Protein 7Y3W (pdb70)

B-factor: mean 22.17, std 8.35, range [11.73, 77.09]

Foldseek 3Di:
DDFPLLQFAFDDQQQFFLADAAADPPLRVLLRVLSCQLQFFAQLDQFLLAQCLNLQSSLLRSLRFYSVLNVLLNVLSPSSGDGQADADVVLLVVCVDVVSLLVQLARNCLVSQLVNQSVVCSVPNLLVSLCVQAPVPPPRNLLVQLCCPNLRSLLSQCLVCLRSVRSSSVSSSVSCSSNNHDLPCSVLLVLLQCLLVVVPEAADFLVVLLVVQLVPCQLLVQADVCVRNSLNVGVVRVSNPLSNSLSNHDADLPRLLVLLLLLLLVLLQQQQFLDDPQFDRFGAPSSSLSSSVSLVSVCPDPSDDSVVSRSNSSSSSSVNSSSCSNLSSGGGDLVRLVVPQQDPPPDDLSVLSVVVSNFSENNPLSNSSSLSSSQVSCPPPDDDPSRSAYDCSSVSSNSLCRQAGPDPHVRSHFSSRPVVRRVVTDGD/DDFPLLQFQFDDQQQDQLADDAAPPPLSVLLRVLSCQLQFFAQLDQFLRAQCLNLQQSLLRSLRFYSVLNVLLNVLSPSSGDGQADEDVVLLVVCVPVVSLLVQLARNCLVSQLVNQSVVCSVPNLLVVLCVQQPVPDPRNLLVQLCCPNLRSLLSQCLVCLSSVRSSSVSSSSSSSSNNNDLPCSVLLVLLQCLLVVVPAAADFLLVLLVVQLVPQQLLVQADVCVRNSLNVGVVRQSNPLSSSLSNHAADLPRLLVLLLLLLLSLLQQQQFLDDPQFPRFGAPSSSLVSSVSLVSVCPDPSDDSVRSRSNSSSSSSVVSSSCSNLSSGDGDLVRLVVDQQDPPHDDLSVLSVVVSNFSENNVLSNSSSLSSSQVSCPPPDDDPRRSAYDCSSVSSNSLCRQAGPDDHVRSHFSSRDVVRRVVGDGD

Secondary structure (DSSP, 8-state):
---GGG-----SS---TT--SPPPTTHHHHHHH--HHHHHB---SSSS----HHHHHHHHHHTT--HHHHHHHHHHTGGG--BPPPP-HHHHHHTTSHHHHHH---GGGHHHHHHHHHHHHHHH-HHHHHIIIIIS-SHHHH---GGGHHHHHHHHHHHHHHHTT-HHHHHHHHHHHHHSPP-S-HHHHHHHHHHHHHS-S----HHHHHHHHHH-HHHHTT----GGGIIIII---SHHHHHHHHTT----TT-HHHHHHHHHHHHHHHHHH---TTB-----S----TTHHHHHHHHT-TTS-HHHHHHHHHHHHHHHHHHHHHTT-----THHHHH---STT---HHHHHHHHHTS--SSS---HHHHHHHHHHTTTPPP-SS--S-TTHHHHHH--HHHHTTS-HHHH---TT-HHHHTTSPB-/---GGG-----SS---TT--SPPPTTHHHHHHH--HHHHHB---SSSS----HHHHHHHHHHTT--HHHHHHHHHHTGGG--BPPPP-HHHHHHTTSHHHHHH---GGGHHHHHHHHHHHHHHH-HHHHHIIIIIS-SHHHH---GGGHHHHHHHHHHHHHHHTT-HHHHHHHHHHHHHSPP-S-HHHHHHHHHHHHTS-S----HHHHHHHHHH-HHHHTT----GGGIIIII---SHHHHHHHHTT----TT-HHHHHHHHHHHHHHHHHH---TTB-----S----TTHHHHHHHHT-TTS-HHHHHHHHHHHHHHHHHHHHHTT-----THHHHH---STT---HHHHHHHHHHS--SSS---HHHHHHHHHHTTT----SS--S-TTHHHHHH--HHHHTTS-GGGS---TT-HHHHTTS-B-

Sequence (856 aa):
TVLATSRLHIEGDFRGYGSLDKSPPGALETLNRLQNNHDEFDFWRPDAGHNHTAHSLLSVYALGGSSADLERAYRDDDPHQVPIGAVDHSVVASLKDPRIFIHRQRLDQYSNYLRFFEERIEARGWKAVVVEYLFSRSDAAEALGQLFEGAYHPLIQLGFGIEFELPGLVAEGLAHCAAHDAANIIPFFQKAEKLAKSGSVAPAPLVELYKEVRDTEKIRLAAKTQGPVRVRDGVGEAQDDIAAVAAKFQVGPDGLKQAIIETTSCAAYSCGGAQRPGKVAKVDFFFHVTSSIFLSILARQDWLETEDKIRLVEWKGRLDLVWYAASSAPALDRKWLEQYQPTLSAGDWRALYRRAVTVEPDDGHLAIVRSLKWAEEEAKGVETSETIPVAGSGWFKLAQAYDSTAHLPIPAKWIGAGYDFLWTRVDSLTVLATSRLHIEGDFRGYGSLDKSPPGALETLNRLQNNHDEFDFWRPDAGHNHTAHSLLSVYALGGSSADLERAYRDDDPHQVPIGAVDHSVVASLKDPRIFIHRQRLDQYSNYLRFFEERIEARGWKAVVVEYLFSRSDAAEALGQLFEGAYHPLIQLGFGIEFELPGLVAEGLAHCAAHDAANIIPFFQKAEKLAKSGSVAPAPLVELYKEVRDTEKIRLAAKTQGPVRVRDGVGEAQDDIAAVAAKFQVGPDGLKQAIIETTSCAAYSCGGAQRPGKVAKVDFFFHVTSSIFLSILARQDWLETEDKIRLVEWKGRLDLVWYAASSAPALDRKWLEQYQPTLSAGDWRALYRRAVTVEPDDGHLAIVRSLKWAEEEAKGVETSETIPVAGSGWFKLAQAYDSTAHLPIPAKWIGAGYDFLWTRVDSL

Solvent-accessible surface area: 32587 Å² total

Radius of gyration: 28.72 Å; Cα contacts (8 Å, |Δi|>4): 1543; chains: 2; bounding box: 73×64×81 Å

Structure (mmCIF, N/CA/C/O backbone):
data_7Y3W
#
_entry.id   7Y3W
#
_cell.length_a   78.781
_cell.length_b   99.618
_cell.length_c   130.638
_cell.angle_alpha   90.000
_cell.angle_beta   90.000
_cell.angle_gamma   90.000
#
_symmetry.space_group_name_H-M   'P 21 21 21'
#
loop_
_entity.id
_entity.type
_entity.pdbx_description
1 polymer 'questin oxidase'
2 non-polymer 'FE (III) ION'
3 non-polymer GLYCEROL
4 water water
#
loop_
_atom_site.group_PDB
_atom_site.id
_atom_site.type_symbol
_atom_site.label_atom_id
_atom_site.label_alt_id
_atom_site.label_comp_id
_atom_site.label_asym_id
_atom_site.label_entity_id
_atom_site.label_seq_id
_atom_site.pdbx_PDB_ins_code
_atom_site.Cartn_x
_atom_site.Cartn_y
_atom_site.Cartn_z
_atom_site.occupancy
_atom_site.B_iso_or_equiv
_atom_site.auth_seq_id
_atom_site.auth_comp_id
_atom_site.auth_asym_id
_atom_site.auth_atom_id
_atom_site.pdbx_PDB_model_num
ATOM 1 N N . THR A 1 2 ? -37.104 -5.698 54.763 1.00 53.41 2 THR A N 1
ATOM 2 C CA . THR A 1 2 ? -37.797 -5.715 56.077 1.00 50.11 2 THR A CA 1
ATOM 3 C C . THR A 1 2 ? -37.034 -4.814 57.045 1.00 50.22 2 THR A C 1
ATOM 4 O O . THR A 1 2 ? -35.890 -5.170 57.402 1.00 40.65 2 THR A O 1
ATOM 8 N N . VAL A 1 3 ? -37.637 -3.682 57.406 1.00 43.97 3 VAL A N 1
ATOM 9 C CA . VAL A 1 3 ? -37.213 -2.856 58.569 1.00 44.34 3 VAL A CA 1
ATOM 10 C C . VAL A 1 3 ? -37.391 -3.724 59.822 1.00 39.74 3 VAL A C 1
ATOM 11 O O . VAL A 1 3 ? -38.479 -4.350 59.996 1.00 38.56 3 VAL A O 1
ATOM 15 N N . LEU A 1 4 ? -36.346 -3.816 60.638 1.00 32.74 4 LEU A N 1
ATOM 16 C CA . LEU A 1 4 ? -36.362 -4.557 61.935 1.00 29.92 4 LEU A CA 1
ATOM 17 C C . LEU A 1 4 ? -36.479 -3.549 63.088 1.00 30.18 4 LEU A C 1
ATOM 18 O O . LEU A 1 4 ? -35.851 -2.473 62.987 1.00 34.35 4 LEU A O 1
ATOM 23 N N . ALA A 1 5 ? -37.214 -3.889 64.147 1.00 28.38 5 ALA A N 1
ATOM 24 C CA . ALA A 1 5 ? -37.325 -3.096 65.387 1.00 28.54 5 ALA A CA 1
ATOM 25 C C . ALA A 1 5 ? -35.932 -3.019 66.003 1.00 28.62 5 ALA A C 1
ATOM 26 O O . ALA A 1 5 ? -35.573 -1.967 66.493 1.00 28.00 5 ALA A O 1
ATOM 28 N N . THR A 1 6 ? -35.167 -4.103 65.891 1.00 26.00 6 THR A N 1
ATOM 29 C CA . THR A 1 6 ? -33.779 -4.222 66.413 1.00 26.62 6 THR A CA 1
ATOM 30 C C . THR A 1 6 ? -32.837 -3.143 65.843 1.00 27.06 6 THR A C 1
ATOM 31 O O . THR A 1 6 ? -31.953 -2.688 66.622 1.00 31.66 6 THR A O 1
ATOM 35 N N . SER A 1 7 ? -33.012 -2.720 64.589 1.00 25.79 7 SER A N 1
ATOM 36 C CA . SER A 1 7 ? -32.136 -1.711 63.912 1.00 25.99 7 SER A CA 1
ATOM 37 C C . SER A 1 7 ? -32.315 -0.333 64.558 1.00 27.01 7 SER A C 1
ATOM 38 O O . SER A 1 7 ? -31.471 0.525 64.347 1.00 24.77 7 SER A O 1
ATOM 41 N N . ARG A 1 8 ? -33.370 -0.120 65.340 1.00 27.36 8 ARG A N 1
ATOM 42 C CA . ARG A 1 8 ? -33.606 1.185 65.993 1.00 30.99 8 ARG A CA 1
ATOM 43 C C . ARG A 1 8 ? -32.869 1.168 67.341 1.00 29.66 8 ARG A C 1
ATOM 44 O O . ARG A 1 8 ? -33.095 0.257 68.135 1.00 28.43 8 ARG A O 1
ATOM 52 N N . LEU A 1 9 ? -31.910 2.070 67.532 1.00 30.09 9 LEU A N 1
ATOM 53 C CA . LEU A 1 9 ? -31.173 2.220 68.812 1.00 29.16 9 LEU A CA 1
ATOM 54 C C . LEU A 1 9 ? -31.817 3.407 69.540 1.00 30.55 9 LEU A C 1
ATOM 55 O O . LEU A 1 9 ? -31.732 4.548 69.013 1.00 34.03 9 LEU A O 1
ATOM 60 N N . HIS A 1 10 ? -32.459 3.157 70.674 1.00 29.24 10 HIS A N 1
ATOM 61 C CA . HIS A 1 10 ? -33.145 4.215 71.462 1.00 32.92 10 HIS A CA 1
ATOM 62 C C . HIS A 1 10 ? -32.925 3.971 72.946 1.00 28.42 10 HIS A C 1
ATOM 63 O O . HIS A 1 10 ? -33.430 2.966 73.486 1.00 27.38 10 HIS A O 1
ATOM 70 N N . ILE A 1 11 ? -32.146 4.832 73.574 1.00 26.13 11 ILE A N 1
ATOM 71 C CA . ILE A 1 11 ? -31.987 4.778 75.042 1.00 27.91 11 ILE A CA 1
ATOM 72 C C . ILE A 1 11 ? -33.142 5.592 75.616 1.00 31.63 11 ILE A C 1
ATOM 73 O O . ILE A 1 11 ? -33.373 6.746 75.154 1.00 30.15 11 ILE A O 1
ATOM 78 N N . GLU A 1 12 ? -33.858 4.994 76.554 1.00 39.15 12 GLU A N 1
ATOM 79 C CA . GLU A 1 12 ? -34.909 5.695 77.328 1.00 44.27 12 GLU A CA 1
ATOM 80 C C . GLU A 1 12 ? -34.848 5.203 78.759 1.00 44.23 12 GLU A C 1
ATOM 81 O O . GLU A 1 12 ? -34.164 4.203 79.045 1.00 44.11 12 GLU A O 1
ATOM 87 N N . GLY A 1 13 ? -35.538 5.916 79.633 1.00 47.48 13 GLY A N 1
ATOM 88 C CA . GLY A 1 13 ? -35.331 5.755 81.070 1.00 46.98 13 GLY A CA 1
ATOM 89 C C . GLY A 1 13 ? -34.075 6.496 81.437 1.00 43.56 13 GLY A C 1
ATOM 90 O O . GLY A 1 13 ? -33.494 7.228 80.568 1.00 44.80 13 GLY A O 1
ATOM 91 N N . ASP A 1 14 ? -33.665 6.325 82.671 1.00 41.25 14 ASP A N 1
ATOM 92 C CA . ASP A 1 14 ? -32.679 7.245 83.267 1.00 51.31 14 ASP A CA 1
ATOM 93 C C . ASP A 1 14 ? -31.358 6.506 83.512 1.00 45.16 14 ASP A C 1
ATOM 94 O O . ASP A 1 14 ? -30.458 7.200 83.996 1.00 48.51 14 ASP A O 1
ATOM 99 N N . PHE A 1 15 ? -31.230 5.208 83.159 1.00 39.76 15 PHE A N 1
ATOM 100 C CA . PHE A 1 15 ? -29.950 4.454 83.266 1.00 33.23 15 PHE A CA 1
ATOM 101 C C . PHE A 1 15 ? -28.907 5.214 82.451 1.00 30.47 15 PHE A C 1
ATOM 102 O O . PHE A 1 15 ? -29.120 5.543 81.252 1.00 33.57 15 PHE A O 1
ATOM 110 N N . ARG A 1 16 ? -27.832 5.637 83.112 1.00 28.17 16 ARG A N 1
ATOM 111 C CA . ARG A 1 16 ? -26.853 6.558 82.478 1.00 29.60 16 ARG A CA 1
ATOM 112 C C . ARG A 1 16 ? -25.444 5.986 82.620 1.00 25.88 16 ARG A C 1
ATOM 113 O O . ARG A 1 16 ? -24.511 6.702 82.300 1.00 29.03 16 ARG A O 1
ATOM 121 N N . GLY A 1 17 ? -25.309 4.693 82.929 1.00 22.67 17 GLY A N 1
ATOM 122 C CA . GLY A 1 17 ? -24.025 3.996 82.808 1.00 21.57 17 GLY A CA 1
ATOM 123 C C . GLY A 1 17 ? -23.358 3.712 84.139 1.00 20.63 17 GLY A C 1
ATOM 124 O O . GLY A 1 17 ? -23.492 4.512 85.091 1.00 20.20 17 GLY A O 1
ATOM 125 N N . TYR A 1 18 ? -22.631 2.595 84.218 1.00 17.51 18 TYR A N 1
ATOM 126 C CA . TYR A 1 18 ? -21.763 2.282 85.362 1.00 19.34 18 TYR A CA 1
ATOM 127 C C . TYR A 1 18 ? -20.752 3.410 85.528 1.00 17.13 18 TYR A C 1
ATOM 128 O O . TYR A 1 18 ? -20.282 3.940 84.501 1.00 18.39 18 TYR A O 1
ATOM 137 N N . GLY A 1 19 ? -20.516 3.813 86.773 1.00 17.55 19 GLY A N 1
ATOM 138 C CA . GLY A 1 19 ? -19.504 4.833 87.115 1.00 18.20 19 GLY A CA 1
ATOM 139 C C . GLY A 1 19 ? -20.013 6.258 86.922 1.00 18.54 19 GLY A C 1
ATOM 140 O O . GLY A 1 19 ? -19.196 7.192 86.979 1.00 22.55 19 GLY A O 1
ATOM 141 N N . SER A 1 20 ? -21.282 6.428 86.597 1.00 20.81 20 SER A N 1
ATOM 142 C CA . SER A 1 20 ? -21.839 7.768 86.305 1.00 20.58 20 SER A CA 1
ATOM 143 C C . SER A 1 20 ? -21.953 8.534 87.634 1.00 20.99 20 SER A C 1
ATOM 144 O O . SER A 1 20 ? -22.214 7.916 88.677 1.00 21.65 20 SER A O 1
ATOM 147 N N . LEU A 1 21 ? -21.720 9.839 87.584 1.00 19.46 21 LEU A N 1
ATOM 148 C CA . LEU A 1 21 ? -21.798 10.788 88.723 1.00 20.07 21 LEU A CA 1
ATOM 149 C C . LEU A 1 21 ? -22.890 11.821 88.386 1.00 20.80 21 LEU A C 1
ATOM 150 O O . LEU A 1 21 ? -24.030 11.465 88.470 1.00 19.05 21 LEU A O 1
ATOM 155 N N . ASP A 1 22 ? -22.561 12.980 87.818 1.00 19.94 22 ASP A N 1
ATOM 156 C CA . ASP A 1 22 ? -23.577 13.994 87.418 1.00 19.47 22 ASP A CA 1
ATOM 157 C C . ASP A 1 22 ? -24.355 13.494 86.189 1.00 20.11 22 ASP A C 1
ATOM 158 O O . ASP A 1 22 ? -23.768 12.840 85.282 1.00 18.46 22 ASP A O 1
ATOM 163 N N . LYS A 1 23 ? -25.655 13.752 86.198 1.00 19.76 23 LYS A N 1
ATOM 164 C CA . LYS A 1 23 ? -26.570 13.540 85.060 1.00 24.14 23 LYS A CA 1
ATOM 165 C C . LYS A 1 23 ? -26.191 14.525 83.966 1.00 21.91 23 LYS A C 1
ATOM 166 O O . LYS A 1 23 ? -25.955 15.709 84.280 1.00 21.75 23 LYS A O 1
ATOM 172 N N . SER A 1 24 ? -26.234 14.104 82.718 1.00 18.68 24 SER A N 1
ATOM 173 C CA . SER A 1 24 ? -26.122 15.042 81.593 1.00 19.24 24 SER A CA 1
ATOM 174 C C . SER A 1 24 ? -27.235 16.083 81.736 1.00 18.96 24 SER A C 1
ATOM 175 O O . SER A 1 24 ? -28.352 15.758 82.123 1.00 18.20 24 SER A O 1
ATOM 178 N N . PRO A 1 25 ? -27.014 17.346 81.360 1.00 16.72 25 PRO A N 1
ATOM 179 C CA . PRO A 1 25 ? -28.119 18.313 81.345 1.00 18.43 25 PRO A CA 1
ATOM 180 C C . PRO A 1 25 ? -29.143 18.014 80.252 1.00 19.80 25 PRO A C 1
ATOM 181 O O . PRO A 1 25 ? -28.933 17.139 79.369 1.00 17.47 25 PRO A O 1
ATOM 185 N N . PRO A 1 26 ? -30.305 18.707 80.275 1.00 20.58 26 PRO A N 1
ATOM 186 C CA . PRO A 1 26 ? -31.343 18.491 79.267 1.00 19.81 26 PRO A CA 1
ATOM 187 C C . PRO A 1 26 ? -30.859 18.644 77.836 1.00 19.03 26 PRO A C 1
ATOM 188 O O . PRO A 1 26 ? -30.039 19.516 77.594 1.00 18.31 26 PRO A O 1
ATOM 192 N N . GLY A 1 27 ? -31.381 17.782 76.951 1.00 18.04 27 GLY A N 1
ATOM 193 C CA . GLY A 1 27 ? -31.057 17.771 75.521 1.00 18.16 27 GLY A CA 1
ATOM 194 C C . GLY A 1 27 ? -30.049 16.684 75.162 1.00 18.84 27 GLY A C 1
ATOM 195 O O . GLY A 1 27 ? -30.018 16.276 73.961 1.00 19.27 27 GLY A O 1
ATOM 196 N N . ALA A 1 28 ? -29.227 16.251 76.121 1.00 18.92 28 ALA A N 1
ATOM 197 C CA . ALA A 1 28 ? -28.126 15.301 75.866 1.00 18.76 28 ALA A CA 1
ATOM 198 C C . ALA A 1 28 ? -28.676 13.973 75.316 1.00 19.13 28 ALA A C 1
ATOM 199 O O . ALA A 1 28 ? -28.110 13.466 74.329 1.00 18.77 28 ALA A O 1
ATOM 201 N N . LEU A 1 29 ? -29.661 13.382 75.987 1.00 19.07 29 LEU A N 1
ATOM 202 C CA . LEU A 1 29 ? -30.228 12.065 75.612 1.00 20.30 29 LEU A CA 1
ATOM 203 C C . LEU A 1 29 ? -30.736 12.128 74.169 1.00 20.38 29 LEU A C 1
ATOM 204 O O . LEU A 1 29 ? -30.452 11.199 73.407 1.00 20.51 29 LEU A O 1
ATOM 209 N N . GLU A 1 30 ? -31.484 13.166 73.798 1.00 20.97 30 GLU A N 1
ATOM 210 C CA . GLU A 1 30 ? -31.991 13.302 72.415 1.00 23.76 30 GLU A CA 1
ATOM 211 C C . GLU A 1 30 ? -30.804 13.312 71.448 1.00 23.29 30 GLU A C 1
ATOM 212 O O . GLU A 1 30 ? -30.866 12.596 70.394 1.00 19.67 30 GLU A O 1
ATOM 218 N N . THR A 1 31 ? -29.764 14.100 71.737 1.00 20.49 31 THR A N 1
ATOM 219 C CA . THR A 1 31 ? -28.573 14.185 70.858 1.00 19.59 31 THR A CA 1
ATOM 220 C C . THR A 1 31 ? -27.934 12.787 70.765 1.00 17.19 31 THR A C 1
ATOM 221 O O . THR A 1 31 ? -27.599 12.333 69.626 1.00 16.57 31 THR A O 1
ATOM 225 N N . LEU A 1 32 ? -27.768 12.114 71.900 1.00 15.88 32 LEU A N 1
ATOM 226 C CA . LEU A 1 32 ? -27.112 10.789 71.923 1.00 17.80 32 LEU A CA 1
ATOM 227 C C . LEU A 1 32 ? -27.867 9.845 70.975 1.00 18.52 32 LEU A C 1
ATOM 228 O O . LEU A 1 32 ? -27.235 9.130 70.212 1.00 17.85 32 LEU A O 1
ATOM 233 N N . ASN A 1 33 ? -29.188 9.806 71.074 1.00 19.67 33 ASN A N 1
ATOM 234 C CA . ASN A 1 33 ? -30.025 8.839 70.332 1.00 20.33 33 ASN A CA 1
ATOM 235 C C . ASN A 1 33 ? -29.876 9.144 68.843 1.00 21.12 33 ASN A C 1
ATOM 236 O O . ASN A 1 33 ? -29.707 8.183 68.097 1.00 19.96 33 ASN A O 1
ATOM 241 N N . ARG A 1 34 ? -29.871 10.413 68.436 1.00 20.32 34 ARG A N 1
ATOM 242 C CA . ARG A 1 34 ? -29.759 10.780 67.005 1.00 22.14 34 ARG A CA 1
ATOM 243 C C . ARG A 1 34 ? -28.388 10.324 66.468 1.00 21.09 34 ARG A C 1
ATOM 244 O O . ARG A 1 34 ? -28.348 9.688 65.404 1.00 17.48 34 ARG A O 1
ATOM 252 N N . LEU A 1 35 ? -27.312 10.590 67.207 1.00 17.88 35 LEU A N 1
ATOM 253 C CA . LEU A 1 35 ? -25.927 10.280 66.744 1.00 18.71 35 LEU A CA 1
ATOM 254 C C . LEU A 1 35 ? -25.669 8.771 66.753 1.00 17.73 35 LEU A C 1
ATOM 255 O O . LEU A 1 35 ? -25.037 8.264 65.823 1.00 17.35 35 LEU A O 1
ATOM 268 N N . GLN A 1 37 ? -27.820 6.398 66.303 1.00 19.49 37 GLN A N 1
ATOM 269 C CA . GLN A 1 37 ? -28.558 5.842 65.181 1.00 19.96 37 GLN A CA 1
ATOM 270 C C . GLN A 1 37 ? -27.870 6.161 63.856 1.00 18.63 37 GLN A C 1
ATOM 271 O O . GLN A 1 37 ? -27.779 5.242 63.034 1.00 20.74 37 GLN A O 1
ATOM 277 N N . ASN A 1 38 ? -27.438 7.401 63.636 1.00 19.73 38 ASN A N 1
ATOM 278 C CA . ASN A 1 38 ? -26.678 7.797 62.418 1.00 19.41 38 ASN A CA 1
ATOM 279 C C . ASN A 1 38 ? -25.471 6.880 62.280 1.00 18.66 38 ASN A C 1
ATOM 280 O O . ASN A 1 38 ? -25.252 6.366 61.191 1.00 18.66 38 ASN A O 1
ATOM 285 N N . ASN A 1 39 ? -24.686 6.710 63.344 1.00 17.45 39 ASN A N 1
ATOM 286 C CA . ASN A 1 39 ? -23.458 5.884 63.306 1.00 18.33 39 ASN A CA 1
ATOM 287 C C . ASN A 1 39 ? -23.845 4.442 62.972 1.00 17.62 39 ASN A C 1
ATOM 288 O O . ASN A 1 39 ? -23.188 3.839 62.149 1.00 19.06 39 ASN A O 1
ATOM 293 N N . HIS A 1 40 ? -24.869 3.912 63.621 1.00 16.42 40 HIS A N 1
ATOM 294 C CA . HIS A 1 40 ? -25.310 2.510 63.424 1.00 18.24 40 HIS A CA 1
ATOM 295 C C . HIS A 1 40 ? -25.657 2.254 61.943 1.00 18.88 40 HIS A C 1
ATOM 296 O O . HIS A 1 40 ? -25.269 1.182 61.393 1.00 19.46 40 HIS A O 1
ATOM 303 N N . ASP A 1 41 ? -26.332 3.228 61.339 1.00 18.88 41 ASP A N 1
ATOM 304 C CA . ASP A 1 41 ? -26.923 3.156 59.987 1.00 20.06 41 ASP A CA 1
ATOM 305 C C . ASP A 1 41 ? -25.880 3.433 58.900 1.00 19.05 41 ASP A C 1
ATOM 306 O O . ASP A 1 41 ? -25.906 2.754 57.878 1.00 20.11 41 ASP A O 1
ATOM 311 N N . GLU A 1 42 ? -24.989 4.390 59.107 1.00 20.85 42 GLU A N 1
ATOM 312 C CA . GLU A 1 42 ? -24.195 4.965 57.990 1.00 20.74 42 GLU A CA 1
ATOM 313 C C . GLU A 1 42 ? -22.802 4.340 57.908 1.00 19.67 42 GLU A C 1
ATOM 314 O O . GLU A 1 42 ? -22.219 4.369 56.790 1.00 17.32 42 GLU A O 1
ATOM 320 N N . PHE A 1 43 ? -22.224 3.912 59.040 1.00 18.78 43 PHE A N 1
ATOM 321 C CA . PHE A 1 43 ? -20.767 3.663 59.129 1.00 18.05 43 PHE A CA 1
ATOM 322 C C . PHE A 1 43 ? -20.422 2.202 59.388 1.00 19.01 43 PHE A C 1
ATOM 323 O O . PHE A 1 43 ? -21.103 1.482 60.171 1.00 17.92 43 PHE A O 1
ATOM 331 N N . ASP A 1 44 ? -19.312 1.789 58.771 1.00 18.55 44 ASP A N 1
ATOM 332 C CA . ASP A 1 44 ? -18.701 0.460 58.993 1.00 18.85 44 ASP A CA 1
ATOM 333 C C . ASP A 1 44 ? -18.102 0.383 60.408 1.00 18.53 44 ASP A C 1
ATOM 334 O O . ASP A 1 44 ? -17.933 1.383 61.101 1.00 16.38 44 ASP A O 1
ATOM 347 N N . PHE A 1 46 ? -15.131 -0.945 60.618 1.00 16.77 46 PHE A N 1
ATOM 348 C CA . PHE A 1 46 ? -13.697 -0.981 60.379 1.00 16.65 46 PHE A CA 1
ATOM 349 C C . PHE A 1 46 ? -13.345 0.012 59.280 1.00 16.87 46 PHE A C 1
ATOM 350 O O . PHE A 1 46 ? -13.915 -0.039 58.148 1.00 16.79 46 PHE A O 1
ATOM 358 N N . TRP A 1 47 ? -12.433 0.917 59.582 1.00 16.63 47 TRP A N 1
ATOM 359 C CA . TRP A 1 47 ? -12.089 1.993 58.636 1.00 17.69 47 TRP A CA 1
ATOM 360 C C . TRP A 1 47 ? -10.686 1.803 58.041 1.00 18.70 47 TRP A C 1
ATOM 361 O O . TRP A 1 47 ? -10.326 2.555 57.121 1.00 19.02 47 TRP A O 1
ATOM 372 N N . ARG A 1 48 ? -9.923 0.835 58.528 1.00 19.14 48 ARG A N 1
ATOM 373 C CA . ARG A 1 48 ? -8.639 0.419 57.892 1.00 19.71 48 ARG A CA 1
ATOM 374 C C . ARG A 1 48 ? -8.309 -0.990 58.391 1.00 22.63 48 ARG A C 1
ATOM 375 O O . ARG A 1 48 ? -8.883 -1.477 59.357 1.00 20.09 48 ARG A O 1
ATOM 383 N N . PRO A 1 49 ? -7.359 -1.705 57.755 1.00 22.89 49 PRO A N 1
ATOM 384 C CA . PRO A 1 49 ? -7.139 -3.124 58.060 1.00 23.12 49 PRO A CA 1
ATOM 385 C C . PRO A 1 49 ? -6.543 -3.481 59.436 1.00 24.27 49 PRO A C 1
ATOM 386 O O . PRO A 1 49 ? -6.706 -4.617 59.872 1.00 24.95 49 PRO A O 1
ATOM 390 N N . ASP A 1 50 ? -5.836 -2.543 60.058 1.00 21.39 50 ASP A N 1
ATOM 391 C CA . ASP A 1 50 ? -5.167 -2.751 61.371 1.00 22.71 50 ASP A CA 1
ATOM 392 C C . ASP A 1 50 ? -5.519 -1.570 62.286 1.00 22.76 50 ASP A C 1
ATOM 393 O O . ASP A 1 50 ? -5.406 -0.421 61.823 1.00 22.26 50 ASP A O 1
ATOM 398 N N . ALA A 1 51 ? -5.923 -1.821 63.544 1.00 20.61 51 ALA A N 1
ATOM 399 C CA . ALA A 1 51 ? -6.244 -0.727 64.507 1.00 18.57 51 ALA A CA 1
ATOM 400 C C . ALA A 1 51 ? -7.296 0.236 63.917 1.00 16.79 51 ALA A C 1
ATOM 401 O O . ALA A 1 51 ? -7.303 1.460 64.182 1.00 19.06 51 ALA A O 1
ATOM 403 N N . GLY A 1 52 ? -8.235 -0.335 63.192 1.00 14.83 52 GLY A N 1
ATOM 404 C CA . GLY A 1 52 ? -9.249 0.393 62.401 1.00 16.30 52 GLY A CA 1
ATOM 405 C C . GLY A 1 52 ? -10.637 0.303 63.022 1.00 15.59 52 GLY A C 1
ATOM 406 O O . GLY A 1 52 ? -11.618 0.423 62.289 1.00 17.05 52 GLY A O 1
ATOM 407 N N . HIS A 1 53 ? -10.741 0.135 64.335 1.00 15.00 53 HIS A N 1
ATOM 408 C CA . HIS A 1 53 ? -12.069 -0.029 64.989 1.00 14.79 53 HIS A CA 1
ATOM 409 C C . HIS A 1 53 ? -12.775 1.328 65.038 1.00 14.40 53 HIS A C 1
ATOM 410 O O . HIS A 1 53 ? -12.103 2.356 65.301 1.00 13.09 53 HIS A O 1
ATOM 417 N N . ASN A 1 54 ? -14.063 1.343 64.702 1.00 12.98 54 ASN A N 1
ATOM 418 C CA . ASN A 1 54 ? -14.903 2.559 64.818 1.00 15.07 54 ASN A CA 1
ATOM 419 C C . ASN A 1 54 ? -15.256 2.793 66.293 1.00 15.78 54 ASN A C 1
ATOM 420 O O . ASN A 1 54 ? -16.007 1.969 66.855 1.00 15.82 54 ASN A O 1
ATOM 425 N N . HIS A 1 55 ? -14.731 3.854 66.920 1.00 14.00 55 HIS A N 1
ATOM 426 C CA . HIS A 1 55 ? -14.924 4.117 68.380 1.00 15.59 55 HIS A CA 1
ATOM 427 C C . HIS A 1 55 ? -16.126 5.039 68.644 1.00 14.24 55 HIS A C 1
ATOM 428 O O . HIS A 1 55 ? -16.391 5.409 69.802 1.00 14.86 55 HIS A O 1
ATOM 435 N N . THR A 1 56 ? -16.856 5.398 67.605 1.00 13.87 56 THR A N 1
ATOM 436 C CA . THR A 1 56 ? -17.904 6.437 67.703 1.00 14.50 56 THR A CA 1
ATOM 437 C C . THR A 1 56 ? -18.880 6.099 68.844 1.00 14.74 56 THR A C 1
ATOM 438 O O . THR A 1 56 ? -19.219 7.038 69.640 1.00 15.11 56 THR A O 1
ATOM 442 N N . ALA A 1 57 ? -19.427 4.873 68.870 1.00 15.81 57 ALA A N 1
ATOM 443 C CA . ALA A 1 57 ? -20.420 4.437 69.880 1.00 17.68 57 ALA A CA 1
ATOM 444 C C . ALA A 1 57 ? -19.798 4.524 71.276 1.00 16.65 57 ALA A C 1
ATOM 445 O O . ALA A 1 57 ? -20.492 4.960 72.203 1.00 15.41 57 ALA A O 1
ATOM 447 N N . HIS A 1 58 ? -18.523 4.134 71.411 1.00 17.20 58 HIS A N 1
ATOM 448 C CA . HIS A 1 58 ? -17.778 4.145 72.699 1.00 15.53 58 HIS A CA 1
ATOM 449 C C . HIS A 1 58 ? -17.676 5.575 73.225 1.00 16.12 58 HIS A C 1
ATOM 450 O O . HIS A 1 58 ? -17.928 5.828 74.435 1.00 16.63 58 HIS A O 1
ATOM 457 N N . SER A 1 59 ? -17.261 6.481 72.347 1.00 15.77 59 SER A N 1
ATOM 458 C CA . SER A 1 59 ? -17.033 7.903 72.681 1.00 15.54 59 SER A CA 1
ATOM 459 C C . SER A 1 59 ? -18.380 8.535 73.062 1.00 15.71 59 SER A C 1
ATOM 460 O O . SER A 1 59 ? -18.455 9.190 74.129 1.00 16.77 59 SER A O 1
ATOM 463 N N . LEU A 1 60 ? -19.440 8.313 72.288 1.00 15.54 60 LEU A N 1
ATOM 464 C CA . LEU A 1 60 ? -20.765 8.880 72.646 1.00 14.35 60 LEU A CA 1
ATOM 465 C C . LEU A 1 60 ? -21.222 8.345 74.002 1.00 15.70 60 LEU A C 1
ATOM 466 O O . LEU A 1 60 ? -21.592 9.171 74.880 1.00 16.21 60 LEU A O 1
ATOM 471 N N . LEU A 1 61 ? -21.277 7.019 74.177 1.00 14.42 61 LEU A N 1
ATOM 472 C CA . LEU A 1 61 ? -21.852 6.468 75.420 1.00 15.18 61 LEU A CA 1
ATOM 473 C C . LEU A 1 61 ? -20.980 6.823 76.637 1.00 16.44 61 LEU A C 1
ATOM 474 O O . LEU A 1 61 ? -21.589 7.097 77.704 1.00 14.36 61 LEU A O 1
ATOM 479 N N . SER A 1 62 ? -19.642 6.864 76.507 1.00 14.61 62 SER A N 1
ATOM 480 C CA . SER A 1 62 ? -18.770 7.237 77.649 1.00 15.95 62 SER A CA 1
ATOM 481 C C . SER A 1 62 ? -18.984 8.712 78.023 1.00 15.68 62 SER A C 1
ATOM 482 O O . SER A 1 62 ? -19.137 9.027 79.215 1.00 16.02 62 SER A O 1
ATOM 485 N N . VAL A 1 63 ? -19.079 9.586 77.049 1.00 15.76 63 VAL A N 1
ATOM 486 C CA . VAL A 1 63 ? -19.264 11.034 77.318 1.00 16.45 63 VAL A CA 1
ATOM 487 C C . VAL A 1 63 ? -20.634 11.246 77.977 1.00 15.93 63 VAL A C 1
ATOM 488 O O . VAL A 1 63 ? -20.725 11.981 78.959 1.00 16.30 63 VAL A O 1
ATOM 492 N N . TYR A 1 64 ? -21.663 10.561 77.509 1.00 16.91 64 TYR A N 1
ATOM 493 C CA . TYR A 1 64 ? -23.006 10.599 78.135 1.00 15.16 64 TYR A CA 1
ATOM 494 C C . TYR A 1 64 ? -22.913 10.125 79.598 1.00 14.89 64 TYR A C 1
ATOM 495 O O . TYR A 1 64 ? -23.432 10.796 80.525 1.00 14.90 64 TYR A O 1
ATOM 504 N N . ALA A 1 65 ? -22.276 8.986 79.833 1.00 14.56 65 ALA A N 1
ATOM 505 C CA . ALA A 1 65 ? -22.094 8.440 81.207 1.00 15.06 65 ALA A CA 1
ATOM 506 C C . ALA A 1 65 ? -21.357 9.448 82.097 1.00 14.98 65 ALA A C 1
ATOM 507 O O . ALA A 1 65 ? -21.687 9.537 83.327 1.00 16.27 65 ALA A O 1
ATOM 509 N N . LEU A 1 66 ? -20.417 10.207 81.545 1.00 15.20 66 LEU A N 1
ATOM 510 C CA . LEU A 1 66 ? -19.655 11.200 82.328 1.00 16.17 66 LEU A CA 1
ATOM 511 C C . LEU A 1 66 ? -20.477 12.490 82.505 1.00 16.09 66 LEU A C 1
ATOM 512 O O . LEU A 1 66 ? -19.922 13.444 83.092 1.00 16.41 66 LEU A O 1
ATOM 517 N N . GLY A 1 67 ? -21.722 12.552 82.042 1.00 15.08 67 GLY A N 1
ATOM 518 C CA . GLY A 1 67 ? -22.549 13.757 82.249 1.00 14.63 67 GLY A CA 1
ATOM 519 C C . GLY A 1 67 ? -22.345 14.816 81.177 1.00 15.16 67 GLY A C 1
ATOM 520 O O . GLY A 1 67 ? -22.735 15.957 81.400 1.00 15.63 67 GLY A O 1
ATOM 521 N N . GLY A 1 68 ? -21.863 14.448 79.994 1.00 15.10 68 GLY A N 1
ATOM 522 C CA . GLY A 1 68 ? -21.664 15.407 78.887 1.00 15.35 68 GLY A CA 1
ATOM 523 C C . GLY A 1 68 ? -22.960 16.004 78.352 1.00 16.13 68 GLY A C 1
ATOM 524 O O . GLY A 1 68 ? -24.023 15.350 78.365 1.00 17.14 68 GLY A O 1
ATOM 525 N N . SER A 1 69 ? -22.879 17.236 77.874 1.00 17.28 69 SER A N 1
ATOM 526 C CA . SER A 1 69 ? -24.018 17.962 77.279 1.00 17.47 69 SER A CA 1
ATOM 527 C C . SER A 1 69 ? -24.174 17.522 75.825 1.00 17.22 69 SER A C 1
ATOM 528 O O . SER A 1 69 ? -23.280 16.815 75.322 1.00 16.54 69 SER A O 1
ATOM 531 N N . SER A 1 70 ? -25.256 17.921 75.151 1.00 17.76 70 SER A N 1
ATOM 532 C CA . SER A 1 70 ? -25.380 17.801 73.673 1.00 16.98 70 SER A CA 1
ATOM 533 C C . SER A 1 70 ? -24.103 18.275 72.980 1.00 17.49 70 SER A C 1
ATOM 534 O O . SER A 1 70 ? -23.644 17.599 72.036 1.00 18.15 70 SER A O 1
ATOM 537 N N . ALA A 1 71 ? -23.527 19.415 73.362 1.00 16.75 71 ALA A N 1
ATOM 538 C CA . ALA A 1 71 ? -22.355 19.915 72.618 1.00 17.17 71 ALA A CA 1
ATOM 539 C C . ALA A 1 71 ? -21.159 18.966 72.837 1.00 16.77 71 ALA A C 1
ATOM 540 O O . ALA A 1 71 ? -20.342 18.842 71.880 1.00 17.44 71 ALA A O 1
ATOM 542 N N . ASP A 1 72 ? -21.022 18.353 74.019 1.00 15.73 72 ASP A N 1
ATOM 543 C CA . ASP A 1 72 ? -19.940 17.354 74.335 1.00 15.90 72 ASP A CA 1
ATOM 544 C C . ASP A 1 72 ? -20.101 16.079 73.461 1.00 15.48 72 ASP A C 1
ATOM 545 O O . ASP A 1 72 ? -19.078 15.544 72.944 1.00 14.78 72 ASP A O 1
ATOM 550 N N . LEU A 1 73 ? -21.329 15.622 73.254 1.00 14.83 73 LEU A N 1
ATOM 551 C CA . LEU A 1 73 ? -21.648 14.491 72.347 1.00 16.20 73 LEU A CA 1
ATOM 552 C C . LEU A 1 73 ? -21.368 14.875 70.901 1.00 17.06 73 LEU A C 1
ATOM 553 O O . LEU A 1 73 ? -20.793 14.045 70.170 1.00 15.43 73 LEU A O 1
ATOM 558 N N . GLU A 1 74 ? -21.723 16.094 70.488 1.00 16.00 74 GLU A N 1
ATOM 559 C CA . GLU A 1 74 ? -21.402 16.538 69.108 1.00 19.43 74 GLU A CA 1
ATOM 560 C C . GLU A 1 74 ? -19.882 16.582 68.906 1.00 17.36 74 GLU A C 1
ATOM 561 O O . GLU A 1 74 ? -19.408 16.167 67.846 1.00 14.01 74 GLU A O 1
ATOM 567 N N . ARG A 1 75 ? -19.136 17.103 69.873 1.00 17.37 75 ARG A N 1
ATOM 568 C CA . ARG A 1 75 ? -17.657 17.089 69.792 1.00 16.71 75 ARG A CA 1
ATOM 569 C C . ARG A 1 75 ? -17.175 15.639 69.676 1.00 15.51 75 ARG A C 1
ATOM 570 O O . ARG A 1 75 ? -16.315 15.386 68.842 1.00 15.68 75 ARG A O 1
ATOM 578 N N . ALA A 1 76 ? -17.647 14.726 70.519 1.00 16.50 76 ALA A N 1
ATOM 579 C CA . ALA A 1 76 ? -17.165 13.314 70.500 1.00 16.77 76 ALA A CA 1
ATOM 580 C C . ALA A 1 76 ? -17.377 12.734 69.089 1.00 17.71 76 ALA A C 1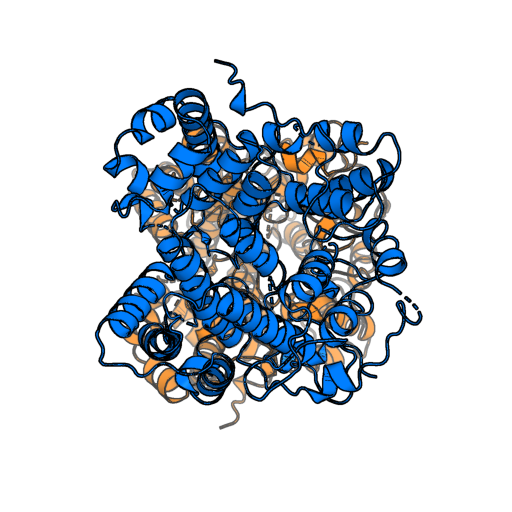
ATOM 581 O O . ALA A 1 76 ? -16.447 12.110 68.498 1.00 17.06 76 ALA A O 1
ATOM 583 N N . TYR A 1 77 ? -18.524 13.043 68.498 1.00 17.54 77 TYR A N 1
ATOM 584 C CA . TYR A 1 77 ? -18.927 12.539 67.170 1.00 17.56 77 TYR A CA 1
ATOM 585 C C . TYR A 1 77 ? -18.026 13.133 66.091 1.00 16.73 77 TYR A C 1
ATOM 586 O O . TYR A 1 77 ? -17.489 12.355 65.271 1.00 17.17 77 TYR A O 1
ATOM 595 N N . ARG A 1 78 ? -17.791 14.432 66.136 1.00 17.97 78 ARG A N 1
ATOM 596 C CA . ARG A 1 78 ? -16.939 15.135 65.144 1.00 19.11 78 ARG A CA 1
ATOM 597 C C . ARG A 1 78 ? -15.499 14.643 65.325 1.00 17.71 78 ARG A C 1
ATOM 598 O O . ARG A 1 78 ? -14.835 14.384 64.277 1.00 15.41 78 ARG A O 1
ATOM 606 N N . ASP A 1 79 ? -15.028 14.472 66.576 1.00 16.83 79 ASP A N 1
ATOM 607 C CA . ASP A 1 79 ? -13.638 13.982 66.816 1.00 18.10 79 ASP A CA 1
ATOM 608 C C . ASP A 1 79 ? -13.427 12.575 66.224 1.00 18.12 79 ASP A C 1
ATOM 609 O O . ASP A 1 79 ? -12.263 12.263 65.892 1.00 17.34 79 ASP A O 1
ATOM 614 N N . ASP A 1 80 ? -14.477 11.763 66.069 1.00 15.11 80 ASP A N 1
ATOM 615 C CA . ASP A 1 80 ? -14.353 10.396 65.493 1.00 17.07 80 ASP A CA 1
ATOM 616 C C . ASP A 1 80 ? -14.727 10.403 63.994 1.00 16.69 80 ASP A C 1
ATOM 617 O O . ASP A 1 80 ? -14.839 9.329 63.398 1.00 15.74 80 ASP A O 1
ATOM 622 N N . ASP A 1 81 ? -14.747 11.560 63.345 1.00 17.56 81 ASP A N 1
ATOM 623 C CA . ASP A 1 81 ? -14.945 11.627 61.869 1.00 18.31 81 ASP A CA 1
ATOM 624 C C . ASP A 1 81 ? -13.953 10.691 61.157 1.00 18.90 81 ASP A C 1
ATOM 625 O O . ASP A 1 81 ? -14.365 10.043 60.213 1.00 14.66 81 ASP A O 1
ATOM 630 N N . PRO A 1 82 ? -12.646 10.585 61.544 1.00 19.16 82 PRO A N 1
ATOM 631 C CA . PRO A 1 82 ? -11.717 9.674 60.864 1.00 20.56 82 PRO A CA 1
ATOM 632 C C . PRO A 1 82 ? -12.128 8.198 60.964 1.00 20.73 82 PRO A C 1
ATOM 633 O O . PRO A 1 82 ? -11.768 7.438 60.101 1.00 21.31 82 PRO A O 1
ATOM 637 N N . HIS A 1 83 ? -12.957 7.853 61.947 1.00 18.06 83 HIS A N 1
ATOM 638 C CA . HIS A 1 83 ? -13.374 6.457 62.208 1.00 18.42 83 HIS A CA 1
ATOM 639 C C . HIS A 1 83 ? -14.624 6.114 61.402 1.00 18.56 83 HIS A C 1
ATOM 640 O O . HIS A 1 83 ? -15.057 4.950 61.494 1.00 18.46 83 HIS A O 1
ATOM 647 N N . GLN A 1 84 ? -15.182 7.082 60.690 1.00 17.76 84 GLN A N 1
ATOM 648 C CA . GLN A 1 84 ? -16.537 6.992 60.098 1.00 18.29 84 GLN A CA 1
ATOM 649 C C . GLN A 1 84 ? -16.428 6.876 58.572 1.00 20.22 84 GLN A C 1
ATOM 650 O O . GLN A 1 84 ? -16.334 7.889 57.902 1.00 22.83 84 GLN A O 1
ATOM 656 N N . VAL A 1 85 ? -16.531 5.663 58.049 1.00 19.11 85 VAL A N 1
ATOM 657 C CA . VAL A 1 85 ? -16.520 5.433 56.586 1.00 17.92 85 VAL A CA 1
ATOM 658 C C . VAL A 1 85 ? -17.775 4.666 56.220 1.00 16.93 85 VAL A C 1
ATOM 659 O O . VAL A 1 85 ? -18.352 3.979 57.062 1.00 18.45 85 VAL A O 1
ATOM 663 N N . PRO A 1 86 ? -18.225 4.756 54.952 1.00 17.55 86 PRO A N 1
ATOM 664 C CA . PRO A 1 86 ? -19.494 4.148 54.550 1.00 18.72 86 PRO A CA 1
ATOM 665 C C . PRO A 1 86 ? -19.570 2.653 54.879 1.00 17.98 86 PRO A C 1
ATOM 666 O O . PRO A 1 86 ? -18.630 1.901 54.604 1.00 19.49 86 PRO A O 1
ATOM 670 N N . ILE A 1 87 ? -20.669 2.242 55.530 1.00 18.12 87 ILE A N 1
ATOM 671 C CA . ILE A 1 87 ? -20.945 0.800 55.831 1.00 18.77 87 ILE A CA 1
ATOM 672 C C . ILE A 1 87 ? -20.972 -0.003 54.519 1.00 18.92 87 ILE A C 1
ATOM 673 O O . ILE A 1 87 ? -21.524 0.473 53.482 1.00 17.48 87 ILE A O 1
ATOM 678 N N . GLY A 1 88 ? -20.382 -1.184 54.534 1.00 17.15 88 GLY A N 1
ATOM 679 C CA . GLY A 1 88 ? -20.408 -2.094 53.378 1.00 19.68 88 GLY A CA 1
ATOM 680 C C . GLY A 1 88 ? -21.826 -2.487 52.982 1.00 20.12 88 GLY A C 1
ATOM 681 O O . GLY A 1 88 ? -22.726 -2.641 53.862 1.00 21.41 88 GLY A O 1
ATOM 682 N N . ALA A 1 89 ? -22.038 -2.654 51.681 1.00 23.14 89 ALA A N 1
ATOM 683 C CA . ALA A 1 89 ? -23.283 -3.186 51.088 1.00 23.88 89 ALA A CA 1
ATOM 684 C C . ALA A 1 89 ? -23.542 -4.561 51.698 1.00 22.59 89 ALA A C 1
ATOM 685 O O . ALA A 1 89 ? -22.571 -5.291 51.940 1.00 21.87 89 ALA A O 1
ATOM 687 N N . VAL A 1 90 ? -24.799 -4.870 52.012 1.00 21.49 90 VAL A N 1
ATOM 688 C CA . VAL A 1 90 ? -25.201 -6.199 52.550 1.00 22.86 90 VAL A CA 1
ATOM 689 C C . VAL A 1 90 ? -25.481 -7.123 51.365 1.00 22.41 90 VAL A C 1
ATOM 690 O O . VAL A 1 90 ? -26.186 -6.700 50.474 1.00 24.78 90 VAL A O 1
ATOM 694 N N . ASP A 1 91 ? -24.978 -8.351 51.389 1.00 22.14 91 ASP A N 1
ATOM 695 C CA . ASP A 1 91 ? -25.351 -9.407 50.412 1.00 24.44 91 ASP A CA 1
ATOM 696 C C . ASP A 1 91 ? -26.386 -10.286 51.112 1.00 22.68 91 ASP A C 1
ATOM 697 O O . ASP A 1 91 ? -26.018 -11.047 52.037 1.00 23.77 91 ASP A O 1
ATOM 702 N N . HIS A 1 92 ? -27.655 -10.120 50.748 1.00 23.64 92 HIS A N 1
ATOM 703 C CA . HIS A 1 92 ? -28.792 -10.753 51.460 1.00 23.98 92 HIS A CA 1
ATOM 704 C C . HIS A 1 92 ? -28.761 -12.259 51.244 1.00 25.13 92 HIS A C 1
ATOM 705 O O . HIS A 1 92 ? -29.196 -12.992 52.166 1.00 27.89 92 HIS A O 1
ATOM 712 N N . SER A 1 93 ? -28.136 -12.720 50.169 1.00 24.55 93 SER A N 1
ATOM 713 C CA . SER A 1 93 ? -27.971 -14.184 49.956 1.00 28.70 93 SER A CA 1
ATOM 714 C C . SER A 1 93 ? -26.904 -14.724 50.928 1.00 27.40 93 SER A C 1
ATOM 715 O O . SER A 1 93 ? -27.104 -15.860 51.478 1.00 26.40 93 SER A O 1
ATOM 718 N N . VAL A 1 94 ? -25.860 -13.931 51.246 1.00 25.98 94 VAL A N 1
ATOM 719 C CA . VAL A 1 94 ? -24.886 -14.332 52.305 1.00 24.09 94 VAL A CA 1
ATOM 720 C C . VAL A 1 94 ? -25.597 -14.439 53.662 1.00 22.83 94 VAL A C 1
ATOM 721 O O . VAL A 1 94 ? -25.367 -15.465 54.381 1.00 23.11 94 VAL A O 1
ATOM 725 N N . VAL A 1 95 ? -26.405 -13.439 54.011 1.00 23.73 95 VAL A N 1
ATOM 726 C CA . VAL A 1 95 ? -27.162 -13.353 55.298 1.00 23.54 95 VAL A CA 1
ATOM 727 C C . VAL A 1 95 ? -28.042 -14.606 55.469 1.00 25.85 95 VAL A C 1
ATOM 728 O O . VAL A 1 95 ? -28.018 -15.217 56.581 1.00 26.28 95 VAL A O 1
ATOM 732 N N . ALA A 1 96 ? -28.711 -15.068 54.408 1.00 27.55 96 ALA A N 1
ATOM 733 C CA . ALA A 1 96 ? -29.555 -16.293 54.458 1.00 28.84 96 ALA A CA 1
ATOM 734 C C . ALA A 1 96 ? -28.649 -17.496 54.720 1.00 27.48 96 ALA A C 1
ATOM 735 O O . ALA A 1 96 ? -29.028 -18.335 55.533 1.00 31.02 96 ALA A O 1
ATOM 737 N N . SER A 1 97 ? -27.481 -17.571 54.081 1.00 28.18 97 SER A N 1
ATOM 738 C CA . SER A 1 97 ? -26.568 -18.737 54.188 1.00 27.87 97 SER A CA 1
ATOM 739 C C . SER A 1 97 ? -25.942 -18.838 55.593 1.00 26.31 97 SER A C 1
ATOM 740 O O . SER A 1 97 ? -25.551 -19.936 55.969 1.00 24.13 97 SER A O 1
ATOM 743 N N . LEU A 1 98 ? -25.907 -17.759 56.387 1.00 26.03 98 LEU A N 1
ATOM 744 C CA . LEU A 1 98 ? -25.189 -17.753 57.695 1.00 26.50 98 LEU A CA 1
ATOM 745 C C . LEU A 1 98 ? -25.964 -18.566 58.742 1.00 27.33 98 LEU A C 1
ATOM 746 O O . LEU A 1 98 ? -25.395 -18.820 59.841 1.00 26.67 98 LEU A O 1
ATOM 751 N N . LYS A 1 99 ? -27.180 -19.017 58.414 1.00 30.97 99 LYS A N 1
ATOM 752 C CA . LYS A 1 99 ? -28.003 -19.911 59.284 1.00 34.36 99 LYS A CA 1
ATOM 753 C C . LYS A 1 99 ? -27.320 -21.265 59.428 1.00 31.88 99 LYS A C 1
ATOM 754 O O . LYS A 1 99 ? -27.591 -21.976 60.414 1.00 31.48 99 LYS A O 1
ATOM 760 N N . ASP A 1 100 ? -26.519 -21.626 58.438 1.00 30.77 100 ASP A N 1
ATOM 761 C CA . ASP A 1 100 ? -25.763 -22.900 58.416 1.00 30.85 100 ASP A CA 1
ATOM 762 C C . ASP A 1 100 ? -24.470 -22.710 59.198 1.00 30.32 100 ASP A C 1
ATOM 763 O O . ASP A 1 100 ? -23.607 -21.940 58.765 1.00 31.65 100 ASP A O 1
ATOM 768 N N . PRO A 1 101 ? -24.307 -23.392 60.354 1.00 34.28 101 PRO A N 1
ATOM 769 C CA . PRO A 1 101 ? -23.132 -23.209 61.211 1.00 33.77 101 PRO A CA 1
ATOM 770 C C . PRO A 1 101 ? -21.793 -23.345 60.463 1.00 32.22 101 PRO A C 1
ATOM 771 O O . PRO A 1 101 ? -20.859 -22.639 60.789 1.00 28.89 101 PRO A O 1
ATOM 775 N N . ARG A 1 102 ? -21.700 -24.244 59.480 1.00 32.74 102 ARG A N 1
ATOM 776 C CA . ARG A 1 102 ? -20.463 -24.415 58.661 1.00 34.77 102 ARG A CA 1
ATOM 777 C C . ARG A 1 102 ? -20.149 -23.125 57.895 1.00 26.90 102 ARG A C 1
ATOM 778 O O . ARG A 1 102 ? -18.970 -22.778 57.764 1.00 25.15 102 ARG A O 1
ATOM 786 N N . ILE A 1 103 ? -21.147 -22.518 57.286 1.00 25.24 103 ILE A N 1
ATOM 787 C CA . ILE A 1 103 ? -20.948 -21.297 56.463 1.00 25.71 103 ILE A CA 1
ATOM 788 C C . ILE A 1 103 ? -20.668 -20.120 57.407 1.00 24.80 103 ILE A C 1
ATOM 789 O O . ILE A 1 103 ? -19.751 -19.349 57.118 1.00 23.64 103 ILE A O 1
ATOM 794 N N . PHE A 1 104 ? -21.400 -20.054 58.520 1.00 24.40 104 PHE A N 1
ATOM 795 C CA . PHE A 1 104 ? -21.181 -19.046 59.579 1.00 24.03 104 PHE A CA 1
ATOM 796 C C . PHE A 1 104 ? -19.699 -19.043 59.949 1.00 22.53 104 PHE A C 1
ATOM 797 O O . PHE A 1 104 ? -19.074 -17.986 59.871 1.00 22.36 104 PHE A O 1
ATOM 805 N N . ILE A 1 105 ? -19.142 -20.202 60.264 1.00 20.67 105 ILE A N 1
ATOM 806 C CA . ILE A 1 105 ? -17.732 -20.348 60.719 1.00 23.65 105 ILE A CA 1
ATOM 807 C C . ILE A 1 105 ? -16.804 -20.018 59.545 1.00 24.59 105 ILE A C 1
ATOM 808 O O . ILE A 1 105 ? -15.852 -19.260 59.739 1.00 22.44 105 ILE A O 1
ATOM 813 N N . HIS A 1 106 ? -17.103 -20.529 58.352 1.00 26.06 106 HIS A N 1
ATOM 814 C CA . HIS A 1 106 ? -16.236 -20.355 57.159 1.00 23.09 106 HIS A CA 1
ATOM 815 C C . HIS A 1 106 ? -16.050 -18.861 56.847 1.00 22.15 106 HIS A C 1
ATOM 816 O O . HIS A 1 106 ? -14.946 -18.469 56.394 1.00 24.26 106 HIS A O 1
ATOM 823 N N . ARG A 1 107 ? -17.061 -18.030 57.078 1.00 21.81 107 ARG A N 1
ATOM 824 C CA . ARG A 1 107 ? -16.972 -16.596 56.695 1.00 23.23 107 ARG A CA 1
ATOM 825 C C . ARG A 1 107 ? -16.414 -15.694 57.784 1.00 20.87 107 ARG A C 1
ATOM 826 O O . ARG A 1 107 ? -16.312 -14.482 57.557 1.00 21.05 107 ARG A O 1
ATOM 842 N N . GLN A 1 109 ? -13.811 -13.864 60.540 1.00 20.44 109 GLN A N 1
ATOM 843 C CA . GLN A 1 109 ? -12.436 -13.388 60.545 1.00 20.85 109 GLN A CA 1
ATOM 844 C C . GLN A 1 109 ? -12.124 -12.653 59.236 1.00 19.94 109 GLN A C 1
ATOM 845 O O . GLN A 1 109 ? -10.939 -12.481 58.949 1.00 20.29 109 GLN A O 1
ATOM 851 N N . ARG A 1 110 ? -13.164 -12.158 58.556 1.00 19.52 110 ARG A N 1
ATOM 852 C CA . ARG A 1 110 ? -13.032 -11.330 57.326 1.00 22.38 110 ARG A CA 1
ATOM 853 C C . ARG A 1 110 ? -13.657 -9.967 57.654 1.00 21.85 110 ARG A C 1
ATOM 854 O O . ARG A 1 110 ? -14.883 -9.931 57.875 1.00 19.42 110 ARG A O 1
ATOM 862 N N . LEU A 1 111 ? -12.858 -8.893 57.688 1.00 18.28 111 LEU A N 1
ATOM 863 C CA . LEU A 1 111 ? -13.411 -7.575 58.099 1.00 18.38 111 LEU A CA 1
ATOM 864 C C . LEU A 1 111 ? -14.601 -7.191 57.224 1.00 17.84 111 LEU A C 1
ATOM 865 O O . LEU A 1 111 ? -15.528 -6.502 57.714 1.00 18.62 111 LEU A O 1
ATOM 870 N N . ASP A 1 112 ? -14.539 -7.528 55.938 1.00 19.72 112 ASP A N 1
ATOM 871 C CA . ASP A 1 112 ? -15.499 -7.006 54.932 1.00 21.19 112 ASP A CA 1
ATOM 872 C C . ASP A 1 112 ? -16.885 -7.652 55.118 1.00 19.54 112 ASP A C 1
ATOM 873 O O . ASP A 1 112 ? -17.815 -7.194 54.446 1.00 20.80 112 ASP A O 1
ATOM 878 N N . GLN A 1 113 ? -17.017 -8.646 55.982 1.00 17.07 113 GLN A N 1
ATOM 879 C CA . GLN A 1 113 ? -18.304 -9.311 56.270 1.00 18.82 113 GLN A CA 1
ATOM 880 C C . GLN A 1 113 ? -19.060 -8.631 57.427 1.00 18.73 113 GLN A C 1
ATOM 881 O O . GLN A 1 113 ? -20.139 -9.113 57.741 1.00 18.40 113 GLN A O 1
ATOM 887 N N . TYR A 1 114 ? -18.543 -7.561 58.043 1.00 16.74 114 TYR A N 1
ATOM 888 C CA . TYR A 1 114 ? -19.241 -6.875 59.169 1.00 17.44 114 TYR A CA 1
ATOM 889 C C . TYR A 1 114 ? -20.715 -6.601 58.834 1.00 16.22 114 TYR A C 1
ATOM 890 O O . TYR A 1 114 ? -21.612 -6.992 59.583 1.00 15.89 114 TYR A O 1
ATOM 899 N N . SER A 1 115 ? -21.015 -5.940 57.717 1.00 18.24 115 SER A N 1
ATOM 900 C CA . SER A 1 115 ? -22.418 -5.543 57.437 1.00 18.53 115 SER A CA 1
ATOM 901 C C . SER A 1 115 ? -23.301 -6.792 57.218 1.00 18.29 115 SER A C 1
ATOM 902 O O . SER A 1 115 ? -24.468 -6.725 57.623 1.00 17.02 115 SER A O 1
ATOM 905 N N . ASN A 1 116 ? -22.759 -7.896 56.685 1.00 18.22 116 ASN A N 1
ATOM 906 C CA . ASN A 1 116 ? -23.495 -9.168 56.463 1.00 18.32 116 ASN A CA 1
ATOM 907 C C . ASN A 1 116 ? -23.783 -9.788 57.836 1.00 17.83 116 ASN A C 1
ATOM 908 O O . ASN A 1 116 ? -24.937 -10.165 58.083 1.00 19.12 116 ASN A O 1
ATOM 913 N N . TYR A 1 117 ? -22.803 -9.857 58.738 1.00 18.41 117 TYR A N 1
ATOM 914 C CA . TYR A 1 117 ? -23.049 -10.384 60.113 1.00 17.13 117 TYR A CA 1
ATOM 915 C C . TYR A 1 117 ? -24.007 -9.461 60.862 1.00 17.13 117 TYR A C 1
ATOM 916 O O . TYR A 1 117 ? -24.808 -9.961 61.688 1.00 15.56 117 TYR A O 1
ATOM 925 N N . LEU A 1 118 ? -23.910 -8.148 60.669 1.00 15.63 118 LEU A N 1
ATOM 926 C CA . LEU A 1 118 ? -24.793 -7.209 61.403 1.00 17.19 118 LEU A CA 1
ATOM 927 C C . LEU A 1 118 ? -26.254 -7.506 61.036 1.00 18.01 118 LEU A C 1
ATOM 928 O O . LEU A 1 118 ? -27.099 -7.629 61.967 1.00 16.55 118 LEU A O 1
ATOM 933 N N . ARG A 1 119 ? -26.557 -7.570 59.734 1.00 18.56 119 ARG A N 1
ATOM 934 C CA . ARG A 1 119 ? -27.947 -7.880 59.281 1.00 20.92 119 ARG A CA 1
ATOM 935 C C . ARG A 1 119 ? -28.397 -9.220 59.863 1.00 21.86 119 ARG A C 1
ATOM 936 O O . ARG A 1 119 ? -29.544 -9.298 60.411 1.00 22.81 119 ARG A O 1
ATOM 944 N N . PHE A 1 120 ? -27.564 -10.245 59.740 1.00 19.31 120 PHE A N 1
ATOM 945 C CA . PHE A 1 120 ? -27.805 -11.586 60.315 1.00 20.09 120 PHE A CA 1
ATOM 946 C C . PHE A 1 120 ? -28.152 -11.505 61.802 1.00 20.45 120 PHE A C 1
ATOM 947 O O . PHE A 1 120 ? -29.166 -12.123 62.205 1.00 18.49 120 PHE A O 1
ATOM 955 N N . PHE A 1 121 ? -27.352 -10.799 62.621 1.00 18.46 121 PHE A N 1
ATOM 956 C CA . PHE A 1 121 ? -27.580 -10.756 64.086 1.00 18.73 121 PHE A CA 1
ATOM 957 C C . PHE A 1 121 ? -28.810 -9.901 64.382 1.00 18.45 121 PHE A C 1
ATOM 958 O O . PHE A 1 121 ? -29.527 -10.284 65.281 1.00 19.46 121 PHE A O 1
ATOM 966 N N . GLU A 1 122 ? -29.089 -8.860 63.603 1.00 20.78 122 GLU A N 1
ATOM 967 C CA . GLU A 1 122 ? -30.314 -8.048 63.790 1.00 21.85 122 GLU A CA 1
ATOM 968 C C . GLU A 1 122 ? -31.544 -8.921 63.511 1.00 21.07 122 GLU A C 1
ATOM 969 O O . GLU A 1 122 ? -32.519 -8.829 64.293 1.00 23.24 122 GLU A O 1
ATOM 975 N N . GLU A 1 123 ? -31.465 -9.817 62.532 1.00 21.79 123 GLU A N 1
ATOM 976 C CA . GLU A 1 123 ? -32.571 -10.749 62.176 1.00 23.37 123 GLU A CA 1
ATOM 977 C C . GLU A 1 123 ? -32.738 -11.759 63.311 1.00 25.99 123 GLU A C 1
ATOM 978 O O . GLU A 1 123 ? -33.907 -11.937 63.805 1.00 25.44 123 GLU A O 1
ATOM 984 N N . ARG A 1 124 ? -31.643 -12.360 63.789 1.00 24.82 124 ARG A N 1
ATOM 985 C CA . ARG A 1 124 ? -31.742 -13.384 64.870 1.00 25.97 124 ARG A CA 1
ATOM 986 C C . ARG A 1 124 ? -32.305 -12.726 66.135 1.00 25.79 124 ARG A C 1
ATOM 987 O O . ARG A 1 124 ? -33.073 -13.375 66.882 1.00 22.66 124 ARG A O 1
ATOM 995 N N . ILE A 1 125 ? -31.838 -11.528 66.451 1.00 23.11 125 ILE A N 1
ATOM 996 C CA . ILE A 1 125 ? -32.262 -10.809 67.685 1.00 21.98 125 ILE A CA 1
ATOM 997 C C . ILE A 1 125 ? -33.732 -10.391 67.522 1.00 22.13 125 ILE A C 1
ATOM 998 O O . ILE A 1 125 ? -34.488 -10.511 68.494 1.00 24.98 125 ILE A O 1
ATOM 1003 N N . GLU A 1 126 ? -34.153 -10.027 66.320 1.00 25.52 126 GLU A N 1
ATOM 1004 C CA . GLU A 1 126 ? -35.579 -9.727 66.049 1.00 26.73 126 GLU A CA 1
ATOM 1005 C C . GLU A 1 126 ? -36.420 -10.956 66.433 1.00 25.28 126 GLU A C 1
ATOM 1006 O O . GLU A 1 126 ? -37.450 -10.771 67.087 1.00 26.67 126 GLU A O 1
ATOM 1012 N N . ALA A 1 127 ? -35.954 -12.161 66.117 1.00 24.02 127 ALA A N 1
ATOM 1013 C CA . ALA A 1 127 ? -36.718 -13.415 66.292 1.00 26.75 127 ALA A CA 1
ATOM 1014 C C . ALA A 1 127 ? -36.625 -13.894 67.743 1.00 28.63 127 ALA A C 1
ATOM 1015 O O . ALA A 1 127 ? -37.643 -14.363 68.203 1.00 30.71 127 ALA A O 1
ATOM 1017 N N . ARG A 1 128 ? -35.476 -13.783 68.436 1.00 27.44 128 ARG A N 1
ATOM 1018 C CA . ARG A 1 128 ? -35.189 -14.542 69.693 1.00 27.55 128 ARG A CA 1
ATOM 1019 C C . ARG A 1 128 ? -34.863 -13.655 70.903 1.00 26.91 128 ARG A C 1
ATOM 1020 O O . ARG A 1 128 ? -34.732 -14.211 72.036 1.00 29.51 128 ARG A O 1
ATOM 1028 N N . GLY A 1 129 ? -34.654 -12.354 70.716 1.00 25.12 129 GLY A N 1
ATOM 1029 C CA . GLY A 1 129 ? -34.260 -11.444 71.819 1.00 24.62 129 GLY A CA 1
ATOM 1030 C C . GLY A 1 129 ? -32.755 -11.462 71.975 1.00 24.83 129 GLY A C 1
ATOM 1031 O O . GLY A 1 129 ? -32.159 -12.510 71.656 1.00 22.15 129 GLY A O 1
ATOM 1032 N N . TRP A 1 130 ? -32.144 -10.364 72.424 1.00 22.36 130 TRP A N 1
ATOM 1033 C CA . TRP A 1 130 ? -30.664 -10.232 72.369 1.00 23.35 130 TRP A CA 1
ATOM 1034 C C . TRP A 1 130 ? -29.990 -11.199 73.345 1.00 22.58 130 TRP A C 1
ATOM 1035 O O . TRP A 1 130 ? -28.903 -11.716 73.014 1.00 21.45 130 TRP A O 1
ATOM 1046 N N . LYS A 1 131 ? -30.595 -11.478 74.500 1.00 20.99 131 LYS A N 1
ATOM 1047 C CA . LYS A 1 131 ? -29.973 -12.368 75.501 1.00 23.45 131 LYS A CA 1
ATOM 1048 C C . LYS A 1 131 ? -29.791 -13.777 74.913 1.00 23.36 131 LYS A C 1
ATOM 1049 O O . LYS A 1 131 ? -28.678 -14.376 75.076 1.00 21.90 131 LYS A O 1
ATOM 1055 N N . ALA A 1 132 ? -30.816 -14.313 74.254 1.00 21.99 132 ALA A N 1
ATOM 1056 C CA . ALA A 1 132 ? -30.780 -15.702 73.723 1.00 23.66 132 ALA A CA 1
ATOM 1057 C C . ALA A 1 132 ? -29.703 -15.804 72.634 1.00 19.09 132 ALA A C 1
ATOM 1058 O O . ALA A 1 132 ? -29.022 -16.847 72.564 1.00 17.55 132 ALA A O 1
ATOM 1060 N N . VAL A 1 133 ? -29.567 -14.757 71.817 1.00 19.72 133 VAL A N 1
ATOM 1061 C CA . VAL A 1 133 ? -28.613 -14.745 70.685 1.00 19.46 133 VAL A CA 1
ATOM 1062 C C . VAL A 1 133 ? -27.173 -14.671 71.218 1.00 20.12 133 VAL A C 1
ATOM 1063 O O . VAL A 1 133 ? -26.309 -15.404 70.680 1.00 17.61 133 VAL A O 1
ATOM 1067 N N . VAL A 1 134 ? -26.919 -13.850 72.229 1.00 17.94 134 VAL A N 1
ATOM 1068 C CA . VAL A 1 134 ? -25.585 -13.755 72.884 1.00 19.89 134 VAL A CA 1
ATOM 1069 C C . VAL A 1 134 ? -25.221 -15.115 73.491 1.00 19.56 134 VAL A C 1
ATOM 1070 O O . VAL A 1 134 ? -24.124 -15.599 73.247 1.00 17.87 134 VAL A O 1
ATOM 1074 N N . VAL A 1 135 ? -26.149 -15.763 74.206 1.00 19.94 135 VAL A N 1
ATOM 1075 C CA . VAL A 1 135 ? -25.859 -17.102 74.790 1.00 20.01 135 VAL A CA 1
ATOM 1076 C C . VAL A 1 135 ? -25.530 -18.072 73.637 1.00 18.51 135 VAL A C 1
ATOM 1077 O O . VAL A 1 135 ? -24.524 -18.825 73.741 1.00 18.60 135 VAL A O 1
ATOM 1081 N N . GLU A 1 136 ? -26.372 -18.108 72.608 1.00 20.92 136 GLU A N 1
ATOM 1082 C CA . GLU A 1 136 ? -26.212 -19.050 71.468 1.00 23.67 136 GLU A CA 1
ATOM 1083 C C . GLU A 1 136 ? -24.828 -18.850 70.808 1.00 22.94 136 GLU A C 1
ATOM 1084 O O . GLU A 1 136 ? -24.204 -19.852 70.489 1.00 21.31 136 GLU A O 1
ATOM 1090 N N . TYR A 1 137 ? -24.360 -17.616 70.589 1.00 19.76 137 TYR A N 1
ATOM 1091 C CA . TYR A 1 137 ? -23.192 -17.377 69.695 1.00 18.73 137 TYR A CA 1
ATOM 1092 C C . TYR A 1 137 ? -21.901 -17.154 70.495 1.00 18.92 137 TYR A C 1
ATOM 1093 O O . TYR A 1 137 ? -20.834 -17.119 69.837 1.00 18.78 137 TYR A O 1
ATOM 1102 N N . LEU A 1 138 ? -21.964 -17.030 71.837 1.00 20.75 138 LEU A N 1
ATOM 1103 C CA . LEU A 1 138 ? -20.747 -16.874 72.662 1.00 19.15 138 LEU A CA 1
ATOM 1104 C C . LEU A 1 138 ? -20.574 -17.969 73.713 1.00 19.33 138 LEU A C 1
ATOM 1105 O O . LEU A 1 138 ? -19.447 -18.281 74.010 1.00 17.92 138 LEU A O 1
ATOM 1110 N N . PHE A 1 139 ? -21.637 -18.498 74.299 1.00 19.83 139 PHE A N 1
ATOM 1111 C CA . PHE A 1 139 ? -21.546 -19.274 75.551 1.00 20.02 139 PHE A CA 1
ATOM 1112 C C . PHE A 1 139 ? -22.103 -20.695 75.382 1.00 20.40 139 PHE A C 1
ATOM 1113 O O . PHE A 1 139 ? -21.850 -21.475 76.309 1.00 24.30 139 PHE A O 1
ATOM 1121 N N . SER A 1 140 ? -22.698 -21.053 74.246 1.00 20.47 140 SER A N 1
ATOM 1122 C CA . SER A 1 140 ? -23.375 -22.376 74.038 1.00 20.13 140 SER A CA 1
ATOM 1123 C C . SER A 1 140 ? -22.374 -23.540 73.835 1.00 21.49 140 SER A C 1
ATOM 1124 O O . SER A 1 140 ? -22.845 -24.711 73.772 1.00 18.74 140 SER A O 1
ATOM 1127 N N . ARG A 1 141 ? -21.060 -23.274 73.746 1.00 20.47 141 ARG A N 1
ATOM 1128 C CA . ARG A 1 141 ? -19.995 -24.309 73.610 1.00 22.06 141 ARG A CA 1
ATOM 1129 C C . ARG A 1 141 ? -20.028 -25.000 72.234 1.00 22.79 141 ARG A C 1
ATOM 1130 O O . ARG A 1 141 ? -19.249 -25.931 72.060 1.00 24.57 141 ARG A O 1
ATOM 1138 N N . SER A 1 142 ? -20.836 -24.547 71.274 1.00 23.53 142 SER A N 1
ATOM 1139 C CA . SER A 1 142 ? -20.798 -25.022 69.872 1.00 23.26 142 SER A CA 1
ATOM 1140 C C . SER A 1 142 ? -19.427 -24.680 69.282 1.00 25.30 142 SER A C 1
ATOM 1141 O O . SER A 1 142 ? -18.675 -23.828 69.888 1.00 22.12 142 SER A O 1
ATOM 1144 N N . ASP A 1 143 ? -19.101 -25.238 68.120 1.00 22.31 143 ASP A N 1
ATOM 1145 C CA . ASP A 1 143 ? -17.847 -24.883 67.407 1.00 23.15 143 ASP A CA 1
ATOM 1146 C C . ASP A 1 143 ? -17.862 -23.373 67.108 1.00 20.61 143 ASP A C 1
ATOM 1147 O O . ASP A 1 143 ? -16.812 -22.726 67.305 1.00 21.16 143 ASP A O 1
ATOM 1152 N N . ALA A 1 144 ? -18.981 -22.832 66.640 1.00 19.41 144 ALA A N 1
ATOM 1153 C CA . ALA A 1 144 ? -19.101 -21.393 66.319 1.00 20.01 144 ALA A CA 1
ATOM 1154 C C . ALA A 1 144 ? -18.878 -20.543 67.574 1.00 20.17 144 ALA A C 1
ATOM 1155 O O . ALA A 1 144 ? -18.158 -19.500 67.490 1.00 19.20 144 ALA A O 1
ATOM 1157 N N . ALA A 1 145 ? -19.491 -20.924 68.694 1.00 19.87 145 ALA A N 1
ATOM 1158 C CA . ALA A 1 145 ? -19.497 -20.126 69.936 1.00 19.89 145 ALA A CA 1
ATOM 1159 C C . ALA A 1 145 ? -18.086 -20.122 70.506 1.00 19.73 145 ALA A C 1
ATOM 1160 O O . ALA A 1 145 ? -17.659 -19.053 70.981 1.00 19.98 145 ALA A O 1
ATOM 1162 N N . GLU A 1 146 ? -17.410 -21.272 70.524 1.00 18.48 146 GLU A N 1
ATOM 1163 C CA . GLU A 1 146 ? -16.003 -21.353 71.013 1.00 20.19 146 GLU A CA 1
ATOM 1164 C C . GLU A 1 146 ? -15.088 -20.423 70.177 1.00 18.66 146 GLU A C 1
ATOM 1165 O O . GLU A 1 146 ? -14.204 -19.765 70.775 1.00 18.81 146 GLU A O 1
ATOM 1171 N N . ALA A 1 147 ? -15.299 -20.335 68.868 1.00 19.38 147 ALA A N 1
ATOM 1172 C CA . ALA A 1 147 ? -14.542 -19.416 67.978 1.00 18.55 147 ALA A CA 1
ATOM 1173 C C . ALA A 1 147 ? -14.891 -17.965 68.298 1.00 18.75 147 ALA A C 1
ATOM 1174 O O . ALA A 1 147 ? -13.992 -17.113 68.382 1.00 18.44 147 ALA A O 1
ATOM 1184 N N . LEU A 1 149 ? -15.941 -16.777 71.084 1.00 17.58 149 LEU A N 1
ATOM 1185 C CA . LEU A 1 149 ? -15.428 -16.408 72.393 1.00 19.51 149 LEU A CA 1
ATOM 1186 C C . LEU A 1 149 ? -13.958 -16.004 72.328 1.00 18.90 149 LEU A C 1
ATOM 1187 O O . LEU A 1 149 ? -13.604 -15.037 72.988 1.00 20.75 149 LEU A O 1
ATOM 1192 N N . GLY A 1 150 ? -13.113 -16.692 71.557 1.00 18.89 150 GLY A N 1
ATOM 1193 C CA . GLY A 1 150 ? -11.755 -16.190 71.299 1.00 19.11 150 GLY A CA 1
ATOM 1194 C C . GLY A 1 150 ? -11.762 -14.837 70.576 1.00 19.18 150 GLY A C 1
ATOM 1195 O O . GLY A 1 150 ? -10.982 -13.928 70.974 1.00 19.96 150 GLY A O 1
ATOM 1196 N N . GLN A 1 151 ? -12.589 -14.687 69.551 1.00 18.87 151 GLN A N 1
ATOM 1197 C CA . GLN A 1 151 ? -12.732 -13.418 68.768 1.00 18.94 151 GLN A CA 1
ATOM 1198 C C . GLN A 1 151 ? -13.151 -12.233 69.652 1.00 18.35 151 GLN A C 1
ATOM 1199 O O . GLN A 1 151 ? -12.745 -11.090 69.361 1.00 17.34 151 GLN A O 1
ATOM 1205 N N . LEU A 1 152 ? -13.942 -12.477 70.695 1.00 17.97 152 LEU A N 1
ATOM 1206 C CA . LEU A 1 152 ? -14.456 -11.389 71.571 1.00 18.57 152 LEU A CA 1
ATOM 1207 C C . LEU A 1 152 ? -13.283 -10.530 72.117 1.00 18.40 152 LEU A C 1
ATOM 1208 O O . LEU A 1 152 ? -13.481 -9.331 72.382 1.00 17.50 152 LEU A O 1
ATOM 1213 N N . PHE A 1 153 ? -12.116 -11.126 72.351 1.00 17.10 153 PHE A N 1
ATOM 1214 C CA . PHE A 1 153 ? -10.941 -10.448 72.961 1.00 17.20 153 PHE A CA 1
ATOM 1215 C C . PHE A 1 153 ? -9.993 -9.911 71.892 1.00 17.54 153 PHE A C 1
ATOM 1216 O O . PHE A 1 153 ? -8.964 -9.366 72.259 1.00 18.76 153 PHE A O 1
ATOM 1224 N N . GLU A 1 154 ? -10.342 -10.010 70.612 1.00 18.16 154 GLU A N 1
ATOM 1225 C CA . GLU A 1 154 ? -9.421 -9.577 69.516 1.00 16.81 154 GLU A CA 1
ATOM 1226 C C . GLU A 1 154 ? -9.139 -8.071 69.520 1.00 16.24 154 GLU A C 1
ATOM 1227 O O . GLU A 1 154 ? -9.964 -7.277 70.021 1.00 16.61 154 GLU A O 1
ATOM 1233 N N . GLY A 1 155 ? -8.015 -7.693 68.925 1.00 16.59 155 GLY A N 1
ATOM 1234 C CA . GLY A 1 155 ? -7.664 -6.289 68.659 1.00 17.49 155 GLY A CA 1
ATOM 1235 C C . GLY A 1 155 ? -7.605 -5.432 69.910 1.00 18.13 155 GLY A C 1
ATOM 1236 O O . GLY A 1 155 ? -8.019 -4.261 69.840 1.00 17.75 155 GLY A O 1
ATOM 1237 N N . ALA A 1 156 ? -7.078 -5.975 71.006 1.00 16.93 156 ALA A N 1
ATOM 1238 C CA . ALA A 1 156 ? -7.047 -5.311 72.325 1.00 17.34 156 ALA A CA 1
ATOM 1239 C C . ALA A 1 156 ? -8.483 -4.966 72.750 1.00 17.02 156 ALA A C 1
ATOM 1240 O O . ALA A 1 156 ? -8.676 -3.875 73.290 1.00 15.94 156 ALA A O 1
ATOM 1242 N N . TYR A 1 157 ? -9.416 -5.926 72.598 1.00 15.14 157 TYR A N 1
ATOM 1243 C CA . TYR A 1 157 ? -10.686 -6.056 73.368 1.00 15.39 157 TYR A CA 1
ATOM 1244 C C . TYR A 1 157 ? -11.804 -5.204 72.770 1.00 15.66 157 TYR A C 1
ATOM 1245 O O . TYR A 1 157 ? -12.873 -5.068 73.422 1.00 14.93 157 TYR A O 1
ATOM 1254 N N . HIS A 1 158 ? -11.624 -4.725 71.540 1.00 14.77 158 HIS A N 1
ATOM 1255 C CA . HIS A 1 158 ? -12.659 -3.931 70.839 1.00 15.16 158 HIS A CA 1
ATOM 1256 C C . HIS A 1 158 ? -13.979 -4.687 70.674 1.00 15.62 158 HIS A C 1
ATOM 1257 O O . HIS A 1 158 ? -15.003 -4.064 70.945 1.00 16.16 158 HIS A O 1
ATOM 1264 N N . PRO A 1 159 ? -14.079 -5.958 70.229 1.00 15.41 159 PRO A N 1
ATOM 1265 C CA . PRO A 1 159 ? -15.393 -6.606 70.158 1.00 16.69 159 PRO A CA 1
ATOM 1266 C C . PRO A 1 159 ? -16.056 -6.687 71.546 1.00 17.14 159 PRO A C 1
ATOM 1267 O O . PRO A 1 159 ? -17.255 -6.425 71.671 1.00 18.01 159 PRO A O 1
ATOM 1271 N N . LEU A 1 160 ? -15.274 -7.068 72.561 1.00 16.83 160 LEU A N 1
ATOM 1272 C CA . LEU A 1 160 ? -15.727 -7.118 73.980 1.00 16.13 160 LEU A CA 1
ATOM 1273 C C . LEU A 1 160 ? -16.295 -5.758 74.403 1.00 17.95 160 LEU A C 1
ATOM 1274 O O . LEU A 1 160 ? -17.373 -5.729 75.054 1.00 18.28 160 LEU A O 1
ATOM 1279 N N . ILE A 1 161 ? -15.624 -4.659 74.074 1.00 16.07 161 ILE A N 1
ATOM 1280 C CA . ILE A 1 161 ? -16.109 -3.291 74.418 1.00 16.19 161 ILE A CA 1
ATOM 1281 C C . ILE A 1 161 ? -17.401 -2.993 73.668 1.00 15.85 161 ILE A C 1
ATOM 1282 O O . ILE A 1 161 ? -18.365 -2.514 74.315 1.00 16.47 161 ILE A O 1
ATOM 1287 N N . GLN A 1 162 ? -17.476 -3.303 72.367 1.00 16.00 162 GLN A N 1
ATOM 1288 C CA . GLN A 1 162 ? -18.676 -2.985 71.536 1.00 17.24 162 GLN A CA 1
ATOM 1289 C C . GLN A 1 162 ? -19.887 -3.740 72.105 1.00 17.27 162 GLN A C 1
ATOM 1290 O O . GLN A 1 162 ? -20.964 -3.124 72.345 1.00 14.67 162 GLN A O 1
ATOM 1296 N N . LEU A 1 163 ? -19.702 -5.033 72.355 1.00 18.76 163 LEU A N 1
ATOM 1297 C CA . LEU A 1 163 ? -20.771 -5.908 72.893 1.00 18.77 163 LEU A CA 1
ATOM 1298 C C . LEU A 1 163 ? -21.120 -5.462 74.313 1.00 19.02 163 LEU A C 1
ATOM 1299 O O . LEU A 1 163 ? -22.325 -5.410 74.646 1.00 18.96 163 LEU A O 1
ATOM 1304 N N . GLY A 1 164 ? -20.101 -5.119 75.103 1.00 16.00 164 GLY A N 1
ATOM 1305 C CA . GLY A 1 164 ? -20.270 -4.659 76.482 1.00 17.26 164 GLY A CA 1
ATOM 1306 C C . GLY A 1 164 ? -21.147 -3.436 76.573 1.00 16.42 164 GLY A C 1
ATOM 1307 O O . GLY A 1 164 ? -21.994 -3.413 77.436 1.00 15.86 164 GLY A O 1
ATOM 1308 N N . PHE A 1 165 ? -20.963 -2.437 75.708 1.00 16.42 165 PHE A N 1
ATOM 1309 C CA . PHE A 1 165 ? -21.843 -1.245 75.725 1.00 16.49 165 PHE A CA 1
ATOM 1310 C C . PHE A 1 165 ? -23.272 -1.647 75.332 1.00 15.78 165 PHE A C 1
ATOM 1311 O O . PHE A 1 165 ? -24.209 -1.126 75.917 1.00 17.34 165 PHE A O 1
ATOM 1319 N N . GLY A 1 166 ? -23.449 -2.563 74.381 1.00 16.56 166 GLY A N 1
ATOM 1320 C CA . GLY A 1 166 ? -24.814 -2.991 73.981 1.00 17.07 166 GLY A CA 1
ATOM 1321 C C . GLY A 1 166 ? -25.526 -3.693 75.136 1.00 17.38 166 GLY A C 1
ATOM 1322 O O . GLY A 1 166 ? -26.750 -3.395 75.412 1.00 17.08 166 GLY A O 1
ATOM 1323 N N . ILE A 1 167 ? -24.770 -4.467 75.908 1.00 18.22 167 ILE A N 1
ATOM 1324 C CA . ILE A 1 167 ? -25.303 -5.238 77.078 1.00 19.72 167 ILE A CA 1
ATOM 1325 C C . ILE A 1 167 ? -25.561 -4.259 78.233 1.00 18.84 167 ILE A C 1
ATOM 1326 O O . ILE A 1 167 ? -26.633 -4.302 78.865 1.00 16.29 167 ILE A O 1
ATOM 1331 N N . GLU A 1 168 ? -24.602 -3.387 78.494 1.00 18.98 168 GLU A N 1
ATOM 1332 C CA . GLU A 1 168 ? -24.702 -2.358 79.549 1.00 19.28 168 GLU A CA 1
ATOM 1333 C C . GLU A 1 168 ? -26.014 -1.563 79.385 1.00 18.96 168 GLU A C 1
ATOM 1334 O O . GLU A 1 168 ? -26.727 -1.399 80.397 1.00 19.95 168 GLU A O 1
ATOM 1340 N N . PHE A 1 169 ? -26.276 -1.010 78.206 1.00 18.30 169 PHE A N 1
ATOM 1341 C CA . PHE A 1 169 ? -27.444 -0.140 77.937 1.00 20.73 169 PHE A CA 1
ATOM 1342 C C . PHE A 1 169 ? -28.619 -0.976 77.419 1.00 22.09 169 PHE A C 1
ATOM 1343 O O . PHE A 1 169 ? -29.651 -0.385 77.096 1.00 21.10 169 PHE A O 1
ATOM 1351 N N . GLU A 1 170 ? -28.484 -2.302 77.348 1.00 23.36 170 GLU A N 1
ATOM 1352 C CA . GLU A 1 170 ? -29.576 -3.206 76.892 1.00 23.54 170 GLU A CA 1
ATOM 1353 C C . GLU A 1 170 ? -30.135 -2.657 75.573 1.00 25.46 170 GLU A C 1
ATOM 1354 O O . GLU A 1 170 ? -31.354 -2.551 75.405 1.00 22.54 170 GLU A O 1
ATOM 1360 N N . LEU A 1 171 ? -29.239 -2.415 74.617 1.00 23.25 171 LEU A N 1
ATOM 1361 C CA . LEU A 1 171 ? -29.543 -1.909 73.262 1.00 22.46 171 LEU A CA 1
ATOM 1362 C C . LEU A 1 171 ? -29.380 -3.030 72.240 1.00 23.87 171 LEU A C 1
ATOM 1363 O O . LEU A 1 171 ? -28.268 -3.293 71.773 1.00 17.16 171 LEU A O 1
ATOM 1368 N N . PRO A 1 172 ? -30.480 -3.695 71.831 1.00 24.48 172 PRO A N 1
ATOM 1369 C CA . PRO A 1 172 ? -30.395 -4.850 70.942 1.00 22.89 172 PRO A CA 1
ATOM 1370 C C . PRO A 1 172 ? -29.568 -4.584 69.679 1.00 21.71 172 PRO A C 1
ATOM 1371 O O . PRO A 1 172 ? -28.791 -5.452 69.305 1.00 21.23 172 PRO A O 1
ATOM 1375 N N . GLY A 1 173 ? -29.743 -3.423 69.055 1.00 18.86 173 GLY A N 1
ATOM 1376 C CA . GLY A 1 173 ? -29.007 -3.099 67.825 1.00 20.76 173 GLY A CA 1
ATOM 1377 C C . GLY A 1 173 ? -27.516 -2.959 68.104 1.00 19.35 173 GLY A C 1
ATOM 1378 O O . GLY A 1 173 ? -26.708 -3.175 67.202 1.00 18.84 173 GLY A O 1
ATOM 1379 N N . LEU A 1 174 ? -27.148 -2.530 69.298 1.00 18.10 174 LEU A N 1
ATOM 1380 C CA . LEU A 1 174 ? -25.717 -2.343 69.634 1.00 19.17 174 LEU A CA 1
ATOM 1381 C C . LEU A 1 174 ? -25.164 -3.718 69.971 1.00 18.99 174 LEU A C 1
ATOM 1382 O O . LEU A 1 174 ? -23.991 -3.988 69.681 1.00 19.23 174 LEU A O 1
ATOM 1387 N N . VAL A 1 175 ? -25.969 -4.570 70.603 1.00 17.88 175 VAL A N 1
ATOM 1388 C CA . VAL A 1 175 ? -25.521 -5.967 70.836 1.00 18.79 175 VAL A CA 1
ATOM 1389 C C . VAL A 1 175 ? -25.243 -6.560 69.459 1.00 17.85 175 VAL A C 1
ATOM 1390 O O . VAL A 1 175 ? -24.259 -7.284 69.354 1.00 17.49 175 VAL A O 1
ATOM 1394 N N . ALA A 1 176 ? -26.083 -6.277 68.457 1.00 17.71 176 ALA A N 1
ATOM 1395 C CA . ALA A 1 176 ? -25.907 -6.809 67.083 1.00 18.31 176 ALA A CA 1
ATOM 1396 C C . ALA A 1 176 ? -24.565 -6.303 66.540 1.00 16.98 176 ALA A C 1
ATOM 1397 O O . ALA A 1 176 ? -23.780 -7.118 66.028 1.00 16.37 176 ALA A O 1
ATOM 1399 N N . GLU A 1 177 ? -24.291 -5.023 66.716 1.00 17.94 177 GLU A N 1
ATOM 1400 C CA . GLU A 1 177 ? -22.981 -4.439 66.336 1.00 18.26 177 GLU A CA 1
ATOM 1401 C C . GLU A 1 177 ? -21.846 -5.263 66.936 1.00 18.40 177 GLU A C 1
ATOM 1402 O O . GLU A 1 177 ? -20.888 -5.553 66.202 1.00 16.23 177 GLU A O 1
ATOM 1408 N N . GLY A 1 178 ? -21.875 -5.526 68.241 1.00 17.81 178 GLY A N 1
ATOM 1409 C CA . GLY A 1 178 ? -20.807 -6.257 68.945 1.00 17.87 178 GLY A CA 1
ATOM 1410 C C . GLY A 1 178 ? -20.643 -7.682 68.440 1.00 18.50 178 GLY A C 1
ATOM 1411 O O . GLY A 1 178 ? -19.522 -8.092 68.224 1.00 18.85 178 GLY A O 1
ATOM 1412 N N . LEU A 1 179 ? -21.724 -8.440 68.248 1.00 18.11 179 LEU A N 1
ATOM 1413 C CA . LEU A 1 179 ? -21.608 -9.817 67.707 1.00 18.38 179 LEU A CA 1
ATOM 1414 C C . LEU A 1 179 ? -21.019 -9.772 66.296 1.00 16.94 179 LEU A C 1
ATOM 1415 O O . LEU A 1 179 ? -20.204 -10.652 65.969 1.00 15.80 179 LEU A O 1
ATOM 1420 N N . ALA A 1 180 ? -21.445 -8.825 65.468 1.00 16.67 180 ALA A N 1
ATOM 1421 C CA . ALA A 1 180 ? -20.989 -8.741 64.062 1.00 16.11 180 ALA A CA 1
ATOM 1422 C C . ALA A 1 180 ? -19.504 -8.366 64.046 1.00 16.70 180 ALA A C 1
ATOM 1423 O O . ALA A 1 180 ? -18.734 -8.949 63.275 1.00 16.01 180 ALA A O 1
ATOM 1425 N N . HIS A 1 181 ? -19.084 -7.503 64.964 1.00 17.87 181 HIS A N 1
ATOM 1426 C CA . HIS A 1 181 ? -17.663 -7.085 65.110 1.00 17.87 181 HIS A CA 1
ATOM 1427 C C . HIS A 1 181 ? -16.830 -8.318 65.484 1.00 18.90 181 HIS A C 1
ATOM 1428 O O . HIS A 1 181 ? -15.741 -8.590 64.898 1.00 17.36 181 HIS A O 1
ATOM 1435 N N . CYS A 1 182 ? -17.332 -9.037 66.474 1.00 18.93 182 CYS A N 1
ATOM 1436 C CA . CYS A 1 182 ? -16.762 -10.289 66.976 1.00 18.56 182 CYS A CA 1
ATOM 1437 C C . CYS A 1 182 ? -16.564 -11.279 65.819 1.00 19.21 182 CYS A C 1
ATOM 1438 O O . CYS A 1 182 ? -15.431 -11.799 65.655 1.00 18.64 182 CYS A O 1
ATOM 1441 N N . ALA A 1 183 ? -17.595 -11.515 65.010 1.00 17.24 183 ALA A N 1
ATOM 1442 C CA . ALA A 1 183 ? -17.557 -12.493 63.893 1.00 16.98 183 ALA A CA 1
ATOM 1443 C C . ALA A 1 183 ? -16.520 -12.108 62.831 1.00 18.70 183 ALA A C 1
ATOM 1444 O O . ALA A 1 183 ? -15.803 -13.025 62.339 1.00 17.04 183 ALA A O 1
ATOM 1446 N N . ALA A 1 184 ? -16.460 -10.819 62.485 1.00 18.68 184 ALA A N 1
ATOM 1447 C CA . ALA A 1 184 ? -15.744 -10.298 61.303 1.00 19.52 184 ALA A CA 1
ATOM 1448 C C . ALA A 1 184 ? -14.290 -9.963 61.640 1.00 17.69 184 ALA A C 1
ATOM 1449 O O . ALA A 1 184 ? -13.531 -9.809 60.680 1.00 19.16 184 ALA A O 1
ATOM 1451 N N . HIS A 1 185 ? -13.916 -9.825 62.925 1.00 15.55 185 HIS A N 1
ATOM 1452 C CA . HIS A 1 185 ? -12.583 -9.298 63.328 1.00 15.08 185 HIS A CA 1
ATOM 1453 C C . HIS A 1 185 ? -11.483 -10.226 62.773 1.00 15.28 185 HIS A C 1
ATOM 1454 O O . HIS A 1 185 ? -11.609 -11.448 62.945 1.00 14.79 185 HIS A O 1
ATOM 1461 N N . ASP A 1 186 ? -10.442 -9.671 62.162 1.00 15.23 186 ASP A N 1
ATOM 1462 C CA . ASP A 1 186 ? -9.296 -10.478 61.640 1.00 17.46 186 ASP A CA 1
ATOM 1463 C C . ASP A 1 186 ? -8.623 -11.190 62.826 1.00 17.45 186 ASP A C 1
ATOM 1464 O O . ASP A 1 186 ? -8.637 -10.637 63.964 1.00 16.33 186 ASP A O 1
ATOM 1469 N N . ALA A 1 187 ? -8.047 -12.362 62.581 1.00 18.87 187 ALA A N 1
ATOM 1470 C CA . ALA A 1 187 ? -7.471 -13.236 63.619 1.00 19.84 187 ALA A CA 1
ATOM 1471 C C . ALA A 1 187 ? -6.009 -12.872 63.917 1.00 18.15 187 ALA A C 1
ATOM 1472 O O . ALA A 1 187 ? -5.206 -12.719 62.979 1.00 19.30 187 ALA A O 1
ATOM 1474 N N . ALA A 1 188 ? -5.637 -12.804 65.196 1.00 15.42 188 ALA A N 1
ATOM 1475 C CA . ALA A 1 188 ? -4.222 -12.635 65.624 1.00 15.75 188 ALA A CA 1
ATOM 1476 C C . ALA A 1 188 ? -3.638 -13.968 66.125 1.00 15.89 188 ALA A C 1
ATOM 1477 O O . ALA A 1 188 ? -2.606 -13.922 66.801 1.00 17.54 188 ALA A O 1
ATOM 1479 N N . ASN A 1 189 ? -4.249 -15.123 65.808 1.00 17.07 189 ASN A N 1
ATOM 1480 C CA . ASN A 1 189 ? -3.759 -16.439 66.299 1.00 17.02 189 ASN A CA 1
ATOM 1481 C C . ASN A 1 189 ? -3.753 -16.427 67.846 1.00 19.34 189 ASN A C 1
ATOM 1482 O O . ASN A 1 189 ? -2.807 -16.962 68.466 1.00 17.85 189 ASN A O 1
ATOM 1487 N N . ILE A 1 190 ? -4.805 -15.862 68.447 1.00 18.58 190 ILE A N 1
ATOM 1488 C CA . ILE A 1 190 ? -5.013 -15.911 69.921 1.00 17.36 190 ILE A CA 1
ATOM 1489 C C . ILE A 1 190 ? -5.934 -17.087 70.276 1.00 16.04 190 ILE A C 1
ATOM 1490 O O . ILE A 1 190 ? -5.838 -17.537 71.398 1.00 15.70 190 ILE A O 1
ATOM 1495 N N . ILE A 1 191 ? -6.768 -17.573 69.371 1.00 16.20 191 ILE A N 1
ATOM 1496 C CA . ILE A 1 191 ? -7.686 -18.696 69.715 1.00 17.83 191 ILE A CA 1
ATOM 1497 C C . ILE A 1 191 ? -6.855 -19.888 70.222 1.00 18.70 191 ILE A C 1
ATOM 1498 O O . ILE A 1 191 ? -7.169 -20.470 71.275 1.00 17.97 191 ILE A O 1
ATOM 1503 N N . PRO A 1 192 ? -5.764 -20.322 69.548 1.00 19.69 192 PRO A N 1
ATOM 1504 C CA . PRO A 1 192 ? -5.002 -21.451 70.066 1.00 18.21 192 PRO A CA 1
ATOM 1505 C C . PRO A 1 192 ? -4.306 -21.155 71.402 1.00 18.91 192 PRO A C 1
ATOM 1506 O O . PRO A 1 192 ? -4.122 -22.097 72.138 1.00 17.09 192 PRO A O 1
ATOM 1510 N N . PHE A 1 193 ? -3.929 -19.904 71.680 1.00 15.92 193 PHE A N 1
ATOM 1511 C CA . PHE A 1 193 ? -3.426 -19.504 73.007 1.00 15.96 193 PHE A CA 1
ATOM 1512 C C . PHE A 1 193 ? -4.500 -19.796 74.065 1.00 17.11 193 PHE A C 1
ATOM 1513 O O . PHE A 1 193 ? -4.197 -20.424 75.068 1.00 18.38 193 PHE A O 1
ATOM 1521 N N . PHE A 1 194 ? -5.732 -19.348 73.857 1.00 17.37 194 PHE A N 1
ATOM 1522 C CA . PHE A 1 194 ? -6.825 -19.549 74.828 1.00 16.90 194 PHE A CA 1
ATOM 1523 C C . PHE A 1 194 ? -7.057 -21.054 75.022 1.00 17.22 194 PHE A C 1
ATOM 1524 O O . PHE A 1 194 ? -7.230 -21.502 76.153 1.00 17.18 194 PHE A O 1
ATOM 1532 N N . GLN A 1 195 ? -7.082 -21.797 73.936 1.00 17.17 195 GLN A N 1
ATOM 1533 C CA . GLN A 1 195 ? -7.293 -23.260 73.993 1.00 18.67 195 GLN A CA 1
ATOM 1534 C C . GLN A 1 195 ? -6.147 -23.921 74.765 1.00 18.45 195 GLN A C 1
ATOM 1535 O O . GLN A 1 195 ? -6.442 -24.753 75.649 1.00 20.60 195 GLN A O 1
ATOM 1541 N N . LYS A 1 196 ? -4.889 -23.587 74.477 1.00 18.89 196 LYS A N 1
ATOM 1542 C CA . LYS A 1 196 ? -3.743 -24.309 75.094 1.00 18.42 196 LYS A CA 1
ATOM 1543 C C . LYS A 1 196 ? -3.709 -23.943 76.571 1.00 19.32 196 LYS A C 1
ATOM 1544 O O . LYS A 1 196 ? -3.474 -24.826 77.390 1.00 18.50 196 LYS A O 1
ATOM 1550 N N . ALA A 1 197 ? -3.925 -22.663 76.911 1.00 17.36 197 ALA A N 1
ATOM 1551 C CA . ALA A 1 197 ? -3.846 -22.208 78.323 1.00 18.74 197 ALA A CA 1
ATOM 1552 C C . ALA A 1 197 ? -4.975 -22.859 79.146 1.00 20.47 197 ALA A C 1
ATOM 1553 O O . ALA A 1 197 ? -4.712 -23.220 80.322 1.00 18.63 197 ALA A O 1
ATOM 1555 N N . GLU A 1 198 ? -6.192 -22.897 78.609 1.00 20.00 198 GLU A N 1
ATOM 1556 C CA . GLU A 1 198 ? -7.355 -23.477 79.321 1.00 20.32 198 GLU A CA 1
ATOM 1557 C C . GLU A 1 198 ? -7.085 -24.971 79.526 1.00 20.94 198 GLU A C 1
ATOM 1558 O O . GLU A 1 198 ? -7.357 -25.478 80.613 1.00 22.54 198 GLU A O 1
ATOM 1564 N N . LYS A 1 199 ? -6.672 -25.685 78.483 1.00 21.34 199 LYS A N 1
ATOM 1565 C CA . LYS A 1 199 ? -6.434 -27.138 78.577 1.00 23.24 199 LYS A CA 1
ATOM 1566 C C . LYS A 1 199 ? -5.457 -27.388 79.726 1.00 21.24 199 LYS A C 1
ATOM 1567 O O . LYS A 1 199 ? -5.736 -28.270 80.538 1.00 22.42 199 LYS A O 1
ATOM 1573 N N . LEU A 1 200 ? -4.360 -26.624 79.801 1.00 23.15 200 LEU A N 1
ATOM 1574 C CA . LEU A 1 200 ? -3.312 -26.786 80.853 1.00 22.69 200 LEU A CA 1
ATOM 1575 C C . LEU A 1 200 ? -3.913 -26.448 82.215 1.00 21.98 200 LEU A C 1
ATOM 1576 O O . LEU A 1 200 ? -3.693 -27.222 83.166 1.00 18.83 200 LEU A O 1
ATOM 1581 N N . ALA A 1 201 ? -4.686 -25.355 82.302 1.00 20.48 201 ALA A N 1
ATOM 1582 C CA . ALA A 1 201 ? -5.339 -24.919 83.560 1.00 20.56 201 ALA A CA 1
ATOM 1583 C C . ALA A 1 201 ? -6.260 -26.015 84.124 1.00 21.29 201 ALA A C 1
ATOM 1584 O O . ALA A 1 201 ? -6.299 -26.149 85.346 1.00 22.39 201 ALA A O 1
ATOM 1586 N N . LYS A 1 202 ? -7.027 -26.700 83.273 1.00 20.73 202 LYS A N 1
ATOM 1587 C CA . LYS A 1 202 ? -8.024 -27.731 83.670 1.00 24.35 202 LYS A CA 1
ATOM 1588 C C . LYS A 1 202 ? -7.398 -29.136 83.786 1.00 25.68 202 LYS A C 1
ATOM 1589 O O . LYS A 1 202 ? -8.116 -30.036 84.218 1.00 31.49 202 LYS A O 1
ATOM 1595 N N . SER A 1 203 ? -6.140 -29.314 83.395 1.00 27.70 203 SER A N 1
ATOM 1596 C CA . SER A 1 203 ? -5.418 -30.622 83.392 1.00 28.65 203 SER A CA 1
ATOM 1597 C C . SER A 1 203 ? -5.176 -31.100 84.835 1.00 32.37 203 SER A C 1
ATOM 1598 O O . SER A 1 203 ? -5.101 -32.303 85.054 1.00 33.46 203 SER A O 1
ATOM 1601 N N . GLY A 1 204 ? -5.051 -30.188 85.783 1.00 30.34 204 GLY A N 1
ATOM 1602 C CA . GLY A 1 204 ? -4.573 -30.482 87.153 1.00 32.21 204 GLY A CA 1
ATOM 1603 C C . GLY A 1 204 ? -3.053 -30.534 87.251 1.00 29.96 204 GLY A C 1
ATOM 1604 O O . GLY A 1 204 ? -2.564 -30.681 88.378 1.00 31.83 204 GLY A O 1
ATOM 1605 N N . SER A 1 205 ? -2.306 -30.352 86.156 1.00 26.75 205 SER A N 1
ATOM 1606 C CA . SER A 1 205 ? -0.819 -30.385 86.188 1.00 29.06 205 SER A CA 1
ATOM 1607 C C . SER A 1 205 ? -0.215 -29.018 86.531 1.00 29.78 205 SER A C 1
ATOM 1608 O O . SER A 1 205 ? 1.030 -28.943 86.605 1.00 30.64 205 SER A O 1
ATOM 1611 N N . VAL A 1 206 ? -1.014 -27.957 86.663 1.00 27.95 206 VAL A N 1
ATOM 1612 C CA . VAL A 1 206 ? -0.473 -26.569 86.771 1.00 24.70 206 VAL A CA 1
ATOM 1613 C C . VAL A 1 206 ? -1.036 -25.923 88.028 1.00 23.31 206 VAL A C 1
ATOM 1614 O O . VAL A 1 206 ? -2.257 -25.678 88.078 1.00 25.46 206 VAL A O 1
ATOM 1618 N N . ALA A 1 207 ? -0.165 -25.606 88.977 1.00 25.96 207 ALA A N 1
ATOM 1619 C CA . ALA A 1 207 ? -0.512 -24.907 90.228 1.00 27.86 207 ALA A CA 1
ATOM 1620 C C . ALA A 1 207 ? -0.891 -23.476 89.863 1.00 29.39 207 ALA A C 1
ATOM 1621 O O . ALA A 1 207 ? -0.188 -22.874 89.055 1.00 30.35 207 ALA A O 1
ATOM 1623 N N . PRO A 1 208 ? -1.997 -22.912 90.405 1.00 29.51 208 PRO A N 1
ATOM 1624 C CA . PRO A 1 208 ? -2.331 -21.510 90.146 1.00 27.89 208 PRO A CA 1
ATOM 1625 C C . PRO A 1 208 ? -1.304 -20.585 90.794 1.00 28.64 208 PRO A C 1
ATOM 1626 O O . PRO A 1 208 ? -0.686 -20.981 91.779 1.00 24.84 208 PRO A O 1
ATOM 1630 N N . ALA A 1 209 ? -1.159 -19.369 90.270 1.00 26.21 209 ALA A N 1
ATOM 1631 C CA . ALA A 1 209 ? -0.291 -18.331 90.865 1.00 23.32 209 ALA A CA 1
ATOM 1632 C C . ALA A 1 209 ? -1.007 -16.987 90.732 1.00 22.76 209 ALA A C 1
ATOM 1633 O O . ALA A 1 209 ? -1.822 -16.813 89.832 1.00 22.14 209 ALA A O 1
ATOM 1635 N N . PRO A 1 210 ? -0.713 -16.000 91.597 1.00 23.20 210 PRO A N 1
ATOM 1636 C CA . PRO A 1 210 ? -1.310 -14.672 91.459 1.00 23.29 210 PRO A CA 1
ATOM 1637 C C . PRO A 1 210 ? -0.888 -14.019 90.134 1.00 23.04 210 PRO A C 1
ATOM 1638 O O . PRO A 1 210 ? 0.263 -14.158 89.682 1.00 18.85 210 PRO A O 1
ATOM 1642 N N . 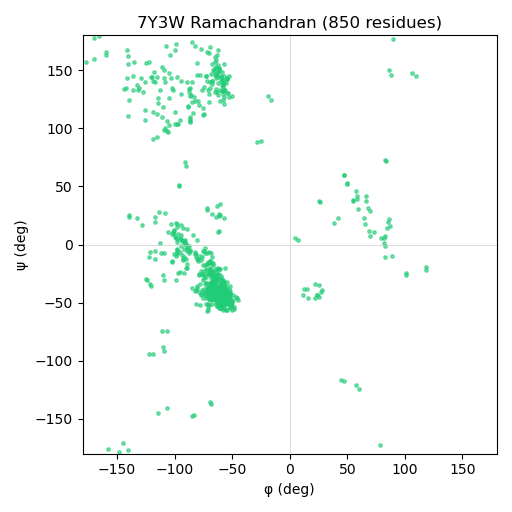LEU A 1 211 ? -1.780 -13.222 89.570 1.00 22.41 211 LEU A N 1
ATOM 1643 C CA . LEU A 1 211 ? -1.539 -12.626 88.241 1.00 21.00 211 LEU A CA 1
ATOM 1644 C C . LEU A 1 211 ? -0.264 -11.764 88.287 1.00 21.70 211 LEU A C 1
ATOM 1645 O O . LEU A 1 211 ? 0.442 -11.780 87.282 1.00 21.70 211 LEU A O 1
ATOM 1650 N N . VAL A 1 212 ? 0.032 -11.048 89.381 1.00 22.16 212 VAL A N 1
ATOM 1651 C CA . VAL A 1 212 ? 1.218 -10.149 89.458 1.00 25.57 212 VAL A CA 1
ATOM 1652 C C . VAL A 1 212 ? 2.479 -10.971 89.214 1.00 26.34 212 VAL A C 1
ATOM 1653 O O . VAL A 1 212 ? 3.420 -10.392 88.675 1.00 24.34 212 VAL A O 1
ATOM 1657 N N . GLU A 1 213 ? 2.485 -12.258 89.585 1.00 24.82 213 GLU A N 1
ATOM 1658 C CA . GLU A 1 213 ? 3.692 -13.119 89.464 1.00 25.92 213 GLU A CA 1
ATOM 1659 C C . GLU A 1 213 ? 3.810 -13.551 87.999 1.00 22.53 213 GLU A C 1
ATOM 1660 O O . GLU A 1 213 ? 4.932 -13.842 87.537 1.00 22.12 213 GLU A O 1
ATOM 1666 N N . LEU A 1 214 ? 2.683 -13.589 87.301 1.00 20.65 214 LEU A N 1
ATOM 1667 C CA . LEU A 1 214 ? 2.628 -14.011 85.876 1.00 21.59 214 LEU A CA 1
ATOM 1668 C C . LEU A 1 214 ? 3.139 -12.871 84.981 1.00 21.30 214 LEU A C 1
ATOM 1669 O O . LEU A 1 214 ? 3.922 -13.153 84.075 1.00 17.92 214 LEU A O 1
ATOM 1674 N N . TYR A 1 215 ? 2.748 -11.622 85.252 1.00 21.31 215 TYR A N 1
ATOM 1675 C CA . TYR A 1 215 ? 3.406 -10.447 84.619 1.00 19.94 215 TYR A CA 1
ATOM 1676 C C . TYR A 1 215 ? 4.921 -10.584 84.838 1.00 21.46 215 TYR A C 1
ATOM 1677 O O . TYR A 1 215 ? 5.664 -10.457 83.882 1.00 20.76 215 TYR A O 1
ATOM 1686 N N . LYS A 1 216 ? 5.357 -10.899 86.059 1.00 20.57 216 LYS A N 1
ATOM 1687 C CA . LYS A 1 216 ? 6.805 -10.936 86.370 1.00 24.44 216 LYS A CA 1
ATOM 1688 C C . LYS A 1 216 ? 7.448 -12.053 85.543 1.00 21.41 216 LYS A C 1
ATOM 1689 O O . LYS A 1 216 ? 8.546 -11.838 85.050 1.00 21.12 216 LYS A O 1
ATOM 1695 N N . GLU A 1 217 ? 6.797 -13.215 85.452 1.00 20.95 217 GLU A N 1
ATOM 1696 C CA . GLU A 1 217 ? 7.331 -14.381 84.727 1.00 22.41 217 GLU A CA 1
ATOM 1697 C C . GLU A 1 217 ? 7.448 -14.037 83.235 1.00 21.89 217 GLU A C 1
ATOM 1698 O O . GLU A 1 217 ? 8.451 -14.382 82.616 1.00 22.58 217 GLU A O 1
ATOM 1704 N N . VAL A 1 218 ? 6.485 -13.291 82.690 1.00 20.59 218 VAL A N 1
ATOM 1705 C CA . VAL A 1 218 ? 6.534 -12.841 81.277 1.00 18.45 218 VAL A CA 1
ATOM 1706 C C . VAL A 1 218 ? 7.768 -11.969 81.082 1.00 19.91 218 VAL A C 1
ATOM 1707 O O . VAL A 1 218 ? 8.474 -12.185 80.083 1.00 21.05 218 VAL A O 1
ATOM 1711 N N . ARG A 1 219 ? 8.002 -11.001 81.974 1.00 19.35 219 ARG A N 1
ATOM 1712 C CA . ARG A 1 219 ? 9.171 -10.099 81.848 1.00 20.50 219 ARG A CA 1
ATOM 1713 C C . ARG A 1 219 ? 10.482 -10.896 82.029 1.00 21.10 219 ARG A C 1
ATOM 1714 O O . ARG A 1 219 ? 11.455 -10.608 81.330 1.00 19.24 219 ARG A O 1
ATOM 1722 N N . ASP A 1 220 ? 10.497 -11.851 82.949 1.00 22.31 220 ASP A N 1
ATOM 1723 C CA . ASP A 1 220 ? 11.732 -12.583 83.324 1.00 22.93 220 ASP A CA 1
ATOM 1724 C C . ASP A 1 220 ? 12.056 -13.688 82.316 1.00 23.67 220 ASP A C 1
ATOM 1725 O O . ASP A 1 220 ? 13.157 -14.248 82.402 1.00 24.79 220 ASP A O 1
ATOM 1730 N N . THR A 1 221 ? 11.143 -14.043 81.416 1.00 23.56 221 THR A N 1
ATOM 1731 C CA . THR A 1 221 ? 11.359 -15.085 80.383 1.00 24.39 221 THR A CA 1
ATOM 1732 C C . THR A 1 221 ? 11.757 -14.416 79.057 1.00 27.04 221 THR A C 1
ATOM 1733 O O . THR A 1 221 ? 10.857 -13.896 78.346 1.00 23.43 221 THR A O 1
ATOM 1737 N N . GLU A 1 222 ? 13.035 -14.458 78.691 1.00 24.66 222 GLU A N 1
ATOM 1738 C CA . GLU A 1 222 ? 13.553 -13.662 77.546 1.00 25.90 222 GLU A CA 1
ATOM 1739 C C . GLU A 1 222 ? 12.826 -14.068 76.252 1.00 23.61 222 GLU A C 1
ATOM 1740 O O . GLU A 1 222 ? 12.533 -13.186 75.412 1.00 25.14 222 GLU A O 1
ATOM 1746 N N . LYS A 1 223 ? 12.527 -15.350 76.091 1.00 21.79 223 LYS A N 1
ATOM 1747 C CA . LYS A 1 223 ? 11.841 -15.884 74.892 1.00 23.05 223 LYS A CA 1
ATOM 1748 C C . LYS A 1 223 ? 10.479 -15.182 74.731 1.00 21.00 223 LYS A C 1
ATOM 1749 O O . LYS A 1 223 ? 10.085 -14.887 73.592 1.00 21.57 223 LYS A O 1
ATOM 1755 N N . ILE A 1 224 ? 9.780 -14.924 75.820 1.00 20.43 224 ILE A N 1
ATOM 1756 C CA . ILE A 1 224 ? 8.438 -14.275 75.734 1.00 19.07 224 ILE A CA 1
ATOM 1757 C C . ILE A 1 224 ? 8.658 -12.764 75.593 1.00 19.24 224 ILE A C 1
ATOM 1758 O O . ILE A 1 224 ? 8.087 -12.164 74.659 1.00 21.21 224 ILE A O 1
ATOM 1763 N N . ARG A 1 225 ? 9.452 -12.169 76.468 1.00 18.92 225 ARG A N 1
ATOM 1764 C CA . ARG A 1 225 ? 9.619 -10.697 76.504 1.00 20.32 225 ARG A CA 1
ATOM 1765 C C . ARG A 1 225 ? 10.039 -10.176 75.128 1.00 21.62 225 ARG A C 1
ATOM 1766 O O . ARG A 1 225 ? 9.540 -9.083 74.747 1.00 22.15 225 ARG A O 1
ATOM 1774 N N . LEU A 1 226 ? 10.923 -10.895 74.418 1.00 21.09 226 LEU A N 1
ATOM 1775 C CA . LEU A 1 226 ? 11.549 -10.398 73.166 1.00 22.94 226 LEU A CA 1
ATOM 1776 C C . LEU A 1 226 ? 10.857 -10.966 71.925 1.00 21.23 226 LEU A C 1
ATOM 1777 O O . LEU A 1 226 ? 11.331 -10.713 70.810 1.00 20.08 226 LEU A O 1
ATOM 1782 N N . ALA A 1 227 ? 9.763 -11.683 72.073 1.00 19.89 227 ALA A N 1
ATOM 1783 C CA . ALA A 1 227 ? 9.047 -12.252 70.918 1.00 21.08 227 ALA A CA 1
ATOM 1784 C C . ALA A 1 227 ? 8.538 -11.121 70.012 1.00 21.28 227 ALA A C 1
ATOM 1785 O O . ALA A 1 227 ? 8.706 -11.234 68.771 1.00 23.19 227 ALA A O 1
ATOM 1787 N N . ALA A 1 228 ? 7.960 -10.049 70.586 1.00 20.30 228 ALA A N 1
ATOM 1788 C CA . ALA A 1 228 ? 7.400 -8.924 69.799 1.00 20.67 228 ALA A CA 1
ATOM 1789 C C . ALA A 1 228 ? 8.505 -7.934 69.467 1.00 19.91 228 ALA A C 1
ATOM 1790 O O . ALA A 1 228 ? 9.373 -7.680 70.286 1.00 17.22 228 ALA A O 1
ATOM 1792 N N . LYS A 1 229 ? 8.476 -7.416 68.254 1.00 18.10 229 LYS A N 1
ATOM 1793 C CA . LYS A 1 229 ? 9.415 -6.364 67.827 1.00 20.67 229 LYS A CA 1
ATOM 1794 C C . LYS A 1 229 ? 8.637 -5.064 67.749 1.00 18.76 229 LYS A C 1
ATOM 1795 O O . LYS A 1 229 ? 7.491 -5.055 67.311 1.00 18.76 229 LYS A O 1
ATOM 1809 N N . THR A 1 231 ? 8.748 -2.596 65.581 1.00 15.18 231 THR A N 1
ATOM 1810 C CA . THR A 1 231 ? 8.251 -2.212 64.261 1.00 17.19 231 THR A CA 1
ATOM 1811 C C . THR A 1 231 ? 7.240 -3.221 63.711 1.00 17.48 231 THR A C 1
ATOM 1812 O O . THR A 1 231 ? 6.717 -2.976 62.575 1.00 17.88 231 THR A O 1
ATOM 1816 N N . GLN A 1 232 ? 6.866 -4.254 64.469 1.00 17.67 232 GLN A N 1
ATOM 1817 C CA . GLN A 1 232 ? 5.678 -5.053 64.089 1.00 18.86 232 GLN A CA 1
ATOM 1818 C C . GLN A 1 232 ? 4.388 -4.238 64.343 1.00 19.76 232 GLN A C 1
ATOM 1819 O O . GLN A 1 232 ? 3.332 -4.647 63.836 1.00 21.26 232 GLN A O 1
ATOM 1825 N N . GLY A 1 233 ? 4.450 -3.173 65.133 1.00 19.52 233 GLY A N 1
ATOM 1826 C CA . GLY A 1 233 ? 3.315 -2.243 65.373 1.00 19.49 233 GLY A CA 1
ATOM 1827 C C . GLY A 1 233 ? 2.037 -3.013 65.686 1.00 20.89 233 GLY A C 1
ATOM 1828 O O . GLY A 1 233 ? 1.995 -3.782 66.658 1.00 17.71 233 GLY A O 1
ATOM 1829 N N . PRO A 1 234 ? 0.987 -2.893 64.843 1.00 22.14 234 PRO A N 1
ATOM 1830 C CA . PRO A 1 234 ? -0.324 -3.489 65.148 1.00 21.46 234 PRO A CA 1
ATOM 1831 C C . PRO A 1 234 ? -0.380 -5.018 65.000 1.00 20.65 234 PRO A C 1
ATOM 1832 O O . PRO A 1 234 ? -1.376 -5.591 65.399 1.00 20.83 234 PRO A O 1
ATOM 1836 N N . VAL A 1 235 ? 0.695 -5.669 64.557 1.00 19.00 235 VAL A N 1
ATOM 1837 C CA . VAL A 1 235 ? 0.729 -7.147 64.404 1.00 21.47 235 VAL A CA 1
ATOM 1838 C C . VAL A 1 235 ? 1.787 -7.778 65.330 1.00 18.25 235 VAL A C 1
ATOM 1839 O O . VAL A 1 235 ? 2.188 -8.891 65.104 1.00 18.93 235 VAL A O 1
ATOM 1843 N N . ARG A 1 236 ? 2.223 -7.082 66.374 1.00 18.21 236 ARG A N 1
ATOM 1844 C CA . ARG A 1 236 ? 3.131 -7.659 67.408 1.00 17.67 236 ARG A CA 1
ATOM 1845 C C . ARG A 1 236 ? 2.557 -8.939 68.003 1.00 17.22 236 ARG A C 1
ATOM 1846 O O . ARG A 1 236 ? 3.332 -9.854 68.272 1.00 18.62 236 ARG A O 1
ATOM 1854 N N . VAL A 1 237 ? 1.254 -9.010 68.263 1.00 16.63 237 VAL A N 1
ATOM 1855 C CA . VAL A 1 237 ? 0.650 -10.229 68.887 1.00 16.61 237 VAL A CA 1
ATOM 1856 C C . VAL A 1 237 ? 0.667 -11.353 67.863 1.00 17.15 237 VAL A C 1
ATOM 1857 O O . VAL A 1 237 ? 1.244 -12.425 68.156 1.00 15.45 237 VAL A O 1
ATOM 1861 N N . ARG A 1 238 ? 0.069 -11.116 66.691 1.00 16.32 238 ARG A N 1
ATOM 1862 C CA . ARG A 1 238 ? -0.006 -12.174 65.658 1.00 18.47 238 ARG A CA 1
ATOM 1863 C C . ARG A 1 238 ? 1.396 -12.633 65.246 1.00 18.30 238 ARG A C 1
ATOM 1864 O O . ARG A 1 238 ? 1.654 -13.829 65.305 1.00 18.28 238 ARG A O 1
ATOM 1872 N N . ASP A 1 239 ? 2.265 -11.731 64.836 1.00 19.62 239 ASP A N 1
ATOM 1873 C CA . ASP A 1 239 ? 3.549 -12.126 64.185 1.00 20.29 239 ASP A CA 1
ATOM 1874 C C . ASP A 1 239 ? 4.644 -12.287 65.237 1.00 21.75 239 ASP A C 1
ATOM 1875 O O . ASP A 1 239 ? 5.605 -12.958 64.942 1.00 20.55 239 ASP A O 1
ATOM 1880 N N . GLY A 1 240 ? 4.522 -11.708 66.429 1.00 17.22 240 GLY A N 1
ATOM 1881 C CA . GLY A 1 240 ? 5.575 -11.787 67.456 1.00 16.73 240 GLY A CA 1
ATOM 1882 C C . GLY A 1 240 ? 5.225 -12.707 68.603 1.00 18.15 240 GLY A C 1
ATOM 1883 O O . GLY A 1 240 ? 5.810 -13.808 68.704 1.00 21.62 240 GLY A O 1
ATOM 1884 N N . VAL A 1 241 ? 4.327 -12.290 69.504 1.00 17.96 241 VAL A N 1
ATOM 1885 C CA . VAL A 1 241 ? 4.074 -13.097 70.724 1.00 17.27 241 VAL A CA 1
ATOM 1886 C C . VAL A 1 241 ? 3.514 -14.465 70.334 1.00 18.31 241 VAL A C 1
ATOM 1887 O O . VAL A 1 241 ? 3.958 -15.478 70.859 1.00 19.37 241 VAL A O 1
ATOM 1899 N N . GLY A 1 243 ? 3.440 -15.714 67.120 1.00 22.92 243 GLY A N 1
ATOM 1900 C CA . GLY A 1 243 ? 4.255 -16.364 66.093 1.00 22.43 243 GLY A CA 1
ATOM 1901 C C . GLY A 1 243 ? 5.459 -17.085 66.704 1.00 24.32 243 GLY A C 1
ATOM 1902 O O . GLY A 1 243 ? 5.846 -18.142 66.179 1.00 25.18 243 GLY A O 1
ATOM 1903 N N . GLU A 1 244 ? 6.026 -16.551 67.788 1.00 22.53 244 GLU A N 1
ATOM 1904 C CA . GLU A 1 244 ? 7.320 -17.007 68.353 1.00 25.45 244 GLU A CA 1
ATOM 1905 C C . GLU A 1 244 ? 7.108 -17.741 69.679 1.00 23.35 244 GLU A C 1
ATOM 1906 O O . GLU A 1 244 ? 7.955 -18.545 70.000 1.00 23.42 244 GLU A O 1
ATOM 1912 N N . ALA A 1 245 ? 6.090 -17.411 70.475 1.00 19.32 245 ALA A N 1
ATOM 1913 C CA . ALA A 1 245 ? 6.110 -17.774 71.907 1.00 20.54 245 ALA A CA 1
ATOM 1914 C C . ALA A 1 245 ? 4.730 -18.237 72.377 1.00 18.10 245 ALA A C 1
ATOM 1915 O O . ALA A 1 245 ? 4.517 -18.215 73.568 1.00 18.86 245 ALA A O 1
ATOM 1917 N N . GLN A 1 246 ? 3.887 -18.749 71.484 1.00 19.15 246 GLN A N 1
ATOM 1918 C CA . GLN A 1 246 ? 2.480 -19.071 71.818 1.00 18.80 246 GLN A CA 1
ATOM 1919 C C . GLN A 1 246 ? 2.439 -20.141 72.905 1.00 20.14 246 GLN A C 1
ATOM 1920 O O . GLN A 1 246 ? 1.751 -19.920 73.882 1.00 18.39 246 GLN A O 1
ATOM 1926 N N . ASP A 1 247 ? 3.150 -21.260 72.738 1.00 20.57 247 ASP A N 1
ATOM 1927 C CA . ASP A 1 247 ? 3.175 -22.362 73.742 1.00 22.47 247 ASP A CA 1
ATOM 1928 C C . ASP A 1 247 ? 3.757 -21.864 75.060 1.00 20.92 247 ASP A C 1
ATOM 1929 O O . ASP A 1 247 ? 3.213 -22.200 76.126 1.00 24.28 247 ASP A O 1
ATOM 1934 N N . ASP A 1 248 ? 4.816 -21.065 74.989 1.00 21.96 248 ASP A N 1
ATOM 1935 C CA . ASP A 1 248 ? 5.558 -20.593 76.186 1.00 22.49 248 ASP A CA 1
ATOM 1936 C C . ASP A 1 248 ? 4.605 -19.724 77.005 1.00 21.16 248 ASP A C 1
ATOM 1937 O O . ASP A 1 248 ? 4.509 -19.909 78.206 1.00 20.12 248 ASP A O 1
ATOM 1942 N N . ILE A 1 249 ? 3.961 -18.745 76.374 1.00 18.85 249 ILE A N 1
ATOM 1943 C CA . ILE A 1 249 ? 3.111 -17.806 77.153 1.00 17.31 249 ILE A CA 1
ATOM 1944 C C . ILE A 1 249 ? 1.811 -18.515 77.572 1.00 18.75 249 ILE A C 1
ATOM 1945 O O . ILE A 1 249 ? 1.263 -18.147 78.640 1.00 20.59 249 ILE A O 1
ATOM 1950 N N . ALA A 1 250 ? 1.320 -19.493 76.806 1.00 17.78 250 ALA A N 1
ATOM 1951 C CA . ALA A 1 250 ? 0.120 -20.290 77.161 1.00 18.37 250 ALA A CA 1
ATOM 1952 C C . ALA A 1 250 ? 0.361 -21.015 78.487 1.00 19.79 250 ALA A C 1
ATOM 1953 O O . ALA A 1 250 ? -0.544 -21.018 79.374 1.00 18.29 250 ALA A O 1
ATOM 1955 N N . ALA A 1 251 ? 1.585 -21.487 78.693 1.00 19.88 251 ALA A N 1
ATOM 1956 C CA . ALA A 1 251 ? 2.018 -22.210 79.900 1.00 21.00 251 ALA A CA 1
ATOM 1957 C C . ALA A 1 251 ? 2.012 -21.247 81.089 1.00 21.97 251 ALA A C 1
ATOM 1958 O O . ALA A 1 251 ? 1.643 -21.677 82.222 1.00 21.14 251 ALA A O 1
ATOM 1960 N N . VAL A 1 252 ? 2.418 -20.001 80.870 1.00 19.26 252 VAL A N 1
ATOM 1961 C CA . VAL A 1 252 ? 2.443 -18.972 81.948 1.00 19.32 252 VAL A CA 1
ATOM 1962 C C . VAL A 1 252 ? 0.988 -18.616 82.284 1.00 19.19 252 VAL A C 1
ATOM 1963 O O . VAL A 1 252 ? 0.616 -18.593 83.480 1.00 22.97 252 VAL A O 1
ATOM 1967 N N . ALA A 1 253 ? 0.176 -18.404 81.242 1.00 17.19 253 ALA A N 1
ATOM 1968 C CA . ALA A 1 253 ? -1.226 -17.948 81.359 1.00 18.65 253 ALA A CA 1
ATOM 1969 C C . ALA A 1 253 ? -2.089 -19.032 82.049 1.00 20.04 253 ALA A C 1
ATOM 1970 O O . ALA A 1 253 ? -3.085 -18.665 82.750 1.00 19.28 253 ALA A O 1
ATOM 1972 N N . ALA A 1 254 ? -1.768 -20.312 81.830 1.00 20.28 254 ALA A N 1
ATOM 1973 C CA . ALA A 1 254 ? -2.467 -21.475 82.463 1.00 19.97 254 ALA A CA 1
ATOM 1974 C C . ALA A 1 254 ? -2.445 -21.384 83.991 1.00 18.82 254 ALA A C 1
ATOM 1975 O O . ALA A 1 254 ? -3.330 -21.997 84.653 1.00 19.88 254 ALA A O 1
ATOM 1977 N N . LYS A 1 255 ? -1.525 -20.606 84.556 1.00 19.47 255 LYS A N 1
ATOM 1978 C CA . LYS A 1 255 ? -1.376 -20.471 86.032 1.00 20.46 255 LYS A CA 1
ATOM 1979 C C . LYS A 1 255 ? -2.421 -19.513 86.609 1.00 20.73 255 LYS A C 1
ATOM 1980 O O . LYS A 1 255 ? -2.554 -19.438 87.864 1.00 21.21 255 LYS A O 1
ATOM 1986 N N . PHE A 1 256 ? -3.094 -18.735 85.762 1.00 20.78 256 PHE A N 1
ATOM 1987 C CA . PHE A 1 256 ? -4.170 -17.837 86.230 1.00 18.26 256 PHE A CA 1
ATOM 1988 C C . PHE A 1 256 ? -5.460 -18.651 86.257 1.00 18.27 256 PHE A C 1
ATOM 1989 O O . PHE A 1 256 ? -5.995 -18.934 85.211 1.00 19.75 256 PHE A O 1
ATOM 1997 N N . GLN A 1 257 ? -5.953 -18.955 87.449 1.00 20.23 257 GLN A N 1
ATOM 1998 C CA . GLN A 1 257 ? -7.059 -19.922 87.685 1.00 20.90 257 GLN A CA 1
ATOM 1999 C C . GLN A 1 257 ? -7.943 -19.324 88.767 1.00 21.70 257 GLN A C 1
ATOM 2000 O O . GLN A 1 257 ? -7.428 -18.977 89.868 1.00 25.07 257 GLN A O 1
ATOM 2006 N N . VAL A 1 258 ? -9.213 -19.184 88.454 1.00 21.51 258 VAL A N 1
ATOM 2007 C CA . VAL A 1 258 ? -10.203 -18.558 89.361 1.00 22.23 258 VAL A CA 1
ATOM 2008 C C . VAL A 1 258 ? -11.080 -19.646 89.971 1.00 25.63 258 VAL A C 1
ATOM 2009 O O . VAL A 1 258 ? -11.666 -20.409 89.222 1.00 26.47 258 VAL A O 1
ATOM 2013 N N . GLY A 1 259 ? -11.183 -19.684 91.296 1.00 29.32 259 GLY A N 1
ATOM 2014 C CA . GLY A 1 259 ? -12.033 -20.689 91.976 1.00 28.11 259 GLY A CA 1
ATOM 2015 C C . GLY A 1 259 ? -13.508 -20.308 91.882 1.00 29.44 259 GLY A C 1
ATOM 2016 O O . GLY A 1 259 ? -13.839 -19.190 91.471 1.00 25.81 259 GLY A O 1
ATOM 2017 N N . PRO A 1 260 ? -14.445 -21.232 92.230 1.00 31.35 260 PRO A N 1
ATOM 2018 C CA . PRO A 1 260 ? -15.864 -21.035 91.913 1.00 30.54 260 PRO A CA 1
ATOM 2019 C C . PRO A 1 260 ? -16.510 -19.818 92.597 1.00 29.62 260 PRO A C 1
ATOM 2020 O O . PRO A 1 260 ? -17.530 -19.360 92.065 1.00 30.43 260 PRO A O 1
ATOM 2024 N N . ASP A 1 261 ? -15.972 -19.377 93.751 1.00 27.22 261 ASP A N 1
ATOM 2025 C CA . ASP A 1 261 ? -16.440 -18.186 94.511 1.00 29.02 261 ASP A CA 1
ATOM 2026 C C . ASP A 1 261 ? -15.510 -16.985 94.230 1.00 27.21 261 ASP A C 1
ATOM 2027 O O . ASP A 1 261 ? -15.580 -16.019 94.952 1.00 26.66 261 ASP A O 1
ATOM 2032 N N . GLY A 1 262 ? -14.626 -17.051 93.240 1.00 25.88 262 GLY A N 1
ATOM 2033 C CA . GLY A 1 262 ? -13.572 -16.035 93.116 1.00 23.64 262 GLY A CA 1
ATOM 2034 C C . GLY A 1 262 ? -13.866 -14.963 92.066 1.00 23.61 262 GLY A C 1
ATOM 2035 O O . GLY A 1 262 ? -12.898 -14.236 91.733 1.00 21.49 262 GLY A O 1
ATOM 2036 N N . LEU A 1 263 ? -15.092 -14.850 91.529 1.00 19.83 263 LEU A N 1
ATOM 2037 C CA . LEU A 1 263 ? -15.355 -13.980 90.355 1.00 19.90 263 LEU A CA 1
ATOM 2038 C C . LEU A 1 263 ? -14.997 -12.524 90.707 1.00 22.69 263 LEU A C 1
ATOM 2039 O O . LEU A 1 263 ? -14.205 -11.882 89.981 1.00 20.32 263 LEU A O 1
ATOM 2044 N N . LYS A 1 264 ? -15.523 -12.015 91.813 1.00 20.55 264 LYS A N 1
ATOM 2045 C CA . LYS A 1 264 ? -15.367 -10.581 92.151 1.00 23.20 264 LYS A CA 1
ATOM 2046 C C . LYS A 1 264 ? -13.894 -10.289 92.437 1.00 23.11 264 LYS A C 1
ATOM 2047 O O . LYS A 1 264 ? -13.399 -9.250 91.951 1.00 19.44 264 LYS A O 1
ATOM 2053 N N . GLN A 1 265 ? -13.211 -11.173 93.173 1.00 21.97 265 GLN A N 1
ATOM 2054 C CA . GLN A 1 265 ? -11.777 -10.974 93.469 1.00 24.38 265 GLN A CA 1
ATOM 2055 C C . GLN A 1 265 ? -10.982 -11.022 92.146 1.00 20.45 265 GLN A C 1
ATOM 2056 O O . GLN A 1 265 ? -10.027 -10.245 92.018 1.00 20.03 265 GLN A O 1
ATOM 2062 N N . ALA A 1 266 ? -11.333 -11.895 91.206 1.00 19.78 266 ALA A N 1
ATOM 2063 C CA . ALA A 1 266 ? -10.595 -12.016 89.922 1.00 20.93 266 ALA A CA 1
ATOM 2064 C C . ALA A 1 266 ? -10.800 -10.724 89.091 1.00 19.80 266 ALA A C 1
ATOM 2065 O O . ALA A 1 266 ? -9.848 -10.281 88.436 1.00 18.69 266 ALA A O 1
ATOM 2067 N N . ILE A 1 267 ? -12.004 -10.150 89.052 1.00 19.41 267 ILE A N 1
ATOM 2068 C CA . ILE A 1 267 ? -12.233 -8.857 88.344 1.00 19.04 267 ILE A CA 1
ATOM 2069 C C . ILE A 1 267 ? -11.323 -7.787 88.948 1.00 20.14 267 ILE A C 1
ATOM 2070 O O . ILE A 1 267 ? -10.614 -7.100 88.182 1.00 22.11 267 ILE A O 1
ATOM 2075 N N . ILE A 1 268 ? -11.268 -7.703 90.268 1.00 17.17 268 ILE A N 1
ATOM 2076 C CA . ILE A 1 268 ? -10.396 -6.723 90.954 1.00 18.58 268 ILE A CA 1
ATOM 2077 C C . ILE A 1 268 ? -8.927 -7.022 90.640 1.00 16.82 268 ILE A C 1
ATOM 2078 O O . ILE A 1 268 ? -8.185 -6.078 90.409 1.00 15.92 268 ILE A O 1
ATOM 2083 N N . GLU A 1 269 ? -8.508 -8.276 90.694 1.00 16.00 269 GLU A N 1
ATOM 2084 C CA . GLU A 1 269 ? -7.089 -8.643 90.461 1.00 17.72 269 GLU A CA 1
ATOM 2085 C C . GLU A 1 269 ? -6.690 -8.286 89.023 1.00 16.99 269 GLU A C 1
ATOM 2086 O O . GLU A 1 269 ? -5.613 -7.639 88.845 1.00 18.56 269 GLU A O 1
ATOM 2092 N N . THR A 1 270 ? -7.493 -8.648 88.034 1.00 16.77 270 THR A N 1
ATOM 2093 C CA . THR A 1 270 ? -7.163 -8.366 86.606 1.00 16.87 270 THR A CA 1
ATOM 2094 C C . THR A 1 270 ? -7.171 -6.852 86.395 1.00 17.68 270 THR A C 1
ATOM 2095 O O . THR A 1 270 ? -6.249 -6.350 85.713 1.00 17.13 270 THR A O 1
ATOM 2099 N N . THR A 1 271 ? -8.135 -6.135 86.987 1.00 17.24 271 THR A N 1
ATOM 2100 C CA . THR A 1 271 ? -8.261 -4.664 86.795 1.00 17.53 271 THR A CA 1
ATOM 2101 C C . THR A 1 271 ? -7.091 -3.949 87.494 1.00 16.05 271 THR A C 1
ATOM 2102 O O . THR A 1 271 ? -6.521 -2.978 86.908 1.00 14.60 271 THR A O 1
ATOM 2106 N N . SER A 1 272 ? -6.787 -4.335 88.726 1.00 15.68 272 SER A N 1
ATOM 2107 C CA . SER A 1 272 ? -5.643 -3.800 89.504 1.00 18.02 272 SER A CA 1
ATOM 2108 C C . SER A 1 272 ? -4.328 -4.051 88.753 1.00 17.51 272 SER A C 1
ATOM 2109 O O . SER A 1 272 ? -3.527 -3.075 88.664 1.00 18.48 272 SER A O 1
ATOM 2112 N N . CYS A 1 273 ? -4.061 -5.267 88.246 1.00 16.15 273 CYS A N 1
ATOM 2113 C CA . CYS A 1 273 ? -2.823 -5.510 87.445 1.00 17.39 273 CYS A CA 1
ATOM 2114 C C . CYS A 1 273 ? -2.804 -4.680 86.147 1.00 17.49 273 CYS A C 1
ATOM 2115 O O . CYS A 1 273 ? -1.707 -4.239 85.750 1.00 17.60 273 CYS A O 1
ATOM 2118 N N . ALA A 1 274 ? -3.930 -4.515 85.455 1.00 18.03 274 ALA A N 1
ATOM 2119 C CA . ALA A 1 274 ? -3.982 -3.641 84.246 1.00 16.84 274 ALA A CA 1
ATOM 2120 C C . ALA A 1 274 ? -3.636 -2.196 84.616 1.00 17.21 274 ALA A C 1
ATOM 2121 O O . ALA A 1 274 ? -2.833 -1.565 83.876 1.00 16.66 274 ALA A O 1
ATOM 2123 N N . ALA A 1 275 ? -4.246 -1.665 85.675 1.00 17.02 275 ALA A N 1
ATOM 2124 C CA . ALA A 1 275 ? -4.008 -0.285 86.146 1.00 17.01 275 ALA A CA 1
ATOM 2125 C C . ALA A 1 275 ? -2.543 -0.148 86.577 1.00 15.40 275 ALA A C 1
ATOM 2126 O O . ALA A 1 275 ? -1.928 0.875 86.290 1.00 17.73 275 ALA A O 1
ATOM 2128 N N . TYR A 1 276 ? -1.988 -1.167 87.218 1.00 15.83 276 TYR A N 1
ATOM 2129 C CA . TYR A 1 276 ? -0.570 -1.182 87.628 1.00 17.48 276 TYR A CA 1
ATOM 2130 C C . TYR A 1 276 ? 0.338 -1.102 86.399 1.00 17.31 276 TYR A C 1
ATOM 2131 O O . TYR A 1 276 ? 1.339 -0.361 86.430 1.00 19.07 276 TYR A O 1
ATOM 2140 N N . SER A 1 277 ? 0.006 -1.824 85.329 1.00 18.44 277 SER A N 1
ATOM 2141 C CA . SER A 1 277 ? 0.757 -1.731 84.054 1.00 18.15 277 SER A CA 1
ATOM 2142 C C . SER A 1 277 ? 0.768 -0.280 83.564 1.00 16.86 277 SER A C 1
ATOM 2143 O O . SER A 1 277 ? 1.828 0.201 83.221 1.00 16.03 277 SER A O 1
ATOM 2146 N N . CYS A 1 278 ? -0.407 0.362 83.451 1.00 16.22 278 CYS A N 1
ATOM 2147 C CA . CYS A 1 278 ? -0.523 1.752 82.990 1.00 15.28 278 CYS A CA 1
ATOM 2148 C C . CYS A 1 278 ? 0.336 2.682 83.873 1.00 16.77 278 CYS A C 1
ATOM 2149 O O . CYS A 1 278 ? 1.144 3.459 83.325 1.00 20.51 278 CYS A O 1
ATOM 2152 N N . GLY A 1 279 ? 0.111 2.668 85.190 1.00 17.44 279 GLY A N 1
ATOM 2153 C CA . GLY A 1 279 ? 0.740 3.595 86.143 1.00 18.20 279 GLY A CA 1
ATOM 2154 C C . GLY A 1 279 ? 2.215 3.276 86.350 1.00 17.73 279 GLY A C 1
ATOM 2155 O O . GLY A 1 279 ? 2.984 4.188 86.655 1.00 19.88 279 GLY A O 1
ATOM 2156 N N . GLY A 1 280 ? 2.556 2.001 86.276 1.00 18.94 280 GLY A N 1
ATOM 2157 C CA . GLY A 1 280 ? 3.806 1.458 86.818 1.00 19.90 280 GLY A CA 1
ATOM 2158 C C . GLY A 1 280 ? 4.898 1.425 85.766 1.00 20.63 280 GLY A C 1
ATOM 2159 O O . GLY A 1 280 ? 6.067 1.208 86.135 1.00 18.56 280 GLY A O 1
ATOM 2160 N N . ALA A 1 281 ? 4.559 1.623 84.489 1.00 18.94 281 ALA A N 1
ATOM 2161 C CA . ALA A 1 281 ? 5.552 1.467 83.398 1.00 19.83 281 ALA A CA 1
ATOM 2162 C C . ALA A 1 281 ? 6.144 2.834 83.038 1.00 20.29 281 ALA A C 1
ATOM 2163 O O . ALA A 1 281 ? 6.134 3.196 81.860 1.00 21.65 281 ALA A O 1
ATOM 2165 N N . GLN A 1 282 ? 6.613 3.601 84.019 1.00 18.31 282 GLN A N 1
ATOM 2166 C CA . GLN A 1 282 ? 7.201 4.933 83.770 1.00 18.85 282 GLN A CA 1
ATOM 2167 C C . GLN A 1 282 ? 8.731 4.826 83.759 1.00 19.21 282 GLN A C 1
ATOM 2168 O O . GLN A 1 282 ? 9.239 3.737 84.022 1.00 18.96 282 GLN A O 1
ATOM 2174 N N . ARG A 1 283 ? 9.415 5.913 83.404 1.00 18.84 283 ARG A N 1
ATOM 2175 C CA . ARG A 1 283 ? 10.891 5.948 83.231 1.00 21.29 283 ARG A CA 1
ATOM 2176 C C . ARG A 1 283 ? 11.457 7.121 84.019 1.00 22.69 283 ARG A C 1
ATOM 2177 O O . ARG A 1 283 ? 10.861 8.198 84.083 1.00 22.20 283 ARG A O 1
ATOM 2185 N N . PRO A 1 284 ? 12.650 6.957 84.621 1.00 24.96 284 PRO A N 1
ATOM 2186 C CA . PRO A 1 284 ? 13.317 8.092 85.266 1.00 24.63 284 PRO A CA 1
ATOM 2187 C C . PRO A 1 284 ? 13.583 9.233 84.279 1.00 23.59 284 PRO A C 1
ATOM 2188 O O . PRO A 1 284 ? 13.951 8.980 83.160 1.00 22.03 284 PRO A O 1
ATOM 2192 N N . GLY A 1 285 ? 13.340 10.459 84.727 1.00 22.74 285 GLY A N 1
ATOM 2193 C CA . GLY A 1 285 ? 13.681 11.697 84.014 1.00 24.63 285 GLY A CA 1
ATOM 2194 C C . GLY A 1 285 ? 12.668 12.008 82.918 1.00 23.09 285 GLY A C 1
ATOM 2195 O O . GLY A 1 285 ? 12.911 12.946 82.177 1.00 24.52 285 GLY A O 1
ATOM 2196 N N . LYS A 1 286 ? 11.582 11.246 82.810 1.00 20.11 286 LYS A N 1
ATOM 2197 C CA . LYS A 1 286 ? 10.607 11.400 81.682 1.00 21.17 286 LYS A CA 1
ATOM 2198 C C . LYS A 1 286 ? 9.244 11.806 82.237 1.00 19.22 286 LYS A C 1
ATOM 2199 O O . LYS A 1 286 ? 8.878 11.381 83.360 1.00 18.15 286 LYS A O 1
ATOM 2205 N N . VAL A 1 287 ? 8.490 12.578 81.476 1.00 18.56 287 VAL A N 1
ATOM 2206 C CA . VAL A 1 287 ? 7.089 12.889 81.903 1.00 19.89 287 VAL A CA 1
ATOM 2207 C C . VAL A 1 287 ? 6.313 11.570 81.920 1.00 18.75 287 VAL A C 1
ATOM 2208 O O . VAL A 1 287 ? 6.715 10.585 81.259 1.00 18.15 287 VAL A O 1
ATOM 2212 N N . ALA A 1 288 ? 5.213 11.524 82.653 1.00 18.79 288 ALA A N 1
ATOM 2213 C CA . ALA A 1 288 ? 4.396 10.307 82.710 1.00 17.95 288 ALA A CA 1
ATOM 2214 C C . ALA A 1 288 ? 3.721 10.116 81.338 1.00 17.78 288 ALA A C 1
ATOM 2215 O O . ALA A 1 288 ? 3.244 11.105 80.762 1.00 16.57 288 ALA A O 1
ATOM 2217 N N . LYS A 1 289 ? 3.657 8.879 80.857 1.00 17.06 289 LYS A N 1
ATOM 2218 C CA . LYS A 1 289 ? 2.863 8.523 79.656 1.00 17.04 289 LYS A CA 1
ATOM 2219 C C . LYS A 1 289 ? 2.225 7.161 79.927 1.00 17.95 289 LYS A C 1
ATOM 2220 O O . LYS A 1 289 ? 2.865 6.251 80.559 1.00 18.76 289 LYS A O 1
ATOM 2226 N N . VAL A 1 290 ? 1.010 6.994 79.445 1.00 17.29 290 VAL A N 1
ATOM 2227 C CA . VAL A 1 290 ? 0.273 5.721 79.611 1.00 15.49 290 VAL A CA 1
ATOM 2228 C C . VAL A 1 290 ? 0.362 4.956 78.286 1.00 15.60 290 VAL A C 1
ATOM 2229 O O . VAL A 1 290 ? 0.135 5.553 77.198 1.00 16.45 290 VAL A O 1
ATOM 2233 N N . ASP A 1 291 ? 0.694 3.673 78.361 1.00 15.77 291 ASP A N 1
ATOM 2234 C CA . ASP A 1 291 ? 0.785 2.762 77.192 1.00 15.55 291 ASP A CA 1
ATOM 2235 C C . ASP A 1 291 ? -0.627 2.615 76.582 1.00 14.95 291 ASP A C 1
ATOM 2236 O O . ASP A 1 291 ? -1.592 2.281 77.326 1.00 15.36 291 ASP A O 1
ATOM 2241 N N . PHE A 1 292 ? -0.733 2.777 75.260 1.00 15.63 292 PHE A N 1
ATOM 2242 C CA . PHE A 1 292 ? -1.995 2.654 74.473 1.00 15.01 292 PHE A CA 1
ATOM 2243 C C . PHE A 1 292 ? -2.664 1.298 74.705 1.00 14.63 292 PHE A C 1
ATOM 2244 O O . PHE A 1 292 ? -3.885 1.232 74.841 1.00 16.80 292 PHE A O 1
ATOM 2252 N N . PHE A 1 293 ? -1.889 0.221 74.745 1.00 15.15 293 PHE A N 1
ATOM 2253 C CA . PHE A 1 293 ? -2.406 -1.165 74.830 1.00 15.20 293 PHE A CA 1
ATOM 2254 C C . PHE A 1 293 ? -2.801 -1.445 76.277 1.00 16.68 293 PHE A C 1
ATOM 2255 O O . PHE A 1 293 ? -3.854 -2.025 76.503 1.00 16.08 293 PHE A O 1
ATOM 2263 N N . PHE A 1 294 ? -2.013 -0.990 77.238 1.00 14.46 294 PHE A N 1
ATOM 2264 C CA . PHE A 1 294 ? -2.337 -1.161 78.665 1.00 15.34 294 PHE A CA 1
ATOM 2265 C C . PHE A 1 294 ? -3.642 -0.414 78.972 1.00 16.34 294 PHE A C 1
ATOM 2266 O O . PHE A 1 294 ? -4.451 -0.870 79.783 1.00 14.73 294 PHE A O 1
ATOM 2282 N N . HIS A 1 296 ? -6.136 -0.024 77.009 1.00 15.70 296 HIS A N 1
ATOM 2283 C CA . HIS A 1 296 ? -7.203 -0.923 76.582 1.00 15.88 296 HIS A CA 1
ATOM 2284 C C . HIS A 1 296 ? -7.483 -2.023 77.609 1.00 14.97 296 HIS A C 1
ATOM 2285 O O . HIS A 1 296 ? -8.602 -2.520 77.726 1.00 14.26 296 HIS A O 1
ATOM 2300 N N . VAL A 1 298 ? -7.351 -1.602 80.717 1.00 16.27 298 VAL A N 1
ATOM 2301 C CA . VAL A 1 298 ? -8.213 -0.956 81.706 1.00 17.28 298 VAL A CA 1
ATOM 2302 C C . VAL A 1 298 ? -9.587 -0.592 81.127 1.00 17.09 298 VAL A C 1
ATOM 2303 O O . VAL A 1 298 ? -10.571 -0.791 81.850 1.00 15.83 298 VAL A O 1
ATOM 2307 N N . THR A 1 299 ? -9.687 -0.045 79.918 1.00 16.77 299 THR A N 1
ATOM 2308 C CA . THR A 1 299 ? -10.981 0.396 79.354 1.00 17.36 299 THR A CA 1
ATOM 2309 C C . THR A 1 299 ? -11.946 -0.779 79.245 1.00 17.02 299 THR A C 1
ATOM 2310 O O . THR A 1 299 ? -13.109 -0.584 79.579 1.00 16.05 299 THR A O 1
ATOM 2314 N N . SER A 1 300 ? -11.457 -1.949 78.850 1.00 15.97 300 SER A N 1
ATOM 2315 C CA . SER A 1 300 ? -12.271 -3.180 78.730 1.00 16.44 300 SER A CA 1
ATOM 2316 C C . SER A 1 300 ? -12.744 -3.709 80.094 1.00 16.62 300 SER A C 1
ATOM 2317 O O . SER A 1 300 ? -13.749 -4.438 80.123 1.00 16.68 300 SER A O 1
ATOM 2320 N N . SER A 1 301 ? -12.028 -3.425 81.184 1.00 17.02 301 SER A N 1
ATOM 2321 C CA . SER A 1 301 ? -12.305 -4.030 82.514 1.00 17.22 301 SER A CA 1
ATOM 2322 C C . SER A 1 301 ? -13.740 -3.763 82.968 1.00 17.27 301 SER A C 1
ATOM 2323 O O . SER A 1 301 ? -14.324 -4.665 83.607 1.00 17.42 301 SER A O 1
ATOM 2326 N N . ILE A 1 302 ? -14.295 -2.583 82.680 1.00 16.54 302 ILE A N 1
ATOM 2327 C CA . ILE A 1 302 ? -15.664 -2.227 83.147 1.00 16.96 302 ILE A CA 1
ATOM 2328 C C . ILE A 1 302 ? -16.638 -3.281 82.588 1.00 16.97 302 ILE A C 1
ATOM 2329 O O . ILE A 1 302 ? -17.623 -3.681 83.288 1.00 16.79 302 ILE A O 1
ATOM 2334 N N . PHE A 1 303 ? -16.392 -3.778 81.380 1.00 16.27 303 PHE A N 1
ATOM 2335 C CA . PHE A 1 303 ? -17.341 -4.703 80.715 1.00 16.78 303 PHE A CA 1
ATOM 2336 C C . PHE A 1 303 ? -17.287 -6.088 81.380 1.00 16.91 303 PHE A C 1
ATOM 2337 O O . PHE A 1 303 ? -18.339 -6.759 81.362 1.00 18.11 303 PHE A O 1
ATOM 2345 N N . LEU A 1 304 ? -16.185 -6.474 82.016 1.00 19.13 304 LEU A N 1
ATOM 2346 C CA . LEU A 1 304 ? -16.160 -7.711 82.830 1.00 19.58 304 LEU A CA 1
ATOM 2347 C C . LEU A 1 304 ? -17.101 -7.542 84.031 1.00 21.12 304 LEU A C 1
ATOM 2348 O O . LEU A 1 304 ? -17.838 -8.496 84.357 1.00 20.65 304 LEU A O 1
ATOM 2353 N N . SER A 1 305 ? -17.062 -6.387 84.696 1.00 20.90 305 SER A N 1
ATOM 2354 C CA . SER A 1 305 ? -17.964 -6.061 85.836 1.00 20.17 305 SER A CA 1
ATOM 2355 C C . SER A 1 305 ? -19.423 -6.066 85.394 1.00 20.09 305 SER A C 1
ATOM 2356 O O . SER A 1 305 ? -20.305 -6.565 86.161 1.00 20.18 305 SER A O 1
ATOM 2359 N N . ILE A 1 306 ? -19.708 -5.519 84.213 1.00 19.08 306 ILE A N 1
ATOM 2360 C CA . ILE A 1 306 ? -21.098 -5.446 83.678 1.00 19.65 306 ILE A CA 1
ATOM 2361 C C . ILE A 1 306 ? -21.582 -6.862 83.339 1.00 21.02 306 ILE A C 1
ATOM 2362 O O . ILE A 1 306 ? -22.728 -7.216 83.726 1.00 20.96 306 ILE A O 1
ATOM 2367 N N . LEU A 1 307 ? -20.741 -7.642 82.653 1.00 20.63 307 LEU A N 1
ATOM 2368 C CA . LEU A 1 307 ? -21.053 -9.035 82.303 1.00 20.85 307 LEU A CA 1
ATOM 2369 C C . LEU A 1 307 ? -21.272 -9.826 83.599 1.00 21.39 307 LEU A C 1
ATOM 2370 O O . LEU A 1 307 ? -22.228 -10.653 83.595 1.00 19.12 307 LEU A O 1
ATOM 2375 N N . ALA A 1 308 ? -20.524 -9.520 84.668 1.00 20.30 308 ALA A N 1
ATOM 2376 C CA . ALA A 1 308 ? -20.612 -10.236 85.971 1.00 20.93 308 ALA A CA 1
ATOM 2377 C C . ALA A 1 308 ? -21.997 -10.046 86.621 1.00 21.34 308 ALA A C 1
ATOM 2378 O O . ALA A 1 308 ? -22.403 -10.909 87.396 1.00 20.12 308 ALA A O 1
ATOM 2380 N N . ARG A 1 309 ? -22.710 -8.965 86.275 1.00 22.48 309 ARG A N 1
ATOM 2381 C CA . ARG A 1 309 ? -24.024 -8.651 86.912 1.00 22.41 309 ARG A CA 1
ATOM 2382 C C . ARG A 1 309 ? -25.219 -9.113 86.062 1.00 21.44 309 ARG A C 1
ATOM 2383 O O . ARG A 1 309 ? -26.364 -8.823 86.463 1.00 22.07 309 ARG A O 1
ATOM 2391 N N . GLN A 1 310 ? -24.969 -9.799 84.944 1.00 20.22 310 GLN A N 1
ATOM 2392 C CA . GLN A 1 310 ? -26.038 -10.305 84.050 1.00 17.75 310 GLN A CA 1
ATOM 2393 C C . GLN A 1 310 ? -26.659 -11.590 84.636 1.00 19.72 310 GLN A C 1
ATOM 2394 O O . GLN A 1 310 ? -25.938 -12.632 84.819 1.00 17.13 310 GLN A O 1
ATOM 2400 N N . ASP A 1 311 ? -27.960 -11.553 84.907 1.00 21.45 311 ASP A N 1
ATOM 2401 C CA . ASP A 1 311 ? -28.648 -12.692 85.562 1.00 24.19 311 ASP A CA 1
ATOM 2402 C C . ASP A 1 311 ? -28.852 -13.840 84.578 1.00 24.15 311 ASP A C 1
ATOM 2403 O O . ASP A 1 311 ? -29.100 -14.945 85.030 1.00 27.04 311 ASP A O 1
ATOM 2408 N N . TRP A 1 312 ? -28.761 -13.601 83.279 1.00 24.03 312 TRP A N 1
ATOM 2409 C CA . TRP A 1 312 ? -28.980 -14.633 82.234 1.00 24.12 312 TRP A CA 1
ATOM 2410 C C . TRP A 1 312 ? -27.707 -15.426 81.899 1.00 25.33 312 TRP A C 1
ATOM 2411 O O . TRP A 1 312 ? -27.803 -16.304 81.007 1.00 22.43 312 TRP A O 1
ATOM 2422 N N . LEU A 1 313 ? -26.571 -15.116 82.526 1.00 22.32 313 LEU A N 1
ATOM 2423 C CA . LEU A 1 313 ? -25.243 -15.691 82.217 1.00 23.43 313 LEU A CA 1
ATOM 2424 C C . LEU A 1 313 ? -24.828 -16.502 83.437 1.00 22.92 313 LEU A C 1
ATOM 2425 O O . LEU A 1 313 ? -24.944 -15.953 84.521 1.00 22.09 313 LEU A O 1
ATOM 2430 N N . GLU A 1 314 ? -24.482 -17.779 83.284 1.00 21.41 314 GLU A N 1
ATOM 2431 C CA . GLU A 1 314 ? -24.012 -18.623 84.414 1.00 23.55 314 GLU A CA 1
ATOM 2432 C C . GLU A 1 314 ? -22.688 -18.087 84.985 1.00 24.16 314 GLU A C 1
ATOM 2433 O O . GLU A 1 314 ? -21.838 -17.581 84.202 1.00 23.10 314 GLU A O 1
ATOM 2439 N N . THR A 1 315 ? -22.519 -18.229 86.296 1.00 21.03 315 THR A N 1
ATOM 2440 C CA . THR A 1 315 ? -21.337 -17.802 87.064 1.00 22.90 315 THR A CA 1
ATOM 2441 C C . THR A 1 315 ? -20.083 -18.373 86.400 1.00 23.91 315 THR A C 1
ATOM 2442 O O . THR A 1 315 ? -19.133 -17.599 86.243 1.00 20.86 315 THR A O 1
ATOM 2446 N N . GLU A 1 316 ? -20.117 -19.654 86.004 1.00 20.48 316 GLU A N 1
ATOM 2447 C CA . GLU A 1 316 ? -18.975 -20.345 85.342 1.00 21.52 316 GLU A CA 1
ATOM 2448 C C . GLU A 1 316 ? -18.538 -19.571 84.087 1.00 19.75 316 GLU A C 1
ATOM 2449 O O . GLU A 1 316 ? -17.340 -19.530 83.873 1.00 19.55 316 GLU A O 1
ATOM 2455 N N . ASP A 1 317 ? -19.475 -19.005 83.313 1.00 17.01 317 ASP A N 1
ATOM 2456 C CA . ASP A 1 317 ? -19.192 -18.271 82.057 1.00 17.66 317 ASP A CA 1
ATOM 2457 C C . ASP A 1 317 ? -18.597 -16.910 82.401 1.00 19.40 317 ASP A C 1
ATOM 2458 O O . ASP A 1 317 ? -17.653 -16.499 81.727 1.00 20.38 317 ASP A O 1
ATOM 2463 N N . LYS A 1 318 ? -19.084 -16.269 83.461 1.00 18.86 318 LYS A N 1
ATOM 2464 C CA . LYS A 1 318 ? -18.535 -14.983 83.964 1.00 20.31 318 LYS A CA 1
ATOM 2465 C C . LYS A 1 318 ? -17.080 -15.202 84.393 1.00 18.99 318 LYS A C 1
ATOM 2466 O O . LYS A 1 318 ? -16.205 -14.410 84.034 1.00 20.62 318 LYS A O 1
ATOM 2472 N N . ILE A 1 319 ? -16.828 -16.264 85.136 1.00 19.84 319 ILE A N 1
ATOM 2473 C CA . ILE A 1 319 ? -15.456 -16.627 85.562 1.00 19.52 319 ILE A CA 1
ATOM 2474 C C . ILE A 1 319 ? -14.582 -16.910 84.331 1.00 20.11 319 ILE A C 1
ATOM 2475 O O . ILE A 1 319 ? -13.407 -16.453 84.301 1.00 20.35 319 ILE A O 1
ATOM 2480 N N . ARG A 1 320 ? -15.108 -17.643 83.367 1.00 19.44 320 ARG A N 1
ATOM 2481 C CA . ARG A 1 320 ? -14.361 -17.967 82.130 1.00 18.01 320 ARG A CA 1
ATOM 2482 C C . ARG A 1 320 ? -13.960 -16.670 81.405 1.00 17.52 320 ARG A C 1
ATOM 2483 O O . ARG A 1 320 ? -12.825 -16.605 80.947 1.00 17.64 320 ARG A O 1
ATOM 2491 N N . LEU A 1 321 ? -14.848 -15.692 81.308 1.00 17.49 321 LEU A N 1
ATOM 2492 C CA . LEU A 1 321 ? -14.535 -14.360 80.704 1.00 18.97 321 LEU A CA 1
ATOM 2493 C C . LEU A 1 321 ? -13.353 -13.737 81.416 1.00 17.18 321 LEU A C 1
ATOM 2494 O O . LEU A 1 321 ? -12.410 -13.293 80.716 1.00 18.68 321 LEU A O 1
ATOM 2499 N N . VAL A 1 322 ? -13.385 -13.684 82.753 1.00 17.71 322 VAL A N 1
ATOM 2500 C CA . VAL A 1 322 ? -12.308 -13.021 83.526 1.00 17.30 322 VAL A CA 1
ATOM 2501 C C . VAL A 1 322 ? -10.983 -13.792 83.365 1.00 18.52 322 VAL A C 1
ATOM 2502 O O . VAL A 1 322 ? -9.925 -13.120 83.225 1.00 17.85 322 VAL A O 1
ATOM 2506 N N . GLU A 1 323 ? -10.978 -15.120 83.391 1.00 18.48 323 GLU A N 1
ATOM 2507 C CA . GLU A 1 323 ? -9.755 -15.934 83.169 1.00 17.86 323 GLU A CA 1
ATOM 2508 C C . GLU A 1 323 ? -9.149 -15.589 81.796 1.00 17.84 323 GLU A C 1
ATOM 2509 O O . GLU A 1 323 ? -7.941 -15.321 81.697 1.00 19.68 323 GLU A O 1
ATOM 2515 N N . TRP A 1 324 ? -9.962 -15.597 80.756 1.00 16.27 324 TRP A N 1
ATOM 2516 C CA . TRP A 1 324 ? -9.453 -15.408 79.375 1.00 17.00 324 TRP A CA 1
ATOM 2517 C C . TRP A 1 324 ? -8.907 -13.985 79.258 1.00 17.54 324 TRP A C 1
ATOM 2518 O O . TRP A 1 324 ? -7.828 -13.787 78.639 1.00 15.74 324 TRP A O 1
ATOM 2529 N N . LYS A 1 325 ? -9.617 -13.020 79.812 1.00 17.57 325 LYS A N 1
ATOM 2530 C CA . LYS A 1 325 ? -9.178 -11.610 79.739 1.00 18.15 325 LYS A CA 1
ATOM 2531 C C . LYS A 1 325 ? -7.836 -11.460 80.474 1.00 19.27 325 LYS A C 1
ATOM 2532 O O . LYS A 1 325 ? -6.867 -10.836 79.926 1.00 16.52 325 LYS A O 1
ATOM 2538 N N . GLY A 1 326 ? -7.730 -11.985 81.693 1.00 17.01 326 GLY A N 1
ATOM 2539 C CA . GLY A 1 326 ? -6.492 -11.842 82.483 1.00 17.44 326 GLY A CA 1
ATOM 2540 C C . GLY A 1 326 ? -5.326 -12.555 81.797 1.00 16.78 326 GLY A C 1
ATOM 2541 O O . GLY A 1 326 ? -4.184 -11.978 81.726 1.00 16.26 326 GLY A O 1
ATOM 2542 N N . ARG A 1 327 ? -5.610 -13.700 81.187 1.00 15.57 327 ARG A N 1
ATOM 2543 C CA . ARG A 1 327 ? -4.590 -14.418 80.374 1.00 16.12 327 ARG A CA 1
ATOM 2544 C C . ARG A 1 327 ? -4.144 -13.551 79.178 1.00 16.03 327 ARG A C 1
ATOM 2545 O O . ARG A 1 327 ? -2.924 -13.453 78.928 1.00 17.08 327 ARG A O 1
ATOM 2553 N N . LEU A 1 328 ? -5.068 -12.968 78.414 1.00 16.84 328 LEU A N 1
ATOM 2554 C CA . LEU A 1 328 ? -4.661 -12.182 77.223 1.00 15.86 328 LEU A CA 1
ATOM 2555 C C . LEU A 1 328 ? -3.978 -10.886 77.665 1.00 14.87 328 LEU A C 1
ATOM 2556 O O . LEU A 1 328 ? -3.113 -10.359 76.898 1.00 16.49 328 LEU A O 1
ATOM 2561 N N . ASP A 1 329 ? -4.264 -10.383 78.863 1.00 16.90 329 ASP A N 1
ATOM 2562 C CA . ASP A 1 329 ? -3.533 -9.211 79.411 1.00 16.67 329 ASP A CA 1
ATOM 2563 C C . ASP A 1 329 ? -2.014 -9.521 79.438 1.00 16.23 329 ASP A C 1
ATOM 2564 O O . ASP A 1 329 ? -1.215 -8.621 79.099 1.00 16.26 329 ASP A O 1
ATOM 2569 N N . LEU A 1 330 ? -1.589 -10.750 79.756 1.00 16.76 330 LEU A N 1
ATOM 2570 C CA . LEU A 1 330 ? -0.148 -11.139 79.718 1.00 16.39 330 LEU A CA 1
ATOM 2571 C C . LEU A 1 330 ? 0.402 -11.018 78.295 1.00 15.26 330 LEU A C 1
ATOM 2572 O O . LEU A 1 330 ? 1.614 -10.639 78.116 1.00 15.02 330 LEU A O 1
ATOM 2577 N N . VAL A 1 331 ? -0.419 -11.353 77.301 1.00 15.01 331 VAL A N 1
ATOM 2578 C CA . VAL A 1 331 ? -0.019 -11.283 75.868 1.00 15.36 331 VAL A CA 1
ATOM 2579 C C . VAL A 1 331 ? 0.183 -9.811 75.500 1.00 14.69 331 VAL A C 1
ATOM 2580 O O . VAL A 1 331 ? 1.253 -9.476 74.918 1.00 16.27 331 VAL A O 1
ATOM 2584 N N . TRP A 1 332 ? -0.726 -8.920 75.906 1.00 15.05 332 TRP A N 1
ATOM 2585 C CA . TRP A 1 332 ? -0.572 -7.470 75.612 1.00 14.91 332 TRP A CA 1
ATOM 2586 C C . TRP A 1 332 ? 0.627 -6.883 76.383 1.00 15.35 332 TRP A C 1
ATOM 2587 O O . TRP A 1 332 ? 1.342 -6.048 75.812 1.00 14.95 332 TRP A O 1
ATOM 2598 N N . TYR A 1 333 ? 0.885 -7.335 77.614 1.00 13.63 333 TYR A N 1
ATOM 2599 C CA . TYR A 1 333 ? 2.058 -6.913 78.379 1.00 14.80 333 TYR A CA 1
ATOM 2600 C C . TYR A 1 333 ? 3.329 -7.318 77.605 1.00 16.49 333 TYR A C 1
ATOM 2601 O O . TYR A 1 333 ? 4.206 -6.476 77.374 1.00 16.47 333 TYR A O 1
ATOM 2610 N N . ALA A 1 334 ? 3.433 -8.571 77.182 1.00 16.33 334 ALA A N 1
ATOM 2611 C CA . ALA A 1 334 ? 4.538 -9.084 76.315 1.00 17.44 334 ALA A CA 1
ATOM 2612 C C . ALA A 1 334 ? 4.680 -8.260 75.019 1.00 17.16 334 ALA A C 1
ATOM 2613 O O . ALA A 1 334 ? 5.826 -7.865 74.640 1.00 17.22 334 ALA A O 1
ATOM 2615 N N . ALA A 1 335 ? 3.568 -7.906 74.379 1.00 17.03 335 ALA A N 1
ATOM 2616 C CA . ALA A 1 335 ? 3.582 -7.147 73.107 1.00 16.92 335 ALA A CA 1
ATOM 2617 C C . ALA A 1 335 ? 4.200 -5.747 73.287 1.00 15.55 335 ALA A C 1
ATOM 2618 O O . ALA A 1 335 ? 4.748 -5.188 72.309 1.00 15.48 335 ALA A O 1
ATOM 2620 N N . SER A 1 336 ? 4.147 -5.185 74.494 1.00 16.25 336 SER A N 1
ATOM 2621 C CA . SER A 1 336 ? 4.731 -3.862 74.821 1.00 16.50 336 SER A CA 1
ATOM 2622 C C . SER A 1 336 ? 6.159 -4.057 75.360 1.00 15.87 336 SER A C 1
ATOM 2623 O O . SER A 1 336 ? 6.758 -3.094 75.852 1.00 16.49 336 SER A O 1
ATOM 2626 N N . SER A 1 337 ? 6.716 -5.236 75.177 1.00 17.01 337 SER A N 1
ATOM 2627 C CA . SER A 1 337 ? 8.082 -5.617 75.611 1.00 17.94 337 SER A CA 1
ATOM 2628 C C . SER A 1 337 ? 8.169 -5.671 77.146 1.00 18.13 337 SER A C 1
ATOM 2629 O O . SER A 1 337 ? 9.263 -5.468 77.687 1.00 16.93 337 SER A O 1
ATOM 2632 N N . ALA A 1 338 ? 7.080 -6.024 77.823 1.00 16.30 338 ALA A N 1
ATOM 2633 C CA . ALA A 1 338 ? 7.087 -6.438 79.245 1.00 18.31 338 ALA A CA 1
ATOM 2634 C C . ALA A 1 338 ? 7.913 -5.437 80.066 1.00 18.07 338 ALA A C 1
ATOM 2635 O O . ALA A 1 338 ? 8.886 -5.802 80.730 1.00 19.03 338 ALA A O 1
ATOM 2637 N N . PRO A 1 339 ? 7.538 -4.137 80.093 1.00 17.75 339 PRO A N 1
ATOM 2638 C CA . PRO A 1 339 ? 8.326 -3.121 80.779 1.00 18.68 339 PRO A CA 1
ATOM 2639 C C . PRO A 1 339 ? 8.388 -3.471 82.271 1.00 18.99 339 PRO A C 1
ATOM 2640 O O . PRO A 1 339 ? 7.399 -4.038 82.822 1.00 19.12 339 PRO A O 1
ATOM 2644 N N . ALA A 1 340 ? 9.481 -3.060 82.923 1.00 18.30 340 ALA A N 1
ATOM 2645 C CA . ALA A 1 340 ? 9.598 -3.033 84.401 1.00 19.59 340 ALA A CA 1
ATOM 2646 C C . ALA A 1 340 ? 8.483 -2.155 85.002 1.00 20.04 340 ALA A C 1
ATOM 2647 O O . ALA A 1 340 ? 8.286 -0.984 84.552 1.00 19.34 340 ALA A O 1
ATOM 2649 N N . LEU A 1 341 ? 7.758 -2.678 85.983 1.00 18.17 341 LEU A N 1
ATOM 2650 C CA . LEU A 1 341 ? 6.690 -1.956 86.701 1.00 18.24 341 LEU A CA 1
ATOM 2651 C C . LEU A 1 341 ? 7.148 -1.655 88.124 1.00 22.40 341 LEU A C 1
ATOM 2652 O O . LEU A 1 341 ? 7.848 -2.481 88.739 1.00 22.14 341 LEU A O 1
ATOM 2657 N N . ASP A 1 342 ? 6.780 -0.506 88.638 1.00 19.91 342 ASP A N 1
ATOM 2658 C CA . ASP A 1 342 ? 7.155 -0.138 90.013 1.00 21.32 342 ASP A CA 1
ATOM 2659 C C . ASP A 1 342 ? 5.982 0.645 90.587 1.00 20.35 342 ASP A C 1
ATOM 2660 O O . ASP A 1 342 ? 5.518 1.594 89.896 1.00 20.77 342 ASP A O 1
ATOM 2665 N N . ARG A 1 343 ? 5.569 0.322 91.817 1.00 19.77 343 ARG A N 1
ATOM 2666 C CA . ARG A 1 343 ? 4.418 0.999 92.475 1.00 21.01 343 ARG A CA 1
ATOM 2667 C C . ARG A 1 343 ? 4.801 2.412 92.937 1.00 20.35 343 ARG A C 1
ATOM 2668 O O . ARG A 1 343 ? 3.899 3.129 93.414 1.00 19.54 343 ARG A O 1
ATOM 2676 N N . LYS A 1 344 ? 6.075 2.802 92.807 1.00 20.24 344 LYS A N 1
ATOM 2677 C CA . LYS A 1 344 ? 6.491 4.154 93.246 1.00 20.77 344 LYS A CA 1
ATOM 2678 C C . LYS A 1 344 ? 5.881 5.199 92.322 1.00 20.71 344 LYS A C 1
ATOM 2679 O O . LYS A 1 344 ? 5.596 6.288 92.808 1.00 20.20 344 LYS A O 1
ATOM 2685 N N . TRP A 1 345 ? 5.744 4.923 91.018 1.00 20.45 345 TRP A N 1
ATOM 2686 C CA . TRP A 1 345 ? 5.405 6.024 90.073 1.00 20.60 345 TRP A CA 1
ATOM 2687 C C . TRP A 1 345 ? 4.026 6.608 90.418 1.00 20.92 345 TRP A C 1
ATOM 2688 O O . TRP A 1 345 ? 3.905 7.830 90.473 1.00 24.00 345 TRP A O 1
ATOM 2699 N N . LEU A 1 346 ? 3.003 5.775 90.525 1.00 21.02 346 LEU A N 1
ATOM 2700 C CA . LEU A 1 346 ? 1.630 6.230 90.848 1.00 23.39 346 LEU A CA 1
ATOM 2701 C C . LEU A 1 346 ? 1.607 6.790 92.284 1.00 25.89 346 LEU A C 1
ATOM 2702 O O . LEU A 1 346 ? 0.868 7.763 92.489 1.00 22.68 346 LEU A O 1
ATOM 2707 N N . GLU A 1 347 ? 2.344 6.183 93.243 1.00 26.71 347 GLU A N 1
ATOM 2708 C CA . GLU A 1 347 ? 2.374 6.634 94.669 1.00 26.52 347 GLU A CA 1
ATOM 2709 C C . GLU A 1 347 ? 2.924 8.059 94.707 1.00 26.35 347 GLU A C 1
ATOM 2710 O O . GLU A 1 347 ? 2.400 8.855 95.465 1.00 28.95 347 GLU A O 1
ATOM 2716 N N . GLN A 1 348 ? 3.978 8.350 93.954 1.00 23.89 348 GLN A N 1
ATOM 2717 C CA . GLN A 1 348 ? 4.698 9.646 94.002 1.00 26.30 348 GLN A CA 1
ATOM 2718 C C . GLN A 1 348 ? 4.120 10.618 92.970 1.00 24.41 348 GLN A C 1
ATOM 2719 O O . GLN A 1 348 ? 4.535 11.761 92.996 1.00 22.06 348 GLN A O 1
ATOM 2725 N N . TYR A 1 349 ? 3.258 10.174 92.046 1.00 23.66 349 TYR A N 1
ATOM 2726 C CA . TYR A 1 349 ? 2.815 11.050 90.927 1.00 22.79 349 TYR A CA 1
ATOM 2727 C C . TYR A 1 349 ? 2.169 12.314 91.509 1.00 21.75 349 TYR A C 1
ATOM 2728 O O . TYR A 1 349 ? 1.261 12.207 92.406 1.00 21.30 349 TYR A O 1
ATOM 2737 N N . GLN A 1 350 ? 2.575 13.467 90.981 1.00 22.42 350 GLN A N 1
ATOM 2738 C CA . GLN A 1 350 ? 2.001 14.803 91.331 1.00 24.46 350 GLN A CA 1
ATOM 2739 C C . GLN A 1 350 ? 1.134 15.297 90.178 1.00 21.72 350 GLN A C 1
ATOM 2740 O O . GLN A 1 350 ? 1.653 15.677 89.131 1.00 19.69 350 GLN A O 1
ATOM 2746 N N . PRO A 1 351 ? -0.206 15.276 90.306 1.00 18.93 351 PRO A N 1
ATOM 2747 C CA . PRO A 1 351 ? -1.067 15.781 89.240 1.00 20.81 351 PRO A CA 1
ATOM 2748 C C . PRO A 1 351 ? -0.741 17.209 88.824 1.00 20.72 351 PRO A C 1
ATOM 2749 O O . PRO A 1 351 ? -0.368 18.042 89.649 1.00 18.34 351 PRO A O 1
ATOM 2753 N N . THR A 1 352 ? -0.869 17.471 87.524 1.00 19.98 352 THR A N 1
ATOM 2754 C CA . THR A 1 352 ? -0.484 18.765 86.917 1.00 19.54 352 THR A CA 1
ATOM 2755 C C . THR A 1 352 ? -1.776 19.468 86.511 1.00 19.86 352 THR A C 1
ATOM 2756 O O . THR A 1 352 ? -2.392 20.178 87.352 1.00 19.44 352 THR A O 1
ATOM 2760 N N . LEU A 1 353 ? -2.255 19.201 85.300 1.00 20.82 353 LEU A N 1
ATOM 2761 C CA . LEU A 1 353 ? -3.502 19.832 84.798 1.00 21.24 353 LEU A CA 1
ATOM 2762 C C . LEU A 1 353 ? -4.682 19.468 85.712 1.00 20.88 353 LEU A C 1
ATOM 2763 O O . LEU A 1 353 ? -5.574 20.327 85.889 1.00 20.93 353 LEU A O 1
ATOM 2768 N N . SER A 1 354 ? -4.726 18.267 86.307 1.00 17.50 354 SER A N 1
ATOM 2769 C CA . SER A 1 354 ? -5.878 17.818 87.139 1.00 17.64 354 SER A CA 1
ATOM 2770 C C . SER A 1 354 ? -5.640 18.040 88.649 1.00 19.03 354 SER A C 1
ATOM 2771 O O . SER A 1 354 ? -6.426 17.524 89.475 1.00 17.82 354 SER A O 1
ATOM 2774 N N . ALA A 1 355 ? -4.584 18.750 89.031 1.00 18.66 355 ALA A N 1
ATOM 2775 C CA . ALA A 1 355 ? -4.326 19.073 90.454 1.00 19.51 355 ALA A CA 1
ATOM 2776 C C . ALA A 1 355 ? -5.598 19.660 91.084 1.00 21.26 355 ALA A C 1
ATOM 2777 O O . ALA A 1 355 ? -6.190 20.582 90.515 1.00 20.81 355 ALA A O 1
ATOM 2779 N N . GLY A 1 356 ? -6.015 19.089 92.211 1.00 22.06 356 GLY A N 1
ATOM 2780 C CA . GLY A 1 356 ? -7.102 19.624 93.039 1.00 25.45 356 GLY A CA 1
ATOM 2781 C C . GLY A 1 356 ? -8.484 19.224 92.527 1.00 25.51 356 GLY A C 1
ATOM 2782 O O . GLY A 1 356 ? -9.477 19.625 93.124 1.00 23.31 356 GLY A O 1
ATOM 2791 N N . ASP A 1 358 ? -11.630 16.685 91.797 1.00 19.96 358 ASP A N 1
ATOM 2792 C CA . ASP A 1 358 ? -12.220 15.452 92.302 1.00 20.82 358 ASP A CA 1
ATOM 2793 C C . ASP A 1 358 ? -12.785 14.683 91.103 1.00 18.85 358 ASP A C 1
ATOM 2794 O O . ASP A 1 358 ? -12.584 15.129 89.966 1.00 16.88 358 ASP A O 1
ATOM 2799 N N . TRP A 1 359 ? -13.533 13.605 91.322 1.00 16.23 359 TRP A N 1
ATOM 2800 C CA . TRP A 1 359 ? -14.033 12.830 90.181 1.00 17.93 359 TRP A CA 1
ATOM 2801 C C . TRP A 1 359 ? -14.958 13.717 89.328 1.00 19.33 359 TRP A C 1
ATOM 2802 O O . TRP A 1 359 ? -14.847 13.642 88.122 1.00 16.83 359 TRP A O 1
ATOM 2813 N N . ARG A 1 360 ? -15.897 14.452 89.940 1.00 17.46 360 ARG A N 1
ATOM 2814 C CA . ARG A 1 360 ? -16.869 15.259 89.161 1.00 19.28 360 ARG A CA 1
ATOM 2815 C C . ARG A 1 360 ? -16.140 16.291 88.276 1.00 19.57 360 ARG A C 1
ATOM 2816 O O . ARG A 1 360 ? -16.549 16.447 87.078 1.00 17.81 360 ARG A O 1
ATOM 2824 N N . ALA A 1 361 ? -15.115 16.961 88.805 1.00 17.93 361 ALA A N 1
ATOM 2825 C CA . ALA A 1 361 ? -14.353 17.972 88.053 1.00 17.67 361 ALA A CA 1
ATOM 2826 C C . ALA A 1 361 ? -13.550 17.266 86.946 1.00 16.85 361 ALA A C 1
ATOM 2827 O O . ALA A 1 361 ? -13.454 17.820 85.857 1.00 15.85 361 ALA A O 1
ATOM 2829 N N . LEU A 1 362 ? -13.033 16.055 87.188 1.00 15.51 362 LEU A N 1
ATOM 2830 C CA . LEU A 1 362 ? -12.229 15.364 86.155 1.00 17.32 362 LEU A CA 1
ATOM 2831 C C . LEU A 1 362 ? -13.180 14.944 85.036 1.00 15.52 362 LEU A C 1
ATOM 2832 O O . LEU A 1 362 ? -12.873 15.161 83.860 1.00 16.33 362 LEU A O 1
ATOM 2837 N N . TYR A 1 363 ? -14.331 14.375 85.386 1.00 16.39 363 TYR A N 1
ATOM 2838 C CA . TYR A 1 363 ? -15.370 13.982 84.409 1.00 15.96 363 TYR A CA 1
ATOM 2839 C C . TYR A 1 363 ? -15.703 15.165 83.502 1.00 16.69 363 TYR A C 1
ATOM 2840 O O . TYR A 1 363 ? -15.687 15.015 82.248 1.00 17.05 363 TYR A O 1
ATOM 2849 N N . ARG A 1 364 ? -15.939 16.343 84.093 1.00 18.09 364 ARG A N 1
ATOM 2850 C CA A ARG A 1 364 ? -16.322 17.553 83.328 0.50 17.71 364 ARG A CA 1
ATOM 2851 C CA B ARG A 1 364 ? -16.336 17.536 83.298 0.50 17.14 364 ARG A CA 1
ATOM 2852 C C . ARG A 1 364 ? -15.166 17.938 82.381 1.00 17.78 364 ARG A C 1
ATOM 2853 O O . ARG A 1 364 ? -15.400 18.247 81.155 1.00 17.01 364 ARG A O 1
ATOM 2868 N N . ALA A 1 365 ? -13.950 17.904 82.896 1.00 17.48 365 ALA A N 1
ATOM 2869 C CA . ALA A 1 365 ? -12.752 18.215 82.102 1.00 16.02 365 ALA A CA 1
ATOM 2870 C C . ALA A 1 365 ? -12.672 17.238 80.909 1.00 15.24 365 ALA A C 1
ATOM 2871 O O . ALA A 1 365 ? -12.292 17.696 79.778 1.00 15.37 365 ALA A O 1
ATOM 2873 N N . VAL A 1 366 ? -12.933 15.950 81.146 1.00 16.69 366 VAL A N 1
ATOM 2874 C CA . VAL A 1 366 ? -12.871 14.903 80.081 1.00 14.90 366 VAL A CA 1
ATOM 2875 C C . VAL A 1 366 ? -13.985 15.175 79.044 1.00 16.76 366 VAL A C 1
ATOM 2876 O O . VAL A 1 366 ? -13.730 15.033 77.819 1.00 14.82 366 VAL A O 1
ATOM 2880 N N . THR A 1 367 ? -15.186 15.612 79.458 1.00 15.57 367 THR A N 1
ATOM 2881 C CA . THR A 1 367 ? -16.298 15.720 78.475 1.00 16.91 367 THR A CA 1
ATOM 2882 C C . THR A 1 367 ? -15.925 16.743 77.386 1.00 16.11 367 THR A C 1
ATOM 2883 O O . THR A 1 367 ? -16.454 16.636 76.222 1.00 15.65 367 THR A O 1
ATOM 2887 N N . VAL A 1 368 ? -15.095 17.735 77.716 1.00 14.77 368 VAL A N 1
ATOM 2888 C CA . VAL A 1 368 ? -14.818 18.837 76.748 1.00 17.31 368 VAL A CA 1
ATOM 2889 C C . VAL A 1 368 ? -13.502 18.597 75.976 1.00 18.74 368 VAL A C 1
ATOM 2890 O O . VAL A 1 368 ? -13.215 19.380 75.042 1.00 18.33 368 VAL A O 1
ATOM 2894 N N . GLU A 1 369 ? -12.712 17.575 76.311 1.00 18.27 369 GLU A N 1
ATOM 2895 C CA . GLU A 1 369 ? -11.344 17.381 75.759 1.00 17.64 369 GLU A CA 1
ATOM 2896 C C . GLU A 1 369 ? -11.387 16.711 74.379 1.00 16.99 369 GLU A C 1
ATOM 2897 O O . GLU A 1 369 ? -11.980 15.643 74.233 1.00 18.37 369 GLU A O 1
ATOM 2903 N N . PRO A 1 370 ? -10.808 17.330 73.323 1.00 17.38 370 PRO A N 1
ATOM 2904 C CA . PRO A 1 370 ? -10.737 16.698 72.015 1.00 18.29 370 PRO A CA 1
ATOM 2905 C C . PRO A 1 370 ? -10.012 15.361 72.142 1.00 18.99 370 PRO A C 1
ATOM 2906 O O . PRO A 1 370 ? -8.926 15.271 72.758 1.00 18.99 370 PRO A O 1
ATOM 2910 N N . ASP A 1 371 ? -10.670 14.327 71.643 1.00 17.08 371 ASP A N 1
ATOM 2911 C CA . ASP A 1 371 ? -10.273 12.931 71.943 1.00 16.73 371 ASP A CA 1
ATOM 2912 C C . ASP A 1 371 ? -11.167 11.983 71.160 1.00 16.57 371 ASP A C 1
ATOM 2913 O O . ASP A 1 371 ? -12.281 12.389 70.775 1.00 16.03 371 ASP A O 1
ATOM 2918 N N . ASP A 1 372 ? -10.696 10.767 70.916 1.00 15.82 372 ASP A N 1
ATOM 2919 C CA . ASP A 1 372 ? -11.424 9.755 70.119 1.00 15.94 372 ASP A CA 1
ATOM 2920 C C . ASP A 1 372 ? -12.304 8.872 70.992 1.00 16.56 372 ASP A C 1
ATOM 2921 O O . ASP A 1 372 ? -12.914 7.955 70.427 1.00 17.52 372 ASP A O 1
ATOM 2926 N N . GLY A 1 373 ? -12.352 9.101 72.307 1.00 15.90 373 GLY A N 1
ATOM 2927 C CA . GLY A 1 373 ? -13.147 8.279 73.223 1.00 14.87 373 GLY A CA 1
ATOM 2928 C C . GLY A 1 373 ? -12.293 7.563 74.277 1.00 15.64 373 GLY A C 1
ATOM 2929 O O . GLY A 1 373 ? -12.826 7.269 75.376 1.00 13.89 373 GLY A O 1
ATOM 2930 N N . HIS A 1 374 ? -11.003 7.356 74.039 1.00 14.66 374 HIS A N 1
ATOM 2931 C CA . HIS A 1 374 ? -10.172 6.558 74.978 1.00 15.32 374 HIS A CA 1
ATOM 2932 C C . HIS A 1 374 ? -10.086 7.239 76.348 1.00 15.71 374 HIS A C 1
ATOM 2933 O O . HIS A 1 374 ? -10.114 6.513 77.364 1.00 14.75 374 HIS A O 1
ATOM 2940 N N . LEU A 1 375 ? -9.944 8.566 76.424 1.00 16.68 375 LEU A N 1
ATOM 2941 C CA . LEU A 1 375 ? -9.853 9.241 77.751 1.00 15.59 375 LEU A CA 1
ATOM 2942 C C . LEU A 1 375 ? -11.138 9.022 78.547 1.00 14.83 375 LEU A C 1
ATOM 2943 O O . LEU A 1 375 ? -11.036 8.648 79.742 1.00 14.64 375 LEU A O 1
ATOM 2948 N N . ALA A 1 376 ? -12.302 9.264 77.946 1.00 15.75 376 ALA A N 1
ATOM 2949 C CA . ALA A 1 376 ? -13.605 9.052 78.612 1.00 15.16 376 ALA A CA 1
ATOM 2950 C C . ALA A 1 376 ? -13.704 7.599 79.086 1.00 16.32 376 ALA A C 1
ATOM 2951 O O . ALA A 1 376 ? -14.110 7.365 80.230 1.00 15.38 376 ALA A O 1
ATOM 2965 N N . ILE A 1 378 ? -11.198 5.372 79.761 1.00 15.55 378 ILE A N 1
ATOM 2966 C CA . ILE A 1 378 ? -10.287 4.965 80.832 1.00 14.72 378 ILE A CA 1
ATOM 2967 C C . ILE A 1 378 ? -10.711 5.597 82.168 1.00 15.89 378 ILE A C 1
ATOM 2968 O O . ILE A 1 378 ? -10.666 4.907 83.215 1.00 14.78 378 ILE A O 1
ATOM 2973 N N . VAL A 1 379 ? -11.168 6.845 82.165 1.00 16.71 379 VAL A N 1
ATOM 2974 C CA . VAL A 1 379 ? -11.530 7.529 83.436 1.00 16.98 379 VAL A CA 1
ATOM 2975 C C . VAL A 1 379 ? -12.789 6.872 83.984 1.00 16.46 379 VAL A C 1
ATOM 2976 O O . VAL A 1 379 ? -12.846 6.675 85.206 1.00 15.12 379 VAL A O 1
ATOM 2980 N N . ARG A 1 380 ? -13.731 6.492 83.115 1.00 14.83 380 ARG A N 1
ATOM 2981 C CA . ARG A 1 380 ? -14.960 5.825 83.608 1.00 15.37 380 ARG A CA 1
ATOM 2982 C C . ARG A 1 380 ? -14.611 4.448 84.175 1.00 15.42 380 ARG A C 1
ATOM 2983 O O . ARG A 1 380 ? -15.119 4.099 85.249 1.00 13.04 380 ARG A O 1
ATOM 2991 N N . SER A 1 381 ? -13.762 3.679 83.494 1.00 15.06 381 SER A N 1
ATOM 2992 C CA . SER A 1 381 ? -13.351 2.339 83.995 1.00 15.37 381 SER A CA 1
ATOM 2993 C C . SER A 1 381 ? -12.697 2.461 85.374 1.00 13.75 381 SER A C 1
ATOM 2994 O O . SER A 1 381 ? -12.883 1.551 86.224 1.00 16.92 381 SER A O 1
ATOM 2997 N N . LEU A 1 382 ? -11.935 3.509 85.598 1.00 14.31 382 LEU A N 1
ATOM 2998 C CA . LEU A 1 382 ? -11.189 3.690 86.853 1.00 14.95 382 LEU A CA 1
ATOM 2999 C C . LEU A 1 382 ? -12.124 4.132 87.971 1.00 16.03 382 LEU A C 1
ATOM 3000 O O . LEU A 1 382 ? -11.934 3.613 89.092 1.00 17.20 382 LEU A O 1
ATOM 3005 N N . LYS A 1 383 ? -13.090 5.008 87.681 1.00 15.21 383 LYS A N 1
ATOM 3006 C CA . LYS A 1 383 ? -14.124 5.369 88.695 1.00 17.28 383 LYS A CA 1
ATOM 3007 C C . LYS A 1 383 ? -14.879 4.103 89.082 1.00 17.03 383 LYS A C 1
ATOM 3008 O O . LYS A 1 383 ? -15.030 3.824 90.282 1.00 16.31 383 LYS A O 1
ATOM 3014 N N . TRP A 1 384 ? -15.330 3.344 88.086 1.00 18.26 384 TRP A N 1
ATOM 3015 C CA . TRP A 1 384 ? -16.004 2.060 88.358 1.00 17.66 384 TRP A CA 1
ATOM 3016 C C . TRP A 1 384 ? -15.082 1.118 89.148 1.00 17.72 384 TRP A C 1
ATOM 3017 O O . TRP A 1 384 ? -15.593 0.520 90.128 1.00 16.72 384 TRP A O 1
ATOM 3028 N N . ALA A 1 385 ? -13.801 0.966 88.775 1.00 16.28 385 ALA A N 1
ATOM 3029 C CA . ALA A 1 385 ? -12.884 0.044 89.475 1.00 18.66 385 ALA A CA 1
ATOM 3030 C C . ALA A 1 385 ? -12.849 0.408 90.976 1.00 19.24 385 ALA A C 1
ATOM 3031 O O . ALA A 1 385 ? -12.774 -0.494 91.834 1.00 19.84 385 ALA A O 1
ATOM 3033 N N . GLU A 1 386 ? -12.841 1.694 91.282 1.00 18.25 386 GLU A N 1
ATOM 3034 C CA . GLU A 1 386 ? -12.817 2.186 92.670 1.00 19.22 386 GLU A CA 1
ATOM 3035 C C . GLU A 1 386 ? -14.050 1.655 93.411 1.00 22.05 386 GLU A C 1
ATOM 3036 O O . GLU A 1 386 ? -13.864 1.264 94.571 1.00 21.81 386 GLU A O 1
ATOM 3042 N N . GLU A 1 387 ? -15.229 1.602 92.758 1.00 20.47 387 GLU A N 1
ATOM 3043 C CA . GLU A 1 387 ? -16.465 1.055 93.377 1.00 22.47 387 GLU A CA 1
ATOM 3044 C C . GLU A 1 387 ? -16.369 -0.475 93.492 1.00 20.80 387 GLU A C 1
ATOM 3045 O O . GLU A 1 387 ? -16.672 -1.015 94.584 1.00 20.39 387 GLU A O 1
ATOM 3051 N N . GLU A 1 388 ? -15.946 -1.174 92.448 1.00 18.53 388 GLU A N 1
ATOM 3052 C CA . GLU A 1 388 ? -15.805 -2.660 92.457 1.00 19.60 388 GLU A CA 1
ATOM 3053 C C . GLU A 1 388 ? -14.882 -3.080 93.602 1.00 20.72 388 GLU A C 1
ATOM 3054 O O . GLU A 1 388 ? -15.205 -4.037 94.278 1.00 18.78 388 GLU A O 1
ATOM 3060 N N . ALA A 1 389 ? -13.765 -2.376 93.783 1.00 20.09 389 ALA A N 1
ATOM 3061 C CA . ALA A 1 389 ? -12.672 -2.716 94.698 1.00 21.06 389 ALA A CA 1
ATOM 3062 C C . ALA A 1 389 ? -12.805 -1.946 96.023 1.00 22.32 389 ALA A C 1
ATOM 3063 O O . ALA A 1 389 ? -11.829 -1.930 96.782 1.00 21.34 389 ALA A O 1
ATOM 3065 N N . LYS A 1 390 ? -13.961 -1.350 96.325 1.00 22.75 390 LYS A N 1
ATOM 3066 C CA . LYS A 1 390 ? -14.115 -0.554 97.586 1.00 24.81 390 LYS A CA 1
ATOM 3067 C C . LYS A 1 390 ? -13.785 -1.449 98.792 1.00 23.11 390 LYS A C 1
ATOM 3068 O O . LYS A 1 390 ? -14.175 -2.623 98.809 1.00 22.46 390 LYS A O 1
ATOM 3074 N N . GLY A 1 391 ? -12.971 -0.924 99.705 1.00 24.78 391 GLY A N 1
ATOM 3075 C CA . GLY A 1 391 ? -12.520 -1.644 100.897 1.00 26.47 391 GLY A CA 1
ATOM 3076 C C . GLY A 1 391 ? -11.333 -2.546 100.637 1.00 27.25 391 GLY A C 1
ATOM 3077 O O . GLY A 1 391 ? -10.818 -3.129 101.609 1.00 31.77 391 GLY A O 1
ATOM 3078 N N . VAL A 1 392 ? -10.951 -2.774 99.381 1.00 26.11 392 VAL A N 1
ATOM 3079 C CA . VAL A 1 392 ? -9.734 -3.558 99.062 1.00 26.31 392 VAL A CA 1
ATOM 3080 C C . VAL A 1 392 ? -8.563 -2.588 99.075 1.00 26.85 392 VAL A C 1
ATOM 3081 O O . VAL A 1 392 ? -8.589 -1.558 98.349 1.00 25.82 392 VAL A O 1
ATOM 3085 N N . GLU A 1 393 ? -7.543 -2.953 99.840 1.00 25.06 393 GLU A N 1
ATOM 3086 C CA . GLU A 1 393 ? -6.308 -2.158 100.003 1.00 28.35 393 GLU A CA 1
ATOM 3087 C C . GLU A 1 393 ? -5.196 -2.802 99.181 1.00 24.05 393 GLU A C 1
ATOM 3088 O O . GLU A 1 393 ? -5.362 -3.982 98.820 1.00 22.59 393 GLU A O 1
ATOM 3094 N N . THR A 1 394 ? -4.101 -2.083 98.910 1.00 22.22 394 THR A N 1
ATOM 3095 C CA . THR A 1 394 ? -2.958 -2.678 98.164 1.00 23.48 394 THR A CA 1
ATOM 3096 C C . THR A 1 394 ? -2.350 -3.780 99.005 1.00 26.79 394 THR A C 1
ATOM 3097 O O . THR A 1 394 ? -2.309 -3.644 100.241 1.00 26.61 394 THR A O 1
ATOM 3101 N N . SER A 1 395 ? -1.875 -4.809 98.326 1.00 28.35 395 SER A N 1
ATOM 3102 C CA . SER A 1 395 ? -1.301 -6.032 98.917 1.00 26.40 395 SER A CA 1
ATOM 3103 C C . SER A 1 395 ? -0.220 -6.569 97.986 1.00 28.99 395 SER A C 1
ATOM 3104 O O . SER A 1 395 ? 0.039 -5.956 96.927 1.00 25.41 395 SER A O 1
ATOM 3107 N N . GLU A 1 396 ? 0.386 -7.694 98.351 1.00 31.94 396 GLU A N 1
ATOM 3108 C CA . GLU A 1 396 ? 1.369 -8.345 97.442 1.00 35.23 396 GLU A CA 1
ATOM 3109 C C . GLU A 1 396 ? 0.686 -8.686 96.100 1.00 30.07 396 GLU A C 1
ATOM 3110 O O . GLU A 1 396 ? 1.370 -8.550 95.071 1.00 32.34 396 GLU A O 1
ATOM 3116 N N . THR A 1 397 ? -0.608 -9.042 96.066 1.00 25.22 397 THR A N 1
ATOM 3117 C CA . THR A 1 397 ? -1.309 -9.483 94.827 1.00 26.49 397 THR A CA 1
ATOM 3118 C C . THR A 1 397 ? -2.201 -8.382 94.217 1.00 25.23 397 THR A C 1
ATOM 3119 O O . THR A 1 397 ? -2.645 -8.581 93.075 1.00 23.25 397 THR A O 1
ATOM 3123 N N . ILE A 1 398 ? -2.514 -7.305 94.944 1.00 22.58 398 ILE A N 1
ATOM 3124 C CA . ILE A 1 398 ? -3.337 -6.165 94.443 1.00 21.42 398 ILE A CA 1
ATOM 3125 C C . ILE A 1 398 ? -2.446 -4.937 94.430 1.00 22.58 398 ILE A C 1
ATOM 3126 O O . ILE A 1 398 ? -2.317 -4.265 95.447 1.00 23.93 398 ILE A O 1
ATOM 3131 N N . PRO A 1 399 ? -1.779 -4.644 93.289 1.00 20.53 399 PRO A N 1
ATOM 3132 C CA . PRO A 1 399 ? -0.756 -3.601 93.246 1.00 23.39 399 PRO A CA 1
ATOM 3133 C C . PRO A 1 399 ? -1.308 -2.174 93.209 1.00 21.81 399 PRO A C 1
ATOM 3134 O O . PRO A 1 399 ? -0.609 -1.257 93.605 1.00 22.38 399 PRO A O 1
ATOM 3138 N N . VAL A 1 400 ? -2.547 -2.010 92.753 1.00 21.19 400 VAL A N 1
ATOM 3139 C CA . VAL A 1 400 ? -3.189 -0.674 92.684 1.00 20.13 400 VAL A CA 1
ATOM 3140 C C . VAL A 1 400 ? -4.521 -0.779 93.408 1.00 20.52 400 VAL A C 1
ATOM 3141 O O . VAL A 1 400 ? -5.301 -1.701 93.118 1.00 21.82 400 VAL A O 1
ATOM 3145 N N . ALA A 1 401 ? -4.786 0.161 94.297 1.00 20.20 401 ALA A N 1
ATOM 3146 C CA . ALA A 1 401 ? -6.089 0.211 94.972 1.00 20.78 401 ALA A CA 1
ATOM 3147 C C . ALA A 1 401 ? -6.254 1.560 95.649 1.00 18.72 401 ALA A C 1
ATOM 3148 O O . ALA A 1 401 ? -5.321 2.371 95.601 1.00 17.89 401 ALA A O 1
ATOM 3150 N N . GLY A 1 402 ? -7.394 1.759 96.295 1.00 21.16 402 GLY A N 1
ATOM 3151 C CA . GLY A 1 402 ? -7.625 2.957 97.130 1.00 22.60 402 GLY A CA 1
ATOM 3152 C C . GLY A 1 402 ? -7.513 4.214 96.298 1.00 20.45 402 GLY A C 1
ATOM 3153 O O . GLY A 1 402 ? -8.277 4.329 95.331 1.00 18.59 402 GLY A O 1
ATOM 3154 N N . SER A 1 403 ? -6.650 5.147 96.696 1.00 20.40 403 SER A N 1
ATOM 3155 C CA . SER A 1 403 ? -6.413 6.439 96.000 1.00 22.72 403 SER A CA 1
ATOM 3156 C C . SER A 1 403 ? -5.739 6.225 94.633 1.00 20.82 403 SER A C 1
ATOM 3157 O O . SER A 1 403 ? -5.718 7.205 93.852 1.00 19.09 403 SER A O 1
ATOM 3160 N N . GLY A 1 404 ? -5.244 5.010 94.321 1.00 18.44 404 GLY A N 1
ATOM 3161 C CA . GLY A 1 404 ? -4.508 4.700 93.069 1.00 18.11 404 GLY A CA 1
ATOM 3162 C C . GLY A 1 404 ? -5.379 4.806 91.830 1.00 17.31 404 GLY A C 1
ATOM 3163 O O . GLY A 1 404 ? -4.896 5.281 90.769 1.00 17.84 404 GLY A O 1
ATOM 3164 N N . TRP A 1 405 ? -6.640 4.429 91.940 1.00 17.77 405 TRP A N 1
ATOM 3165 C CA . TRP A 1 405 ? -7.586 4.471 90.797 1.00 18.08 405 TRP A CA 1
ATOM 3166 C C . TRP A 1 405 ? -7.705 5.908 90.266 1.00 19.22 405 TRP A C 1
ATOM 3167 O O . TRP A 1 405 ? -7.529 6.100 89.058 1.00 17.46 405 TRP A O 1
ATOM 3178 N N . PHE A 1 406 ? -7.990 6.877 91.137 1.00 18.85 406 PHE A N 1
ATOM 3179 C CA . PHE A 1 406 ? -8.132 8.304 90.759 1.00 19.76 406 PHE A CA 1
ATOM 3180 C C . PHE A 1 406 ? -6.768 8.851 90.350 1.00 18.74 406 PHE A C 1
ATOM 3181 O O . PHE A 1 406 ? -6.654 9.634 89.375 1.00 17.82 406 PHE A O 1
ATOM 3189 N N . LYS A 1 407 ? -5.718 8.479 91.071 1.00 18.31 407 LYS A N 1
ATOM 3190 C CA . LYS A 1 407 ? -4.375 8.965 90.666 1.00 19.73 407 LYS A CA 1
ATOM 3191 C C . LYS A 1 407 ? -4.090 8.585 89.203 1.00 18.37 407 LYS A C 1
ATOM 3192 O O . LYS A 1 407 ? -3.535 9.420 88.470 1.00 15.39 407 LYS A O 1
ATOM 3198 N N . LEU A 1 408 ? -4.389 7.354 88.790 1.00 17.14 408 LEU A N 1
ATOM 3199 C CA . LEU A 1 408 ? -4.089 6.938 87.396 1.00 17.81 408 LEU A CA 1
ATOM 3200 C C . LEU A 1 408 ? -4.993 7.745 86.444 1.00 17.67 408 LEU A C 1
ATOM 3201 O O . LEU A 1 408 ? -4.581 8.052 85.293 1.00 14.98 408 LEU A O 1
ATOM 3206 N N . ALA A 1 409 ? -6.229 8.017 86.857 1.00 16.81 409 ALA A N 1
ATOM 3207 C CA . ALA A 1 409 ? -7.168 8.766 86.001 1.00 17.72 409 ALA A CA 1
ATOM 3208 C C . ALA A 1 409 ? -6.584 10.168 85.783 1.00 16.59 409 ALA A C 1
ATOM 3209 O O . ALA A 1 409 ? -6.562 10.658 84.609 1.00 16.75 409 ALA A O 1
ATOM 3211 N N . GLN A 1 410 ? -6.046 10.773 86.854 1.00 15.69 410 GLN A N 1
ATOM 3212 C CA . GLN A 1 410 ? -5.367 12.098 86.789 1.00 17.16 410 GLN A CA 1
ATOM 3213 C C . GLN A 1 410 ? -4.146 12.008 85.856 1.00 16.12 410 GLN A C 1
ATOM 3214 O O . GLN A 1 410 ? -3.935 12.858 84.990 1.00 18.88 410 GLN A O 1
ATOM 3228 N N . ALA A 1 412 ? -3.669 9.865 83.360 1.00 14.65 412 ALA A N 1
ATOM 3229 C CA . ALA A 1 412 ? -4.143 9.725 81.989 1.00 15.02 412 ALA A CA 1
ATOM 3230 C C . ALA A 1 412 ? -4.591 11.084 81.443 1.00 14.87 412 ALA A C 1
ATOM 3231 O O . ALA A 1 412 ? -4.307 11.389 80.275 1.00 15.98 412 ALA A O 1
ATOM 3233 N N . TYR A 1 413 ? -5.319 11.878 82.237 1.00 15.01 413 TYR A N 1
ATOM 3234 C CA . TYR A 1 413 ? -5.760 13.215 81.772 1.00 14.83 413 TYR A CA 1
ATOM 3235 C C . TYR A 1 413 ? -4.528 14.084 81.512 1.00 15.18 413 TYR A C 1
ATOM 3236 O O . TYR A 1 413 ? -4.373 14.702 80.434 1.00 15.78 413 TYR A O 1
ATOM 3245 N N . ASP A 1 414 ? -3.652 14.167 82.514 1.00 15.46 414 ASP A N 1
ATOM 3246 C CA . ASP A 1 414 ? -2.478 15.084 82.504 1.00 15.54 414 ASP A CA 1
ATOM 3247 C C . ASP A 1 414 ? -1.581 14.795 81.301 1.00 16.13 414 ASP A C 1
ATOM 3248 O O . ASP A 1 414 ? -1.082 15.756 80.680 1.00 17.27 414 ASP A O 1
ATOM 3253 N N . SER A 1 415 ? -1.399 13.520 80.986 1.00 15.68 415 SER A N 1
ATOM 3254 C CA . SER A 1 415 ? -0.438 13.029 79.969 1.00 16.06 415 SER A CA 1
ATOM 3255 C C . SER A 1 415 ? -1.047 13.009 78.558 1.00 16.80 415 SER A C 1
ATOM 3256 O O . SER A 1 415 ? -0.259 12.776 77.599 1.00 17.08 415 SER A O 1
ATOM 3259 N N . THR A 1 416 ? -2.343 13.307 78.391 1.00 15.76 416 THR A N 1
ATOM 3260 C CA . THR A 1 416 ? -3.015 13.269 77.051 1.00 16.65 416 THR A CA 1
ATOM 3261 C C . THR A 1 416 ? -3.674 14.605 76.678 1.00 17.38 416 THR A C 1
ATOM 3262 O O . THR A 1 416 ? -3.782 14.901 75.448 1.00 16.77 416 THR A O 1
ATOM 3266 N N . ALA A 1 417 ? -4.145 15.373 77.661 1.00 17.67 417 ALA A N 1
ATOM 3267 C CA . ALA A 1 417 ? -4.925 16.599 77.403 1.00 18.83 417 ALA A CA 1
ATOM 3268 C C . ALA A 1 417 ? -4.093 17.582 76.574 1.00 19.77 417 ALA A C 1
ATOM 3269 O O . ALA A 1 417 ? -2.864 17.683 76.777 1.00 20.28 417 ALA A O 1
ATOM 3271 N N . HIS A 1 418 ? -4.732 18.318 75.678 1.00 21.26 418 HIS A N 1
ATOM 3272 C CA . HIS A 1 418 ? -4.108 19.425 74.912 1.00 21.98 418 HIS A CA 1
ATOM 3273 C C . HIS A 1 418 ? -3.086 18.885 73.910 1.00 24.80 418 HIS A C 1
ATOM 3274 O O . HIS A 1 418 ? -2.308 19.702 73.427 1.00 25.18 418 HIS A O 1
ATOM 3281 N N . LEU A 1 419 ? -3.024 17.572 73.653 1.00 21.20 419 LEU A N 1
ATOM 3282 C CA . LEU A 1 419 ? -2.109 16.979 72.641 1.00 21.97 419 LEU A CA 1
ATOM 3283 C C . LEU A 1 419 ? -2.914 16.481 71.449 1.00 23.13 419 LEU A C 1
ATOM 3284 O O . LEU A 1 419 ? -4.021 15.993 71.608 1.00 22.10 419 LEU A O 1
ATOM 3289 N N . PRO A 1 420 ? -2.353 16.480 70.224 1.00 25.37 420 PRO A N 1
ATOM 3290 C CA . PRO A 1 420 ? -2.976 15.760 69.118 1.00 26.44 420 PRO A CA 1
ATOM 3291 C C . PRO A 1 420 ? -3.035 14.256 69.415 1.00 24.30 420 PRO A C 1
ATOM 3292 O O . PRO A 1 420 ? -2.185 13.728 70.094 1.00 21.94 420 PRO A O 1
ATOM 3296 N N . ILE A 1 421 ? -3.988 13.582 68.802 1.00 25.65 421 ILE A N 1
ATOM 3297 C CA . ILE A 1 421 ? -4.308 12.151 69.067 1.00 31.12 421 ILE A CA 1
ATOM 3298 C C . ILE A 1 421 ? -3.049 11.283 68.998 1.00 29.02 421 ILE A C 1
ATOM 3299 O O . ILE A 1 421 ? -2.822 10.469 69.893 1.00 26.44 421 ILE A O 1
ATOM 3304 N N . PRO A 1 422 ? -2.184 11.371 67.959 1.00 28.63 422 PRO A N 1
ATOM 3305 C CA . PRO A 1 422 ? -1.027 10.478 67.868 1.00 28.53 422 PRO A CA 1
ATOM 3306 C C . PRO A 1 422 ? -0.002 10.606 69.003 1.00 27.59 422 PRO A C 1
ATOM 3307 O O . PRO A 1 422 ? 0.802 9.719 69.176 1.00 24.20 422 PRO A O 1
ATOM 3311 N N . ALA A 1 423 ? -0.009 11.729 69.718 1.00 24.29 423 ALA A N 1
ATOM 3312 C CA . ALA A 1 423 ? 1.001 12.063 70.752 1.00 24.55 423 ALA A CA 1
ATOM 3313 C C . ALA A 1 423 ? 0.490 11.656 72.144 1.00 19.53 423 ALA A C 1
ATOM 3314 O O . ALA A 1 423 ? 1.261 11.699 73.098 1.00 18.33 423 ALA A O 1
ATOM 3316 N N . LYS A 1 424 ? -0.767 11.207 72.238 1.00 18.02 424 LYS A N 1
ATOM 3317 C CA . LYS A 1 424 ? -1.451 11.014 73.544 1.00 16.99 424 LYS A CA 1
ATOM 3318 C C . LYS A 1 424 ? -0.858 9.813 74.297 1.00 17.14 424 LYS A C 1
ATOM 3319 O O . LYS A 1 424 ? -0.498 9.981 75.487 1.00 19.60 424 LYS A O 1
ATOM 3325 N N . TRP A 1 425 ? -0.806 8.647 73.659 1.00 14.44 425 TRP A N 1
ATOM 3326 C CA . TRP A 1 425 ? -0.499 7.361 74.328 1.00 15.88 425 TRP A CA 1
ATOM 3327 C C . TRP A 1 425 ? 0.792 6.766 73.767 1.00 17.44 425 TRP A C 1
ATOM 3328 O O . TRP A 1 425 ? 0.964 6.752 72.538 1.00 19.80 425 TRP A O 1
ATOM 3339 N N . ILE A 1 426 ? 1.635 6.193 74.619 1.00 16.86 426 ILE A N 1
ATOM 3340 C CA . ILE A 1 426 ? 2.924 5.614 74.131 1.00 16.84 426 ILE A CA 1
ATOM 3341 C C . ILE A 1 426 ? 2.632 4.217 73.613 1.00 16.76 426 ILE A C 1
ATOM 3342 O O . ILE A 1 426 ? 1.960 3.416 74.290 1.00 16.00 426 ILE A O 1
ATOM 3355 N N . GLY A 1 428 ? 3.881 1.282 73.317 1.00 16.25 428 GLY A N 1
ATOM 3356 C CA . GLY A 1 428 ? 4.660 0.136 73.803 1.00 14.38 428 GLY A CA 1
ATOM 3357 C C . GLY A 1 428 ? 5.734 0.567 74.781 1.00 16.04 428 GLY A C 1
ATOM 3358 O O . GLY A 1 428 ? 6.885 0.897 74.319 1.00 16.75 428 GLY A O 1
ATOM 3359 N N . ALA A 1 429 ? 5.409 0.636 76.075 1.00 16.02 429 ALA A N 1
ATOM 3360 C CA . ALA A 1 429 ? 6.253 1.320 77.086 1.00 17.73 429 ALA A CA 1
ATOM 3361 C C . ALA A 1 429 ? 7.575 0.582 77.298 1.00 16.55 429 ALA A C 1
ATOM 3362 O O . ALA A 1 429 ? 8.514 1.224 77.768 1.00 18.11 429 ALA A O 1
ATOM 3364 N N . GLY A 1 430 ? 7.642 -0.718 77.004 1.00 14.95 430 GLY A N 1
ATOM 3365 C CA . GLY A 1 430 ? 8.886 -1.470 77.190 1.00 15.64 430 GLY A CA 1
ATOM 3366 C C . GLY A 1 430 ? 9.903 -1.188 76.094 1.00 16.40 430 GLY A C 1
ATOM 3367 O O . GLY A 1 430 ? 11.055 -1.576 76.305 1.00 16.83 430 GLY A O 1
ATOM 3368 N N . TYR A 1 431 ? 9.565 -0.508 74.989 1.00 14.62 431 TYR A N 1
ATOM 3369 C CA . TYR A 1 431 ? 10.555 -0.208 73.911 1.00 16.13 431 TYR A CA 1
ATOM 3370 C C . TYR A 1 431 ? 11.308 1.087 74.217 1.00 18.58 431 TYR A C 1
ATOM 3371 O O . TYR A 1 431 ? 10.718 2.203 74.101 1.00 16.61 431 TYR A O 1
ATOM 3380 N N . ASP A 1 432 ? 12.597 0.958 74.591 1.00 16.86 432 ASP A N 1
ATOM 3381 C CA . ASP A 1 432 ? 13.382 2.134 75.044 1.00 20.40 432 ASP A CA 1
ATOM 3382 C C . ASP A 1 432 ? 13.282 3.249 74.017 1.00 17.91 432 ASP A C 1
ATOM 3383 O O . ASP A 1 432 ? 13.220 4.405 74.410 1.00 19.02 432 ASP A O 1
ATOM 3388 N N . PHE A 1 433 ? 13.326 2.904 72.737 1.00 16.84 433 PHE A N 1
ATOM 3389 C CA . PHE A 1 433 ? 13.407 3.928 71.693 1.00 18.11 433 PHE A CA 1
ATOM 3390 C C . PHE A 1 433 ? 12.184 4.869 71.768 1.00 17.74 433 PHE A C 1
ATOM 3391 O O . PHE A 1 433 ? 12.343 6.116 71.531 1.00 15.02 433 PHE A O 1
ATOM 3399 N N . LEU A 1 434 ? 10.993 4.353 72.102 1.00 16.18 434 LEU A N 1
ATOM 3400 C CA . LEU A 1 434 ? 9.788 5.240 72.057 1.00 17.35 434 LEU A CA 1
ATOM 3401 C C . LEU A 1 434 ? 9.895 6.353 73.121 1.00 17.43 434 LEU A C 1
ATOM 3402 O O . LEU A 1 434 ? 9.285 7.434 72.942 1.00 18.59 434 LEU A O 1
ATOM 3407 N N . TRP A 1 435 ? 10.639 6.129 74.202 1.00 16.11 435 TRP A N 1
ATOM 3408 C CA . TRP A 1 435 ? 10.862 7.139 75.262 1.00 17.57 435 TRP A CA 1
ATOM 3409 C C . TRP A 1 435 ? 11.806 8.258 74.782 1.00 19.20 435 TRP A C 1
ATOM 3410 O O . TRP A 1 435 ? 11.694 9.363 75.312 1.00 18.01 435 TRP A O 1
ATOM 3421 N N . THR A 1 436 ? 12.623 8.050 73.745 1.00 17.87 436 THR A N 1
ATOM 3422 C CA . THR A 1 436 ? 13.484 9.135 73.238 1.00 19.41 436 THR A CA 1
ATOM 3423 C C . THR A 1 436 ? 12.587 10.191 72.577 1.00 20.31 436 THR A C 1
ATOM 3424 O O . THR A 1 436 ? 13.044 11.312 72.394 1.00 19.93 436 THR A O 1
ATOM 3428 N N . ARG A 1 437 ? 11.334 9.880 72.265 1.00 21.97 437 ARG A N 1
ATOM 3429 C CA . ARG A 1 437 ? 10.393 10.866 71.675 1.00 22.35 437 ARG A CA 1
ATOM 3430 C C . ARG A 1 437 ? 9.487 11.468 72.763 1.00 23.26 437 ARG A C 1
ATOM 3431 O O . ARG A 1 437 ? 8.640 12.261 72.426 1.00 22.42 437 ARG A O 1
ATOM 3439 N N . VAL A 1 438 ? 9.669 11.108 74.027 1.00 20.40 438 VAL A N 1
ATOM 3440 C CA . VAL A 1 438 ? 8.857 11.643 75.139 1.00 20.98 438 VAL A CA 1
ATOM 3441 C C . VAL A 1 438 ? 9.629 12.792 75.807 1.00 21.90 438 VAL A C 1
ATOM 3442 O O . VAL A 1 438 ? 10.812 12.630 76.012 1.00 19.21 438 VAL A O 1
ATOM 3446 N N . ASP A 1 439 ? 8.921 13.821 76.255 1.00 22.16 439 ASP A N 1
ATOM 3447 C CA . ASP A 1 439 ? 9.467 15.009 76.956 1.00 24.96 439 ASP A CA 1
ATOM 3448 C C . ASP A 1 439 ? 10.213 14.573 78.222 1.00 24.97 439 ASP A C 1
ATOM 3449 O O . ASP A 1 439 ? 9.763 13.663 78.932 1.00 20.96 439 ASP A O 1
ATOM 3454 N N . SER A 1 440 ? 11.323 15.227 78.502 1.00 25.19 440 SER A N 1
ATOM 3455 C CA . SER A 1 440 ? 12.089 15.061 79.756 1.00 27.96 440 SER A CA 1
ATOM 3456 C C . SER A 1 440 ? 11.403 15.887 80.853 1.00 29.47 440 SER A C 1
ATOM 3457 O O . SER A 1 440 ? 10.747 16.856 80.514 1.00 31.70 440 SER A O 1
ATOM 3460 N N . LEU A 1 441 ? 11.420 15.440 82.101 1.00 30.02 441 LEU A N 1
ATOM 3461 C CA . LEU A 1 441 ? 10.995 16.315 83.214 1.00 33.78 441 LEU A CA 1
ATOM 3462 C C . LEU A 1 441 ? 11.868 17.585 83.141 1.00 39.15 441 LEU A C 1
ATOM 3463 O O . LEU A 1 441 ? 11.247 18.621 83.202 1.00 43.37 441 LEU A O 1
ATOM 3468 N N . THR B 1 2 ? 34.492 -6.796 60.505 1.00 51.32 2 THR B N 1
ATOM 3469 C CA . THR B 1 2 ? 35.462 -5.787 60.011 1.00 53.22 2 THR B CA 1
ATOM 3470 C C . THR B 1 2 ? 34.699 -4.624 59.352 1.00 46.95 2 THR B C 1
ATOM 3471 O O . THR B 1 2 ? 33.591 -4.844 58.806 1.00 39.50 2 THR B O 1
ATOM 3475 N N . VAL B 1 3 ? 35.281 -3.428 59.443 1.00 38.01 3 VAL B N 1
ATOM 3476 C CA . VAL B 1 3 ? 34.770 -2.158 58.860 1.00 40.33 3 VAL B CA 1
ATOM 3477 C C . VAL B 1 3 ? 34.923 -2.278 57.348 1.00 39.84 3 VAL B C 1
ATOM 3478 O O . VAL B 1 3 ? 36.043 -2.527 56.932 1.00 43.84 3 VAL B O 1
ATOM 3482 N N . LEU B 1 4 ? 33.851 -2.143 56.566 1.00 36.53 4 LEU B N 1
ATOM 3483 C CA . LEU B 1 4 ? 33.897 -2.245 55.081 1.00 30.20 4 LEU B CA 1
ATOM 3484 C C . LEU B 1 4 ? 34.047 -0.836 54.501 1.00 30.11 4 LEU B C 1
ATOM 3485 O O . LEU B 1 4 ? 33.359 0.073 55.024 1.00 30.08 4 LEU B O 1
ATOM 3490 N N . ALA B 1 5 ? 34.852 -0.652 53.448 1.00 25.58 5 ALA B N 1
ATOM 3491 C CA . ALA B 1 5 ? 34.925 0.627 52.679 1.00 27.28 5 ALA B CA 1
ATOM 3492 C C . ALA B 1 5 ? 33.533 0.949 52.125 1.00 26.02 5 ALA B C 1
ATOM 3493 O O . ALA B 1 5 ? 33.150 2.140 52.057 1.00 27.53 5 ALA B O 1
ATOM 3495 N N . THR B 1 6 ? 32.768 -0.092 51.805 1.00 23.90 6 THR B N 1
ATOM 3496 C CA . THR B 1 6 ? 31.428 0.012 51.174 1.00 24.47 6 THR B CA 1
ATOM 3497 C C . THR B 1 6 ? 30.462 0.734 52.132 1.00 25.38 6 THR B C 1
ATOM 3498 O O . THR B 1 6 ? 29.551 1.440 51.636 1.00 28.40 6 THR B O 1
ATOM 3502 N N . SER B 1 7 ? 30.659 0.582 53.444 1.00 23.48 7 SER B N 1
ATOM 3503 C CA . SER B 1 7 ? 29.790 1.144 54.520 1.00 27.07 7 SER B CA 1
ATOM 3504 C C . SER B 1 7 ? 29.899 2.674 54.607 1.00 26.11 7 SER B C 1
ATOM 3505 O O . SER B 1 7 ? 29.050 3.284 55.273 1.00 23.05 7 SER B O 1
ATOM 3508 N N . ARG B 1 8 ? 30.979 3.259 54.092 1.00 29.17 8 ARG B N 1
ATOM 3509 C CA . ARG B 1 8 ? 31.177 4.721 54.129 1.00 31.92 8 ARG B CA 1
ATOM 3510 C C . ARG B 1 8 ? 30.513 5.286 52.874 1.00 29.70 8 ARG B C 1
ATOM 3511 O O . ARG B 1 8 ? 30.915 4.880 51.762 1.00 27.83 8 ARG B O 1
ATOM 3519 N N . LEU B 1 9 ? 29.497 6.136 53.062 1.00 27.57 9 LEU B N 1
ATOM 3520 C CA . LEU B 1 9 ? 28.786 6.846 51.963 1.00 28.19 9 LEU B CA 1
ATOM 3521 C C . LEU B 1 9 ? 29.392 8.243 51.830 1.00 29.17 9 LEU B C 1
ATOM 3522 O O . LEU B 1 9 ? 29.120 9.107 52.691 1.00 27.94 9 LEU B O 1
ATOM 3527 N N . HIS B 1 10 ? 30.213 8.446 50.816 1.00 29.40 10 HIS B N 1
ATOM 3528 C CA . HIS B 1 10 ? 30.877 9.745 50.598 1.00 31.47 10 HIS B CA 1
ATOM 3529 C C . HIS B 1 10 ? 30.573 10.187 49.187 1.00 29.99 10 HIS B C 1
ATOM 3530 O O . HIS B 1 10 ? 31.103 9.594 48.252 1.00 29.83 10 HIS B O 1
ATOM 3537 N N . ILE B 1 11 ? 29.724 11.178 49.033 1.00 24.87 11 ILE B N 1
ATOM 3538 C CA . ILE B 1 11 ? 29.501 11.801 47.708 1.00 28.16 11 ILE B CA 1
ATOM 3539 C C . ILE B 1 11 ? 30.613 12.833 47.513 1.00 29.20 11 ILE B C 1
ATOM 3540 O O . ILE B 1 11 ? 30.760 13.684 48.413 1.00 27.72 11 ILE B O 1
ATOM 3545 N N . GLU B 1 12 ? 31.347 12.776 46.402 1.00 33.91 12 GLU B N 1
ATOM 3546 C CA . GLU B 1 12 ? 32.298 13.855 46.030 1.00 41.49 12 GLU B CA 1
ATOM 3547 C C . GLU B 1 12 ? 32.256 14.121 44.535 1.00 46.09 12 GLU B C 1
ATOM 3548 O O . GLU B 1 12 ? 31.763 13.273 43.771 1.00 43.41 12 GLU B O 1
ATOM 3554 N N . GLY B 1 13 ? 32.770 15.284 44.141 1.00 47.94 13 GLY B N 1
ATOM 3555 C CA . GLY B 1 13 ? 32.745 15.704 42.729 1.00 47.31 13 GLY B CA 1
ATOM 3556 C C . GLY B 1 13 ? 31.469 16.463 42.465 1.00 43.00 13 GLY B C 1
ATOM 3557 O O . GLY B 1 13 ? 30.680 16.632 43.410 1.00 47.46 13 GLY B O 1
ATOM 3558 N N . ASP B 1 14 ? 31.309 16.965 41.251 1.00 44.39 14 ASP B N 1
ATOM 3559 C CA . ASP B 1 14 ? 30.311 18.026 40.979 1.00 50.00 14 ASP B CA 1
ATOM 3560 C C . ASP B 1 14 ? 28.977 17.388 40.552 1.00 41.29 14 ASP B C 1
ATOM 3561 O O . ASP B 1 14 ? 28.033 18.161 40.394 1.00 40.28 14 ASP B O 1
ATOM 3566 N N . PHE B 1 15 ? 28.863 16.059 40.395 1.00 35.13 15 PHE B N 1
ATOM 3567 C CA . PHE B 1 15 ? 27.569 15.446 39.989 1.00 35.79 15 PHE B CA 1
ATOM 3568 C C . PHE B 1 15 ? 26.499 15.766 41.050 1.00 29.92 15 PHE B C 1
ATOM 3569 O O . PHE B 1 15 ? 26.648 15.453 42.273 1.00 28.27 15 PHE B O 1
ATOM 3577 N N . ARG B 1 16 ? 25.401 16.382 40.634 1.00 28.42 16 ARG B N 1
ATOM 3578 C CA . ARG B 1 16 ? 24.424 16.833 41.649 1.00 28.20 16 ARG B CA 1
ATOM 3579 C C . ARG B 1 16 ? 23.005 16.430 41.271 1.00 24.79 16 ARG B C 1
ATOM 3580 O O . ARG B 1 16 ? 22.086 17.037 41.819 1.00 25.04 16 ARG B O 1
ATOM 3588 N N . GLY B 1 17 ? 22.818 15.405 40.435 1.00 20.69 17 GLY B N 1
ATOM 3589 C CA . GLY B 1 17 ? 21.494 14.815 40.214 1.00 18.99 17 GLY B CA 1
ATOM 3590 C C . GLY B 1 17 ? 20.929 15.109 38.837 1.00 18.67 17 GLY B C 1
ATOM 3591 O O . GLY B 1 17 ? 21.075 16.227 38.310 1.00 18.21 17 GLY B O 1
ATOM 3592 N N . TYR B 1 18 ? 20.202 14.150 38.288 1.00 17.55 18 TYR B N 1
ATOM 3593 C CA . TYR B 1 18 ? 19.334 14.375 37.111 1.00 17.62 18 TYR B CA 1
ATOM 3594 C C . TYR B 1 18 ? 18.310 15.449 37.484 1.00 17.87 18 TYR B C 1
ATOM 3595 O O . TYR B 1 18 ? 17.831 15.422 38.634 1.00 16.69 18 TYR B O 1
ATOM 3604 N N . GLY B 1 19 ? 18.006 16.356 36.549 1.00 17.29 19 GLY B N 1
ATOM 3605 C CA . GLY B 1 19 ? 17.043 17.454 36.726 1.00 17.43 19 GLY B CA 1
ATOM 3606 C C . GLY B 1 19 ? 17.573 18.565 37.630 1.00 17.74 19 GLY B C 1
ATOM 3607 O O . GLY B 1 19 ? 16.802 19.445 37.945 1.00 18.43 19 GLY B O 1
ATOM 3608 N N . SER B 1 20 ? 18.845 18.574 37.988 1.00 17.06 20 SER B N 1
ATOM 3609 C CA . SER B 1 20 ? 19.414 19.676 38.798 1.00 17.62 20 SER B CA 1
ATOM 3610 C C . SER B 1 20 ? 19.456 20.967 37.984 1.00 18.47 20 SER B C 1
ATOM 3611 O O . SER B 1 20 ? 19.590 20.914 36.718 1.00 15.45 20 SER B O 1
ATOM 3614 N N . LEU B 1 21 ? 19.267 22.098 38.676 1.00 19.12 21 LEU B N 1
ATOM 3615 C CA . LEU B 1 21 ? 19.413 23.439 38.067 1.00 18.44 21 LEU B CA 1
ATOM 3616 C C . LEU B 1 21 ? 20.478 24.192 38.866 1.00 18.07 21 LEU B C 1
ATOM 3617 O O . LEU B 1 21 ? 21.652 23.906 38.630 1.00 15.96 21 LEU B O 1
ATOM 3622 N N . ASP B 1 22 ? 20.124 24.994 39.864 1.00 17.43 22 ASP B N 1
ATOM 3623 C CA . ASP B 1 22 ? 21.135 25.705 40.690 1.00 19.53 22 ASP B CA 1
ATOM 3624 C C . ASP B 1 22 ? 21.915 24.681 41.517 1.00 20.56 22 ASP B C 1
ATOM 3625 O O . ASP B 1 22 ? 21.304 23.752 42.040 1.00 19.48 22 ASP B O 1
ATOM 3630 N N . LYS B 1 23 ? 23.222 24.895 41.641 1.00 19.11 23 LYS B N 1
ATOM 3631 C CA . LYS B 1 23 ? 24.110 24.209 42.595 1.00 21.73 23 LYS B CA 1
ATOM 3632 C C . LYS B 1 23 ? 23.759 24.628 44.027 1.00 20.44 23 LYS B C 1
ATOM 3633 O O . LYS B 1 23 ? 23.440 25.815 44.290 1.00 18.67 23 LYS B O 1
ATOM 3639 N N . SER B 1 24 ? 23.749 23.657 44.926 1.00 16.86 24 SER B N 1
ATOM 3640 C CA . SER B 1 24 ? 23.622 23.915 46.376 1.00 18.79 24 SER B CA 1
ATOM 3641 C C . SER B 1 24 ? 24.715 24.895 46.780 1.00 18.07 24 SER B C 1
ATOM 3642 O O . SER B 1 24 ? 25.801 24.824 46.221 1.00 17.38 24 SER B O 1
ATOM 3645 N N . PRO B 1 25 ? 24.455 25.844 47.705 1.00 17.19 25 PRO B N 1
ATOM 3646 C CA . PRO B 1 25 ? 25.507 26.748 48.159 1.00 17.79 25 PRO B CA 1
ATOM 3647 C C . PRO B 1 25 ? 26.530 25.995 49.013 1.00 20.89 25 PRO B C 1
ATOM 3648 O O . PRO B 1 25 ? 26.257 24.876 49.506 1.00 19.76 25 PRO B O 1
ATOM 3652 N N . PRO B 1 26 ? 27.726 26.605 49.241 1.00 21.50 26 PRO B N 1
ATOM 3653 C CA . PRO B 1 26 ? 28.790 25.948 49.981 1.00 19.13 26 PRO B CA 1
ATOM 3654 C C . PRO B 1 26 ? 28.303 25.434 51.331 1.00 19.67 26 PRO B C 1
ATOM 3655 O O . PRO B 1 26 ? 27.440 26.064 51.944 1.00 18.10 26 PRO B O 1
ATOM 3659 N N . GLY B 1 27 ? 28.844 24.289 51.751 1.00 17.82 27 GLY B N 1
ATOM 3660 C CA . GLY B 1 27 ? 28.512 23.679 53.047 1.00 19.94 27 GLY B CA 1
ATOM 3661 C C . GLY B 1 27 ? 27.519 22.536 52.908 1.00 19.31 27 GLY B C 1
ATOM 3662 O O . GLY B 1 27 ? 27.471 21.702 53.818 1.00 21.29 27 GLY B O 1
ATOM 3663 N N . ALA B 1 28 ? 26.688 22.526 51.864 1.00 18.70 28 ALA B N 1
ATOM 3664 C CA . ALA B 1 28 ? 25.560 21.568 51.715 1.00 18.93 28 ALA B CA 1
ATOM 3665 C C . ALA B 1 28 ? 26.098 20.131 51.546 1.00 18.78 28 ALA B C 1
ATOM 3666 O O . ALA B 1 28 ? 25.598 19.225 52.211 1.00 17.26 28 ALA B O 1
ATOM 3668 N N . LEU B 1 29 ? 27.101 19.926 50.695 1.00 19.12 29 LEU B N 1
ATOM 3669 C CA . LEU B 1 29 ? 27.652 18.560 50.469 1.00 20.08 29 LEU B CA 1
ATOM 3670 C C . LEU B 1 29 ? 28.175 17.972 51.793 1.00 20.63 29 LEU B C 1
ATOM 3671 O O . LEU B 1 29 ? 27.899 16.794 52.058 1.00 19.18 29 LEU B O 1
ATOM 3676 N N . GLU B 1 30 ? 28.879 18.761 52.637 1.00 21.61 30 GLU B N 1
ATOM 3677 C CA . GLU B 1 30 ? 29.390 18.261 53.932 1.00 21.35 30 GLU B CA 1
ATOM 3678 C C . GLU B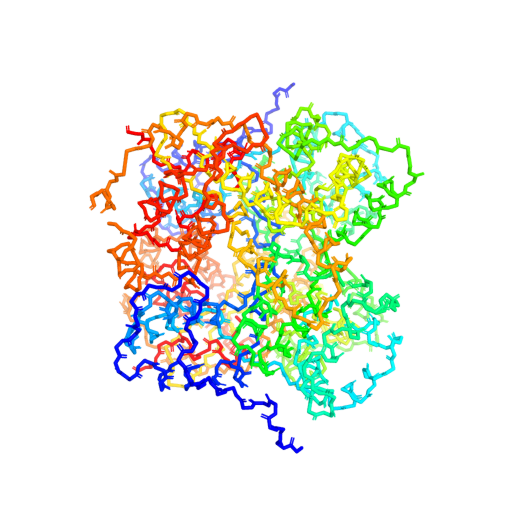 1 30 ? 28.196 17.789 54.764 1.00 19.08 30 GLU B C 1
ATOM 3679 O O . GLU B 1 30 ? 28.291 16.715 55.389 1.00 17.88 30 GLU B O 1
ATOM 3685 N N . THR B 1 31 ? 27.111 18.557 54.805 1.00 16.98 31 THR B N 1
ATOM 3686 C CA . THR B 1 31 ? 25.915 18.218 55.599 1.00 16.93 31 THR B CA 1
ATOM 3687 C C . THR B 1 31 ? 25.269 16.968 54.996 1.00 16.10 31 THR B C 1
ATOM 3688 O O . THR B 1 31 ? 24.935 16.094 55.734 1.00 15.58 31 THR B O 1
ATOM 3692 N N . LEU B 1 32 ? 25.097 16.922 53.684 1.00 17.46 32 LEU B N 1
ATOM 3693 C CA . LEU B 1 32 ? 24.490 15.741 53.025 1.00 15.83 32 LEU B CA 1
ATOM 3694 C C . LEU B 1 32 ? 25.259 14.474 53.422 1.00 16.04 32 LEU B C 1
ATOM 3695 O O . LEU B 1 32 ? 24.626 13.447 53.774 1.00 14.82 32 LEU B O 1
ATOM 3700 N N . ASN B 1 33 ? 26.580 14.523 53.370 1.00 16.21 33 ASN B N 1
ATOM 3701 C CA . ASN B 1 33 ? 27.462 13.367 53.651 1.00 19.00 33 ASN B CA 1
ATOM 3702 C C . ASN B 1 33 ? 27.290 12.945 55.105 1.00 19.70 33 ASN B C 1
ATOM 3703 O O . ASN B 1 33 ? 27.112 11.730 55.332 1.00 20.46 33 ASN B O 1
ATOM 3708 N N . ARG B 1 34 ? 27.282 13.883 56.041 1.00 17.91 34 ARG B N 1
ATOM 3709 C CA . ARG B 1 34 ? 27.150 13.528 57.468 1.00 19.63 34 ARG B CA 1
ATOM 3710 C C . ARG B 1 34 ? 25.774 12.889 57.690 1.00 18.41 34 ARG B C 1
ATOM 3711 O O . ARG B 1 34 ? 25.722 11.823 58.347 1.00 15.37 34 ARG B O 1
ATOM 3719 N N . LEU B 1 35 ? 24.691 13.485 57.153 1.00 16.92 35 LEU B N 1
ATOM 3720 C CA . LEU B 1 35 ? 23.321 12.962 57.434 1.00 16.13 35 LEU B CA 1
ATOM 3721 C C . LEU B 1 35 ? 23.046 11.634 56.726 1.00 15.66 35 LEU B C 1
ATOM 3722 O O . LEU B 1 35 ? 22.355 10.770 57.281 1.00 15.78 35 LEU B O 1
ATOM 3735 N N . GLN B 1 37 ? 25.250 9.319 56.035 1.00 15.20 37 GLN B N 1
ATOM 3736 C CA . GLN B 1 37 ? 26.000 8.317 56.778 1.00 16.92 37 GLN B CA 1
ATOM 3737 C C . GLN B 1 37 ? 25.279 7.965 58.082 1.00 15.94 37 GLN B C 1
ATOM 3738 O O . GLN B 1 37 ? 25.218 6.753 58.453 1.00 17.71 37 GLN B O 1
ATOM 3744 N N . ASN B 1 38 ? 24.772 8.976 58.799 1.00 17.25 38 ASN B N 1
ATOM 3745 C CA . ASN B 1 38 ? 24.028 8.795 60.071 1.00 17.03 38 ASN B CA 1
ATOM 3746 C C . ASN B 1 38 ? 22.814 7.904 59.778 1.00 16.47 38 ASN B C 1
ATOM 3747 O O . ASN B 1 38 ? 22.548 6.952 60.526 1.00 14.92 38 ASN B O 1
ATOM 3752 N N . ASN B 1 39 ? 22.107 8.203 58.697 1.00 14.71 39 ASN B N 1
ATOM 3753 C CA . ASN B 1 39 ? 20.865 7.476 58.373 1.00 15.65 39 ASN B CA 1
ATOM 3754 C C . ASN B 1 39 ? 21.215 6.028 58.009 1.00 15.08 39 ASN B C 1
ATOM 3755 O O . ASN B 1 39 ? 20.504 5.070 58.461 1.00 17.84 39 ASN B O 1
ATOM 3760 N N . HIS B 1 40 ? 22.270 5.854 57.237 1.00 14.77 40 HIS B N 1
ATOM 3761 C CA . HIS B 1 40 ? 22.751 4.531 56.774 1.00 15.84 40 HIS B CA 1
ATOM 3762 C C . HIS B 1 40 ? 23.064 3.651 57.990 1.00 15.45 40 HIS B C 1
ATOM 3763 O O . HIS B 1 40 ? 22.722 2.439 57.965 1.00 16.02 40 HIS B O 1
ATOM 3770 N N . ASP B 1 41 ? 23.742 4.218 58.995 1.00 14.65 41 ASP B N 1
ATOM 3771 C CA . ASP B 1 41 ? 24.336 3.441 60.113 1.00 16.92 41 ASP B CA 1
ATOM 3772 C C . ASP B 1 41 ? 23.294 3.196 61.216 1.00 19.79 41 ASP B C 1
ATOM 3773 O O . ASP B 1 41 ? 23.353 2.137 61.856 1.00 18.29 41 ASP B O 1
ATOM 3778 N N . GLU B 1 42 ? 22.443 4.180 61.474 1.00 17.90 42 GLU B N 1
ATOM 3779 C CA . GLU B 1 42 ? 21.572 4.147 62.670 1.00 17.35 42 GLU B CA 1
ATOM 3780 C C . GLU B 1 42 ? 20.147 3.634 62.433 1.00 16.99 42 GLU B C 1
ATOM 3781 O O . GLU B 1 42 ? 19.625 3.091 63.365 1.00 17.05 42 GLU B O 1
ATOM 3787 N N . PHE B 1 43 ? 19.599 3.718 61.222 1.00 14.68 43 PHE B N 1
ATOM 3788 C CA . PHE B 1 43 ? 18.126 3.552 61.045 1.00 15.13 43 PHE B CA 1
ATOM 3789 C C . PHE B 1 43 ? 17.779 2.386 60.121 1.00 15.34 43 PHE B C 1
ATOM 3790 O O . PHE B 1 43 ? 18.485 2.110 59.109 1.00 17.46 43 PHE B O 1
ATOM 3798 N N . ASP B 1 44 ? 16.684 1.722 60.467 1.00 14.30 44 ASP B N 1
ATOM 3799 C CA . ASP B 1 44 ? 16.109 0.641 59.634 1.00 15.43 44 ASP B CA 1
ATOM 3800 C C . ASP B 1 44 ? 15.548 1.235 58.346 1.00 15.01 44 ASP B C 1
ATOM 3801 O O . ASP B 1 44 ? 15.449 2.447 58.224 1.00 15.63 44 ASP B O 1
ATOM 3814 N N . PHE B 1 46 ? 12.575 0.048 57.409 1.00 16.06 46 PHE B N 1
ATOM 3815 C CA . PHE B 1 46 ? 11.138 -0.059 57.633 1.00 15.72 46 PHE B CA 1
ATOM 3816 C C . PHE B 1 46 ? 10.802 0.303 59.074 1.00 16.31 46 PHE B C 1
ATOM 3817 O O . PHE B 1 46 ? 11.397 -0.234 60.014 1.00 15.00 46 PHE B O 1
ATOM 3825 N N . TRP B 1 47 ? 9.856 1.224 59.246 1.00 15.04 47 TRP B N 1
ATOM 3826 C CA . TRP B 1 47 ? 9.517 1.738 60.585 1.00 17.56 47 TRP B CA 1
ATOM 3827 C C . TRP B 1 47 ? 8.113 1.269 60.994 1.00 18.37 47 TRP B C 1
ATOM 3828 O O . TRP B 1 47 ? 7.747 1.564 62.103 1.00 16.33 47 TRP B O 1
ATOM 3839 N N . ARG B 1 48 ? 7.353 0.637 60.091 1.00 18.36 48 ARG B N 1
ATOM 3840 C CA . ARG B 1 48 ? 6.062 -0.027 60.423 1.00 19.35 48 ARG B CA 1
ATOM 3841 C C . ARG B 1 48 ? 5.763 -1.030 59.313 1.00 20.10 48 ARG B C 1
ATOM 3842 O O . ARG B 1 48 ? 6.418 -1.058 58.272 1.00 18.87 48 ARG B O 1
ATOM 3850 N N . PRO B 1 49 ? 4.841 -1.983 59.560 1.00 20.15 49 PRO B N 1
ATOM 3851 C CA . PRO B 1 49 ? 4.714 -3.142 58.678 1.00 19.53 49 PRO B CA 1
ATOM 3852 C C . PRO B 1 49 ? 4.090 -2.853 57.287 1.00 22.21 49 PRO B C 1
ATOM 3853 O O . PRO B 1 49 ? 4.318 -3.644 56.386 1.00 25.17 49 PRO B O 1
ATOM 3857 N N . ASP B 1 50 ? 3.333 -1.767 57.131 1.00 19.31 50 ASP B N 1
ATOM 3858 C CA . ASP B 1 50 ? 2.729 -1.319 55.837 1.00 23.88 50 ASP B CA 1
ATOM 3859 C C . ASP B 1 50 ? 3.002 0.184 55.647 1.00 21.29 50 ASP B C 1
ATOM 3860 O O . ASP B 1 50 ? 2.864 0.952 56.618 1.00 23.25 50 ASP B O 1
ATOM 3865 N N . ALA B 1 51 ? 3.368 0.598 54.427 1.00 19.15 51 ALA B N 1
ATOM 3866 C CA . ALA B 1 51 ? 3.662 1.997 54.066 1.00 18.11 51 ALA B CA 1
ATOM 3867 C C . ALA B 1 51 ? 4.734 2.562 55.010 1.00 17.20 51 ALA B C 1
ATOM 3868 O O . ALA B 1 51 ? 4.685 3.755 55.397 1.00 16.32 51 ALA B O 1
ATOM 3870 N N . GLY B 1 52 ? 5.717 1.728 55.353 1.00 15.84 52 GLY B N 1
ATOM 3871 C CA . GLY B 1 52 ? 6.684 2.073 56.419 1.00 17.24 52 GLY B CA 1
ATOM 3872 C C . GLY B 1 52 ? 8.094 2.267 55.900 1.00 16.07 52 GLY B C 1
ATOM 3873 O O . GLY B 1 52 ? 9.044 2.047 56.673 1.00 17.17 52 GLY B O 1
ATOM 3874 N N . HIS B 1 53 ? 8.252 2.677 54.652 1.00 16.07 53 HIS B N 1
ATOM 3875 C CA . HIS B 1 53 ? 9.575 2.885 54.007 1.00 14.02 53 HIS B CA 1
ATOM 3876 C C . HIS B 1 53 ? 10.253 4.113 54.610 1.00 14.84 53 HIS B C 1
ATOM 3877 O O . HIS B 1 53 ? 9.589 5.203 54.709 1.00 13.95 53 HIS B O 1
ATOM 3884 N N . ASN B 1 54 ? 11.541 3.979 54.965 1.00 14.59 54 ASN B N 1
ATOM 3885 C CA . ASN B 1 54 ? 12.366 5.139 55.428 1.00 13.97 54 ASN B CA 1
ATOM 3886 C C . ASN B 1 54 ? 12.723 6.008 54.195 1.00 13.42 54 ASN B C 1
ATOM 3887 O O . ASN B 1 54 ? 13.507 5.551 53.340 1.00 12.96 54 ASN B O 1
ATOM 3892 N N . HIS B 1 55 ? 12.179 7.214 54.114 1.00 12.67 55 HIS B N 1
ATOM 3893 C CA . HIS B 1 55 ? 12.379 8.162 52.989 1.00 13.74 55 HIS B CA 1
ATOM 3894 C C . HIS B 1 55 ? 13.566 9.103 53.226 1.00 13.50 55 HIS B C 1
ATOM 3895 O O . HIS B 1 55 ? 13.857 9.928 52.315 1.00 14.24 55 HIS B O 1
ATOM 3902 N N . THR B 1 56 ? 14.321 8.946 54.312 1.00 13.42 56 THR B N 1
ATOM 3903 C CA . THR B 1 56 ? 15.370 9.944 54.694 1.00 14.31 56 THR B CA 1
ATOM 3904 C C . THR B 1 56 ? 16.371 10.170 53.548 1.00 14.34 56 THR B C 1
ATOM 3905 O O . THR B 1 56 ? 16.638 11.319 53.180 1.00 13.25 56 THR B O 1
ATOM 3909 N N . ALA B 1 57 ? 16.893 9.111 52.969 1.00 14.21 57 ALA B N 1
ATOM 3910 C CA . ALA B 1 57 ? 17.884 9.220 51.882 1.00 15.73 57 ALA B CA 1
ATOM 3911 C C . ALA B 1 57 ? 17.240 9.882 50.649 1.00 16.36 57 ALA B C 1
ATOM 3912 O O . ALA B 1 57 ? 17.908 10.724 50.004 1.00 15.35 57 ALA B O 1
ATOM 3914 N N . HIS B 1 58 ? 15.973 9.584 50.372 1.00 16.05 58 HIS B N 1
ATOM 3915 C CA . HIS B 1 58 ? 15.250 10.176 49.220 1.00 15.59 58 HIS B CA 1
ATOM 3916 C C . HIS B 1 58 ? 15.137 11.701 49.409 1.00 14.54 58 HIS B C 1
ATOM 3917 O O . HIS B 1 58 ? 15.374 12.472 48.432 1.00 15.18 58 HIS B O 1
ATOM 3924 N N . SER B 1 59 ? 14.708 12.126 50.598 1.00 13.36 59 SER B N 1
ATOM 3925 C CA . SER B 1 59 ? 14.476 13.544 50.923 1.00 13.94 59 SER B CA 1
ATOM 3926 C C . SER B 1 59 ? 15.807 14.286 50.850 1.00 14.76 59 SER B C 1
ATOM 3927 O O . SER B 1 59 ? 15.845 15.371 50.218 1.00 13.89 59 SER B O 1
ATOM 3930 N N . LEU B 1 60 ? 16.864 13.718 51.441 1.00 14.28 60 LEU B N 1
ATOM 3931 C CA . LEU B 1 60 ? 18.191 14.375 51.446 1.00 14.99 60 LEU B CA 1
ATOM 3932 C C . LEU B 1 60 ? 18.676 14.537 50.016 1.00 14.57 60 LEU B C 1
ATOM 3933 O O . LEU B 1 60 ? 19.152 15.635 49.676 1.00 15.30 60 LEU B O 1
ATOM 3938 N N . LEU B 1 61 ? 18.731 13.448 49.251 1.00 14.23 61 LEU B N 1
ATOM 3939 C CA . LEU B 1 61 ? 19.347 13.539 47.911 1.00 14.54 61 LEU B CA 1
ATOM 3940 C C . LEU B 1 61 ? 18.471 14.404 47.014 1.00 14.68 61 LEU B C 1
ATOM 3941 O O . LEU B 1 61 ? 19.063 15.127 46.160 1.00 15.07 61 LEU B O 1
ATOM 3946 N N . SER B 1 62 ? 17.139 14.357 47.161 1.00 13.76 62 SER B N 1
ATOM 3947 C CA . SER B 1 62 ? 16.254 15.171 46.292 1.00 14.46 62 SER B CA 1
ATOM 3948 C C . SER B 1 62 ? 16.436 16.669 46.629 1.00 14.94 62 SER B C 1
ATOM 3949 O O . SER B 1 62 ? 16.531 17.523 45.703 1.00 13.25 62 SER B O 1
ATOM 3952 N N . VAL B 1 63 ? 16.541 17.008 47.906 1.00 14.62 63 VAL B N 1
ATOM 3953 C CA . VAL B 1 63 ? 16.720 18.425 48.305 1.00 14.52 63 VAL B CA 1
ATOM 3954 C C . VAL B 1 63 ? 18.085 18.892 47.803 1.00 14.55 63 VAL B C 1
ATOM 3955 O O . VAL B 1 63 ? 18.162 20.045 47.290 1.00 15.22 63 VAL B O 1
ATOM 3959 N N . TYR B 1 64 ? 19.123 18.067 47.931 1.00 14.92 64 TYR B N 1
ATOM 3960 C CA . TYR B 1 64 ? 20.467 18.399 47.390 1.00 14.74 64 TYR B CA 1
ATOM 3961 C C . TYR B 1 64 ? 20.371 18.685 45.889 1.00 15.55 64 TYR B C 1
ATOM 3962 O O . TYR B 1 64 ? 20.933 19.693 45.441 1.00 15.78 64 TYR B O 1
ATOM 3971 N N . ALA B 1 65 ? 19.732 17.800 45.111 1.00 15.74 65 ALA B N 1
ATOM 3972 C CA . ALA B 1 65 ? 19.575 17.950 43.640 1.00 14.99 65 ALA B CA 1
ATOM 3973 C C . ALA B 1 65 ? 18.816 19.239 43.303 1.00 15.16 65 ALA B C 1
ATOM 3974 O O . ALA B 1 65 ? 19.205 19.903 42.315 1.00 14.75 65 ALA B O 1
ATOM 3976 N N . LEU B 1 66 ? 17.867 19.669 44.148 1.00 14.52 66 LEU B N 1
ATOM 3977 C CA . LEU B 1 66 ? 17.115 20.928 43.897 1.00 15.24 66 LEU B CA 1
ATOM 3978 C C . LEU B 1 66 ? 17.903 22.159 44.402 1.00 15.09 66 LEU B C 1
ATOM 3979 O O . LEU B 1 66 ? 17.338 23.301 44.333 1.00 14.12 66 LEU B O 1
ATOM 3984 N N . GLY B 1 67 ? 19.155 21.991 44.826 1.00 14.31 67 GLY B N 1
ATOM 3985 C CA . GLY B 1 67 ? 20.025 23.126 45.193 1.00 14.97 67 GLY B CA 1
ATOM 3986 C C . GLY B 1 67 ? 19.836 23.571 46.633 1.00 16.34 67 GLY B C 1
ATOM 3987 O O . GLY B 1 67 ? 20.238 24.684 46.979 1.00 14.99 67 GLY B O 1
ATOM 3988 N N . GLY B 1 68 ? 19.264 22.727 47.483 1.00 15.15 68 GLY B N 1
ATOM 3989 C CA . GLY B 1 68 ? 19.065 23.085 48.897 1.00 14.88 68 GLY B CA 1
ATOM 3990 C C . GLY B 1 68 ? 20.368 23.346 49.629 1.00 14.98 68 GLY B C 1
ATOM 3991 O O . GLY B 1 68 ? 21.416 22.755 49.276 1.00 15.72 68 GLY B O 1
ATOM 3992 N N . SER B 1 69 ? 20.309 24.185 50.651 1.00 15.54 69 SER B N 1
ATOM 3993 C CA . SER B 1 69 ? 21.460 24.516 51.537 1.00 17.34 69 SER B CA 1
ATOM 3994 C C . SER B 1 69 ? 21.574 23.455 52.648 1.00 17.23 69 SER B C 1
ATOM 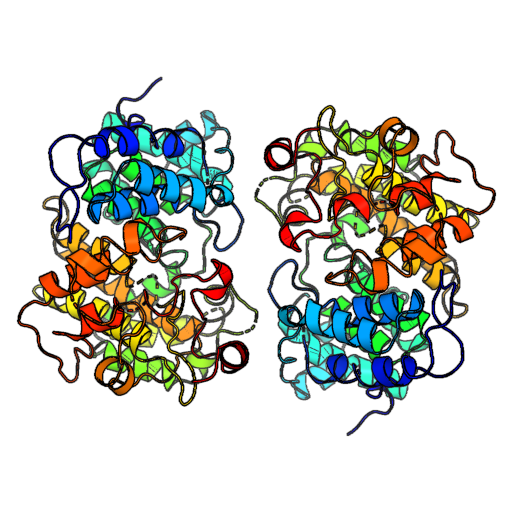3995 O O . SER B 1 69 ? 20.670 22.597 52.744 1.00 14.15 69 SER B O 1
ATOM 3998 N N . SER B 1 70 ? 22.626 23.531 53.478 1.00 17.81 70 SER B N 1
ATOM 3999 C CA . SER B 1 70 ? 22.748 22.761 54.757 1.00 19.41 70 SER B CA 1
ATOM 4000 C C . SER B 1 70 ? 21.449 22.806 55.562 1.00 17.58 70 SER B C 1
ATOM 4001 O O . SER B 1 70 ? 20.995 21.717 56.033 1.00 16.97 70 SER B O 1
ATOM 4004 N N . ALA B 1 71 ? 20.855 23.992 55.738 1.00 15.86 71 ALA B N 1
ATOM 4005 C CA . ALA B 1 71 ? 19.669 24.178 56.612 1.00 16.34 71 ALA B CA 1
ATOM 4006 C C . ALA B 1 71 ? 18.481 23.412 56.002 1.00 14.94 71 ALA B C 1
ATOM 4007 O O . ALA B 1 71 ? 17.689 22.798 56.760 1.00 14.44 71 ALA B O 1
ATOM 4009 N N . ASP B 1 72 ? 18.391 23.385 54.672 1.00 15.60 72 ASP B N 1
ATOM 4010 C CA . ASP B 1 72 ? 17.295 22.684 53.947 1.00 14.92 72 ASP B CA 1
ATOM 4011 C C . ASP B 1 72 ? 17.489 21.174 54.084 1.00 15.11 72 ASP B C 1
ATOM 4012 O O . ASP B 1 72 ? 16.462 20.432 54.265 1.00 15.89 72 ASP B O 1
ATOM 4017 N N . LEU B 1 73 ? 18.730 20.694 54.082 1.00 14.98 73 LEU B N 1
ATOM 4018 C CA . LEU B 1 73 ? 18.979 19.247 54.295 1.00 14.89 73 LEU B CA 1
ATOM 4019 C C . LEU B 1 73 ? 18.650 18.877 55.736 1.00 16.00 73 LEU B C 1
ATOM 4020 O O . LEU B 1 73 ? 18.082 17.801 55.954 1.00 14.50 73 LEU B O 1
ATOM 4025 N N . GLU B 1 74 ? 18.972 19.752 56.687 1.00 17.08 74 GLU B N 1
ATOM 4026 C CA . GLU B 1 74 ? 18.734 19.485 58.130 1.00 19.29 74 GLU B CA 1
ATOM 4027 C C . GLU B 1 74 ? 17.212 19.484 58.323 1.00 15.98 74 GLU B C 1
ATOM 4028 O O . GLU B 1 74 ? 16.706 18.673 59.085 1.00 17.55 74 GLU B O 1
ATOM 4034 N N . ARG B 1 75 ? 16.492 20.354 57.622 1.00 15.77 75 ARG B N 1
ATOM 4035 C CA . ARG B 1 75 ? 15.012 20.365 57.638 1.00 15.07 75 ARG B CA 1
ATOM 4036 C C . ARG B 1 75 ? 14.473 19.016 57.135 1.00 14.54 75 ARG B C 1
ATOM 4037 O O . ARG B 1 75 ? 13.656 18.378 57.856 1.00 14.95 75 ARG B O 1
ATOM 4045 N N . ALA B 1 76 ? 14.908 18.581 55.946 1.00 15.40 76 ALA B N 1
ATOM 4046 C CA . ALA B 1 76 ? 14.506 17.294 55.354 1.00 16.58 76 ALA B CA 1
ATOM 4047 C C . ALA B 1 76 ? 14.705 16.182 56.389 1.00 16.94 76 ALA B C 1
ATOM 4048 O O . ALA B 1 76 ? 13.812 15.345 56.587 1.00 14.78 76 ALA B O 1
ATOM 4050 N N . TYR B 1 77 ? 15.885 16.154 56.997 1.00 17.32 77 TYR B N 1
ATOM 4051 C CA . TYR B 1 77 ? 16.278 15.086 57.941 1.00 16.88 77 TYR B CA 1
ATOM 4052 C C . TYR B 1 77 ? 15.332 15.124 59.148 1.00 16.21 77 TYR B C 1
ATOM 4053 O O . TYR B 1 77 ? 14.789 14.064 59.555 1.00 16.07 77 TYR B O 1
ATOM 4062 N N . ARG B 1 78 ? 15.048 16.312 59.673 1.00 17.04 78 ARG B N 1
ATOM 4063 C CA . ARG B 1 78 ? 14.197 16.454 60.891 1.00 19.56 78 ARG B CA 1
ATOM 4064 C C . ARG B 1 78 ? 12.754 16.122 60.535 1.00 19.82 78 ARG B C 1
ATOM 4065 O O . ARG B 1 78 ? 12.128 15.462 61.331 1.00 16.50 78 ARG B O 1
ATOM 4073 N N . ASP B 1 79 ? 12.268 16.535 59.352 1.00 18.35 79 ASP B N 1
ATOM 4074 C CA . ASP B 1 79 ? 10.891 16.215 58.899 1.00 17.54 79 ASP B CA 1
ATOM 4075 C C . ASP B 1 79 ? 10.689 14.690 58.826 1.00 16.95 79 ASP B C 1
ATOM 4076 O O . ASP B 1 79 ? 9.522 14.228 58.991 1.00 17.19 79 ASP B O 1
ATOM 4081 N N . ASP B 1 80 ? 11.749 13.923 58.569 1.00 15.69 80 ASP B N 1
ATOM 4082 C CA . ASP B 1 80 ? 11.618 12.462 58.437 1.00 16.28 80 ASP B CA 1
ATOM 4083 C C . ASP B 1 80 ? 12.009 11.751 59.736 1.00 16.32 80 ASP B C 1
ATOM 4084 O O . ASP B 1 80 ? 12.158 10.513 59.671 1.00 14.29 80 ASP B O 1
ATOM 4089 N N . ASP B 1 81 ? 12.040 12.461 60.873 1.00 14.82 81 ASP B N 1
ATOM 4090 C CA . ASP B 1 81 ? 12.271 11.848 62.210 1.00 17.45 81 ASP B CA 1
ATOM 4091 C C . ASP B 1 81 ? 11.347 10.639 62.416 1.00 17.57 81 ASP B C 1
ATOM 4092 O O . ASP B 1 81 ? 11.814 9.599 62.871 1.00 16.41 81 ASP B O 1
ATOM 4097 N N . PRO B 1 82 ? 10.045 10.689 62.055 1.00 18.64 82 PRO B N 1
ATOM 4098 C CA . PRO B 1 82 ? 9.143 9.539 62.203 1.00 19.93 82 PRO B CA 1
ATOM 4099 C C . PRO B 1 82 ? 9.592 8.296 61.419 1.00 19.42 82 PRO B C 1
ATOM 4100 O O . PRO B 1 82 ? 9.287 7.164 61.797 1.00 20.11 82 PRO B O 1
ATOM 4104 N N . HIS B 1 83 ? 10.326 8.492 60.337 1.00 18.16 83 HIS B N 1
ATOM 4105 C CA . HIS B 1 83 ? 10.785 7.378 59.482 1.00 16.52 83 HIS B CA 1
ATOM 4106 C C . HIS B 1 83 ? 12.030 6.709 60.078 1.00 16.65 83 HIS B C 1
ATOM 4107 O O . HIS B 1 83 ? 12.519 5.721 59.484 1.00 16.42 83 HIS B O 1
ATOM 4114 N N . GLN B 1 84 ? 12.611 7.286 61.123 1.00 16.50 84 GLN B N 1
ATOM 4115 C CA . GLN B 1 84 ? 13.950 6.906 61.624 1.00 16.49 84 GLN B CA 1
ATOM 4116 C C . GLN B 1 84 ? 13.856 6.099 62.925 1.00 17.84 84 GLN B C 1
ATOM 4117 O O . GLN B 1 84 ? 13.699 6.709 64.025 1.00 17.69 84 GLN B O 1
ATOM 4123 N N . VAL B 1 85 ? 13.916 4.787 62.817 1.00 16.19 85 VAL B N 1
ATOM 4124 C CA . VAL B 1 85 ? 13.908 3.900 64.012 1.00 16.23 85 VAL B CA 1
ATOM 4125 C C . VAL B 1 85 ? 15.167 3.046 64.004 1.00 15.99 85 VAL B C 1
ATOM 4126 O O . VAL B 1 85 ? 15.784 2.886 62.952 1.00 16.27 85 VAL B O 1
ATOM 4130 N N . PRO B 1 86 ? 15.628 2.515 65.164 1.00 16.44 86 PRO B N 1
ATOM 4131 C CA . PRO B 1 86 ? 16.908 1.795 65.209 1.00 17.68 86 PRO B CA 1
ATOM 4132 C C . PRO B 1 86 ? 16.953 0.619 64.226 1.00 16.75 86 PRO B C 1
ATOM 4133 O O . PRO B 1 86 ? 16.036 -0.178 64.179 1.00 17.24 86 PRO B O 1
ATOM 4137 N N . ILE B 1 87 ? 18.063 0.543 63.488 1.00 16.26 87 ILE B N 1
ATOM 4138 C CA . ILE B 1 87 ? 18.352 -0.580 62.555 1.00 16.50 87 ILE B CA 1
ATOM 4139 C C . ILE B 1 87 ? 18.371 -1.882 63.365 1.00 17.40 87 ILE B C 1
ATOM 4140 O O . ILE B 1 87 ? 18.872 -1.888 64.515 1.00 15.50 87 ILE B O 1
ATOM 4145 N N . GLY B 1 88 ? 17.836 -2.950 62.787 1.00 19.13 88 GLY B N 1
ATOM 4146 C CA . GLY B 1 88 ? 17.813 -4.274 63.424 1.00 20.43 88 GLY B CA 1
ATOM 4147 C C . GLY B 1 88 ? 19.210 -4.820 63.652 1.00 19.69 88 GLY B C 1
ATOM 4148 O O . GLY B 1 88 ? 20.148 -4.476 62.878 1.00 20.11 88 GLY B O 1
ATOM 4149 N N . ALA B 1 89 ? 19.371 -5.559 64.756 1.00 23.43 89 ALA B N 1
ATOM 4150 C CA . ALA B 1 89 ? 20.610 -6.310 65.059 1.00 23.38 89 ALA B CA 1
ATOM 4151 C C . ALA B 1 89 ? 20.886 -7.229 63.862 1.00 21.46 89 ALA B C 1
ATOM 4152 O O . ALA B 1 89 ? 19.939 -7.787 63.306 1.00 23.02 89 ALA B O 1
ATOM 4154 N N . VAL B 1 90 ? 22.143 -7.329 63.468 1.00 22.82 90 VAL B N 1
ATOM 4155 C CA . VAL B 1 90 ? 22.636 -8.273 62.421 1.00 21.90 90 VAL B CA 1
ATOM 4156 C C . VAL B 1 90 ? 22.983 -9.613 63.082 1.00 22.90 90 VAL B C 1
ATOM 4157 O O . VAL B 1 90 ? 23.723 -9.627 64.080 1.00 21.62 90 VAL B O 1
ATOM 4161 N N . ASP B 1 91 ? 22.484 -10.692 62.502 1.00 20.32 91 ASP B N 1
ATOM 4162 C CA . ASP B 1 91 ? 22.938 -12.063 62.795 1.00 21.88 91 ASP B CA 1
ATOM 4163 C C . ASP B 1 91 ? 23.998 -12.445 61.749 1.00 18.97 91 ASP B C 1
ATOM 4164 O O . ASP B 1 91 ? 23.645 -12.736 60.595 1.00 17.82 91 ASP B O 1
ATOM 4169 N N . HIS B 1 92 ? 25.274 -12.494 62.143 1.00 19.51 92 HIS B N 1
ATOM 4170 C CA . HIS B 1 92 ? 26.406 -12.761 61.217 1.00 20.36 92 HIS B CA 1
ATOM 4171 C C . HIS B 1 92 ? 26.399 -14.200 60.674 1.00 20.21 92 HIS B C 1
ATOM 4172 O O . HIS B 1 92 ? 26.935 -14.434 59.563 1.00 22.22 92 HIS B O 1
ATOM 4179 N N . SER B 1 93 ? 25.812 -15.134 61.412 1.00 21.30 93 SER B N 1
ATOM 4180 C CA . SER B 1 93 ? 25.549 -16.526 60.993 1.00 22.94 93 SER B CA 1
ATOM 4181 C C . SER B 1 93 ? 24.565 -16.531 59.808 1.00 21.50 93 SER B C 1
ATOM 4182 O O . SER B 1 93 ? 24.807 -17.218 58.777 1.00 20.33 93 SER B O 1
ATOM 4185 N N . VAL B 1 94 ? 23.491 -15.759 59.917 1.00 20.14 94 VAL B N 1
ATOM 4186 C CA . VAL B 1 94 ? 22.535 -15.598 58.798 1.00 19.62 94 VAL B CA 1
ATOM 4187 C C . VAL B 1 94 ? 23.263 -14.953 57.610 1.00 18.69 94 VAL B C 1
ATOM 4188 O O . VAL B 1 94 ? 23.119 -15.433 56.473 1.00 18.37 94 VAL B O 1
ATOM 4192 N N . VAL B 1 95 ? 24.056 -13.909 57.845 1.00 19.47 95 VAL B N 1
ATOM 4193 C CA . VAL B 1 95 ? 24.775 -13.207 56.739 1.00 17.56 95 VAL B CA 1
ATOM 4194 C C . VAL B 1 95 ? 25.649 -14.211 55.940 1.00 18.23 95 VAL B C 1
ATOM 4195 O O . VAL B 1 95 ? 25.599 -14.220 54.658 1.00 17.95 95 VAL B O 1
ATOM 4199 N N . ALA B 1 96 ? 26.417 -15.051 56.608 1.00 18.02 96 ALA B N 1
ATOM 4200 C CA . ALA B 1 96 ? 27.231 -16.113 55.968 1.00 19.35 96 ALA B CA 1
ATOM 4201 C C . ALA B 1 96 ? 26.328 -17.050 55.158 1.00 20.07 96 ALA B C 1
ATOM 4202 O O . ALA B 1 96 ? 26.686 -17.352 54.019 1.00 22.35 96 ALA B O 1
ATOM 4204 N N . SER B 1 97 ? 25.175 -17.454 55.693 1.00 19.22 97 SER B N 1
ATOM 4205 C CA . SER B 1 97 ? 24.243 -18.414 55.026 1.00 21.57 97 SER B CA 1
ATOM 4206 C C . SER B 1 97 ? 23.607 -17.794 53.766 1.00 23.13 97 SER B C 1
ATOM 4207 O O . SER B 1 97 ? 23.201 -18.564 52.843 1.00 21.12 97 SER B O 1
ATOM 4210 N N . LEU B 1 98 ? 23.542 -16.451 53.670 1.00 21.10 98 LEU B N 1
ATOM 4211 C CA . LEU B 1 98 ? 22.852 -15.788 52.521 1.00 20.07 98 LEU B CA 1
ATOM 4212 C C . LEU B 1 98 ? 23.603 -15.978 51.197 1.00 20.27 98 LEU B C 1
ATOM 4213 O O . LEU B 1 98 ? 23.014 -15.717 50.092 1.00 18.64 98 LEU B O 1
ATOM 4218 N N . LYS B 1 99 ? 24.848 -16.424 51.255 1.00 20.42 99 LYS B N 1
ATOM 4219 C CA . LYS B 1 99 ? 25.645 -16.684 50.037 1.00 24.87 99 LYS B CA 1
ATOM 4220 C C . LYS B 1 99 ? 25.075 -17.919 49.323 1.00 21.98 99 LYS B C 1
ATOM 4221 O O . LYS B 1 99 ? 25.249 -18.018 48.107 1.00 21.11 99 LYS B O 1
ATOM 4227 N N . ASP B 1 100 ? 24.402 -18.803 50.050 1.00 20.59 100 ASP B N 1
ATOM 4228 C CA . ASP B 1 100 ? 23.688 -19.972 49.469 1.00 20.48 100 ASP B CA 1
ATOM 4229 C C . ASP B 1 100 ? 22.404 -19.464 48.816 1.00 20.35 100 ASP B C 1
ATOM 4230 O O . ASP B 1 100 ? 21.571 -18.924 49.511 1.00 20.30 100 ASP B O 1
ATOM 4235 N N . PRO B 1 101 ? 22.177 -19.594 47.489 1.00 21.70 101 PRO B N 1
ATOM 4236 C CA . PRO B 1 101 ? 21.037 -18.913 46.872 1.00 22.82 101 PRO B CA 1
ATOM 4237 C C . PRO B 1 101 ? 19.691 -19.469 47.360 1.00 20.52 101 PRO B C 1
ATOM 4238 O O . PRO B 1 101 ? 18.732 -18.717 47.373 1.00 18.65 101 PRO B O 1
ATOM 4242 N N . ARG B 1 102 ? 19.613 -20.737 47.788 1.00 19.17 102 ARG B N 1
ATOM 4243 C CA . ARG B 1 102 ? 18.325 -21.283 48.262 1.00 19.86 102 ARG B CA 1
ATOM 4244 C C . ARG B 1 102 ? 17.994 -20.631 49.596 1.00 19.57 102 ARG B C 1
ATOM 4245 O O . ARG B 1 102 ? 16.819 -20.390 49.807 1.00 19.91 102 ARG B O 1
ATOM 4253 N N . ILE B 1 103 ? 18.983 -20.386 50.459 1.00 19.12 103 ILE B N 1
ATOM 4254 C CA . ILE B 1 103 ? 18.718 -19.718 51.770 1.00 18.86 103 ILE B CA 1
ATOM 4255 C C . ILE B 1 103 ? 18.350 -18.244 51.500 1.00 17.84 103 ILE B C 1
ATOM 4256 O O . ILE B 1 103 ? 17.496 -17.715 52.176 1.00 19.19 103 ILE B O 1
ATOM 4261 N N . PHE B 1 104 ? 19.046 -17.624 50.567 1.00 17.44 104 PHE B N 1
ATOM 4262 C CA . PHE B 1 104 ? 18.847 -16.224 50.124 1.00 16.77 104 PHE B CA 1
ATOM 4263 C C . PHE B 1 104 ? 17.369 -16.059 49.787 1.00 17.44 104 PHE B C 1
ATOM 4264 O O . PHE B 1 104 ? 16.721 -15.209 50.418 1.00 16.39 104 PHE B O 1
ATOM 4272 N N . ILE B 1 105 ? 16.851 -16.920 48.900 1.00 17.82 105 ILE B N 1
ATOM 4273 C CA . ILE B 1 105 ? 15.425 -16.889 48.454 1.00 18.33 105 ILE B CA 1
ATOM 4274 C C . ILE B 1 105 ? 14.532 -17.143 49.674 1.00 19.77 105 ILE B C 1
ATOM 4275 O O . ILE B 1 105 ? 13.529 -16.434 49.800 1.00 17.16 105 ILE B O 1
ATOM 4280 N N . HIS B 1 106 ? 14.895 -18.101 50.538 1.00 19.56 106 HIS B N 1
ATOM 4281 C CA . HIS B 1 106 ? 14.025 -18.557 51.647 1.00 20.93 106 HIS B CA 1
ATOM 4282 C C . HIS B 1 106 ? 13.759 -17.393 52.598 1.00 18.90 106 HIS B C 1
ATOM 4283 O O . HIS B 1 106 ? 12.648 -17.324 53.118 1.00 19.09 106 HIS B O 1
ATOM 4290 N N . ARG B 1 107 ? 14.759 -16.540 52.820 1.00 17.10 107 ARG B N 1
ATOM 4291 C CA . ARG B 1 107 ? 14.700 -15.478 53.830 1.00 19.38 107 ARG B CA 1
ATOM 4292 C C . ARG B 1 107 ? 14.150 -14.185 53.229 1.00 17.11 107 ARG B C 1
ATOM 4293 O O . ARG B 1 107 ? 13.969 -13.264 53.999 1.00 17.37 107 ARG B O 1
ATOM 4309 N N . GLN B 1 109 ? 11.414 -11.398 51.584 1.00 15.83 109 GLN B N 1
ATOM 4310 C CA . GLN B 1 109 ? 10.053 -10.957 51.830 1.00 16.43 109 GLN B CA 1
ATOM 4311 C C . GLN B 1 109 ? 9.757 -10.888 53.331 1.00 17.32 109 GLN B C 1
ATOM 4312 O O . GLN B 1 109 ? 8.573 -10.889 53.694 1.00 16.03 109 GLN B O 1
ATOM 4318 N N . ARG B 1 110 ? 10.790 -10.846 54.161 1.00 16.90 110 ARG B N 1
ATOM 4319 C CA . ARG B 1 110 ? 10.636 -10.662 55.627 1.00 18.91 110 ARG B CA 1
ATOM 4320 C C . ARG B 1 110 ? 11.256 -9.339 56.049 1.00 17.13 110 ARG B C 1
ATOM 4321 O O . ARG B 1 110 ? 12.490 -9.232 55.960 1.00 15.31 110 ARG B O 1
ATOM 4329 N N . LEU B 1 111 ? 10.449 -8.370 56.484 1.00 16.16 111 LEU B N 1
ATOM 4330 C CA . LEU B 1 111 ? 10.986 -7.008 56.725 1.00 16.74 111 LEU B CA 1
ATOM 4331 C C . LEU B 1 111 ? 12.115 -7.059 57.751 1.00 17.58 111 LEU B C 1
ATOM 4332 O O . LEU B 1 111 ? 13.011 -6.230 57.661 1.00 16.34 111 LEU B O 1
ATOM 4337 N N . ASP B 1 112 ? 12.047 -7.964 58.724 1.00 18.35 112 ASP B N 1
ATOM 4338 C CA . ASP B 1 112 ? 13.028 -7.962 59.839 1.00 19.77 112 ASP B CA 1
ATOM 4339 C C . ASP B 1 112 ? 14.420 -8.388 59.348 1.00 19.43 112 ASP B C 1
ATOM 4340 O O . ASP B 1 112 ? 15.342 -8.343 60.149 1.00 19.79 112 ASP B O 1
ATOM 4345 N N . GLN B 1 113 ? 14.567 -8.810 58.099 1.00 18.03 113 GLN B N 1
ATOM 4346 C CA . GLN B 1 113 ? 15.862 -9.276 57.536 1.00 17.02 113 GLN B CA 1
ATOM 4347 C C . GLN B 1 113 ? 16.641 -8.115 56.929 1.00 16.26 113 GLN B C 1
ATOM 4348 O O . GLN B 1 113 ? 17.727 -8.374 56.317 1.00 14.18 113 GLN B O 1
ATOM 4354 N N . TYR B 1 114 ? 16.084 -6.896 56.939 1.00 15.71 114 TYR B N 1
ATOM 4355 C CA . TYR B 1 114 ? 16.742 -5.770 56.235 1.00 15.71 114 TYR B CA 1
ATOM 4356 C C . TYR B 1 114 ? 18.234 -5.719 56.623 1.00 16.10 114 TYR B C 1
ATOM 4357 O O . TYR B 1 114 ? 19.116 -5.697 55.755 1.00 16.13 114 TYR B O 1
ATOM 4366 N N . SER B 1 115 ? 18.560 -5.649 57.904 1.00 15.87 115 SER B N 1
ATOM 4367 C CA . SER B 1 115 ? 19.966 -5.435 58.321 1.00 16.78 115 SER B CA 1
ATOM 4368 C C . SER B 1 115 ? 20.856 -6.626 57.917 1.00 16.85 115 SER B C 1
ATOM 4369 O O . SER B 1 115 ? 22.050 -6.399 57.559 1.00 16.61 115 SER B O 1
ATOM 4372 N N . ASN B 1 116 ? 20.313 -7.840 57.904 1.00 15.67 116 ASN B N 1
ATOM 4373 C CA . ASN B 1 116 ? 21.084 -9.024 57.492 1.00 15.41 116 ASN B CA 1
ATOM 4374 C C . ASN B 1 116 ? 21.418 -8.925 55.994 1.00 15.90 116 ASN B C 1
ATOM 4375 O O . ASN B 1 116 ? 22.560 -9.167 55.601 1.00 15.21 116 ASN B O 1
ATOM 4380 N N . TYR B 1 117 ? 20.451 -8.576 55.172 1.00 17.17 117 TYR B N 1
ATOM 4381 C CA . TYR B 1 117 ? 20.694 -8.403 53.719 1.00 15.38 117 TYR B CA 1
ATOM 4382 C C . TYR B 1 117 ? 21.606 -7.203 53.496 1.00 14.18 117 TYR B C 1
ATOM 4383 O O . TYR B 1 117 ? 22.420 -7.274 52.579 1.00 13.13 117 TYR B O 1
ATOM 4392 N N . LEU B 1 118 ? 21.465 -6.138 54.269 1.00 14.87 118 LEU B N 1
ATOM 4393 C CA . LEU B 1 118 ? 22.378 -4.962 54.135 1.00 15.77 118 LEU B CA 1
ATOM 4394 C C . LEU B 1 118 ? 23.844 -5.382 54.369 1.00 17.17 118 LEU B C 1
ATOM 4395 O O . LEU B 1 118 ? 24.726 -5.016 53.522 1.00 16.55 118 LEU B O 1
ATOM 4400 N N . ARG B 1 119 ? 24.124 -6.097 55.463 1.00 17.32 119 ARG B N 1
ATOM 4401 C CA . ARG B 1 119 ? 25.526 -6.563 55.736 1.00 17.50 119 ARG B CA 1
ATOM 4402 C C . ARG B 1 119 ? 26.000 -7.511 54.606 1.00 16.77 119 ARG B C 1
ATOM 4403 O O . ARG B 1 119 ? 27.118 -7.348 54.077 1.00 17.49 119 ARG B O 1
ATOM 4411 N N . PHE B 1 120 ? 25.171 -8.477 54.210 1.00 16.88 120 PHE B N 1
ATOM 4412 C CA . PHE B 1 120 ? 25.424 -9.375 53.064 1.00 16.59 120 PHE B CA 1
ATOM 4413 C C . PHE B 1 120 ? 25.809 -8.567 51.812 1.00 17.28 120 PHE B C 1
ATOM 4414 O O . PHE B 1 120 ? 26.853 -8.849 51.199 1.00 15.97 120 PHE B O 1
ATOM 4422 N N . PHE B 1 121 ? 24.977 -7.618 51.375 1.00 15.36 121 PHE B N 1
ATOM 4423 C CA . PHE B 1 121 ? 25.244 -6.860 50.128 1.00 15.64 121 PHE B CA 1
ATOM 4424 C C . PHE B 1 121 ? 26.477 -5.955 50.303 1.00 16.32 121 PHE B C 1
ATOM 4425 O O . PHE B 1 121 ? 27.249 -5.826 49.298 1.00 17.65 121 PHE B O 1
ATOM 4433 N N . GLU B 1 122 ? 26.693 -5.351 51.476 1.00 15.96 122 GLU B N 1
ATOM 4434 C CA . GLU B 1 122 ? 27.937 -4.557 51.699 1.00 18.23 122 GLU B CA 1
ATOM 4435 C C . GLU B 1 122 ? 29.161 -5.479 51.521 1.00 21.02 122 GLU B C 1
ATOM 4436 O O . GLU B 1 122 ? 30.114 -5.074 50.828 1.00 18.31 122 GLU B O 1
ATOM 4442 N N . GLU B 1 123 ? 29.116 -6.689 52.076 1.00 19.88 123 GLU B N 1
ATOM 4443 C CA . GLU B 1 123 ? 30.244 -7.658 51.932 1.00 21.25 123 GLU B CA 1
ATOM 4444 C C . GLU B 1 123 ? 30.422 -8.040 50.461 1.00 22.30 123 GLU B C 1
ATOM 4445 O O . GLU B 1 123 ? 31.568 -7.993 50.007 1.00 22.56 123 GLU B O 1
ATOM 4451 N N . ARG B 1 124 ? 29.344 -8.374 49.741 1.00 19.95 124 ARG B N 1
ATOM 4452 C CA . ARG B 1 124 ? 29.439 -8.818 48.331 1.00 21.25 124 ARG B CA 1
ATOM 4453 C C . ARG B 1 124 ? 29.964 -7.629 47.521 1.00 20.56 124 ARG B C 1
ATOM 4454 O O . ARG B 1 124 ? 30.823 -7.844 46.638 1.00 18.87 124 ARG B O 1
ATOM 4462 N N . ILE B 1 125 ? 29.474 -6.414 47.777 1.00 18.82 125 ILE B N 1
ATOM 4463 C CA . ILE B 1 125 ? 29.907 -5.219 47.012 1.00 18.91 125 ILE B CA 1
ATOM 4464 C C . ILE B 1 125 ? 31.376 -4.911 47.329 1.00 19.85 125 ILE B C 1
ATOM 4465 O O . ILE B 1 125 ? 32.116 -4.521 46.419 1.00 18.04 125 ILE B O 1
ATOM 4470 N N . GLU B 1 126 ? 31.809 -5.073 48.574 1.00 20.85 126 GLU B N 1
ATOM 4471 C CA . GLU B 1 126 ? 33.248 -4.886 48.906 1.00 22.76 126 GLU B CA 1
ATOM 4472 C C . GLU B 1 126 ? 34.109 -5.800 48.014 1.00 25.41 126 GLU B C 1
ATOM 4473 O O . GLU B 1 126 ? 35.158 -5.343 47.563 1.00 23.64 126 GLU B O 1
ATOM 4479 N N . ALA B 1 127 ? 33.687 -7.042 47.789 1.00 22.00 127 ALA B N 1
ATOM 4480 C CA . ALA B 1 127 ? 34.465 -8.056 47.040 1.00 25.85 127 ALA B CA 1
ATOM 4481 C C . ALA B 1 127 ? 34.369 -7.784 45.539 1.00 25.08 127 ALA B C 1
ATOM 4482 O O . ALA B 1 127 ? 35.398 -7.939 44.877 1.00 25.52 127 ALA B O 1
ATOM 4484 N N . ARG B 1 128 ? 33.183 -7.469 45.009 1.00 21.74 128 ARG B N 1
ATOM 4485 C CA . ARG B 1 128 ? 32.929 -7.577 43.552 1.00 22.14 128 ARG B CA 1
ATOM 4486 C C . ARG B 1 128 ? 32.621 -6.225 42.932 1.00 21.02 128 ARG B C 1
ATOM 4487 O O . ARG B 1 128 ? 32.596 -6.132 41.673 1.00 19.42 128 ARG B O 1
ATOM 4495 N N . GLY B 1 129 ? 32.357 -5.193 43.723 1.00 19.65 129 GLY B N 1
ATOM 4496 C CA . GLY B 1 129 ? 31.930 -3.935 43.083 1.00 20.99 129 GLY B CA 1
ATOM 4497 C C . GLY B 1 129 ? 30.418 -3.905 42.883 1.00 20.47 129 GLY B C 1
ATOM 4498 O O . GLY B 1 129 ? 29.793 -4.969 42.678 1.00 19.01 129 GLY B O 1
ATOM 4499 N N . TRP B 1 130 ? 29.821 -2.716 42.989 1.00 19.25 130 TRP B N 1
ATOM 4500 C CA . TRP B 1 130 ? 28.347 -2.601 43.062 1.00 18.84 130 TRP B CA 1
ATOM 4501 C C . TRP B 1 130 ? 27.701 -2.993 41.719 1.00 18.95 130 TRP B C 1
ATOM 4502 O O . TRP B 1 130 ? 26.605 -3.573 41.726 1.00 18.81 130 TRP B O 1
ATOM 4513 N N . LYS B 1 131 ? 28.357 -2.728 40.593 1.00 19.39 131 LYS B N 1
ATOM 4514 C CA . LYS B 1 131 ? 27.765 -3.003 39.260 1.00 18.59 131 LYS B CA 1
ATOM 4515 C C . LYS B 1 131 ? 27.612 -4.512 39.085 1.00 20.25 131 LYS B C 1
ATOM 4516 O O . LYS B 1 131 ? 26.530 -4.958 38.674 1.00 20.03 131 LYS B O 1
ATOM 4522 N N . ALA B 1 132 ? 28.657 -5.261 39.410 1.00 17.52 132 ALA B N 1
ATOM 4523 C CA . ALA B 1 132 ? 28.654 -6.734 39.313 1.00 19.35 132 ALA B CA 1
ATOM 4524 C C . ALA B 1 132 ? 27.553 -7.310 40.227 1.00 17.50 132 ALA B C 1
ATOM 4525 O O . ALA B 1 132 ? 26.842 -8.223 39.817 1.00 16.93 132 ALA B O 1
ATOM 4527 N N . VAL B 1 133 ? 27.375 -6.771 41.428 1.00 16.61 133 VAL B N 1
ATOM 4528 C CA . VAL B 1 133 ? 26.391 -7.332 42.382 1.00 17.13 133 VAL B CA 1
ATOM 4529 C C . VAL B 1 133 ? 24.975 -7.002 41.893 1.00 16.18 133 VAL B C 1
ATOM 4530 O O . VAL B 1 133 ? 24.067 -7.904 41.943 1.00 19.02 133 VAL B O 1
ATOM 4534 N N . VAL B 1 134 ? 24.716 -5.777 41.455 1.00 16.80 134 VAL B N 1
ATOM 4535 C CA . VAL B 1 134 ? 23.364 -5.455 40.893 1.00 17.05 134 VAL B CA 1
ATOM 4536 C C . VAL B 1 134 ? 23.039 -6.383 39.707 1.00 17.88 134 VAL B C 1
ATOM 4537 O O . VAL B 1 134 ? 21.888 -6.899 39.625 1.00 17.16 134 VAL B O 1
ATOM 4541 N N . VAL B 1 135 ? 23.984 -6.603 38.794 1.00 19.66 135 VAL B N 1
ATOM 4542 C CA . VAL B 1 135 ? 23.701 -7.496 37.639 1.00 18.69 135 VAL B CA 1
ATOM 4543 C C . VAL B 1 135 ? 23.392 -8.892 38.187 1.00 19.25 135 VAL B C 1
ATOM 4544 O O . VAL B 1 135 ? 22.404 -9.503 37.773 1.00 19.93 135 VAL B O 1
ATOM 4548 N N . GLU B 1 136 ? 24.188 -9.377 39.115 1.00 19.82 136 GLU B N 1
ATOM 4549 C CA . GLU B 1 136 ? 24.033 -10.771 39.594 1.00 21.17 136 GLU B CA 1
ATOM 4550 C C . GLU B 1 136 ? 22.637 -10.942 40.232 1.00 20.64 136 GLU B C 1
ATOM 4551 O O . GLU B 1 136 ? 22.010 -11.994 40.028 1.00 17.86 136 GLU B O 1
ATOM 4557 N N . TYR B 1 137 ? 22.190 -9.973 41.032 1.00 18.91 137 TYR B N 1
ATOM 4558 C CA . TYR B 1 137 ? 21.020 -10.155 41.938 1.00 18.12 137 TYR B CA 1
ATOM 4559 C C . TYR B 1 137 ? 19.720 -9.584 41.343 1.00 19.20 137 TYR B C 1
ATOM 4560 O O . TYR B 1 137 ? 18.658 -9.831 41.937 1.00 17.84 137 TYR B O 1
ATOM 4569 N N . LEU B 1 138 ? 19.768 -8.844 40.239 1.00 16.60 138 LEU B N 1
ATOM 4570 C CA . LEU B 1 138 ? 18.537 -8.372 39.585 1.00 17.16 138 LEU B CA 1
ATOM 4571 C C . LEU B 1 138 ? 18.407 -8.866 38.137 1.00 17.36 138 LEU B C 1
ATOM 4572 O O . LEU B 1 138 ? 17.247 -9.036 37.685 1.00 17.76 138 LEU B O 1
ATOM 4577 N N . PHE B 1 139 ? 19.494 -8.985 37.364 1.00 17.92 139 PHE B N 1
ATOM 4578 C CA . PHE B 1 139 ? 19.388 -9.060 35.878 1.00 18.02 139 PHE B CA 1
ATOM 4579 C C . PHE B 1 139 ? 19.905 -10.393 35.303 1.00 19.13 139 PHE B C 1
ATOM 4580 O O . PHE B 1 139 ? 19.712 -10.638 34.062 1.00 21.53 139 PHE B O 1
ATOM 4588 N N . SER B 1 140 ? 20.471 -11.261 36.127 1.00 17.76 140 SER B N 1
ATOM 4589 C CA . SER B 1 140 ? 21.186 -12.487 35.669 1.00 19.33 140 SER B CA 1
ATOM 4590 C C . SER B 1 140 ? 20.223 -13.633 35.350 1.00 19.95 140 SER B C 1
ATOM 4591 O O . SER B 1 140 ? 20.702 -14.649 34.921 1.00 20.53 140 SER B O 1
ATOM 4594 N N . ARG B 1 141 ? 18.947 -13.518 35.707 1.00 19.62 141 ARG B N 1
ATOM 4595 C CA . ARG B 1 141 ? 17.870 -14.523 35.491 1.00 21.06 141 ARG B CA 1
ATOM 4596 C C . ARG B 1 141 ? 18.139 -15.803 36.280 1.00 20.50 141 ARG B C 1
ATOM 4597 O O . ARG B 1 141 ? 17.476 -16.801 35.996 1.00 18.80 141 ARG B O 1
ATOM 4605 N N . SER B 1 142 ? 18.928 -15.770 37.337 1.00 20.04 142 SER B N 1
ATOM 4606 C CA . SER B 1 142 ? 18.894 -16.838 38.369 1.00 20.42 142 SER B CA 1
ATOM 4607 C C . SER B 1 142 ? 17.514 -16.849 39.024 1.00 20.56 142 SER B C 1
ATOM 4608 O O . SER B 1 142 ? 16.791 -15.803 38.937 1.00 18.82 142 SER B O 1
ATOM 4611 N N . ASP B 1 143 ? 17.152 -17.929 39.721 1.00 20.60 143 ASP B N 1
ATOM 4612 C CA . ASP B 1 143 ? 15.912 -17.898 40.545 1.00 21.54 143 ASP B CA 1
ATOM 4613 C C . ASP B 1 143 ? 15.895 -16.667 41.461 1.00 19.40 143 ASP B C 1
ATOM 4614 O O . ASP B 1 143 ? 14.847 -15.979 41.518 1.00 19.93 143 ASP B O 1
ATOM 4619 N N . ALA B 1 144 ? 16.976 -16.419 42.193 1.00 18.86 144 ALA B N 1
ATOM 4620 C CA . ALA B 1 144 ? 17.085 -15.262 43.109 1.00 17.86 144 ALA B CA 1
ATOM 4621 C C . ALA B 1 144 ? 16.861 -13.961 42.323 1.00 17.87 144 ALA B C 1
ATOM 4622 O O . ALA B 1 144 ? 16.018 -13.148 42.757 1.00 18.01 144 ALA B O 1
ATOM 4624 N N . ALA B 1 145 ? 17.545 -13.754 41.205 1.00 16.75 145 ALA B N 1
ATOM 4625 C CA . ALA B 1 145 ? 17.448 -12.473 40.461 1.00 18.72 145 ALA B CA 1
ATOM 4626 C C . ALA B 1 145 ? 16.018 -12.284 39.922 1.00 18.07 145 ALA B C 1
ATOM 4627 O O . ALA B 1 145 ? 15.520 -11.157 39.950 1.00 17.57 145 ALA B O 1
ATOM 4629 N N . GLU B 1 146 ? 15.353 -13.333 39.440 1.00 16.45 146 GLU B N 1
ATOM 4630 C CA . GLU B 1 146 ? 13.951 -13.220 38.946 1.00 18.03 146 GLU B CA 1
ATOM 4631 C C . GLU B 1 146 ? 13.008 -12.803 40.094 1.00 17.23 146 GLU B C 1
ATOM 4632 O O . GLU B 1 146 ? 12.113 -11.965 39.841 1.00 18.16 146 GLU B O 1
ATOM 4638 N N . ALA B 1 147 ? 13.167 -13.349 41.299 1.00 16.51 147 ALA B N 1
ATOM 4639 C CA . ALA B 1 147 ? 12.373 -12.931 42.477 1.00 16.88 147 ALA B CA 1
ATOM 4640 C C . ALA B 1 147 ? 12.675 -11.474 42.814 1.00 17.72 147 ALA B C 1
ATOM 4641 O O . ALA B 1 147 ? 11.752 -10.689 43.044 1.00 16.61 147 ALA B O 1
ATOM 4651 N N . LEU B 1 149 ? 13.770 -9.162 40.928 1.00 14.86 149 LEU B N 1
ATOM 4652 C CA . LEU B 1 149 ? 13.271 -8.215 39.936 1.00 15.84 149 LEU B CA 1
ATOM 4653 C C . LEU B 1 149 ? 11.802 -7.861 40.199 1.00 16.08 149 LEU B C 1
ATOM 4654 O O . LEU B 1 149 ? 11.440 -6.704 39.991 1.00 16.19 149 LEU B O 1
ATOM 4659 N N . GLY B 1 150 ? 10.966 -8.818 40.597 1.00 16.09 150 GLY B N 1
ATOM 4660 C CA . GLY B 1 150 ? 9.570 -8.521 41.000 1.00 16.14 150 GLY B CA 1
ATOM 4661 C C . GLY B 1 150 ? 9.509 -7.662 42.272 1.00 15.94 150 GLY B C 1
ATOM 4662 O O . GLY B 1 150 ? 8.735 -6.673 42.325 1.00 17.08 150 GLY B O 1
ATOM 4663 N N . GLN B 1 151 ? 10.320 -8.003 43.261 1.00 15.08 151 GLN B N 1
ATOM 4664 C CA . GLN B 1 151 ? 10.465 -7.284 44.549 1.00 15.74 151 GLN B CA 1
ATOM 4665 C C . GLN B 1 151 ? 10.873 -5.823 44.282 1.00 14.72 151 GLN B C 1
ATOM 4666 O O . GLN B 1 151 ? 10.496 -4.928 45.062 1.00 14.47 151 GLN B O 1
ATOM 4672 N N . LEU B 1 152 ? 11.622 -5.565 43.219 1.00 14.88 152 LEU B N 1
ATOM 4673 C CA . LEU B 1 152 ? 12.179 -4.214 42.987 1.00 15.13 152 LEU B CA 1
ATOM 4674 C C . LEU B 1 152 ? 11.019 -3.209 42.864 1.00 16.06 152 LEU B C 1
ATOM 4675 O O . LEU B 1 152 ? 11.187 -2.026 43.246 1.00 14.83 152 LEU B O 1
ATOM 4680 N N . PHE B 1 153 ? 9.861 -3.665 42.371 1.00 14.25 153 PHE B N 1
ATOM 4681 C CA . PHE B 1 153 ? 8.676 -2.802 42.148 1.00 14.38 153 PHE B CA 1
ATOM 4682 C C . PHE B 1 153 ? 7.735 -2.746 43.357 1.00 15.29 153 PHE B C 1
ATOM 4683 O O . PHE B 1 153 ? 6.740 -2.026 43.258 1.00 18.18 153 PHE B O 1
ATOM 4691 N N . GLU B 1 154 ? 8.049 -3.422 44.450 1.00 13.34 154 GLU B N 1
ATOM 4692 C CA . GLU B 1 154 ? 7.121 -3.533 45.595 1.00 14.21 154 GLU B CA 1
ATOM 4693 C C . GLU B 1 154 ? 6.834 -2.188 46.277 1.00 13.67 154 GLU B C 1
ATOM 4694 O O . GLU B 1 154 ? 7.639 -1.241 46.205 1.00 13.36 154 GLU B O 1
ATOM 4700 N N . GLY B 1 155 ? 5.745 -2.146 47.031 1.00 14.33 155 GLY B N 1
ATOM 4701 C CA . GLY B 1 155 ? 5.400 -1.005 47.904 1.00 14.46 155 GLY B CA 1
ATOM 4702 C C . GLY B 1 155 ? 5.234 0.306 47.163 1.00 14.34 155 GLY B C 1
ATOM 4703 O O . GLY B 1 155 ? 5.589 1.356 47.744 1.00 16.12 155 GLY B O 1
ATOM 4704 N N . ALA B 1 156 ? 4.794 0.277 45.902 1.00 13.49 156 ALA B N 1
ATOM 4705 C CA . ALA B 1 156 ? 4.686 1.489 45.052 1.00 14.52 156 ALA B CA 1
ATOM 4706 C C . ALA B 1 156 ? 6.092 2.044 44.783 1.00 13.73 156 ALA B C 1
ATOM 4707 O O . ALA B 1 156 ? 6.296 3.266 44.791 1.00 13.31 156 ALA B O 1
ATOM 4709 N N . TYR B 1 157 ? 7.029 1.154 44.509 1.00 13.77 157 TYR B N 1
ATOM 4710 C CA . TYR B 1 157 ? 8.311 1.405 43.788 1.00 12.78 157 TYR B CA 1
ATOM 4711 C C . TYR B 1 157 ? 9.388 1.856 44.777 1.00 13.31 157 TYR B C 1
ATOM 4712 O O . TYR B 1 157 ? 10.406 2.350 44.286 1.00 12.82 157 TYR B O 1
ATOM 4721 N N . HIS B 1 158 ? 9.226 1.681 46.100 1.00 13.13 158 HIS B N 1
ATOM 4722 C CA . HIS B 1 158 ? 10.238 2.175 47.069 1.00 14.08 158 HIS B CA 1
ATOM 4723 C C . HIS B 1 158 ? 11.580 1.464 46.878 1.00 13.45 158 HIS B C 1
ATOM 4724 O O . HIS B 1 158 ? 12.576 2.165 46.928 1.00 13.55 158 HIS B O 1
ATOM 4731 N N . PRO B 1 159 ? 11.686 0.135 46.615 1.00 13.61 159 PRO B N 1
ATOM 4732 C CA . PRO B 1 159 ? 12.996 -0.477 46.399 1.00 13.97 159 PRO B CA 1
ATOM 4733 C C . PRO B 1 159 ? 13.691 0.042 45.122 1.00 14.86 159 PRO B C 1
ATOM 4734 O O . PRO B 1 159 ? 14.904 0.343 45.156 1.00 13.71 159 PRO B O 1
ATOM 4738 N N . LEU B 1 160 ? 12.922 0.199 44.042 1.00 14.60 160 LEU B N 1
ATOM 4739 C CA . LEU B 1 160 ? 13.439 0.791 42.778 1.00 14.35 160 LEU B CA 1
ATOM 4740 C C . LEU B 1 160 ? 13.982 2.201 43.079 1.00 15.07 160 LEU B C 1
ATOM 4741 O O . LEU B 1 160 ? 15.086 2.566 42.611 1.00 14.26 160 LEU B O 1
ATOM 4746 N N . ILE B 1 161 ? 13.248 3.001 43.870 1.00 15.46 161 ILE B N 1
ATOM 4747 C CA . ILE B 1 161 ? 13.701 4.365 44.223 1.00 15.17 161 ILE B CA 1
ATOM 4748 C C . ILE B 1 161 ? 15.006 4.295 45.034 1.00 15.65 161 ILE B C 1
ATOM 4749 O O . ILE B 1 161 ? 15.949 5.022 44.687 1.00 14.72 161 ILE B O 1
ATOM 4754 N N . GLN B 1 162 ? 15.057 3.460 46.066 1.00 15.72 162 GLN B N 1
ATOM 4755 C CA . GLN B 1 162 ? 16.235 3.335 46.937 1.00 15.32 162 GLN B CA 1
ATOM 4756 C C . GLN B 1 162 ? 17.468 2.935 46.103 1.00 15.33 162 GLN B C 1
ATOM 4757 O O . GLN B 1 162 ? 18.517 3.628 46.217 1.00 13.21 162 GLN B O 1
ATOM 4763 N N . LEU B 1 163 ? 17.338 1.899 45.280 1.00 14.20 163 LEU B N 1
ATOM 4764 C CA . LEU B 1 163 ? 18.422 1.420 44.395 1.00 15.69 163 LEU B CA 1
ATOM 4765 C C . LEU B 1 163 ? 18.757 2.504 43.364 1.00 15.04 163 LEU B C 1
ATOM 4766 O O . LEU B 1 163 ? 19.931 2.702 43.080 1.00 15.83 163 LEU B O 1
ATOM 4771 N N . GLY B 1 164 ? 17.748 3.146 42.785 1.00 16.05 164 GLY B N 1
ATOM 4772 C CA . GLY B 1 164 ? 17.901 4.230 41.790 1.00 13.90 164 GLY B CA 1
ATOM 4773 C C . GLY B 1 164 ? 18.786 5.355 42.300 1.00 13.66 164 GLY B C 1
ATOM 4774 O O . GLY B 1 164 ? 19.693 5.745 41.578 1.00 14.13 164 GLY B O 1
ATOM 4775 N N . PHE B 1 165 ? 18.562 5.850 43.511 1.00 13.35 165 PHE B N 1
ATOM 4776 C CA . PHE B 1 165 ? 19.414 6.912 44.084 1.00 15.31 165 PHE B CA 1
ATOM 4777 C C . PHE B 1 165 ? 20.858 6.387 44.196 1.00 14.79 165 PHE B C 1
ATOM 4778 O O . PHE B 1 165 ? 21.821 7.142 43.916 1.00 15.45 165 PHE B O 1
ATOM 4786 N N . GLY B 1 166 ? 21.029 5.139 44.651 1.00 15.74 166 GLY B N 1
ATOM 4787 C CA . GLY B 1 166 ? 22.373 4.546 44.834 1.00 14.89 166 GLY B CA 1
ATOM 4788 C C . GLY B 1 166 ? 23.101 4.484 43.491 1.00 15.25 166 GLY B C 1
ATOM 4789 O O . GLY B 1 166 ? 24.289 4.883 43.425 1.00 16.70 166 GLY B O 1
ATOM 4790 N N . ILE B 1 167 ? 22.392 4.079 42.435 1.00 16.61 167 ILE B N 1
ATOM 4791 C CA . ILE B 1 167 ? 22.943 4.022 41.053 1.00 16.61 167 ILE B CA 1
ATOM 4792 C C . ILE B 1 167 ? 23.206 5.437 40.564 1.00 16.66 167 ILE B C 1
ATOM 4793 O O . ILE B 1 167 ? 24.297 5.663 40.007 1.00 16.79 167 ILE B O 1
ATOM 4798 N N . GLU B 1 168 ? 22.273 6.368 40.789 1.00 18.29 168 GLU B N 1
ATOM 4799 C CA . GLU B 1 168 ? 22.389 7.726 40.241 1.00 17.85 168 GLU B CA 1
ATOM 4800 C C . GLU B 1 168 ? 23.659 8.390 40.798 1.00 17.94 168 GLU B C 1
ATOM 4801 O O . GLU B 1 168 ? 24.393 9.053 40.021 1.00 16.22 168 GLU B O 1
ATOM 4807 N N . PHE B 1 169 ? 23.897 8.282 42.100 1.00 17.55 169 PHE B N 1
ATOM 4808 C CA . PHE B 1 169 ? 25.027 8.965 42.761 1.00 17.69 169 PHE B CA 1
ATOM 4809 C C . PHE B 1 169 ? 26.216 7.994 42.818 1.00 19.70 169 PHE B C 1
ATOM 4810 O O . PHE B 1 169 ? 27.223 8.355 43.446 1.00 19.52 169 PHE B O 1
ATOM 4818 N N . GLU B 1 170 ? 26.097 6.789 42.252 1.00 18.32 170 GLU B N 1
ATOM 4819 C CA . GLU B 1 170 ? 27.189 5.766 42.247 1.00 18.68 170 GLU B CA 1
ATOM 4820 C C . GLU B 1 170 ? 27.728 5.617 43.677 1.00 19.68 170 GLU B C 1
ATOM 4821 O O . GLU B 1 170 ? 28.949 5.748 43.915 1.00 19.70 170 GLU B O 1
ATOM 4827 N N . LEU B 1 171 ? 26.837 5.374 44.632 1.00 17.48 171 LEU B N 1
ATOM 4828 C CA . LEU B 1 171 ? 27.172 5.252 46.072 1.00 18.71 171 LEU B CA 1
ATOM 4829 C C . LEU B 1 171 ? 27.023 3.795 46.453 1.00 18.64 171 LEU B C 1
ATOM 4830 O O . LEU B 1 171 ? 25.892 3.338 46.609 1.00 16.67 171 LEU B O 1
ATOM 4835 N N . PRO B 1 172 ? 28.128 3.036 46.544 1.00 18.25 172 PRO B N 1
ATOM 4836 C CA . PRO B 1 172 ? 28.082 1.602 46.790 1.00 19.89 172 PRO B CA 1
ATOM 4837 C C . PRO B 1 172 ? 27.258 1.193 48.010 1.00 17.64 172 PRO B C 1
ATOM 4838 O O . PRO B 1 172 ? 26.545 0.180 47.893 1.00 17.29 172 PRO B O 1
ATOM 4842 N N . GLY B 1 173 ? 27.299 1.960 49.113 1.00 15.46 173 GLY B N 1
ATOM 4843 C CA . GLY B 1 173 ? 26.543 1.598 50.333 1.00 15.89 173 GLY B CA 1
ATOM 4844 C C . GLY B 1 173 ? 25.058 1.889 50.195 1.00 15.72 173 GLY B C 1
ATOM 4845 O O . GLY B 1 173 ? 24.207 1.179 50.820 1.00 14.72 173 GLY B O 1
ATOM 4846 N N . LEU B 1 174 ? 24.713 2.838 49.328 1.00 15.84 174 LEU B N 1
ATOM 4847 C CA . LEU B 1 174 ? 23.286 3.151 49.063 1.00 15.07 174 LEU B CA 1
ATOM 4848 C C . LEU B 1 174 ? 22.753 2.115 48.095 1.00 14.76 174 LEU B C 1
ATOM 4849 O O . LEU B 1 174 ? 21.588 1.716 48.223 1.00 14.18 174 LEU B O 1
ATOM 4854 N N . VAL B 1 175 ? 23.559 1.702 47.134 1.00 14.41 175 VAL B N 1
ATOM 4855 C CA . VAL B 1 175 ? 23.190 0.523 46.289 1.00 15.29 175 VAL B CA 1
ATOM 4856 C C . VAL B 1 175 ? 22.897 -0.691 47.190 1.00 15.44 175 VAL B C 1
ATOM 4857 O O . VAL B 1 175 ? 21.886 -1.407 46.933 1.00 16.21 175 VAL B O 1
ATOM 4861 N N . ALA B 1 176 ? 23.727 -0.931 48.211 1.00 15.45 176 ALA B N 1
ATOM 4862 C CA . ALA B 1 176 ? 23.510 -2.011 49.208 1.00 17.02 176 ALA B CA 1
ATOM 4863 C C . ALA B 1 176 ? 22.157 -1.818 49.931 1.00 15.52 176 ALA B C 1
ATOM 4864 O O . ALA B 1 176 ? 21.386 -2.801 50.040 1.00 14.94 176 ALA B O 1
ATOM 4866 N N . GLU B 1 177 ? 21.822 -0.611 50.387 1.00 16.11 177 GLU B N 1
ATOM 4867 C CA . GLU B 1 177 ? 20.489 -0.347 51.008 1.00 15.86 177 GLU B CA 1
ATOM 4868 C C . GLU B 1 177 ? 19.389 -0.785 50.027 1.00 15.89 177 GLU B C 1
ATOM 4869 O O . GLU B 1 177 ? 18.407 -1.389 50.467 1.00 15.30 177 GLU B O 1
ATOM 4875 N N . GLY B 1 178 ? 19.519 -0.403 48.764 1.00 15.00 178 GLY B N 1
ATOM 4876 C CA . GLY B 1 178 ? 18.488 -0.681 47.750 1.00 15.16 178 GLY B CA 1
ATOM 4877 C C . GLY B 1 178 ? 18.287 -2.159 47.572 1.00 15.36 178 GLY B C 1
ATOM 4878 O O . GLY B 1 178 ? 17.130 -2.616 47.516 1.00 13.70 178 GLY B O 1
ATOM 4879 N N . LEU B 1 179 ? 19.390 -2.905 47.422 1.00 16.42 179 LEU B N 1
ATOM 4880 C CA . LEU B 1 179 ? 19.311 -4.376 47.215 1.00 15.14 179 LEU B CA 1
ATOM 4881 C C . LEU B 1 179 ? 18.712 -5.046 48.459 1.00 14.45 179 LEU B C 1
ATOM 4882 O O . LEU B 1 179 ? 17.912 -5.977 48.287 1.00 14.23 179 LEU B O 1
ATOM 4887 N N . ALA B 1 180 ? 19.088 -4.623 49.664 1.00 14.02 180 ALA B N 1
ATOM 4888 C CA . ALA B 1 180 ? 18.594 -5.180 50.937 1.00 13.67 180 ALA B CA 1
ATOM 4889 C C . ALA B 1 180 ? 17.095 -4.859 51.105 1.00 14.33 180 ALA B C 1
ATOM 4890 O O . ALA B 1 180 ? 16.373 -5.713 51.578 1.00 12.99 180 ALA B O 1
ATOM 4892 N N . HIS B 1 181 ? 16.687 -3.635 50.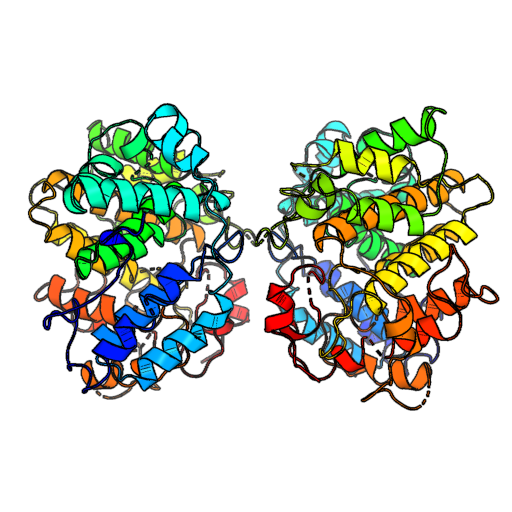747 1.00 13.68 181 HIS B N 1
ATOM 4893 C CA . HIS B 1 181 ? 15.270 -3.189 50.715 1.00 14.46 181 HIS B CA 1
ATOM 4894 C C . HIS B 1 181 ? 14.493 -4.122 49.792 1.00 14.73 181 HIS B C 1
ATOM 4895 O O . HIS B 1 181 ? 13.447 -4.693 50.228 1.00 14.44 181 HIS B O 1
ATOM 4902 N N . CYS B 1 182 ? 15.047 -4.329 48.596 1.00 15.20 182 CYS B N 1
ATOM 4903 C CA . CYS B 1 182 ? 14.469 -5.224 47.572 1.00 15.01 182 CYS B CA 1
ATOM 4904 C C . CYS B 1 182 ? 14.246 -6.620 48.191 1.00 15.16 182 CYS B C 1
ATOM 4905 O O . CYS B 1 182 ? 13.114 -7.143 48.099 1.00 13.65 182 CYS B O 1
ATOM 4908 N N . ALA B 1 183 ? 15.293 -7.244 48.745 1.00 15.08 183 ALA B N 1
ATOM 4909 C CA . ALA B 1 183 ? 15.237 -8.621 49.286 1.00 15.97 183 ALA B CA 1
ATOM 4910 C C . ALA B 1 183 ? 14.189 -8.720 50.417 1.00 15.78 183 ALA B C 1
ATOM 4911 O O . ALA B 1 183 ? 13.467 -9.777 50.501 1.00 15.35 183 ALA B O 1
ATOM 4913 N N . ALA B 1 184 ? 14.106 -7.721 51.307 1.00 15.48 184 ALA B N 1
ATOM 4914 C CA . ALA B 1 184 ? 13.328 -7.829 52.571 1.00 16.89 184 ALA B CA 1
ATOM 4915 C C . ALA B 1 184 ? 11.871 -7.372 52.428 1.00 16.64 184 ALA B C 1
ATOM 4916 O O . ALA B 1 184 ? 11.063 -7.752 53.305 1.00 16.57 184 ALA B O 1
ATOM 4918 N N . HIS B 1 185 ? 11.506 -6.712 51.328 1.00 16.34 185 HIS B N 1
ATOM 4919 C CA . HIS B 1 185 ? 10.168 -6.085 51.206 1.00 15.86 185 HIS B CA 1
ATOM 4920 C C . HIS B 1 185 ? 9.101 -7.173 51.272 1.00 16.17 185 HIS B C 1
ATOM 4921 O O . HIS B 1 185 ? 9.284 -8.209 50.645 1.00 16.74 185 HIS B O 1
ATOM 4928 N N . ASP B 1 186 ? 8.083 -6.986 52.097 1.00 15.74 186 ASP B N 1
ATOM 4929 C CA . ASP B 1 186 ? 6.969 -7.962 52.220 1.00 16.49 186 ASP B CA 1
ATOM 4930 C C . ASP B 1 186 ? 6.305 -8.052 50.837 1.00 15.40 186 ASP B C 1
ATOM 4931 O O . ASP B 1 186 ? 6.326 -7.055 50.067 1.00 15.42 186 ASP B O 1
ATOM 4936 N N . ALA B 1 187 ? 5.722 -9.207 50.495 1.00 15.36 187 ALA B N 1
ATOM 4937 C CA . ALA B 1 187 ? 5.160 -9.464 49.160 1.00 15.64 187 ALA B CA 1
ATOM 4938 C C . ALA B 1 187 ? 3.694 -9.043 49.043 1.00 15.93 187 ALA B C 1
ATOM 4939 O O . ALA B 1 187 ? 2.830 -9.374 49.918 1.00 16.01 187 ALA B O 1
ATOM 4941 N N . ALA B 1 188 ? 3.359 -8.460 47.890 1.00 15.85 188 ALA B N 1
ATOM 4942 C CA . ALA B 1 188 ? 1.957 -8.094 47.587 1.00 14.88 188 ALA B CA 1
ATOM 4943 C C . ALA B 1 188 ? 1.381 -9.077 46.567 1.00 14.91 188 ALA B C 1
ATOM 4944 O O . ALA B 1 188 ? 0.323 -8.759 46.022 1.00 14.59 188 ALA B O 1
ATOM 4946 N N . ASN B 1 189 ? 2.053 -10.187 46.260 1.00 15.29 189 ASN B N 1
ATOM 4947 C CA . ASN B 1 189 ? 1.542 -11.151 45.254 1.00 16.62 189 ASN B CA 1
ATOM 4948 C C . ASN B 1 189 ? 1.547 -10.466 43.895 1.00 15.17 189 ASN B C 1
ATOM 4949 O O . ASN B 1 189 ? 0.660 -10.746 43.120 1.00 16.32 189 ASN B O 1
ATOM 4954 N N . ILE B 1 190 ? 2.553 -9.641 43.613 1.00 15.26 190 ILE B N 1
ATOM 4955 C CA . ILE B 1 190 ? 2.793 -9.040 42.270 1.00 14.12 190 ILE B CA 1
ATOM 4956 C C . ILE B 1 190 ? 3.745 -9.911 41.444 1.00 14.65 190 ILE B C 1
ATOM 4957 O O . ILE B 1 190 ? 3.670 -9.819 40.204 1.00 15.18 190 ILE B O 1
ATOM 4962 N N . ILE B 1 191 ? 4.605 -10.738 42.045 1.00 15.31 191 ILE B N 1
ATOM 4963 C CA . ILE B 1 191 ? 5.517 -11.582 41.212 1.00 14.47 191 ILE B CA 1
ATOM 4964 C C . ILE B 1 191 ? 4.709 -12.421 40.217 1.00 14.46 191 ILE B C 1
ATOM 4965 O O . ILE B 1 191 ? 5.043 -12.460 39.037 1.00 14.85 191 ILE B O 1
ATOM 4970 N N . PRO B 1 192 ? 3.652 -13.175 40.592 1.00 15.18 192 PRO B N 1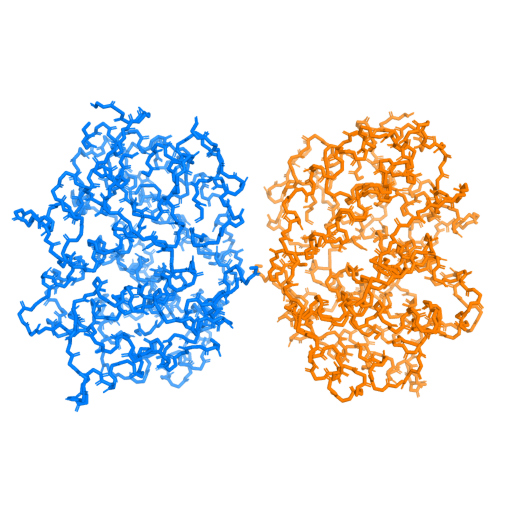
ATOM 4971 C CA . PRO B 1 192 ? 2.928 -13.968 39.587 1.00 16.17 192 PRO B CA 1
ATOM 4972 C C . PRO B 1 192 ? 2.226 -13.095 38.546 1.00 16.30 192 PRO B C 1
ATOM 4973 O O . PRO B 1 192 ? 2.039 -13.547 37.434 1.00 17.26 192 PRO B O 1
ATOM 4977 N N . PHE B 1 193 ? 1.808 -11.875 38.911 1.00 15.08 193 PHE B N 1
ATOM 4978 C CA . PHE B 1 193 ? 1.267 -10.903 37.919 1.00 15.25 193 PHE B CA 1
ATOM 4979 C C . PHE B 1 193 ? 2.348 -10.627 36.880 1.00 15.11 193 PHE B C 1
ATOM 4980 O O . PHE B 1 193 ? 2.091 -10.712 35.671 1.00 14.34 193 PHE B O 1
ATOM 4988 N N . PHE B 1 194 ? 3.565 -10.319 37.322 1.00 15.26 194 PHE B N 1
ATOM 4989 C CA . PHE B 1 194 ? 4.658 -10.035 36.346 1.00 15.12 194 PHE B CA 1
ATOM 4990 C C . PHE B 1 194 ? 4.948 -11.264 35.460 1.00 14.56 194 PHE B C 1
ATOM 4991 O O . PHE B 1 194 ? 5.188 -11.088 34.249 1.00 14.35 194 PHE B O 1
ATOM 4999 N N . GLN B 1 195 ? 5.007 -12.446 36.049 1.00 15.13 195 GLN B N 1
ATOM 5000 C CA . GLN B 1 195 ? 5.333 -13.709 35.343 1.00 16.35 195 GLN B CA 1
ATOM 5001 C C . GLN B 1 195 ? 4.242 -13.976 34.304 1.00 17.23 195 GLN B C 1
ATOM 5002 O O . GLN B 1 195 ? 4.596 -14.296 33.125 1.00 18.76 195 GLN B O 1
ATOM 5008 N N . LYS B 1 196 ? 2.981 -13.889 34.723 1.00 17.36 196 LYS B N 1
ATOM 5009 C CA . LYS B 1 196 ? 1.797 -14.168 33.864 1.00 17.08 196 LYS B CA 1
ATOM 5010 C C . LYS B 1 196 ? 1.789 -13.191 32.680 1.00 16.25 196 LYS B C 1
ATOM 5011 O O . LYS B 1 196 ? 1.681 -13.645 31.530 1.00 16.61 196 LYS B O 1
ATOM 5017 N N . ALA B 1 197 ? 1.965 -11.901 32.932 1.00 15.39 197 ALA B N 1
ATOM 5018 C CA . ALA B 1 197 ? 1.841 -10.867 31.889 1.00 16.70 197 ALA B CA 1
ATOM 5019 C C . ALA B 1 197 ? 2.996 -11.037 30.891 1.00 17.36 197 ALA B C 1
ATOM 5020 O O . ALA B 1 197 ? 2.762 -10.941 29.666 1.00 17.51 197 ALA B O 1
ATOM 5022 N N . GLU B 1 198 ? 4.214 -11.289 31.394 1.00 17.53 198 GLU B N 1
ATOM 5023 C CA . GLU B 1 198 ? 5.410 -11.482 30.536 1.00 17.16 198 GLU B CA 1
ATOM 5024 C C . GLU B 1 198 ? 5.245 -12.759 29.707 1.00 17.82 198 GLU B C 1
ATOM 5025 O O . GLU B 1 198 ? 5.555 -12.694 28.509 1.00 16.56 198 GLU B O 1
ATOM 5031 N N . LYS B 1 199 ? 4.747 -13.850 30.295 1.00 16.51 199 LYS B N 1
ATOM 5032 C CA . LYS B 1 199 ? 4.537 -15.123 29.559 1.00 18.13 199 LYS B CA 1
ATOM 5033 C C . LYS B 1 199 ? 3.522 -14.904 28.438 1.00 17.66 199 LYS B C 1
ATOM 5034 O O . LYS B 1 199 ? 3.776 -15.372 27.353 1.00 17.89 199 LYS B O 1
ATOM 5040 N N . LEU B 1 200 ? 2.465 -14.135 28.676 1.00 17.82 200 LEU B N 1
ATOM 5041 C CA . LEU B 1 200 ? 1.460 -13.829 27.633 1.00 16.29 200 LEU B CA 1
ATOM 5042 C C . LEU B 1 200 ? 2.127 -12.950 26.562 1.00 17.06 200 LEU B C 1
ATOM 5043 O O . LEU B 1 200 ? 2.018 -13.251 25.379 1.00 17.62 200 LEU B O 1
ATOM 5048 N N . ALA B 1 201 ? 2.783 -11.866 26.957 1.00 17.78 201 ALA B N 1
ATOM 5049 C CA . ALA B 1 201 ? 3.479 -10.938 26.043 1.00 17.52 201 ALA B CA 1
ATOM 5050 C C . ALA B 1 201 ? 4.462 -11.698 25.147 1.00 18.44 201 ALA B C 1
ATOM 5051 O O . ALA B 1 201 ? 4.544 -11.339 23.977 1.00 20.48 201 ALA B O 1
ATOM 5053 N N . LYS B 1 202 ? 5.218 -12.658 25.666 1.00 17.67 202 LYS B N 1
ATOM 5054 C CA . LYS B 1 202 ? 6.255 -13.396 24.881 1.00 19.97 202 LYS B CA 1
ATOM 5055 C C . LYS B 1 202 ? 5.641 -14.544 24.055 1.00 20.04 202 LYS B C 1
ATOM 5056 O O . LYS B 1 202 ? 6.394 -15.151 23.283 1.00 21.92 202 LYS B O 1
ATOM 5062 N N . SER B 1 203 ? 4.359 -14.872 24.237 1.00 19.21 203 SER B N 1
ATOM 5063 C CA . SER B 1 203 ? 3.683 -16.042 23.607 1.00 18.63 203 SER B CA 1
ATOM 5064 C C . SER B 1 203 ? 3.597 -15.853 22.088 1.00 20.53 203 SER B C 1
ATOM 5065 O O . SER B 1 203 ? 3.487 -16.855 21.381 1.00 19.01 203 SER B O 1
ATOM 5068 N N . GLY B 1 204 ? 3.567 -14.608 21.628 1.00 21.01 204 GLY B N 1
ATOM 5069 C CA . GLY B 1 204 ? 3.250 -14.299 20.226 1.00 22.61 204 GLY B CA 1
ATOM 5070 C C . GLY B 1 204 ? 1.754 -14.111 20.008 1.00 21.08 204 GLY B C 1
ATOM 5071 O O . GLY B 1 204 ? 1.378 -13.619 18.943 1.00 23.29 204 GLY B O 1
ATOM 5072 N N . SER B 1 205 ? 0.899 -14.413 20.972 1.00 19.94 205 SER B N 1
ATOM 5073 C CA . SER B 1 205 ? -0.564 -14.372 20.744 1.00 21.94 205 SER B CA 1
ATOM 5074 C C . SER B 1 205 ? -1.202 -13.061 21.236 1.00 19.68 205 SER B C 1
ATOM 5075 O O . SER B 1 205 ? -2.385 -12.910 21.043 1.00 17.17 205 SER B O 1
ATOM 5078 N N . VAL B 1 206 ? -0.466 -12.149 21.855 1.00 18.29 206 VAL B N 1
ATOM 5079 C CA . VAL B 1 206 ? -1.034 -10.856 22.357 1.00 19.34 206 VAL B CA 1
ATOM 5080 C C . VAL B 1 206 ? -0.518 -9.675 21.528 1.00 18.46 206 VAL B C 1
ATOM 5081 O O . VAL B 1 206 ? 0.679 -9.452 21.504 1.00 20.60 206 VAL B O 1
ATOM 5085 N N . ALA B 1 207 ? -1.397 -8.947 20.873 1.00 19.10 207 ALA B N 1
ATOM 5086 C CA . ALA B 1 207 ? -1.052 -7.778 20.044 1.00 22.64 207 ALA B CA 1
ATOM 5087 C C . ALA B 1 207 ? -0.759 -6.632 20.999 1.00 22.57 207 ALA B C 1
ATOM 5088 O O . ALA B 1 207 ? -1.497 -6.469 21.951 1.00 24.19 207 ALA B O 1
ATOM 5090 N N . PRO B 1 208 ? 0.335 -5.876 20.816 1.00 23.38 208 PRO B N 1
ATOM 5091 C CA . PRO B 1 208 ? 0.620 -4.735 21.678 1.00 24.24 208 PRO B CA 1
ATOM 5092 C C . PRO B 1 208 ? -0.418 -3.620 21.482 1.00 24.82 208 PRO B C 1
ATOM 5093 O O . PRO B 1 208 ? -0.997 -3.514 20.408 1.00 22.53 208 PRO B O 1
ATOM 5097 N N . ALA B 1 209 ? -0.682 -2.850 22.530 1.00 21.41 209 ALA B N 1
ATOM 5098 C CA . ALA B 1 209 ? -1.563 -1.668 22.458 1.00 22.25 209 ALA B CA 1
ATOM 5099 C C . ALA B 1 209 ? -0.903 -0.512 23.207 1.00 21.10 209 ALA B C 1
ATOM 5100 O O . ALA B 1 209 ? -0.018 -0.736 24.045 1.00 19.71 209 ALA B O 1
ATOM 5102 N N . PRO B 1 210 ? -1.261 0.758 22.898 1.00 20.39 210 PRO B N 1
ATOM 5103 C CA . PRO B 1 210 ? -0.697 1.896 23.626 1.00 18.98 210 PRO B CA 1
ATOM 5104 C C . PRO B 1 210 ? -1.129 1.853 25.091 1.00 17.73 210 PRO B C 1
ATOM 5105 O O . PRO B 1 210 ? -2.254 1.488 25.385 1.00 17.25 210 PRO B O 1
ATOM 5109 N N . LEU B 1 211 ? -0.218 2.246 25.983 1.00 16.39 211 LEU B N 1
ATOM 5110 C CA . LEU B 1 211 ? -0.454 2.187 27.421 1.00 16.35 211 LEU B CA 1
ATOM 5111 C C . LEU B 1 211 ? -1.726 2.971 27.778 1.00 17.87 211 LEU B C 1
ATOM 5112 O O . LEU B 1 211 ? -2.499 2.506 28.622 1.00 17.47 211 LEU B O 1
ATOM 5117 N N . VAL B 1 212 ? -1.985 4.113 27.140 1.00 18.94 212 VAL B N 1
ATOM 5118 C CA . VAL B 1 212 ? -3.137 4.966 27.522 1.00 20.55 212 VAL B CA 1
ATOM 5119 C C . VAL B 1 212 ? -4.441 4.166 27.284 1.00 21.32 212 VAL B C 1
ATOM 5120 O O . VAL B 1 212 ? -5.406 4.313 28.074 1.00 18.25 212 VAL B O 1
ATOM 5124 N N . GLU B 1 213 ? -4.466 3.263 26.295 1.00 21.23 213 GLU B N 1
ATOM 5125 C CA . GLU B 1 213 ? -5.636 2.392 26.004 1.00 20.33 213 GLU B CA 1
ATOM 5126 C C . GLU B 1 213 ? -5.762 1.302 27.094 1.00 17.04 213 GLU B C 1
ATOM 5127 O O . GLU B 1 213 ? -6.870 0.815 27.314 1.00 16.51 213 GLU B O 1
ATOM 5133 N N . LEU B 1 214 ? -4.668 0.895 27.730 1.00 16.42 214 LEU B N 1
ATOM 5134 C CA . LEU B 1 214 ? -4.692 -0.172 28.766 1.00 17.10 214 LEU B CA 1
ATOM 5135 C C . LEU B 1 214 ? -5.209 0.409 30.086 1.00 16.73 214 LEU B C 1
ATOM 5136 O O . LEU B 1 214 ? -5.965 -0.267 30.799 1.00 17.01 214 LEU B O 1
ATOM 5141 N N . TYR B 1 215 ? -4.895 1.662 30.364 1.00 14.53 215 TYR B N 1
ATOM 5142 C CA . TYR B 1 215 ? -5.525 2.373 31.512 1.00 16.67 215 TYR B CA 1
ATOM 5143 C C . TYR B 1 215 ? -7.038 2.371 31.292 1.00 16.99 215 TYR B C 1
ATOM 5144 O O . TYR B 1 215 ? -7.784 2.050 32.222 1.00 14.98 215 TYR B O 1
ATOM 5153 N N . LYS B 1 216 ? -7.479 2.686 30.075 1.00 18.43 216 LYS B N 1
ATOM 5154 C CA . LYS B 1 216 ? -8.928 2.748 29.750 1.00 18.09 216 LYS B CA 1
ATOM 5155 C C . LYS B 1 216 ? -9.536 1.352 29.918 1.00 17.94 216 LYS B C 1
ATOM 5156 O O . LYS B 1 216 ? -10.612 1.270 30.502 1.00 16.40 216 LYS B O 1
ATOM 5162 N N . GLU B 1 217 ? -8.837 0.293 29.508 1.00 17.80 217 GLU B N 1
ATOM 5163 C CA . GLU B 1 217 ? -9.339 -1.107 29.632 1.00 17.52 217 GLU B CA 1
ATOM 5164 C C . GLU B 1 217 ? -9.484 -1.473 31.107 1.00 17.85 217 GLU B C 1
ATOM 5165 O O . GLU B 1 217 ? -10.501 -2.087 31.490 1.00 18.12 217 GLU B O 1
ATOM 5171 N N . VAL B 1 218 ? -8.514 -1.109 31.953 1.00 17.06 218 VAL B N 1
ATOM 5172 C CA . VAL B 1 218 ? -8.658 -1.292 33.431 1.00 15.87 218 VAL B CA 1
ATOM 5173 C C . VAL B 1 218 ? -9.916 -0.591 33.949 1.00 16.40 218 VAL B C 1
ATOM 5174 O O . VAL B 1 218 ? -10.665 -1.207 34.694 1.00 19.98 218 VAL B O 1
ATOM 5178 N N . ARG B 1 219 ? -10.137 0.679 33.635 1.00 15.52 219 ARG B N 1
ATOM 5179 C CA . ARG B 1 219 ? -11.325 1.382 34.138 1.00 17.42 219 ARG B CA 1
ATOM 5180 C C . ARG B 1 219 ? -12.601 0.719 33.581 1.00 18.29 219 ARG B C 1
ATOM 5181 O O . ARG B 1 219 ? -13.576 0.648 34.348 1.00 17.27 219 ARG B O 1
ATOM 5189 N N . ASP B 1 220 ? -12.585 0.293 32.306 1.00 17.59 220 ASP B N 1
ATOM 5190 C CA . ASP B 1 220 ? -13.794 -0.197 31.588 1.00 19.60 220 ASP B CA 1
ATOM 5191 C C . ASP B 1 220 ? -14.082 -1.662 31.923 1.00 20.15 220 ASP B C 1
ATOM 5192 O O . ASP B 1 220 ? -15.088 -2.143 31.489 1.00 23.24 220 ASP B O 1
ATOM 5197 N N . THR B 1 221 ? -13.234 -2.363 32.657 1.00 19.86 221 THR B N 1
ATOM 5198 C CA . THR B 1 221 ? -13.459 -3.772 33.035 1.00 20.55 221 THR B CA 1
ATOM 5199 C C . THR B 1 221 ? -13.867 -3.835 34.513 1.00 22.67 221 THR B C 1
ATOM 5200 O O . THR B 1 221 ? -12.981 -3.701 35.414 1.00 21.24 221 THR B O 1
ATOM 5204 N N . GLU B 1 222 ? -15.156 -4.034 34.782 1.00 20.45 222 GLU B N 1
ATOM 5205 C CA . GLU B 1 222 ? -15.712 -3.829 36.138 1.00 24.19 222 GLU B CA 1
ATOM 5206 C C . GLU B 1 222 ? -14.979 -4.731 37.141 1.00 20.50 222 GLU B C 1
ATOM 5207 O O . GLU B 1 222 ? -14.742 -4.273 38.264 1.00 20.82 222 GLU B O 1
ATOM 5213 N N . LYS B 1 223 ? -14.679 -5.978 36.779 1.00 20.21 223 LYS B N 1
ATOM 5214 C CA . LYS B 1 223 ? -14.053 -6.953 37.719 1.00 22.58 223 LYS B CA 1
ATOM 5215 C C . LYS B 1 223 ? -12.669 -6.440 38.152 1.00 20.29 223 LYS B C 1
ATOM 5216 O O . LYS B 1 223 ? -12.244 -6.726 39.296 1.00 19.10 223 LYS B O 1
ATOM 5222 N N . ILE B 1 224 ? -11.953 -5.759 37.261 1.00 18.09 224 ILE B N 1
ATOM 5223 C CA . ILE B 1 224 ? -10.640 -5.158 37.646 1.00 16.80 224 ILE B CA 1
ATOM 5224 C C . ILE B 1 224 ? -10.891 -3.874 38.438 1.00 18.42 224 ILE B C 1
ATOM 5225 O O . ILE B 1 224 ? -10.322 -3.693 39.580 1.00 18.03 224 ILE B O 1
ATOM 5230 N N . ARG B 1 225 ? -11.699 -2.981 37.876 1.00 17.70 225 ARG B N 1
ATOM 5231 C CA . ARG B 1 225 ? -11.908 -1.659 38.504 1.00 19.27 225 ARG B CA 1
ATOM 5232 C C . ARG B 1 225 ? -12.318 -1.848 39.975 1.00 18.70 225 ARG B C 1
ATOM 5233 O O . ARG B 1 225 ? -11.880 -1.035 40.804 1.00 19.28 225 ARG B O 1
ATOM 5241 N N . LEU B 1 226 ? -13.217 -2.784 40.281 1.00 20.67 226 LEU B N 1
ATOM 5242 C CA . LEU B 1 226 ? -13.855 -2.893 41.620 1.00 20.61 226 LEU B CA 1
ATOM 5243 C C . LEU B 1 226 ? -13.104 -3.905 42.488 1.00 20.30 226 LEU B C 1
ATOM 5244 O O . LEU B 1 226 ? -13.547 -4.159 43.617 1.00 19.33 226 LEU B O 1
ATOM 5249 N N . ALA B 1 227 ? -11.985 -4.439 42.026 1.00 17.24 227 ALA B N 1
ATOM 5250 C CA . ALA B 1 227 ? -11.236 -5.430 42.815 1.00 16.46 227 ALA B CA 1
ATOM 5251 C C . ALA B 1 227 ? -10.767 -4.824 44.144 1.00 16.68 227 ALA B C 1
ATOM 5252 O O . ALA B 1 227 ? -10.961 -5.441 45.214 1.00 18.50 227 ALA B O 1
ATOM 5254 N N . ALA B 1 228 ? -10.140 -3.659 44.113 1.00 15.87 228 ALA B N 1
ATOM 5255 C CA . ALA B 1 228 ? -9.620 -3.011 45.341 1.00 16.68 228 ALA B CA 1
ATOM 5256 C C . ALA B 1 228 ? -10.779 -2.361 46.093 1.00 17.39 228 ALA B C 1
ATOM 5257 O O . ALA B 1 228 ? -11.691 -1.791 45.430 1.00 18.61 228 ALA B O 1
ATOM 5259 N N . LYS B 1 229 ? -10.684 -2.381 47.422 1.00 18.58 229 LYS B N 1
ATOM 5260 C CA . LYS B 1 229 ? -11.674 -1.762 48.327 1.00 20.15 229 LYS B CA 1
ATOM 5261 C C . LYS B 1 229 ? -10.975 -0.622 49.051 1.00 18.31 229 LYS B C 1
ATOM 5262 O O . LYS B 1 229 ? -9.813 -0.743 49.452 1.00 17.53 229 LYS B O 1
ATOM 5276 N N . THR B 1 231 ? -11.191 0.626 52.030 1.00 17.36 231 THR B N 1
ATOM 5277 C CA . THR B 1 231 ? -10.682 0.375 53.384 1.00 18.23 231 THR B CA 1
ATOM 5278 C C . THR B 1 231 ? -9.672 -0.780 53.426 1.00 18.11 231 THR B C 1
ATOM 5279 O O . THR B 1 231 ? -9.222 -1.163 54.542 1.00 17.29 231 THR B O 1
ATOM 5283 N N . GLN B 1 232 ? -9.280 -1.340 52.286 1.00 18.90 232 GLN B N 1
ATOM 5284 C CA . GLN B 1 232 ? -8.082 -2.229 52.288 1.00 17.73 232 GLN B CA 1
ATOM 5285 C C . GLN B 1 232 ? -6.805 -1.393 52.480 1.00 16.68 232 GLN B C 1
ATOM 5286 O O . GLN B 1 232 ? -5.767 -2.012 52.724 1.00 16.55 232 GLN B O 1
ATOM 5292 N N . GLY B 1 233 ? -6.866 -0.072 52.277 1.00 14.48 233 GLY B N 1
ATOM 5293 C CA . GLY B 1 233 ? -5.763 0.893 52.458 1.00 17.30 233 GLY B CA 1
ATOM 5294 C C . GLY B 1 233 ? -4.460 0.379 51.853 1.00 17.96 233 GLY B C 1
ATOM 5295 O O . GLY B 1 233 ? -4.391 0.194 50.640 1.00 17.89 233 GLY B O 1
ATOM 5296 N N . PRO B 1 234 ? -3.385 0.144 52.651 1.00 19.62 234 PRO B N 1
ATOM 5297 C CA . PRO B 1 234 ? -2.092 -0.258 52.076 1.00 19.40 234 PRO B CA 1
ATOM 5298 C C . PRO B 1 234 ? -2.055 -1.656 51.450 1.00 18.21 234 PRO B C 1
ATOM 5299 O O . PRO B 1 234 ? -1.036 -1.977 50.855 1.00 19.61 234 PRO B O 1
ATOM 5303 N N . VAL B 1 235 ? -3.109 -2.459 51.590 1.00 16.64 235 VAL B N 1
ATOM 5304 C CA . VAL B 1 235 ? -3.144 -3.846 51.056 1.00 18.30 235 VAL B CA 1
ATOM 5305 C C . VAL B 1 235 ? -4.229 -3.993 49.996 1.00 17.12 235 VAL B C 1
ATOM 5306 O O . VAL B 1 235 ? -4.585 -5.117 49.665 1.00 17.01 235 VAL B O 1
ATOM 5310 N N . ARG B 1 236 ? -4.623 -2.885 49.353 1.00 15.13 236 ARG B N 1
ATOM 5311 C CA . ARG B 1 236 ? -5.503 -2.919 48.154 1.00 15.88 236 ARG B CA 1
ATOM 5312 C C . ARG B 1 236 ? -4.899 -3.787 47.045 1.00 14.46 236 ARG B C 1
ATOM 5313 O O . ARG B 1 236 ? -5.661 -4.543 46.356 1.00 17.22 236 ARG B O 1
ATOM 5321 N N . VAL B 1 237 ? -3.588 -3.738 46.847 1.00 14.67 237 VAL B N 1
ATOM 5322 C CA . VAL B 1 237 ? -2.936 -4.511 45.752 1.00 14.36 237 VAL B CA 1
ATOM 5323 C C . VAL B 1 237 ? -2.966 -5.988 46.155 1.00 15.11 237 VAL B C 1
ATOM 5324 O O . VAL B 1 237 ? -3.488 -6.797 45.372 1.00 17.44 237 VAL B O 1
ATOM 5328 N N . ARG B 1 238 ? -2.398 -6.340 47.306 1.00 15.93 238 ARG B N 1
ATOM 5329 C CA . ARG B 1 238 ? -2.290 -7.773 47.710 1.00 18.05 238 ARG B CA 1
ATOM 5330 C C . ARG B 1 238 ? -3.686 -8.395 47.791 1.00 15.87 238 ARG B C 1
ATOM 5331 O O . ARG B 1 238 ? -3.919 -9.455 47.202 1.00 16.49 238 ARG B O 1
ATOM 5339 N N . ASP B 1 239 ? -4.567 -7.785 48.570 1.00 17.42 239 ASP B N 1
ATOM 5340 C CA . ASP B 1 239 ? -5.854 -8.417 48.982 1.00 19.67 239 ASP B CA 1
ATOM 5341 C C . ASP B 1 239 ? -6.956 -8.105 47.961 1.00 20.97 239 ASP B C 1
ATOM 5342 O O . ASP B 1 239 ? -7.913 -8.841 47.924 1.00 19.77 239 ASP B O 1
ATOM 5347 N N . GLY B 1 240 ? -6.825 -7.077 47.139 1.00 20.46 240 GLY B N 1
ATOM 5348 C CA . GLY B 1 240 ? -7.891 -6.688 46.206 1.00 18.79 240 GLY B CA 1
ATOM 5349 C C . GLY B 1 240 ? -7.492 -6.966 44.776 1.00 17.10 240 GLY B C 1
ATOM 5350 O O . GLY B 1 240 ? -8.021 -7.874 44.167 1.00 17.49 240 GLY B O 1
ATOM 5351 N N . VAL B 1 241 ? -6.612 -6.163 44.208 1.00 16.16 241 VAL B N 1
ATOM 5352 C CA . VAL B 1 241 ? -6.287 -6.303 42.766 1.00 15.97 241 VAL B CA 1
ATOM 5353 C C . VAL B 1 241 ? -5.684 -7.680 42.479 1.00 17.12 241 VAL B C 1
ATOM 5354 O O . VAL B 1 241 ? -6.152 -8.349 41.550 1.00 16.84 241 VAL B O 1
ATOM 5366 N N . GLY B 1 243 ? -5.635 -10.343 44.692 1.00 18.58 243 GLY B N 1
ATOM 5367 C CA . GLY B 1 243 ? -6.490 -11.360 45.295 1.00 19.11 243 GLY B CA 1
ATOM 5368 C C . GLY B 1 243 ? -7.692 -11.667 44.411 1.00 20.06 243 GLY B C 1
ATOM 5369 O O . GLY B 1 243 ? -8.100 -12.831 44.382 1.00 19.73 243 GLY B O 1
ATOM 5370 N N . GLU B 1 244 ? -8.263 -10.700 43.689 1.00 19.14 244 GLU B N 1
ATOM 5371 C CA . GLU B 1 244 ? -9.524 -10.950 42.938 1.00 22.03 244 GLU B CA 1
ATOM 5372 C C . GLU B 1 244 ? -9.308 -10.955 41.427 1.00 22.40 244 GLU B C 1
ATOM 5373 O O . GLU B 1 244 ? -10.146 -11.521 40.736 1.00 23.22 244 GLU B O 1
ATOM 5379 N N . ALA B 1 245 ? -8.299 -10.275 40.882 1.00 19.44 245 ALA B N 1
ATOM 5380 C CA . ALA B 1 245 ? -8.285 -9.926 39.446 1.00 17.34 245 ALA B CA 1
ATOM 5381 C C . ALA B 1 245 ? -6.888 -10.090 38.861 1.00 16.56 245 ALA B C 1
ATOM 5382 O O . ALA B 1 245 ? -6.594 -9.487 37.825 1.00 17.65 245 ALA B O 1
ATOM 5384 N N . GLN B 1 246 ? -6.045 -10.908 39.461 1.00 17.09 246 GLN B N 1
ATOM 5385 C CA . GLN B 1 246 ? -4.638 -11.029 39.005 1.00 16.46 246 GLN B CA 1
ATOM 5386 C C . GLN B 1 246 ? -4.590 -11.465 37.549 1.00 16.38 246 GLN B C 1
ATOM 5387 O O . GLN B 1 246 ? -3.909 -10.804 36.727 1.00 16.05 246 GLN B O 1
ATOM 5393 N N . ASP B 1 247 ? -5.273 -12.557 37.226 1.00 17.54 247 ASP B N 1
ATOM 5394 C CA . ASP B 1 247 ? -5.234 -13.111 35.845 1.00 17.63 247 ASP B CA 1
ATOM 5395 C C . ASP B 1 247 ? -5.793 -12.068 34.881 1.00 16.80 247 ASP B C 1
ATOM 5396 O O . ASP B 1 247 ? -5.245 -11.878 33.764 1.00 17.75 247 ASP B O 1
ATOM 5401 N N . ASP B 1 248 ? -6.879 -11.435 35.283 1.00 17.93 248 ASP B N 1
ATOM 5402 C CA . ASP B 1 248 ? -7.614 -10.466 34.442 1.00 18.14 248 ASP B CA 1
ATOM 5403 C C . ASP B 1 248 ? -6.676 -9.300 34.093 1.00 17.18 248 ASP B C 1
ATOM 5404 O O . ASP B 1 248 ? -6.602 -8.882 32.926 1.00 15.40 248 ASP B O 1
ATOM 5409 N N . ILE B 1 249 ? -5.999 -8.748 35.111 1.00 16.52 249 ILE B N 1
ATOM 5410 C CA . ILE B 1 249 ? -5.179 -7.540 34.874 1.00 15.38 249 ILE B CA 1
ATOM 5411 C C . ILE B 1 249 ? -3.854 -7.960 34.213 1.00 15.15 249 ILE B C 1
ATOM 5412 O O . ILE B 1 249 ? -3.280 -7.135 33.442 1.00 15.05 249 ILE B O 1
ATOM 5417 N N . ALA B 1 250 ? -3.400 -9.204 34.408 1.00 15.83 250 ALA B N 1
ATOM 5418 C CA . ALA B 1 250 ? -2.186 -9.731 33.754 1.00 15.62 250 ALA B CA 1
ATOM 5419 C C . ALA B 1 250 ? -2.425 -9.755 32.239 1.00 16.54 250 ALA B C 1
ATOM 5420 O O . ALA B 1 250 ? -1.457 -9.372 31.486 1.00 17.78 250 ALA B O 1
ATOM 5422 N N . ALA B 1 251 ? -3.639 -10.126 31.802 1.00 16.04 251 ALA B N 1
ATOM 5423 C CA . ALA B 1 251 ? -4.015 -10.192 30.374 1.00 16.48 251 ALA B CA 1
ATOM 5424 C C . ALA B 1 251 ? -4.016 -8.785 29.774 1.00 15.51 251 ALA B C 1
ATOM 5425 O O . ALA B 1 251 ? -3.654 -8.669 28.604 1.00 17.03 251 ALA B O 1
ATOM 5427 N N . VAL B 1 252 ? -4.381 -7.755 30.543 1.00 15.10 252 VAL B N 1
ATOM 5428 C CA . VAL B 1 252 ? -4.365 -6.348 30.055 1.00 15.07 252 VAL B CA 1
ATOM 5429 C C . VAL B 1 252 ? -2.903 -5.931 29.921 1.00 14.14 252 VAL B C 1
ATOM 5430 O O . VAL B 1 252 ? -2.515 -5.403 28.843 1.00 15.82 252 VAL B O 1
ATOM 5434 N N . ALA B 1 253 ? -2.120 -6.145 30.984 1.00 15.41 253 ALA B N 1
ATOM 5435 C CA . ALA B 1 253 ? -0.714 -5.679 31.092 1.00 15.12 253 ALA B CA 1
ATOM 5436 C C . ALA B 1 253 ? 0.172 -6.347 30.023 1.00 16.06 253 ALA B C 1
ATOM 5437 O O . ALA B 1 253 ? 1.088 -5.690 29.490 1.00 15.61 253 ALA B O 1
ATOM 5439 N N . ALA B 1 254 ? -0.153 -7.558 29.601 1.00 14.50 254 ALA B N 1
ATOM 5440 C CA . ALA B 1 254 ? 0.606 -8.278 28.543 1.00 14.04 254 ALA B CA 1
ATOM 5441 C C . ALA B 1 254 ? 0.582 -7.492 27.220 1.00 15.32 254 ALA B C 1
ATOM 5442 O O . ALA B 1 254 ? 1.457 -7.755 26.333 1.00 16.93 254 ALA B O 1
ATOM 5444 N N . LYS B 1 255 ? -0.379 -6.590 27.045 1.00 14.62 255 LYS B N 1
ATOM 5445 C CA . LYS B 1 255 ? -0.508 -5.815 25.798 1.00 16.02 255 LYS B CA 1
ATOM 5446 C C . LYS B 1 255 ? 0.490 -4.650 25.783 1.00 18.42 255 LYS B C 1
ATOM 5447 O O . LYS B 1 255 ? 0.634 -4.008 24.696 1.00 17.16 255 LYS B O 1
ATOM 5453 N N . PHE B 1 256 ? 1.129 -4.329 26.927 1.00 18.33 256 PHE B N 1
ATOM 5454 C CA . PHE B 1 256 ? 2.222 -3.318 26.972 1.00 16.46 256 PHE B CA 1
ATOM 5455 C C . PHE B 1 256 ? 3.546 -4.003 26.644 1.00 16.61 256 PHE B C 1
ATOM 5456 O O . PHE B 1 256 ? 4.080 -4.820 27.454 1.00 16.41 256 PHE B O 1
ATOM 5464 N N . GLN B 1 257 ? 4.038 -3.743 25.430 1.00 16.89 257 GLN B N 1
ATOM 5465 C CA . GLN B 1 257 ? 5.201 -4.455 24.859 1.00 18.20 257 GLN B CA 1
ATOM 5466 C C . GLN B 1 257 ? 6.122 -3.425 24.207 1.00 18.63 257 GLN B C 1
ATOM 5467 O O . GLN B 1 257 ? 5.645 -2.620 23.448 1.00 18.18 257 GLN B O 1
ATOM 5473 N N . VAL B 1 258 ? 7.402 -3.519 24.480 1.00 18.23 258 VAL B N 1
ATOM 5474 C CA . VAL B 1 258 ? 8.395 -2.537 24.004 1.00 20.83 258 VAL B CA 1
ATOM 5475 C C . VAL B 1 258 ? 9.318 -3.272 23.032 1.00 21.29 258 VAL B C 1
ATOM 5476 O O . VAL B 1 258 ? 9.897 -4.296 23.414 1.00 21.24 258 VAL B O 1
ATOM 5480 N N . GLY B 1 259 ? 9.388 -2.775 21.812 1.00 22.44 259 GLY B N 1
ATOM 5481 C CA . GLY B 1 259 ? 10.297 -3.298 20.778 1.00 25.00 259 GLY B CA 1
ATOM 5482 C C . GLY B 1 259 ? 11.748 -2.936 21.074 1.00 26.88 259 GLY B C 1
ATOM 5483 O O . GLY B 1 259 ? 12.031 -2.134 21.965 1.00 26.52 259 GLY B O 1
ATOM 5484 N N . PRO B 1 260 ? 12.723 -3.587 20.394 1.00 27.69 260 PRO B N 1
ATOM 5485 C CA . PRO B 1 260 ? 14.132 -3.448 20.764 1.00 26.54 260 PRO B CA 1
ATOM 5486 C C . PRO B 1 260 ? 14.672 -2.036 20.560 1.00 25.50 260 PRO B C 1
ATOM 5487 O O . PRO B 1 260 ? 15.621 -1.752 21.241 1.00 26.46 260 PRO B O 1
ATOM 5491 N N . ASP B 1 261 ? 14.044 -1.200 19.721 1.00 25.29 261 ASP B N 1
ATOM 5492 C CA . ASP B 1 261 ? 14.434 0.220 19.515 1.00 27.84 261 ASP B CA 1
ATOM 5493 C C . ASP B 1 261 ? 13.504 1.163 20.308 1.00 26.99 261 ASP B C 1
ATOM 5494 O O . ASP B 1 261 ? 13.590 2.399 20.110 1.00 23.84 261 ASP B O 1
ATOM 5499 N N . GLY B 1 262 ? 12.645 0.643 21.186 1.00 21.79 262 GLY B N 1
ATOM 5500 C CA . GLY B 1 262 ? 11.571 1.474 21.766 1.00 20.75 262 GLY B CA 1
ATOM 5501 C C . GLY B 1 262 ? 11.865 1.957 23.187 1.00 21.33 262 GLY B C 1
ATOM 5502 O O . GLY B 1 262 ? 10.914 2.448 23.786 1.00 17.25 262 GLY B O 1
ATOM 5503 N N . LEU B 1 263 ? 13.094 1.808 23.729 1.00 20.29 263 LEU B N 1
ATOM 5504 C CA . LEU B 1 263 ? 13.365 2.107 25.174 1.00 19.16 263 LEU B CA 1
ATOM 5505 C C . LEU B 1 263 ? 13.003 3.551 25.525 1.00 19.36 263 LEU B C 1
ATOM 5506 O O . LEU B 1 263 ? 12.221 3.737 26.494 1.00 16.97 263 LEU B O 1
ATOM 5511 N N . LYS B 1 264 ? 13.563 4.550 24.826 1.00 18.87 264 LYS B N 1
ATOM 5512 C CA . LYS B 1 264 ? 13.335 5.977 25.175 1.00 19.27 264 LYS B CA 1
ATOM 5513 C C . LYS B 1 264 ? 11.846 6.302 25.065 1.00 21.06 264 LYS B C 1
ATOM 5514 O O . LYS B 1 264 ? 11.319 6.890 26.014 1.00 18.91 264 LYS B O 1
ATOM 5520 N N . GLN B 1 265 ? 11.184 5.868 23.996 1.00 20.76 265 GLN B N 1
ATOM 5521 C CA . GLN B 1 265 ? 9.749 6.134 23.750 1.00 23.59 265 GLN B CA 1
ATOM 5522 C C . GLN B 1 265 ? 8.912 5.473 24.854 1.00 18.91 265 GLN B C 1
ATOM 5523 O O . GLN B 1 265 ? 7.934 6.089 25.277 1.00 17.40 265 GLN B O 1
ATOM 5529 N N . ALA B 1 266 ? 9.281 4.294 25.329 1.00 17.95 266 ALA B N 1
ATOM 5530 C CA . ALA B 1 266 ? 8.531 3.613 26.400 1.00 19.18 266 ALA B CA 1
ATOM 5531 C C . ALA B 1 266 ? 8.686 4.366 27.734 1.00 17.87 266 ALA B C 1
ATOM 5532 O O . ALA B 1 266 ? 7.720 4.434 28.542 1.00 17.35 266 ALA B O 1
ATOM 5534 N N . ILE B 1 267 ? 9.870 4.883 28.031 1.00 18.53 267 ILE B N 1
ATOM 5535 C CA . ILE B 1 267 ? 10.063 5.692 29.280 1.00 18.11 267 ILE B CA 1
ATOM 5536 C C . ILE B 1 267 ? 9.170 6.913 29.157 1.00 16.54 267 ILE B C 1
ATOM 5537 O O . ILE B 1 267 ? 8.458 7.281 30.118 1.00 16.22 267 ILE B O 1
ATOM 5542 N N . ILE B 1 268 ? 9.199 7.576 28.006 1.00 17.29 268 ILE B N 1
ATOM 5543 C CA . ILE B 1 268 ? 8.326 8.777 27.838 1.00 16.73 268 ILE B CA 1
ATOM 5544 C C . ILE B 1 268 ? 6.870 8.342 28.019 1.00 16.68 268 ILE B C 1
ATOM 5545 O O . ILE B 1 268 ? 6.104 9.057 28.689 1.00 16.57 268 ILE B O 1
ATOM 5550 N N . GLU B 1 269 ? 6.440 7.294 27.327 1.00 16.28 269 GLU B N 1
ATOM 5551 C CA . GLU B 1 269 ? 5.021 6.857 27.388 1.00 17.66 269 GLU B CA 1
ATOM 5552 C C . GLU B 1 2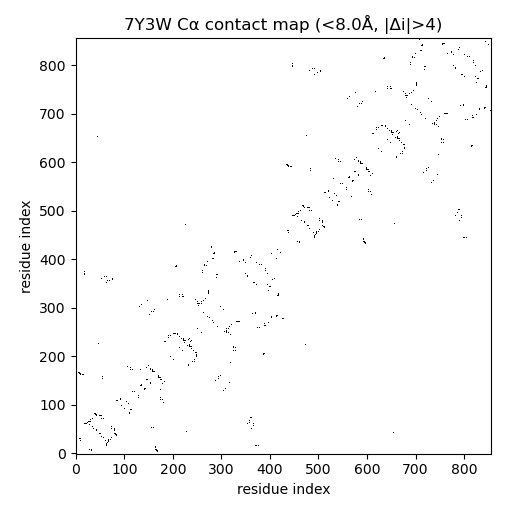69 ? 4.628 6.493 28.828 1.00 15.65 269 GLU B C 1
ATOM 5553 O O . GLU B 1 269 ? 3.578 6.946 29.290 1.00 16.89 269 GLU B O 1
ATOM 5559 N N . THR B 1 270 ? 5.422 5.709 29.554 1.00 15.30 270 THR B N 1
ATOM 5560 C CA . THR B 1 270 ? 5.022 5.329 30.944 1.00 15.80 270 THR B CA 1
ATOM 5561 C C . THR B 1 270 ? 4.978 6.599 31.823 1.00 15.76 270 THR B C 1
ATOM 5562 O O . THR B 1 270 ? 4.047 6.765 32.607 1.00 16.12 270 THR B O 1
ATOM 5566 N N . THR B 1 271 ? 5.945 7.498 31.679 1.00 16.58 271 THR B N 1
ATOM 5567 C CA . THR B 1 271 ? 6.040 8.729 32.506 1.00 16.05 271 THR B CA 1
ATOM 5568 C C . THR B 1 271 ? 4.879 9.669 32.162 1.00 15.15 271 THR B C 1
ATOM 5569 O O . THR B 1 271 ? 4.278 10.243 33.083 1.00 12.72 271 THR B O 1
ATOM 5573 N N . SER B 1 272 ? 4.569 9.822 30.878 1.00 15.22 272 SER B N 1
ATOM 5574 C CA . SER B 1 272 ? 3.434 10.666 30.450 1.00 14.83 272 SER B CA 1
ATOM 5575 C C . SER B 1 272 ? 2.104 10.144 31.025 1.00 14.90 272 SER B C 1
ATOM 5576 O O . SER B 1 272 ? 1.287 10.972 31.504 1.00 14.59 272 SER B O 1
ATOM 5579 N N . CYS B 1 273 ? 1.841 8.832 30.933 1.00 14.34 273 CYS B N 1
ATOM 5580 C CA . CYS B 1 273 ? 0.598 8.222 31.434 1.00 15.46 273 CYS B CA 1
ATOM 5581 C C . CYS B 1 273 ? 0.563 8.373 32.965 1.00 15.21 273 CYS B C 1
ATOM 5582 O O . CYS B 1 273 ? -0.545 8.632 33.510 1.00 13.94 273 CYS B O 1
ATOM 5585 N N . ALA B 1 274 ? 1.707 8.308 33.645 1.00 14.47 274 ALA B N 1
ATOM 5586 C CA . ALA B 1 274 ? 1.725 8.474 35.130 1.00 15.68 274 ALA B CA 1
ATOM 5587 C C . ALA B 1 274 ? 1.342 9.914 35.473 1.00 13.97 274 ALA B C 1
ATOM 5588 O O . ALA B 1 274 ? 0.508 10.136 36.390 1.00 13.04 274 ALA B O 1
ATOM 5590 N N . ALA B 1 275 ? 1.923 10.867 34.764 1.00 14.69 275 ALA B N 1
ATOM 5591 C CA . ALA B 1 275 ? 1.630 12.306 34.962 1.00 14.34 275 ALA B CA 1
ATOM 5592 C C . ALA B 1 275 ? 0.163 12.575 34.643 1.00 14.99 275 ALA B C 1
ATOM 5593 O O . ALA B 1 275 ? -0.458 13.422 35.327 1.00 15.28 275 ALA B O 1
ATOM 5595 N N . TYR B 1 276 ? -0.362 11.916 33.616 1.00 16.04 276 TYR B N 1
ATOM 5596 C CA . TYR B 1 276 ? -1.761 12.101 33.164 1.00 16.83 276 TYR B CA 1
ATOM 5597 C C . TYR B 1 276 ? -2.689 11.654 34.289 1.00 16.78 276 TYR B C 1
ATOM 5598 O O . TYR B 1 276 ? -3.695 12.339 34.528 1.00 18.15 276 TYR B O 1
ATOM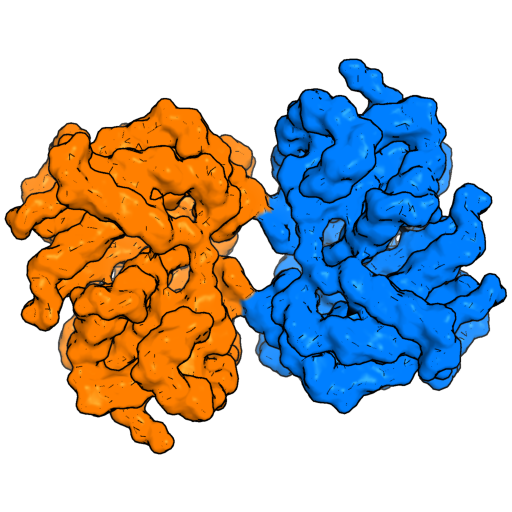 5607 N N . SER B 1 277 ? -2.333 10.542 34.960 1.00 16.44 277 SER B N 1
ATOM 5608 C CA . SER B 1 277 ? -3.108 9.985 36.099 1.00 18.08 277 SER B CA 1
ATOM 5609 C C . SER B 1 277 ? -3.126 11.030 37.214 1.00 15.91 277 SER B C 1
ATOM 5610 O O . SER B 1 277 ? -4.176 11.369 37.685 1.00 14.05 277 SER B O 1
ATOM 5613 N N . CYS B 1 278 ? -1.958 11.556 37.588 1.00 17.18 278 CYS B N 1
ATOM 5614 C CA . CYS B 1 278 ? -1.840 12.617 38.623 1.00 15.77 278 CYS B CA 1
ATOM 5615 C C . CYS B 1 278 ? -2.715 13.815 38.236 1.00 15.14 278 CYS B C 1
ATOM 5616 O O . CYS B 1 278 ? -3.551 14.231 39.063 1.00 16.42 278 CYS B O 1
ATOM 5619 N N . GLY B 1 279 ? -2.512 14.380 37.049 1.00 15.17 279 GLY B N 1
ATOM 5620 C CA . GLY B 1 279 ? -3.190 15.644 36.689 1.00 15.77 279 GLY B CA 1
ATOM 5621 C C . GLY B 1 279 ? -4.658 15.426 36.348 1.00 16.31 279 GLY B C 1
ATOM 5622 O O . GLY B 1 279 ? -5.484 16.317 36.554 1.00 19.05 279 GLY B O 1
ATOM 5623 N N . GLY B 1 280 ? -4.991 14.270 35.814 1.00 17.16 280 GLY B N 1
ATOM 5624 C CA . GLY B 1 280 ? -6.275 14.052 35.139 1.00 17.81 280 GLY B CA 1
ATOM 5625 C C . GLY B 1 280 ? -7.355 13.488 36.019 1.00 17.87 280 GLY B C 1
ATOM 5626 O O . GLY B 1 280 ? -8.517 13.440 35.509 1.00 18.52 280 GLY B O 1
ATOM 5627 N N . ALA B 1 281 ? -7.041 13.061 37.252 1.00 16.38 281 ALA B N 1
ATOM 5628 C CA . ALA B 1 281 ? -7.995 12.368 38.148 1.00 17.16 281 ALA B CA 1
ATOM 5629 C C . ALA B 1 281 ? -8.612 13.393 39.093 1.00 18.06 281 ALA B C 1
ATOM 5630 O O . ALA B 1 281 ? -8.638 13.172 40.318 1.00 17.13 281 ALA B O 1
ATOM 5632 N N . GLN B 1 282 ? -9.121 14.481 38.523 1.00 18.90 282 GLN B N 1
ATOM 5633 C CA . GLN B 1 282 ? -9.751 15.582 39.278 1.00 19.04 282 GLN B CA 1
ATOM 5634 C C . GLN B 1 282 ? -11.275 15.430 39.216 1.00 20.32 282 GLN B C 1
ATOM 5635 O O . GLN B 1 282 ? -11.807 14.579 38.424 1.00 19.25 282 GLN B O 1
ATOM 5641 N N . ARG B 1 283 ? -11.974 16.185 40.065 1.00 20.00 283 ARG B N 1
ATOM 5642 C CA . ARG B 1 283 ? -13.456 16.130 40.209 1.00 21.23 283 ARG B CA 1
ATOM 5643 C C . ARG B 1 283 ? -14.036 17.537 40.019 1.00 21.33 283 ARG B C 1
ATOM 5644 O O . ARG B 1 283 ? -13.504 18.528 40.508 1.00 19.69 283 ARG B O 1
ATOM 5652 N N . PRO B 1 284 ? -15.180 17.666 39.330 1.00 23.56 284 PRO B N 1
ATOM 5653 C CA . PRO B 1 284 ? -15.829 18.970 39.211 1.00 23.44 284 PRO B CA 1
ATOM 5654 C C . PRO B 1 284 ? -16.159 19.541 40.588 1.00 21.39 284 PRO B C 1
ATOM 5655 O O . PRO B 1 284 ? -16.580 18.771 41.430 1.00 21.96 284 PRO B O 1
ATOM 5659 N N . GLY B 1 285 ? -15.886 20.829 40.816 1.00 23.59 285 GLY B N 1
ATOM 5660 C CA . GLY B 1 285 ? -16.290 21.520 42.063 1.00 25.11 285 GLY B CA 1
ATOM 5661 C C . GLY B 1 285 ? -15.334 21.299 43.233 1.00 23.39 285 GLY B C 1
ATOM 5662 O O . GLY B 1 285 ? -15.654 21.730 44.370 1.00 25.68 285 GLY B O 1
ATOM 5663 N N . LYS B 1 286 ? -14.185 20.658 42.994 1.00 21.62 286 LYS B N 1
ATOM 5664 C CA . LYS B 1 286 ? -13.215 20.292 44.062 1.00 20.61 286 LYS B CA 1
ATOM 5665 C C . LYS B 1 286 ? -11.903 20.983 43.761 1.00 19.15 286 LYS B C 1
ATOM 5666 O O . LYS B 1 286 ? -11.596 21.091 42.599 1.00 21.00 286 LYS B O 1
ATOM 5672 N N . VAL B 1 287 ? -11.172 21.427 44.778 1.00 16.74 287 VAL B N 1
ATOM 5673 C CA . VAL B 1 287 ? -9.772 21.870 44.589 1.00 18.38 287 VAL B CA 1
ATOM 5674 C C . VAL B 1 287 ? -8.991 20.695 43.979 1.00 18.62 287 VAL B C 1
ATOM 5675 O O . VAL B 1 287 ? -9.413 19.503 44.102 1.00 16.93 287 VAL B O 1
ATOM 5679 N N . ALA B 1 288 ? -7.914 21.020 43.284 1.00 17.61 288 ALA B N 1
ATOM 5680 C CA . ALA B 1 288 ? -7.000 20.003 42.722 1.00 17.90 288 ALA B CA 1
ATOM 5681 C C . ALA B 1 288 ? -6.349 19.215 43.868 1.00 17.47 288 ALA B C 1
ATOM 5682 O O . ALA B 1 288 ? -5.926 19.822 44.871 1.00 16.75 288 ALA B O 1
ATOM 5684 N N . LYS B 1 289 ? -6.312 17.891 43.747 1.00 17.36 289 LYS B N 1
ATOM 5685 C CA . LYS B 1 289 ? -5.498 17.021 44.626 1.00 17.24 289 LYS B CA 1
ATOM 5686 C C . LYS B 1 289 ? -4.794 15.979 43.768 1.00 16.28 289 LYS B C 1
ATOM 5687 O O . LYS B 1 289 ? -5.376 15.503 42.788 1.00 18.29 289 LYS B O 1
ATOM 5693 N N . VAL B 1 290 ? -3.581 15.617 44.157 1.00 16.01 290 VAL B N 1
ATOM 5694 C CA . VAL B 1 290 ? -2.822 14.542 43.469 1.00 15.35 290 VAL B CA 1
ATOM 5695 C C . VAL B 1 290 ? -2.907 13.278 44.314 1.00 13.93 290 VAL B C 1
ATOM 5696 O O . VAL B 1 290 ? -2.686 13.321 45.567 1.00 15.15 290 VAL B O 1
ATOM 5700 N N . ASP B 1 291 ? -3.171 12.170 43.652 1.00 14.53 291 ASP B N 1
ATOM 5701 C CA . ASP B 1 291 ? -3.265 10.838 44.289 1.00 13.20 291 ASP B CA 1
ATOM 5702 C C . ASP B 1 291 ? -1.849 10.407 44.721 1.00 12.84 291 ASP B C 1
ATOM 5703 O O . ASP B 1 291 ? -0.890 10.536 43.908 1.00 12.32 291 ASP B O 1
ATOM 5708 N N . PHE B 1 292 ? -1.733 9.988 45.979 1.00 12.06 292 PHE B N 1
ATOM 5709 C CA . PHE B 1 292 ? -0.492 9.493 46.629 1.00 14.25 292 PHE B CA 1
ATOM 5710 C C . PHE B 1 292 ? 0.209 8.445 45.774 1.00 13.36 292 PHE B C 1
ATOM 5711 O O . PHE B 1 292 ? 1.440 8.520 45.584 1.00 13.91 292 PHE B O 1
ATOM 5719 N N . PHE B 1 293 ? -0.536 7.476 45.286 1.00 14.85 293 PHE B N 1
ATOM 5720 C CA . PHE B 1 293 ? -0.020 6.295 44.561 1.00 14.33 293 PHE B CA 1
ATOM 5721 C C . PHE B 1 293 ? 0.400 6.728 43.157 1.00 13.79 293 PHE B C 1
ATOM 5722 O O . PHE B 1 293 ? 1.457 6.301 42.710 1.00 13.73 293 PHE B O 1
ATOM 5730 N N . PHE B 1 294 ? -0.404 7.556 42.500 1.00 13.30 294 PHE B N 1
ATOM 5731 C CA . PHE B 1 294 ? -0.051 8.111 41.179 1.00 14.03 294 PHE B CA 1
ATOM 5732 C C . PHE B 1 294 ? 1.230 8.920 41.293 1.00 13.06 294 PHE B C 1
ATOM 5733 O O . PHE B 1 294 ? 2.045 8.902 40.388 1.00 13.20 294 PHE B O 1
ATOM 5749 N N . HIS B 1 296 ? 3.716 8.277 43.211 1.00 14.06 296 HIS B N 1
ATOM 5750 C CA . HIS B 1 296 ? 4.794 7.292 43.196 1.00 13.89 296 HIS B CA 1
ATOM 5751 C C . HIS B 1 296 ? 5.109 6.793 41.784 1.00 14.82 296 HIS B C 1
ATOM 5752 O O . HIS B 1 296 ? 6.261 6.519 41.502 1.00 13.53 296 HIS B O 1
ATOM 5767 N N . VAL B 1 298 ? 5.035 8.642 39.258 1.00 14.75 298 VAL B N 1
ATOM 5768 C CA . VAL B 1 298 ? 5.833 9.732 38.704 1.00 15.09 298 VAL B CA 1
ATOM 5769 C C . VAL B 1 298 ? 7.197 9.785 39.382 1.00 14.18 298 VAL B C 1
ATOM 5770 O O . VAL B 1 298 ? 8.184 9.929 38.658 1.00 14.11 298 VAL B O 1
ATOM 5774 N N . THR B 1 299 ? 7.283 9.691 40.711 1.00 13.89 299 THR B N 1
ATOM 5775 C CA . THR B 1 299 ? 8.589 9.879 41.407 1.00 15.11 299 THR B CA 1
ATOM 5776 C C . THR B 1 299 ? 9.559 8.773 40.964 1.00 15.68 299 THR B C 1
ATOM 5777 O O . THR B 1 299 ? 10.748 9.084 40.719 1.00 16.72 299 THR B O 1
ATOM 5781 N N . SER B 1 300 ? 9.061 7.566 40.750 1.00 13.87 300 SER B N 1
ATOM 5782 C CA . SER B 1 300 ? 9.881 6.400 40.346 1.00 14.90 300 SER B CA 1
ATOM 5783 C C . SER B 1 300 ? 10.393 6.535 38.903 1.00 14.13 300 SER B C 1
ATOM 5784 O O . SER B 1 300 ? 11.403 5.876 38.541 1.00 15.44 300 SER B O 1
ATOM 5787 N N . SER B 1 301 ? 9.715 7.306 38.073 1.00 14.62 301 SER B N 1
ATOM 5788 C CA . SER B 1 301 ? 9.951 7.335 36.612 1.00 15.79 301 SER B CA 1
ATOM 5789 C C . SER B 1 301 ? 11.379 7.834 36.314 1.00 16.19 301 SER B C 1
ATOM 5790 O O . SER B 1 301 ? 11.968 7.341 35.365 1.00 17.24 301 SER B O 1
ATOM 5793 N N . ILE B 1 302 ? 11.904 8.787 37.082 1.00 15.85 302 ILE B N 1
ATOM 5794 C CA . ILE B 1 302 ? 13.290 9.314 36.885 1.00 15.13 302 ILE B CA 1
ATOM 5795 C C . ILE B 1 302 ? 14.302 8.162 36.966 1.00 15.19 302 ILE B C 1
ATOM 5796 O O . ILE B 1 302 ? 15.340 8.223 36.279 1.00 15.25 302 ILE B O 1
ATOM 5801 N N . PHE B 1 303 ? 14.052 7.143 37.765 1.00 15.20 303 PHE B N 1
ATOM 5802 C CA . PHE B 1 303 ? 15.016 6.031 37.979 1.00 15.98 303 PHE B CA 1
ATOM 5803 C C . PHE B 1 303 ? 15.010 5.101 36.762 1.00 16.38 303 PHE B C 1
ATOM 5804 O O . PHE B 1 303 ? 16.066 4.458 36.492 1.00 19.46 303 PHE B O 1
ATOM 5812 N N . LEU B 1 304 ? 13.909 5.034 36.016 1.00 16.35 304 LEU B N 1
ATOM 5813 C CA . LEU B 1 304 ? 13.908 4.313 34.724 1.00 16.46 304 LEU B CA 1
ATOM 5814 C C . LEU B 1 304 ? 14.854 5.042 33.757 1.00 17.06 304 LEU B C 1
ATOM 5815 O O . LEU B 1 304 ? 15.644 4.368 33.063 1.00 17.18 304 LEU B O 1
ATOM 5820 N N . SER B 1 305 ? 14.797 6.381 33.720 1.00 18.57 305 SER B N 1
ATOM 5821 C CA . SER B 1 305 ? 15.677 7.204 32.846 1.00 17.66 305 SER B CA 1
ATOM 5822 C C . SER B 1 305 ? 17.135 7.000 33.247 1.00 19.33 305 SER B C 1
ATOM 5823 O O . SER B 1 305 ? 18.005 6.934 32.362 1.00 18.53 305 SER B O 1
ATOM 5826 N N . ILE B 1 306 ? 17.415 6.959 34.544 1.00 17.02 306 ILE B N 1
ATOM 5827 C CA . ILE B 1 306 ? 18.800 6.779 35.034 1.00 17.09 306 ILE B CA 1
ATOM 5828 C C . ILE B 1 306 ? 19.277 5.349 34.735 1.00 17.96 306 ILE B C 1
ATOM 5829 O O . ILE B 1 306 ? 20.431 5.170 34.304 1.00 17.35 306 ILE B O 1
ATOM 5834 N N . LEU B 1 307 ? 18.446 4.346 34.984 1.00 17.14 307 LEU B N 1
ATOM 5835 C CA . LEU B 1 307 ? 18.841 2.947 34.684 1.00 18.69 307 LEU B CA 1
ATOM 5836 C C . LEU B 1 307 ? 19.126 2.818 33.176 1.00 17.26 307 LEU B C 1
ATOM 5837 O O . LEU B 1 307 ? 20.120 2.122 32.834 1.00 18.28 307 LEU B O 1
ATOM 5842 N N . ALA B 1 308 ? 18.332 3.489 32.350 1.00 17.68 308 ALA B N 1
ATOM 5843 C CA . ALA B 1 308 ? 18.415 3.413 30.861 1.00 19.78 308 ALA B CA 1
ATOM 5844 C C . ALA B 1 308 ? 19.776 3.939 30.391 1.00 19.52 308 ALA B C 1
ATOM 5845 O O . ALA B 1 308 ? 20.221 3.580 29.269 1.00 20.75 308 ALA B O 1
ATOM 5847 N N . ARG B 1 309 ? 20.447 4.741 31.212 1.00 18.85 309 ARG B N 1
ATOM 5848 C CA . ARG B 1 309 ? 21.722 5.382 30.811 1.00 19.51 309 ARG B CA 1
ATOM 5849 C C . ARG B 1 309 ? 22.915 4.660 31.429 1.00 19.13 309 ARG B C 1
ATOM 5850 O O . ARG B 1 309 ? 24.019 5.140 31.219 1.00 21.42 309 ARG B O 1
ATOM 5858 N N . GLN B 1 310 ? 22.740 3.500 32.057 1.00 17.54 310 GLN B N 1
ATOM 5859 C CA . GLN B 1 310 ? 23.860 2.761 32.682 1.00 17.88 310 GLN B CA 1
ATOM 5860 C C . GLN B 1 310 ? 24.561 1.896 31.623 1.00 20.35 310 GLN B C 1
ATOM 5861 O O . GLN B 1 310 ? 23.910 1.067 30.979 1.00 20.15 310 GLN B O 1
ATOM 5867 N N . ASP B 1 311 ? 25.851 2.089 31.431 1.00 22.77 311 ASP B N 1
ATOM 5868 C CA . ASP B 1 311 ? 26.598 1.387 30.354 1.00 25.30 311 ASP B CA 1
ATOM 5869 C C . ASP B 1 311 ? 26.893 -0.053 30.789 1.00 24.89 311 ASP B C 1
ATOM 5870 O O . ASP B 1 311 ? 27.303 -0.805 29.925 1.00 24.05 311 ASP B O 1
ATOM 5875 N N . TRP B 1 312 ? 26.668 -0.441 32.050 1.00 20.24 312 TRP B N 1
ATOM 5876 C CA . TRP B 1 312 ? 26.995 -1.799 32.564 1.00 19.99 312 TRP B CA 1
ATOM 5877 C C . TRP B 1 312 ? 25.762 -2.710 32.480 1.00 19.09 312 TRP B C 1
ATOM 5878 O O . TRP B 1 312 ? 25.897 -3.899 32.766 1.00 18.86 312 TRP B O 1
ATOM 5889 N N . LEU B 1 313 ? 24.630 -2.165 32.013 1.00 19.93 313 LEU B N 1
ATOM 5890 C CA . LEU B 1 313 ? 23.323 -2.847 31.898 1.00 20.65 313 LEU B CA 1
ATOM 5891 C C . LEU B 1 313 ? 22.955 -3.012 30.427 1.00 20.32 313 LEU B C 1
ATOM 5892 O O . LEU B 1 313 ? 22.976 -2.024 29.708 1.00 20.57 313 LEU B O 1
ATOM 5897 N N . GLU B 1 314 ? 22.526 -4.208 30.035 1.00 18.67 314 GLU B N 1
ATOM 5898 C CA . GLU B 1 314 ? 22.160 -4.557 28.642 1.00 22.45 314 GLU B CA 1
ATOM 5899 C C . GLU B 1 314 ? 20.835 -3.889 28.276 1.00 20.00 314 GLU B C 1
ATOM 5900 O O . GLU B 1 314 ? 19.944 -3.709 29.157 1.00 19.11 314 GLU B O 1
ATOM 5906 N N . THR B 1 315 ? 20.698 -3.483 27.034 1.00 19.94 315 THR B N 1
ATOM 5907 C CA . THR B 1 315 ? 19.450 -2.852 26.547 1.00 20.19 315 THR B CA 1
ATOM 5908 C C . THR B 1 315 ? 18.252 -3.763 26.822 1.00 20.32 315 THR B C 1
ATOM 5909 O O . THR B 1 315 ? 17.184 -3.206 27.127 1.00 20.03 315 THR B O 1
ATOM 5913 N N . GLU B 1 316 ? 18.394 -5.095 26.723 1.00 19.67 316 GLU B N 1
ATOM 5914 C CA . GLU B 1 316 ? 17.204 -5.989 26.870 1.00 23.45 316 GLU B CA 1
ATOM 5915 C C . GLU B 1 316 ? 16.717 -5.909 28.335 1.00 21.08 316 GLU B C 1
ATOM 5916 O O . GLU B 1 316 ? 15.506 -5.919 28.543 1.00 20.53 316 GLU B O 1
ATOM 5922 N N . ASP B 1 317 ? 17.606 -5.710 29.303 1.00 19.26 317 ASP B N 1
ATOM 5923 C CA . ASP B 1 317 ? 17.240 -5.556 30.742 1.00 20.96 317 ASP B CA 1
ATOM 5924 C C . ASP B 1 317 ? 16.589 -4.187 30.995 1.00 18.65 317 ASP B C 1
ATOM 5925 O O . ASP B 1 317 ? 15.653 -4.130 31.735 1.00 15.40 317 ASP B O 1
ATOM 5930 N N . LYS B 1 318 ? 17.122 -3.110 30.425 1.00 18.88 318 LYS B N 1
ATOM 5931 C CA . LYS B 1 318 ? 16.532 -1.741 30.503 1.00 18.53 318 LYS B CA 1
ATOM 5932 C C . LYS B 1 318 ? 15.086 -1.800 29.977 1.00 17.85 318 LYS B C 1
ATOM 5933 O O . LYS B 1 318 ? 14.179 -1.228 30.591 1.00 16.61 318 LYS B O 1
ATOM 5939 N N . ILE B 1 319 ? 14.882 -2.458 28.846 1.00 18.06 319 ILE B N 1
ATOM 5940 C CA . ILE B 1 319 ? 13.527 -2.571 28.234 1.00 17.95 319 ILE B CA 1
ATOM 5941 C C . ILE B 1 319 ? 12.624 -3.379 29.182 1.00 18.88 319 ILE B C 1
ATOM 5942 O O . ILE B 1 319 ? 11.489 -2.979 29.410 1.00 17.46 319 ILE B O 1
ATOM 5947 N N . ARG B 1 320 ? 13.129 -4.453 29.775 1.00 19.44 320 ARG B N 1
ATOM 5948 C CA . ARG B 1 320 ? 12.330 -5.326 30.674 1.00 18.01 320 ARG B CA 1
ATOM 5949 C C . ARG B 1 320 ? 11.887 -4.522 31.902 1.00 17.31 320 ARG B C 1
ATOM 5950 O O . ARG B 1 320 ? 10.732 -4.621 32.292 1.00 15.29 320 ARG B O 1
ATOM 5958 N N . LEU B 1 321 ? 12.745 -3.633 32.419 1.00 17.70 321 LEU B N 1
ATOM 5959 C CA . LEU B 1 321 ? 12.432 -2.816 33.611 1.00 17.98 321 LEU B CA 1
ATOM 5960 C C . LEU B 1 321 ? 11.258 -1.916 33.277 1.00 16.99 321 LEU B C 1
ATOM 5961 O O . LEU B 1 321 ? 10.382 -1.726 34.141 1.00 15.90 321 LEU B O 1
ATOM 5966 N N . VAL B 1 322 ? 11.312 -1.294 32.101 1.00 15.98 322 VAL B N 1
ATOM 5967 C CA . VAL B 1 322 ? 10.284 -0.302 31.696 1.00 17.23 322 VAL B CA 1
ATOM 5968 C C . VAL B 1 322 ? 8.961 -1.030 31.408 1.00 16.57 322 VAL B C 1
ATOM 5969 O O . VAL B 1 322 ? 7.915 -0.513 31.811 1.00 16.33 322 VAL B O 1
ATOM 5973 N N . GLU B 1 323 ? 9.005 -2.201 30.769 1.00 16.13 323 GLU B N 1
ATOM 5974 C CA . GLU B 1 323 ? 7.794 -3.026 30.559 1.00 15.46 323 GLU B CA 1
ATOM 5975 C C . GLU B 1 323 ? 7.166 -3.358 31.919 1.00 14.76 323 GLU B C 1
ATOM 5976 O O . GLU B 1 323 ? 5.996 -3.203 32.051 1.00 14.83 323 GLU B O 1
ATOM 5982 N N . TRP B 1 324 ? 7.927 -3.864 32.876 1.00 14.43 324 TRP B N 1
ATOM 5983 C CA . TRP B 1 324 ? 7.346 -4.292 34.170 1.00 14.83 324 TRP B CA 1
ATOM 5984 C C . TRP B 1 324 ? 6.774 -3.059 34.879 1.00 15.45 324 TRP B C 1
ATOM 5985 O O . TRP B 1 324 ? 5.676 -3.159 35.489 1.00 14.68 324 TRP B O 1
ATOM 5996 N N . LYS B 1 325 ? 7.477 -1.928 34.813 1.00 14.44 325 LYS B N 1
ATOM 5997 C CA . LYS B 1 325 ? 7.021 -0.704 35.498 1.00 14.81 325 LYS B CA 1
ATOM 5998 C C . LYS B 1 325 ? 5.678 -0.229 34.935 1.00 14.42 325 LYS B C 1
ATOM 5999 O O . LYS B 1 325 ? 4.705 0.017 35.714 1.00 15.09 325 LYS B O 1
ATOM 6005 N N . GLY B 1 326 ? 5.558 -0.106 33.634 1.00 14.58 326 GLY B N 1
ATOM 6006 C CA . GLY B 1 326 ? 4.293 0.331 33.034 1.00 14.58 326 GLY B CA 1
ATOM 6007 C C . GLY B 1 326 ? 3.177 -0.653 33.342 1.00 13.07 326 GLY B C 1
ATOM 6008 O O . GLY B 1 326 ? 2.068 -0.210 33.596 1.00 15.17 326 GLY B O 1
ATOM 6009 N N . ARG B 1 327 ? 3.475 -1.942 33.368 1.00 14.42 327 ARG B N 1
ATOM 6010 C CA . ARG B 1 327 ? 2.461 -2.976 33.699 1.00 14.06 327 ARG B CA 1
ATOM 6011 C C . ARG B 1 327 ? 1.996 -2.775 35.142 1.00 14.41 327 ARG B C 1
ATOM 6012 O O . ARG B 1 327 ? 0.780 -2.816 35.367 1.00 13.76 327 ARG B O 1
ATOM 6020 N N . LEU B 1 328 ? 2.909 -2.567 36.096 1.00 13.32 328 LEU B N 1
ATOM 6021 C CA . LEU B 1 328 ? 2.488 -2.367 37.498 1.00 13.51 328 LEU B CA 1
ATOM 6022 C C . LEU B 1 328 ? 1.793 -1.016 37.677 1.00 14.20 328 LEU B C 1
ATOM 6023 O O . LEU B 1 328 ? 0.978 -0.919 38.615 1.00 13.90 328 LEU B O 1
ATOM 6028 N N . ASP B 1 329 ? 2.066 -0.017 36.838 1.00 14.08 329 ASP B N 1
ATOM 6029 C CA . ASP B 1 329 ? 1.314 1.251 36.919 1.00 14.66 329 ASP B CA 1
ATOM 6030 C C . ASP B 1 329 ? -0.186 0.961 36.710 1.00 14.21 329 ASP B C 1
ATOM 6031 O O . ASP B 1 329 ? -1.002 1.637 37.371 1.00 15.18 329 ASP B O 1
ATOM 6036 N N . LEU B 1 330 ? -0.556 -0.012 35.866 1.00 15.28 330 LEU B N 1
ATOM 6037 C CA . LEU B 1 330 ? -1.977 -0.415 35.646 1.00 14.75 330 LEU B CA 1
ATOM 6038 C C . LEU B 1 330 ? -2.564 -0.955 36.937 1.00 14.18 330 LEU B C 1
ATOM 6039 O O . LEU B 1 330 ? -3.716 -0.666 37.263 1.00 15.09 330 LEU B O 1
ATOM 6044 N N . VAL B 1 331 ? -1.774 -1.709 37.682 1.00 13.94 331 VAL B N 1
ATOM 6045 C CA . VAL B 1 331 ? -2.197 -2.274 38.980 1.00 13.32 331 VAL B CA 1
ATOM 6046 C C . VAL B 1 331 ? -2.450 -1.152 39.990 1.00 12.90 331 VAL B C 1
ATOM 6047 O O . VAL B 1 331 ? -3.445 -1.245 40.713 1.00 11.88 331 VAL B O 1
ATOM 6051 N N . TRP B 1 332 ? -1.549 -0.179 40.110 1.00 13.40 332 TRP B N 1
ATOM 6052 C CA . TRP B 1 332 ? -1.735 0.954 41.048 1.00 13.57 332 TRP B CA 1
ATOM 6053 C C . TRP B 1 332 ? -2.930 1.779 40.572 1.00 13.50 332 TRP B C 1
ATOM 6054 O O . TRP B 1 332 ? -3.722 2.191 41.394 1.00 13.57 332 TRP B O 1
ATOM 6065 N N . TYR B 1 333 ? -3.109 1.936 39.265 1.00 12.89 333 TYR B N 1
ATOM 6066 C CA . TYR B 1 333 ? -4.298 2.652 38.753 1.00 13.17 333 TYR B CA 1
ATOM 6067 C C . TYR B 1 333 ? -5.568 1.932 39.232 1.00 12.62 333 TYR B C 1
ATOM 6068 O O . TYR B 1 333 ? -6.487 2.567 39.785 1.00 12.54 333 TYR B O 1
ATOM 6077 N N . ALA B 1 334 ? -5.625 0.621 39.043 1.00 13.03 334 ALA B N 1
ATOM 6078 C CA . ALA B 1 334 ? -6.743 -0.226 39.532 1.00 14.36 334 ALA B CA 1
ATOM 6079 C C . ALA B 1 334 ? -6.926 -0.019 41.029 1.00 14.19 334 ALA B C 1
ATOM 6080 O O . ALA B 1 334 ? -8.074 0.083 41.466 1.00 16.92 334 ALA B O 1
ATOM 6082 N N . ALA B 1 335 ? -5.841 0.024 41.793 1.00 14.63 335 ALA B N 1
ATOM 6083 C CA . ALA B 1 335 ? -5.916 0.078 43.277 1.00 15.11 335 ALA B CA 1
ATOM 6084 C C . ALA B 1 335 ? -6.498 1.420 43.745 1.00 15.29 335 ALA B C 1
ATOM 6085 O O . ALA B 1 335 ? -7.059 1.449 44.835 1.00 15.61 335 ALA B O 1
ATOM 6087 N N . SER B 1 336 ? -6.420 2.479 42.931 1.00 15.67 336 SER B N 1
ATOM 6088 C CA . SER B 1 336 ? -7.069 3.791 43.226 1.00 15.82 336 SER B CA 1
ATOM 6089 C C . SER B 1 336 ? -8.515 3.812 42.670 1.00 16.43 336 SER B C 1
ATOM 6090 O O . SER B 1 336 ? -9.140 4.860 42.717 1.00 15.14 336 SER B O 1
ATOM 6093 N N . SER B 1 337 ? -9.058 2.658 42.284 1.00 14.96 337 SER B N 1
ATOM 6094 C CA . SER B 1 337 ? -10.431 2.488 41.736 1.00 16.23 337 SER B CA 1
ATOM 6095 C C . SER B 1 337 ? -10.495 3.128 40.352 1.00 16.03 337 SER B C 1
ATOM 6096 O O . SER B 1 337 ? -11.582 3.616 39.968 1.00 16.51 337 SER B O 1
ATOM 6099 N N . ALA B 1 338 ? -9.370 3.165 39.623 1.00 15.39 338 ALA B N 1
ATOM 6100 C CA . ALA B 1 338 ? -9.339 3.482 38.178 1.00 16.57 338 ALA B CA 1
ATOM 6101 C C . ALA B 1 338 ? -10.190 4.729 37.878 1.00 17.49 338 ALA B C 1
ATOM 6102 O O . ALA B 1 338 ? -11.134 4.678 37.098 1.00 17.17 338 ALA B O 1
ATOM 6104 N N . PRO B 1 339 ? -9.865 5.894 38.473 1.00 16.05 339 PRO B N 1
ATOM 6105 C CA . PRO B 1 339 ? -10.650 7.106 38.263 1.00 16.48 339 PRO B CA 1
ATOM 6106 C C . PRO B 1 339 ? -10.669 7.541 36.790 1.00 16.32 339 PRO B C 1
ATOM 6107 O O . PRO B 1 339 ? -9.715 7.311 36.047 1.00 16.49 339 PRO B O 1
ATOM 6111 N N . ALA B 1 340 ? -11.776 8.163 36.393 1.00 17.88 340 ALA B N 1
ATOM 6112 C CA . ALA B 1 340 ? -11.889 8.852 35.091 1.00 19.02 340 ALA B CA 1
ATOM 6113 C C . ALA B 1 340 ? -10.751 9.864 34.948 1.00 17.00 340 ALA B C 1
ATOM 6114 O O . ALA B 1 340 ? -10.574 10.699 35.861 1.00 17.31 340 ALA B O 1
ATOM 6116 N N . LEU B 1 341 ? -10.052 9.823 33.824 1.00 16.73 341 LEU B N 1
ATOM 6117 C CA . LEU B 1 341 ? -8.982 10.782 33.486 1.00 17.98 341 LEU B CA 1
ATOM 6118 C C . LEU B 1 341 ? -9.482 11.718 32.373 1.00 21.48 341 LEU B C 1
ATOM 6119 O O . LEU B 1 341 ? -10.166 11.260 31.434 1.00 19.01 341 LEU B O 1
ATOM 6124 N N . ASP B 1 342 ? -9.134 12.996 32.484 1.00 20.35 342 ASP B N 1
ATOM 6125 C CA . ASP B 1 342 ? -9.408 13.967 31.412 1.00 19.54 342 ASP B CA 1
ATOM 6126 C C . ASP B 1 342 ? -8.232 14.919 31.343 1.00 19.90 342 ASP B C 1
ATOM 6127 O O . ASP B 1 342 ? -7.858 15.451 32.381 1.00 18.95 342 ASP B O 1
ATOM 6132 N N . ARG B 1 343 ? -7.756 15.194 30.135 1.00 20.67 343 ARG B N 1
ATOM 6133 C CA . ARG B 1 343 ? -6.661 16.141 29.840 1.00 21.42 343 ARG B CA 1
ATOM 6134 C C . ARG B 1 343 ? -7.090 17.572 30.154 1.00 19.82 343 ARG B C 1
ATOM 6135 O O . ARG B 1 343 ? -6.209 18.409 30.324 1.00 19.73 343 ARG B O 1
ATOM 6143 N N . LYS B 1 344 ? -8.379 17.868 30.276 1.00 18.48 344 LYS B N 1
ATOM 6144 C CA . LYS B 1 344 ? -8.769 19.283 30.480 1.00 20.19 344 LYS B CA 1
ATOM 6145 C C . LYS B 1 344 ? -8.282 19.769 31.856 1.00 20.82 344 LYS B C 1
ATOM 6146 O O . LYS B 1 344 ? -8.103 21.003 32.017 1.00 20.89 344 LYS B O 1
ATOM 6152 N N . TRP B 1 345 ? -8.198 18.902 32.869 1.00 18.44 345 TRP B N 1
ATOM 6153 C CA . TRP B 1 345 ? -7.939 19.407 34.237 1.00 17.98 345 TRP B CA 1
ATOM 6154 C C . TRP B 1 345 ? -6.586 20.097 34.252 1.00 17.36 345 TRP B C 1
ATOM 6155 O O . TRP B 1 345 ? -6.540 21.254 34.670 1.00 18.62 345 TRP B O 1
ATOM 6166 N N . LEU B 1 346 ? -5.546 19.439 33.751 1.00 17.92 346 LEU B N 1
ATOM 6167 C CA . LEU B 1 346 ? -4.166 19.981 33.785 1.00 20.55 346 LEU B CA 1
ATOM 6168 C C . LEU B 1 346 ? -4.045 21.150 32.774 1.00 23.22 346 LEU B C 1
ATOM 6169 O O . LEU B 1 346 ? -3.444 22.218 33.141 1.00 19.21 346 LEU B O 1
ATOM 6174 N N . GLU B 1 347 ? -4.704 21.057 31.609 1.00 21.93 347 GLU B N 1
ATOM 6175 C CA . GLU B 1 347 ? -4.697 22.127 30.571 1.00 25.85 347 GLU B CA 1
ATOM 6176 C C . GLU B 1 347 ? -5.278 23.417 31.144 1.00 24.38 347 GLU B C 1
ATOM 6177 O O . GLU B 1 347 ? -4.619 24.447 30.973 1.00 25.96 347 GLU B O 1
ATOM 6183 N N . GLN B 1 348 ? -6.350 23.320 31.928 1.00 23.30 348 GLN B N 1
ATOM 6184 C CA . GLN B 1 348 ? -7.167 24.435 32.463 1.00 23.98 348 GLN B CA 1
ATOM 6185 C C . GLN B 1 348 ? -6.683 24.861 33.845 1.00 22.00 348 GLN B C 1
ATOM 6186 O O . GLN B 1 348 ? -7.026 25.942 34.258 1.00 20.94 348 GLN B O 1
ATOM 6192 N N . TYR B 1 349 ? -5.833 24.075 34.506 1.00 21.02 349 TYR B N 1
ATOM 6193 C CA . TYR B 1 349 ? -5.387 24.371 35.880 1.00 17.53 349 TYR B CA 1
ATOM 6194 C C . TYR B 1 349 ? -4.755 25.756 35.924 1.00 16.50 349 TYR B C 1
ATOM 6195 O O . TYR B 1 349 ? -3.865 26.076 35.130 1.00 15.51 349 TYR B O 1
ATOM 6204 N N . GLN B 1 350 ? -5.152 26.537 36.899 1.00 16.49 350 GLN B N 1
ATOM 6205 C CA . GLN B 1 350 ? -4.612 27.894 37.132 1.00 17.37 350 GLN B CA 1
ATOM 6206 C C . GLN B 1 350 ? -3.793 27.840 38.418 1.00 16.54 350 GLN B C 1
ATOM 6207 O O . GLN B 1 350 ? -4.337 27.685 39.502 1.00 16.86 350 GLN B O 1
ATOM 6213 N N . PRO B 1 351 ? -2.459 27.948 38.351 1.00 16.40 351 PRO B N 1
ATOM 6214 C CA . PRO B 1 351 ? -1.640 27.895 39.562 1.00 16.20 351 PRO B CA 1
ATOM 6215 C C . PRO B 1 351 ? -2.003 28.989 40.564 1.00 17.09 351 PRO B C 1
ATOM 6216 O O . PRO B 1 351 ? -2.449 30.077 40.216 1.00 16.76 351 PRO B O 1
ATOM 6220 N N . THR B 1 352 ? -1.838 28.670 41.842 1.00 18.73 352 THR B N 1
ATOM 6221 C CA . THR B 1 352 ? -2.177 29.586 42.945 1.00 17.23 352 THR B CA 1
ATOM 6222 C C . THR B 1 352 ? -0.857 30.046 43.555 1.00 17.80 352 THR B C 1
ATOM 6223 O O . THR B 1 352 ? -0.261 30.968 43.029 1.00 17.15 352 THR B O 1
ATOM 6227 N N . LEU B 1 353 ? -0.375 29.327 44.571 1.00 18.14 353 LEU B N 1
ATOM 6228 C CA . LEU B 1 353 ? 0.819 29.681 45.368 1.00 16.79 353 LEU B CA 1
ATOM 6229 C C . LEU B 1 353 ? 2.036 29.763 44.449 1.00 17.95 353 LEU B C 1
ATOM 6230 O O . LEU B 1 353 ? 2.904 30.596 44.710 1.00 16.44 353 LEU B O 1
ATOM 6235 N N . SER B 1 354 ? 2.125 28.894 43.422 1.00 16.79 354 SER B N 1
ATOM 6236 C CA . SER B 1 354 ? 3.267 28.799 42.474 1.00 15.86 354 SER B CA 1
ATOM 6237 C C . SER B 1 354 ? 3.046 29.612 41.190 1.00 17.75 354 SER B C 1
ATOM 6238 O O . SER B 1 354 ? 3.874 29.488 40.288 1.00 16.03 354 SER B O 1
ATOM 6241 N N . ALA B 1 355 ? 1.991 30.428 41.093 1.00 18.22 355 ALA B N 1
ATOM 6242 C CA . ALA B 1 355 ? 1.724 31.225 39.873 1.00 18.40 355 ALA B CA 1
ATOM 6243 C C . ALA B 1 355 ? 2.913 32.146 39.583 1.00 17.28 355 ALA B C 1
ATOM 6244 O O . ALA B 1 355 ? 3.387 32.836 40.486 1.00 18.31 355 ALA B O 1
ATOM 6246 N N . GLY B 1 356 ? 3.376 32.156 38.343 1.00 16.96 356 GLY B N 1
ATOM 6247 C CA . GLY B 1 356 ? 4.435 33.084 37.896 1.00 17.81 356 GLY B CA 1
ATOM 6248 C C . GLY B 1 356 ? 5.842 32.563 38.221 1.00 20.91 356 GLY B C 1
ATOM 6249 O O . GLY B 1 356 ? 6.821 33.146 37.773 1.00 21.62 356 GLY B O 1
ATOM 6258 N N . ASP B 1 358 ? 9.123 30.130 37.839 1.00 19.00 358 ASP B N 1
ATOM 6259 C CA . ASP B 1 358 ? 9.742 29.209 36.886 1.00 18.71 358 ASP B CA 1
ATOM 6260 C C . ASP B 1 358 ? 10.316 28.000 37.660 1.00 16.85 358 ASP B C 1
ATOM 6261 O O . ASP B 1 358 ? 10.083 27.909 38.903 1.00 15.78 358 ASP B O 1
ATOM 6266 N N . TRP B 1 359 ? 10.978 27.067 36.998 1.00 15.40 359 TRP B N 1
ATOM 6267 C CA . TRP B 1 359 ? 11.505 25.850 37.691 1.00 15.52 359 TRP B CA 1
ATOM 6268 C C . TRP B 1 359 ? 12.419 26.252 38.840 1.00 16.22 359 TRP B C 1
ATOM 6269 O O . TRP B 1 359 ? 12.301 25.662 39.931 1.00 15.62 359 TRP B O 1
ATOM 6280 N N . ARG B 1 360 ? 13.334 27.196 38.598 1.00 17.04 360 ARG B N 1
ATOM 6281 C CA . ARG B 1 360 ? 14.316 27.629 39.632 1.00 17.44 360 ARG B CA 1
ATOM 6282 C C . ARG B 1 360 ? 13.599 28.108 40.900 1.00 16.68 360 ARG B C 1
ATOM 6283 O O . ARG B 1 360 ? 14.048 27.746 42.006 1.00 17.02 360 ARG B O 1
ATOM 6291 N N . ALA B 1 361 ? 12.529 28.890 40.735 1.00 16.90 361 ALA B N 1
ATOM 6292 C CA . ALA B 1 361 ? 11.764 29.462 41.853 1.00 15.26 361 ALA B CA 1
ATOM 6293 C C . ALA B 1 361 ? 10.967 28.345 42.540 1.00 15.49 361 ALA B C 1
ATOM 6294 O O . ALA B 1 361 ? 10.920 28.299 43.814 1.00 13.13 361 ALA B O 1
ATOM 6296 N N . LEU B 1 362 ? 10.418 27.418 41.752 1.00 13.53 362 LEU B N 1
ATOM 6297 C CA . LEU B 1 362 ? 9.665 26.275 42.317 1.00 14.32 362 LEU B CA 1
ATOM 6298 C C . LEU B 1 362 ? 10.628 25.386 43.104 1.00 14.75 362 LEU B C 1
ATOM 6299 O O . LEU B 1 362 ? 10.312 25.060 44.265 1.00 15.20 362 LEU B O 1
ATOM 6304 N N . TYR B 1 363 ? 11.802 25.082 42.542 1.00 13.92 363 TYR B N 1
ATOM 6305 C CA . TYR B 1 363 ? 12.833 24.283 43.225 1.00 15.41 363 TYR B CA 1
ATOM 6306 C C . TYR B 1 363 ? 13.140 24.936 44.584 1.00 15.41 363 TYR B C 1
ATOM 6307 O O . TYR B 1 363 ? 13.179 24.243 45.611 1.00 15.11 363 TYR B O 1
ATOM 6316 N N . ARG B 1 364 ? 13.347 26.246 44.603 1.00 17.00 364 ARG B N 1
ATOM 6317 C CA A ARG B 1 364 ? 13.733 26.932 45.865 0.50 15.00 364 ARG B CA 1
ATOM 6318 C CA B ARG B 1 364 ? 13.712 26.968 45.848 0.50 16.42 364 ARG B CA 1
ATOM 6319 C C . ARG B 1 364 ? 12.563 26.867 46.862 1.00 15.71 364 ARG B C 1
ATOM 6320 O O . ARG B 1 364 ? 12.837 26.595 48.037 1.00 17.22 364 ARG B O 1
ATOM 6335 N N . ALA B 1 365 ? 11.322 27.082 46.429 1.00 14.94 365 ALA B N 1
ATOM 6336 C CA . ALA B 1 365 ? 10.123 26.984 47.299 1.00 14.76 365 ALA B CA 1
ATOM 6337 C C . ALA B 1 365 ? 10.021 25.584 47.909 1.00 14.53 365 ALA B C 1
ATOM 6338 O O . ALA B 1 365 ? 9.711 25.419 49.108 1.00 15.70 365 ALA B O 1
ATOM 6340 N N . VAL B 1 366 ? 10.284 24.574 47.109 1.00 14.20 366 VAL B N 1
ATOM 6341 C CA . VAL B 1 366 ? 10.236 23.158 47.557 1.00 14.19 366 VAL B CA 1
ATOM 6342 C C . VAL B 1 366 ? 11.323 22.891 48.613 1.00 15.11 366 VAL B C 1
ATOM 6343 O O . VAL B 1 366 ? 11.014 22.203 49.589 1.00 14.32 366 VAL B O 1
ATOM 6347 N N . THR B 1 367 ? 12.548 23.412 48.460 1.00 15.81 367 THR B N 1
ATOM 6348 C CA . THR B 1 367 ? 13.651 23.080 49.384 1.00 16.70 367 THR B CA 1
ATOM 6349 C C . THR B 1 367 ? 13.255 23.450 50.836 1.00 17.06 367 THR B C 1
ATOM 6350 O O . THR B 1 367 ? 13.830 22.876 51.725 1.00 16.30 367 THR B O 1
ATOM 6354 N N . VAL B 1 368 ? 12.421 24.475 51.065 1.00 16.60 368 VAL B N 1
ATOM 6355 C CA . VAL B 1 368 ? 12.075 25.003 52.427 1.00 17.33 368 VAL B CA 1
ATOM 6356 C C . VAL B 1 368 ? 10.743 24.427 52.906 1.00 18.22 368 VAL B C 1
ATOM 6357 O O . VAL B 1 368 ? 10.387 24.654 54.048 1.00 17.99 368 VAL B O 1
ATOM 6361 N N . GLU B 1 369 ? 9.994 23.710 52.069 1.00 18.12 369 GLU B N 1
ATOM 6362 C CA . GLU B 1 369 ? 8.609 23.305 52.432 1.00 17.39 369 GLU B CA 1
ATOM 6363 C C . GLU B 1 369 ? 8.670 22.091 53.355 1.00 15.07 369 GLU B C 1
ATOM 6364 O O . GLU B 1 369 ? 9.243 21.072 52.972 1.00 14.81 369 GLU B O 1
ATOM 6370 N N . PRO B 1 370 ? 8.086 22.136 54.578 1.00 16.65 370 PRO B N 1
ATOM 6371 C CA . PRO B 1 370 ? 8.051 20.969 55.462 1.00 16.62 370 PRO B CA 1
ATOM 6372 C C . PRO B 1 370 ? 7.347 19.804 54.747 1.00 15.35 370 PRO B C 1
ATOM 6373 O O . PRO B 1 370 ? 6.262 19.974 54.186 1.00 16.87 370 PRO B O 1
ATOM 6377 N N . ASP B 1 371 ? 8.040 18.669 54.657 1.00 15.55 371 ASP B N 1
ATOM 6378 C CA . ASP B 1 371 ? 7.622 17.548 53.769 1.00 15.90 371 ASP B CA 1
ATOM 6379 C C . ASP B 1 371 ? 8.474 16.328 54.087 1.00 15.52 371 ASP B C 1
ATOM 6380 O O . ASP B 1 371 ? 9.551 16.506 54.633 1.00 18.22 371 ASP B O 1
ATOM 6385 N N . ASP B 1 372 ? 8.022 15.128 53.731 1.00 14.77 372 ASP B N 1
ATOM 6386 C CA . ASP B 1 372 ? 8.782 13.856 53.947 1.00 14.74 372 ASP B CA 1
ATOM 6387 C C . ASP B 1 372 ? 9.672 13.489 52.754 1.00 14.42 372 ASP B C 1
ATOM 6388 O O . ASP B 1 372 ? 10.392 12.498 52.860 1.00 15.70 372 ASP B O 1
ATOM 6393 N N . GLY B 1 373 ? 9.715 14.306 51.707 1.00 12.83 373 GLY B N 1
ATOM 6394 C CA . GLY B 1 373 ? 10.560 14.096 50.522 1.00 13.91 373 GLY B CA 1
ATOM 6395 C C . GLY B 1 373 ? 9.737 13.937 49.243 1.00 12.88 373 GLY B C 1
ATOM 6396 O O . GLY B 1 373 ? 10.298 14.184 48.161 1.00 12.54 373 GLY B O 1
ATOM 6397 N N . HIS B 1 374 ? 8.441 13.606 49.330 1.00 13.77 374 HIS B N 1
ATOM 6398 C CA . HIS B 1 374 ? 7.632 13.330 48.109 1.00 14.76 374 HIS B CA 1
ATOM 6399 C C . HIS B 1 374 ? 7.521 14.589 47.234 1.00 14.45 374 HIS B C 1
ATOM 6400 O O . HIS B 1 374 ? 7.544 14.439 46.021 1.00 14.74 374 HIS B O 1
ATOM 6407 N N . LEU B 1 375 ? 7.388 15.792 47.820 1.00 14.69 375 LEU B N 1
ATOM 6408 C CA . LEU B 1 375 ? 7.272 17.004 46.980 1.00 14.57 375 LEU B CA 1
ATOM 6409 C C . LEU B 1 375 ? 8.557 17.240 46.168 1.00 13.52 375 LEU B C 1
ATOM 6410 O O . LEU B 1 375 ? 8.488 17.410 44.943 1.00 14.48 375 LEU B O 1
ATOM 6415 N N . ALA B 1 376 ? 9.719 17.144 46.789 1.00 14.31 376 ALA B N 1
ATOM 6416 C CA . ALA B 1 376 ? 11.026 17.272 46.117 1.00 13.90 376 ALA B CA 1
ATOM 6417 C C . ALA B 1 376 ? 11.173 16.195 45.045 1.00 14.82 376 ALA B C 1
ATOM 6418 O O . ALA B 1 376 ? 11.654 16.525 43.965 1.00 15.68 376 ALA B O 1
ATOM 6432 N N . ILE B 1 378 ? 8.737 14.535 43.294 1.00 14.11 378 ILE B N 1
ATOM 6433 C CA . ILE B 1 378 ? 7.804 14.608 42.178 1.00 13.70 378 ILE B CA 1
ATOM 6434 C C . ILE B 1 378 ? 8.227 15.784 41.314 1.00 14.07 378 ILE B C 1
ATOM 6435 O O . ILE B 1 378 ? 8.218 15.660 40.048 1.00 15.38 378 ILE B O 1
ATOM 6440 N N . VAL B 1 379 ? 8.656 16.868 41.930 1.00 13.97 379 VAL B N 1
ATOM 6441 C CA . VAL B 1 379 ? 9.032 18.091 41.164 1.00 15.02 379 VAL B CA 1
ATOM 6442 C C . VAL B 1 379 ? 10.286 17.777 40.350 1.00 14.77 379 VAL B C 1
ATOM 6443 O O . VAL B 1 379 ? 10.371 18.149 39.156 1.00 13.65 379 VAL B O 1
ATOM 6447 N N . ARG B 1 380 ? 11.230 17.074 40.939 1.00 14.97 380 ARG B N 1
ATOM 6448 C CA . ARG B 1 380 ? 12.466 16.700 40.193 1.00 14.15 380 ARG B CA 1
ATOM 6449 C C . ARG B 1 380 ? 12.143 15.739 39.051 1.00 13.63 380 ARG B C 1
ATOM 6450 O O . ARG B 1 380 ? 12.716 15.885 37.955 1.00 12.68 380 ARG B O 1
ATOM 6458 N N . SER B 1 381 ? 11.323 14.718 39.294 1.00 13.62 381 SER B N 1
ATOM 6459 C CA . SER B 1 381 ? 10.956 13.756 38.237 1.00 14.72 381 SER B CA 1
ATOM 6460 C C . SER B 1 381 ? 10.280 14.490 37.077 1.00 14.42 381 SER B C 1
ATOM 6461 O O . SER B 1 381 ? 10.469 14.084 35.894 1.00 14.29 381 SER B O 1
ATOM 6464 N N . LEU B 1 382 ? 9.496 15.514 37.383 1.00 14.62 382 LEU B N 1
ATOM 6465 C CA . LEU B 1 382 ? 8.781 16.246 36.325 1.00 15.20 382 LEU B CA 1
ATOM 6466 C C . LEU B 1 382 ? 9.730 17.151 35.521 1.00 17.32 382 LEU B C 1
ATOM 6467 O O . LEU B 1 382 ? 9.591 17.224 34.247 1.00 14.46 382 LEU B O 1
ATOM 6472 N N . LYS B 1 383 ? 10.664 17.815 36.200 1.00 15.89 383 LYS B N 1
ATOM 6473 C CA . LYS B 1 383 ? 11.684 18.597 35.483 1.00 17.25 383 LYS B CA 1
ATOM 6474 C C . LYS B 1 383 ? 12.479 17.649 34.590 1.00 17.28 383 LYS B C 1
ATOM 6475 O O . LYS B 1 383 ? 12.760 18.019 33.443 1.00 16.81 383 LYS B O 1
ATOM 6481 N N . TRP B 1 384 ? 12.882 16.493 35.120 1.00 17.26 384 TRP B N 1
ATOM 6482 C CA . TRP B 1 384 ? 13.637 15.515 34.319 1.00 17.57 384 TRP B CA 1
ATOM 6483 C C . TRP B 1 384 ? 12.766 15.025 33.131 1.00 17.94 384 TRP B C 1
ATOM 6484 O O . TRP B 1 384 ? 13.298 14.940 32.003 1.00 15.36 384 TRP B O 1
ATOM 6495 N N . ALA B 1 385 ? 11.482 14.743 33.330 1.00 16.76 385 ALA B N 1
ATOM 6496 C CA . ALA B 1 385 ? 10.562 14.260 32.263 1.00 18.47 385 ALA B CA 1
ATOM 6497 C C . ALA B 1 385 ? 10.545 15.249 31.087 1.00 17.57 385 ALA B C 1
ATOM 6498 O O . ALA B 1 385 ? 10.564 14.845 29.934 1.00 15.22 385 ALA B O 1
ATOM 6500 N N . GLU B 1 386 ? 10.559 16.536 31.385 1.00 18.73 386 GLU B N 1
ATOM 6501 C CA . GLU B 1 386 ? 10.625 17.616 30.371 1.00 20.36 386 GLU B CA 1
ATOM 6502 C C . GLU B 1 386 ? 11.907 17.418 29.536 1.00 19.42 386 GLU B C 1
ATOM 6503 O O . GLU B 1 386 ? 11.814 17.604 28.326 1.00 18.48 386 GLU B O 1
ATOM 6509 N N . GLU B 1 387 ? 13.038 17.034 30.140 1.00 19.53 387 GLU B N 1
ATOM 6510 C CA . GLU B 1 387 ? 14.307 16.801 29.403 1.00 22.72 387 GLU B CA 1
ATOM 6511 C C . GLU B 1 387 ? 14.206 15.509 28.588 1.00 20.80 387 GLU B C 1
ATOM 6512 O O . GLU B 1 387 ? 14.548 15.529 27.395 1.00 21.37 387 GLU B O 1
ATOM 6518 N N . GLU B 1 388 ? 13.808 14.398 29.208 1.00 20.58 388 GLU B N 1
ATOM 6519 C CA . GLU B 1 388 ? 13.647 13.085 28.524 1.00 20.21 388 GLU B CA 1
ATOM 6520 C C . GLU B 1 388 ? 12.750 13.252 27.292 1.00 20.42 388 GLU B C 1
ATOM 6521 O O . GLU B 1 388 ? 13.104 12.726 26.230 1.00 22.96 388 GLU B O 1
ATOM 6527 N N . ALA B 1 389 ? 11.628 13.952 27.439 1.00 18.27 389 ALA B N 1
ATOM 6528 C CA . ALA B 1 389 ? 10.576 14.091 26.412 1.00 20.30 389 ALA B CA 1
ATOM 6529 C C . ALA B 1 389 ? 10.750 15.372 25.562 1.00 20.97 389 ALA B C 1
ATOM 6530 O O . ALA B 1 389 ? 9.785 15.777 24.895 1.00 19.95 389 ALA B O 1
ATOM 6532 N N . LYS B 1 390 ? 11.919 16.002 25.572 1.00 21.95 390 LYS B N 1
ATOM 6533 C CA . LYS B 1 390 ? 12.187 17.274 24.823 1.00 25.04 390 LYS B CA 1
ATOM 6534 C C . LYS B 1 390 ? 11.789 17.072 23.350 1.00 23.41 390 LYS B C 1
ATOM 6535 O O . LYS B 1 390 ? 12.166 16.052 22.765 1.00 21.44 390 LYS B O 1
ATOM 6541 N N . GLY B 1 391 ? 10.953 17.966 22.829 1.00 24.15 391 GLY B N 1
ATOM 6542 C CA . GLY B 1 391 ? 10.494 17.916 21.435 1.00 26.51 391 GLY B CA 1
ATOM 6543 C C . GLY B 1 391 ? 9.348 16.946 21.232 1.00 27.41 391 GLY B C 1
ATOM 6544 O O . GLY B 1 391 ? 8.886 16.856 20.116 1.00 28.03 391 GLY B O 1
ATOM 6545 N N . VAL B 1 392 ? 8.860 16.272 22.275 1.00 24.02 392 VAL B N 1
ATOM 6546 C CA . VAL B 1 392 ? 7.669 15.404 22.146 1.00 22.95 392 VAL B CA 1
ATOM 6547 C C . VAL B 1 392 ? 6.436 16.214 22.537 1.00 23.95 392 VAL B C 1
ATOM 6548 O O . VAL B 1 392 ? 6.430 16.897 23.596 1.00 22.53 392 VAL B O 1
ATOM 6552 N N . GLU B 1 393 ? 5.407 16.196 21.692 1.00 24.56 393 GLU B N 1
ATOM 6553 C CA . GLU B 1 393 ? 4.181 16.961 21.992 1.00 24.38 393 GLU B CA 1
ATOM 6554 C C . GLU B 1 393 ? 3.114 15.948 22.368 1.00 22.33 393 GLU B C 1
ATOM 6555 O O . GLU B 1 393 ? 3.350 14.747 22.094 1.00 19.91 393 GLU B O 1
ATOM 6561 N N . THR B 1 394 ? 1.970 16.420 22.860 1.00 21.12 394 THR B N 1
ATOM 6562 C CA . THR B 1 394 ? 0.824 15.551 23.206 1.00 22.54 394 THR B CA 1
ATOM 6563 C C . THR B 1 394 ? 0.303 14.912 21.926 1.00 25.73 394 THR B C 1
ATOM 6564 O O . THR B 1 394 ? 0.469 15.497 20.874 1.00 22.54 394 THR B O 1
ATOM 6568 N N . SER B 1 395 ? -0.282 13.733 22.049 1.00 25.05 395 SER B N 1
ATOM 6569 C CA . SER B 1 395 ? -0.834 12.960 20.925 1.00 26.37 395 SER B CA 1
ATOM 6570 C C . SER B 1 395 ? -1.864 11.988 21.488 1.00 28.40 395 SER B C 1
ATOM 6571 O O . SER B 1 395 ? -2.141 12.034 22.694 1.00 25.79 395 SER B O 1
ATOM 6574 N N . GLU B 1 396 ? -2.410 11.136 20.628 1.00 31.16 396 GLU B N 1
ATOM 6575 C CA . GLU B 1 396 ? -3.354 10.070 21.057 1.00 36.38 396 GLU B CA 1
ATOM 6576 C C . GLU B 1 396 ? -2.659 9.162 22.093 1.00 28.03 396 GLU B C 1
ATOM 6577 O O . GLU B 1 396 ? -3.369 8.694 22.962 1.00 29.89 396 GLU B O 1
ATOM 6583 N N . THR B 1 397 ? -1.350 8.895 22.005 1.00 24.77 397 THR B N 1
ATOM 6584 C CA . THR B 1 397 ? -0.677 7.956 22.943 1.00 27.12 397 THR B CA 1
ATOM 6585 C C . THR B 1 397 ? 0.121 8.696 24.038 1.00 23.44 397 THR B C 1
ATOM 6586 O O . THR B 1 397 ? 0.509 8.016 24.989 1.00 20.53 397 THR B O 1
ATOM 6590 N N . ILE B 1 398 ? 0.389 9.999 23.922 1.00 22.18 398 ILE B N 1
ATOM 6591 C CA . ILE B 1 398 ? 1.224 10.779 24.899 1.00 19.95 398 ILE B CA 1
ATOM 6592 C C . ILE B 1 398 ? 0.337 11.862 25.478 1.00 21.81 398 ILE B C 1
ATOM 6593 O O . ILE B 1 398 ? 0.175 12.925 24.878 1.00 21.03 398 ILE B O 1
ATOM 6598 N N . PRO B 1 399 ? -0.345 11.585 26.602 1.00 18.52 399 PRO B N 1
ATOM 6599 C CA . PRO B 1 399 ? -1.386 12.489 27.111 1.00 18.47 399 PRO B CA 1
ATOM 6600 C C . PRO B 1 399 ? -0.887 13.781 27.782 1.00 20.30 399 PRO B C 1
ATOM 6601 O O . PRO B 1 399 ? -1.650 14.720 27.885 1.00 21.01 399 PRO B O 1
ATOM 6605 N N . VAL B 1 400 ? 0.360 13.788 28.264 1.00 18.70 400 VAL B N 1
ATOM 6606 C CA . VAL B 1 400 ? 0.973 14.966 28.945 1.00 19.82 400 VAL B CA 1
ATOM 6607 C C . VAL B 1 400 ? 2.322 15.168 28.279 1.00 18.75 400 VAL B C 1
ATOM 6608 O O . VAL B 1 400 ? 3.099 14.172 28.103 1.00 18.78 400 VAL B O 1
ATOM 6612 N N . ALA B 1 401 ? 2.619 16.412 27.954 1.00 19.08 401 ALA B N 1
ATOM 6613 C CA . ALA B 1 401 ? 3.915 16.796 27.376 1.00 18.43 401 ALA B CA 1
ATOM 6614 C C . ALA B 1 401 ? 4.035 18.313 27.350 1.00 16.95 401 ALA B C 1
ATOM 6615 O O . ALA B 1 401 ? 3.074 18.999 27.777 1.00 18.12 401 ALA B O 1
ATOM 6617 N N . GLY B 1 402 ? 5.184 18.805 26.899 1.00 17.52 402 GLY B N 1
ATOM 6618 C CA . GLY B 1 402 ? 5.424 20.257 26.765 1.00 18.76 402 GLY B CA 1
ATOM 6619 C C . GLY B 1 402 ? 5.237 20.959 28.089 1.00 18.66 402 GLY B C 1
ATOM 6620 O O . GLY B 1 402 ? 5.922 20.543 29.057 1.00 19.45 402 GLY B O 1
ATOM 6621 N N . SER B 1 403 ? 4.312 21.923 28.156 1.00 18.26 403 SER B N 1
ATOM 6622 C CA . SER B 1 403 ? 4.018 22.783 29.331 1.00 19.16 403 SER B CA 1
ATOM 6623 C C . SER B 1 403 ? 3.360 21.967 30.462 1.00 19.16 403 SER B C 1
ATOM 6624 O O . SER B 1 403 ? 3.318 22.463 31.613 1.00 18.80 403 SER B O 1
ATOM 6627 N N . GLY B 1 404 ? 2.875 20.757 30.184 1.00 16.68 404 GLY B N 1
ATOM 6628 C CA . GLY B 1 404 ? 2.103 19.958 31.155 1.00 18.03 404 GLY B CA 1
ATOM 6629 C C . GLY B 1 404 ? 2.960 19.469 32.314 1.00 17.28 404 GLY B C 1
ATOM 6630 O O . GLY B 1 404 ? 2.431 19.343 33.425 1.00 18.18 404 GLY B O 1
ATOM 6631 N N . TRP B 1 405 ? 4.243 19.183 32.060 1.00 16.71 405 TRP B N 1
ATOM 6632 C CA . TRP B 1 405 ? 5.187 18.681 33.082 1.00 16.22 405 TRP B CA 1
ATOM 6633 C C . TRP B 1 405 ? 5.302 19.722 34.207 1.00 16.02 405 TRP B C 1
ATOM 6634 O O . TRP B 1 405 ? 5.086 19.393 35.420 1.00 13.81 405 TRP B O 1
ATOM 6645 N N . PHE B 1 406 ? 5.561 20.980 33.842 1.00 15.92 406 PHE B N 1
ATOM 6646 C CA . PHE B 1 406 ? 5.659 22.063 34.844 1.00 16.10 406 PHE B CA 1
ATOM 6647 C C . PHE B 1 406 ? 4.307 22.337 35.501 1.00 15.42 406 PHE B C 1
ATOM 6648 O O . PHE B 1 406 ? 4.253 22.631 36.692 1.00 14.87 406 PHE B O 1
ATOM 6656 N N . LYS B 1 407 ? 3.242 22.341 34.730 1.00 16.77 407 LYS B N 1
ATOM 6657 C CA . LYS B 1 407 ? 1.903 22.592 35.260 1.00 17.06 407 LYS B CA 1
ATOM 6658 C C . LYS B 1 407 ? 1.593 21.558 36.352 1.00 16.69 407 LYS B C 1
ATOM 6659 O O . LYS B 1 407 ? 1.025 21.956 37.359 1.00 15.66 407 LYS B O 1
ATOM 6665 N N . LEU B 1 408 ? 1.941 20.281 36.159 1.00 15.46 408 LEU B N 1
ATOM 6666 C CA . LEU B 1 408 ? 1.688 19.260 37.208 1.00 14.51 408 LEU B CA 1
ATOM 6667 C C . LEU B 1 408 ? 2.575 19.558 38.433 1.00 14.04 408 LEU B C 1
ATOM 6668 O O . LEU B 1 408 ? 2.069 19.443 39.560 1.00 13.18 408 LEU B O 1
ATOM 6673 N N . ALA B 1 409 ? 3.813 19.984 38.246 1.00 14.33 409 ALA B N 1
ATOM 6674 C CA . ALA B 1 409 ? 4.708 20.338 39.379 1.00 14.44 409 ALA B CA 1
ATOM 6675 C C . ALA B 1 409 ? 4.046 21.473 40.187 1.00 14.60 409 ALA B C 1
ATOM 6676 O O . ALA B 1 409 ? 4.054 21.449 41.428 1.00 14.34 409 ALA B O 1
ATOM 6678 N N . GLN B 1 410 ? 3.499 22.468 39.503 1.00 15.03 410 GLN B N 1
ATOM 6679 C CA . GLN B 1 410 ? 2.778 23.586 40.147 1.00 14.39 410 GLN B CA 1
ATOM 6680 C C . GLN B 1 410 ? 1.571 23.043 40.896 1.00 15.24 410 GLN B C 1
ATOM 6681 O O . GLN B 1 410 ? 1.339 23.430 42.042 1.00 14.59 410 GLN B O 1
ATOM 6695 N N . ALA B 1 412 ? 1.163 20.048 42.141 1.00 13.69 412 ALA B N 1
ATOM 6696 C CA . ALA B 1 412 ? 1.640 19.300 43.293 1.00 13.93 412 ALA B CA 1
ATOM 6697 C C . ALA B 1 412 ? 2.030 20.258 44.404 1.00 13.80 412 ALA B C 1
ATOM 6698 O O . ALA B 1 412 ? 1.670 20.024 45.532 1.00 14.40 412 ALA B O 1
ATOM 6700 N N . TYR B 1 413 ? 2.757 21.328 44.089 1.00 14.97 413 TYR B N 1
ATOM 6701 C CA . TYR B 1 413 ? 3.130 22.338 45.101 1.00 15.10 413 TYR B CA 1
ATOM 6702 C C . TYR B 1 413 ? 1.861 22.964 45.722 1.00 15.34 413 TYR B C 1
ATOM 6703 O O . TYR B 1 413 ? 1.720 23.015 46.959 1.00 15.65 413 TYR B O 1
ATOM 6712 N N . ASP B 1 414 ? 0.990 23.485 44.884 1.00 15.45 414 ASP B N 1
ATOM 6713 C CA . ASP B 1 414 ? -0.192 24.291 45.300 1.00 14.91 414 ASP B CA 1
ATOM 6714 C C . ASP B 1 414 ? -1.118 23.480 46.200 1.00 14.22 414 ASP B C 1
ATOM 6715 O O . ASP B 1 414 ? -1.645 24.056 47.171 1.00 14.15 414 ASP B O 1
ATOM 6720 N N . SER B 1 415 ? -1.266 22.202 45.910 1.00 12.85 415 SER B N 1
ATOM 6721 C CA . SER B 1 415 ? -2.222 21.279 46.554 1.00 14.97 415 SER B CA 1
ATOM 6722 C C . SER B 1 415 ? -1.604 20.619 47.790 1.00 14.75 415 SER B C 1
ATOM 6723 O O . SER B 1 415 ? -2.341 19.971 48.505 1.00 14.49 415 SER B O 1
ATOM 6726 N N . THR B 1 416 ? -0.331 20.832 48.080 1.00 14.55 416 THR B N 1
ATOM 6727 C CA . THR B 1 416 ? 0.319 20.195 49.249 1.00 14.99 416 THR B CA 1
ATOM 6728 C C . THR B 1 416 ? 0.969 21.216 50.185 1.00 15.44 416 THR B C 1
ATOM 6729 O O . THR B 1 416 ? 1.043 20.915 51.437 1.00 19.26 416 THR B O 1
ATOM 6733 N N . ALA B 1 417 ? 1.438 22.346 49.695 1.00 16.04 417 ALA B N 1
ATOM 6734 C CA . ALA B 1 417 ? 2.214 23.292 50.538 1.00 15.66 417 ALA B CA 1
ATOM 6735 C C . ALA B 1 417 ? 1.343 23.808 51.688 1.00 18.14 417 ALA B C 1
ATOM 6736 O O . ALA B 1 417 ? 0.101 23.979 51.511 1.00 18.05 417 ALA B O 1
ATOM 6738 N N . HIS B 1 418 ? 1.973 24.020 52.859 1.00 17.60 418 HIS B N 1
ATOM 6739 C CA . HIS B 1 418 ? 1.327 24.561 54.072 1.00 19.35 418 HIS B CA 1
ATOM 6740 C C . HIS B 1 418 ? 0.268 23.602 54.632 1.00 22.31 418 HIS B C 1
ATOM 6741 O O . HIS B 1 418 ? -0.542 24.058 55.440 1.00 23.46 418 HIS B O 1
ATOM 6748 N N . LEU B 1 419 ? 0.258 22.322 54.271 1.00 19.30 419 LEU B N 1
ATOM 6749 C CA . LEU B 1 419 ? -0.655 21.347 54.894 1.00 21.04 419 LEU B CA 1
ATOM 6750 C C . LEU B 1 419 ? 0.130 20.361 55.738 1.00 19.15 419 LEU B C 1
ATOM 6751 O O . LEU B 1 419 ? 1.275 20.071 55.415 1.00 21.81 419 LEU B O 1
ATOM 6756 N N . PRO B 1 420 ? -0.486 19.767 56.785 1.00 23.75 420 PRO B N 1
ATOM 6757 C CA . PRO B 1 420 ? 0.133 18.648 57.495 1.00 24.68 420 PRO B CA 1
ATOM 6758 C C . PRO B 1 420 ? 0.249 17.468 56.522 1.00 23.26 420 PRO B C 1
ATOM 6759 O O . PRO B 1 420 ? -0.558 17.320 55.621 1.00 20.21 420 PRO B O 1
ATOM 6763 N N . ILE B 1 421 ? 1.222 16.610 56.759 1.00 25.58 421 ILE B N 1
ATOM 6764 C CA . ILE B 1 421 ? 1.548 15.484 55.842 1.00 28.29 421 ILE B CA 1
ATOM 6765 C C . ILE B 1 421 ? 0.285 14.675 55.530 1.00 27.68 421 ILE B C 1
ATOM 6766 O O . ILE B 1 421 ? 0.090 14.367 54.360 1.00 28.72 421 ILE B O 1
ATOM 6771 N N . PRO B 1 422 ? -0.630 14.329 56.483 1.00 29.59 422 PRO B N 1
ATOM 6772 C CA . PRO B 1 422 ? -1.795 13.488 56.164 1.00 28.18 422 PRO B CA 1
ATOM 6773 C C . PRO B 1 422 ? -2.840 14.108 55.228 1.00 26.61 422 PRO B C 1
ATOM 6774 O O . PRO B 1 422 ? -3.605 13.385 54.660 1.00 24.99 422 PRO B O 1
ATOM 6778 N N . ALA B 1 423 ? -2.809 15.422 55.041 1.00 22.34 423 ALA B N 1
ATOM 6779 C CA . ALA B 1 423 ? -3.780 16.142 54.187 1.00 21.58 423 ALA B CA 1
ATOM 6780 C C . ALA B 1 423 ? -3.197 16.389 52.795 1.00 20.91 423 ALA B C 1
ATOM 6781 O O . ALA B 1 423 ? -3.926 16.927 51.943 1.00 18.13 423 ALA B O 1
ATOM 6783 N N . LYS B 1 424 ? -1.920 16.037 52.558 1.00 19.16 424 LYS B N 1
ATOM 6784 C CA . LYS B 1 424 ? -1.237 16.476 51.316 1.00 17.33 424 LYS B CA 1
ATOM 6785 C C . LYS B 1 424 ? -1.790 15.765 50.070 1.00 16.40 424 LYS B C 1
ATOM 6786 O O . LYS B 1 424 ? -2.104 16.436 49.069 1.00 17.04 424 LYS B O 1
ATOM 6792 N N . TRP B 1 425 ? -1.845 14.444 50.089 1.00 16.11 425 TRP B N 1
ATOM 6793 C CA . TRP B 1 425 ? -2.098 13.613 48.889 1.00 15.85 425 TRP B CA 1
ATOM 6794 C C . TRP B 1 425 ? -3.378 12.795 49.073 1.00 17.64 425 TRP B C 1
ATOM 6795 O O . TRP B 1 425 ? -3.640 12.332 50.196 1.00 18.93 425 TRP B O 1
ATOM 6806 N N . ILE B 1 426 ? -4.193 12.644 48.040 1.00 16.46 426 ILE B N 1
ATOM 6807 C CA . ILE B 1 426 ? -5.466 11.898 48.223 1.00 16.82 426 ILE B CA 1
ATOM 6808 C C . ILE B 1 426 ? -5.146 10.422 48.058 1.00 15.67 426 ILE B C 1
ATOM 6809 O O . ILE B 1 426 ? -4.415 10.021 47.129 1.00 13.65 426 ILE B O 1
ATOM 6822 N N . GLY B 1 428 ? -6.345 7.624 47.021 1.00 17.06 428 GLY B N 1
ATOM 6823 C CA . GLY B 1 428 ? -7.132 6.839 46.081 1.00 16.22 428 GLY B CA 1
ATOM 6824 C C . GLY B 1 428 ? -8.216 7.682 45.389 1.00 15.25 428 GLY B C 1
ATOM 6825 O O . GLY B 1 428 ? -9.365 7.696 45.860 1.00 15.26 428 GLY B O 1
ATOM 6826 N N . ALA B 1 429 ? -7.891 8.314 44.264 1.00 14.89 429 ALA B N 1
ATOM 6827 C CA . ALA B 1 429 ? -8.711 9.382 43.630 1.00 16.06 429 ALA B CA 1
ATOM 6828 C C . ALA B 1 429 ? -10.023 8.823 43.086 1.00 16.73 429 ALA B C 1
ATOM 6829 O O . ALA B 1 429 ? -10.954 9.622 42.868 1.00 15.32 429 ALA B O 1
ATOM 6831 N N . GLY B 1 430 ? -10.088 7.518 42.808 1.00 16.67 430 GLY B N 1
ATOM 6832 C CA . GLY B 1 430 ? -11.327 6.914 42.279 1.00 16.47 430 GLY B CA 1
ATOM 6833 C C . GLY B 1 430 ? -12.377 6.702 43.359 1.00 16.59 430 GLY B C 1
ATOM 6834 O O . GLY B 1 430 ? -13.526 6.358 43.005 1.00 18.33 430 GLY B O 1
ATOM 6835 N N . TYR B 1 431 ? -12.023 6.797 44.642 1.00 15.03 431 TYR B N 1
ATOM 6836 C CA . TYR B 1 431 ? -12.968 6.496 45.749 1.00 15.17 431 TYR B CA 1
ATOM 6837 C C . TYR B 1 431 ? -13.753 7.780 46.069 1.00 16.32 431 TYR B C 1
ATOM 6838 O O . TYR B 1 431 ? -13.174 8.713 46.612 1.00 17.08 431 TYR B O 1
ATOM 6847 N N . ASP B 1 432 ? -15.031 7.839 45.666 1.00 17.46 432 ASP B N 1
ATOM 6848 C CA . ASP B 1 432 ? -15.914 9.029 45.851 1.00 19.13 432 ASP B CA 1
ATOM 6849 C C . ASP B 1 432 ? -15.798 9.550 47.289 1.00 17.27 432 ASP B C 1
ATOM 6850 O O . ASP B 1 432 ? -15.680 10.750 47.510 1.00 17.98 432 ASP B O 1
ATOM 6855 N N . PHE B 1 433 ? -15.837 8.669 48.265 1.00 18.21 433 PHE B N 1
ATOM 6856 C CA . PHE B 1 433 ? -15.866 9.097 49.677 1.00 16.72 433 PHE B CA 1
ATOM 6857 C C . PHE B 1 433 ? -14.658 9.961 50.026 1.00 17.09 433 PHE B C 1
ATOM 6858 O O . PHE B 1 433 ? -14.869 10.905 50.767 1.00 15.54 433 PHE B O 1
ATOM 6866 N N . LEU B 1 434 ? -13.454 9.687 49.496 1.00 16.89 434 LEU B N 1
ATOM 6867 C CA . LEU B 1 434 ? -12.256 10.473 49.890 1.00 16.86 434 LEU B CA 1
ATOM 6868 C C . LEU B 1 434 ? -12.416 11.923 49.452 1.00 15.59 434 LEU B C 1
ATOM 6869 O O . LEU B 1 434 ? -11.834 12.818 50.123 1.00 17.49 434 LEU B O 1
ATOM 6874 N N . TRP B 1 435 ? -13.177 12.174 48.385 1.00 15.84 435 TRP B N 1
ATOM 6875 C CA . TRP B 1 435 ? -13.414 13.556 47.900 1.00 17.09 435 TRP B CA 1
ATOM 6876 C C . TRP B 1 435 ? -14.371 14.305 48.825 1.00 18.97 435 TRP B C 1
ATOM 6877 O O . TRP B 1 435 ? -14.352 15.579 48.787 1.00 18.06 435 TRP B O 1
ATOM 6888 N N . THR B 1 436 ? -15.136 13.613 49.686 1.00 19.23 436 THR B N 1
ATOM 6889 C CA . THR B 1 436 ? -16.001 14.350 50.646 1.00 21.03 436 THR B CA 1
ATOM 6890 C C . THR B 1 436 ? -15.119 15.011 51.698 1.00 24.40 436 THR B C 1
ATOM 6891 O O . THR B 1 436 ? -15.617 15.902 52.407 1.00 25.87 436 THR B O 1
ATOM 6895 N N . ARG B 1 437 ? -13.850 14.619 51.810 1.00 23.93 437 ARG B N 1
ATOM 6896 C CA . ARG B 1 437 ? -12.930 15.234 52.802 1.00 25.69 437 ARG B CA 1
ATOM 6897 C C . ARG B 1 437 ? -12.071 16.277 52.102 1.00 24.64 437 ARG B C 1
ATOM 6898 O O . ARG B 1 437 ? -11.157 16.778 52.735 1.00 28.99 437 ARG B O 1
ATOM 6906 N N . VAL B 1 438 ? -12.315 16.573 50.834 1.00 20.48 438 VAL B N 1
ATOM 6907 C CA . VAL B 1 438 ? -11.460 17.546 50.104 1.00 20.85 438 VAL B CA 1
ATOM 6908 C C . VAL B 1 438 ? -12.246 18.853 49.984 1.00 20.26 438 VAL B C 1
ATOM 6909 O O . VAL B 1 438 ? -13.474 18.743 49.852 1.00 21.03 438 VAL B O 1
ATOM 6913 N N . ASP B 1 439 ? -11.575 20.002 50.002 1.00 20.73 439 ASP B N 1
ATOM 6914 C CA . ASP B 1 439 ? -12.219 21.342 49.966 1.00 24.09 439 ASP B CA 1
ATOM 6915 C C . ASP B 1 439 ? -12.993 21.490 48.652 1.00 24.75 439 ASP B C 1
ATOM 6916 O O . ASP B 1 439 ? -12.462 21.123 47.589 1.00 20.64 439 ASP B O 1
ATOM 6921 N N . SER B 1 440 ? -14.189 22.079 48.697 1.00 27.21 440 SER B N 1
ATOM 6922 C CA . SER B 1 440 ? -14.940 22.481 47.480 1.00 28.96 440 SER B CA 1
ATOM 6923 C C . SER B 1 440 ? -14.383 23.803 46.962 1.00 31.62 440 SER B C 1
ATOM 6924 O O . SER B 1 440 ? -13.766 24.504 47.740 1.00 36.66 440 SER B O 1
ATOM 6927 N N . LEU B 1 441 ? -14.544 24.108 45.678 1.00 32.39 441 LEU B N 1
ATOM 6928 C CA . LEU B 1 441 ? -14.020 25.376 45.105 1.00 36.44 441 LEU B CA 1
ATOM 6929 C C . LEU B 1 441 ? -14.656 26.608 45.781 1.00 41.98 441 LEU B C 1
ATOM 6930 O O . LEU B 1 441 ? -15.864 26.720 45.806 1.00 50.11 441 LEU B O 1
#

Nearest PDB structures (foldseek):
  7y3y-assembly1_B  TM=1.001E+00  e=2.591E-66  Cercospora sojina
  7y3w-assembly1_B  TM=1.002E+00  e=1.605E-65  Cercospora sojina
  7y3x-assembly2_B  TM=1.001E+00  e=1.531E-64  Cercospora sojina
  8z4q-assembly1_A  TM=9.277E-01  e=4.980E-28  Aspergillus westerdijkiae
  6lz0-assembly1_A  TM=1.848E-01  e=7.833E-01  Homo sapiens